Protein 3FRU (pdb70)

Nearest PDB structures (foldseek):
  1frt-assembly1_A  TM=9.807E-01  e=4.999E-52  Rattus norvegicus
  6c98-assembly2_C  TM=9.727E-01  e=2.340E-41  Homo sapiens
  6c99-assembly2_C  TM=9.792E-01  e=4.613E-40  Homo sapiens
  7q15-assembly1_C  TM=9.639E-01  e=5.322E-38  Homo sapiens
  1exu-assembly1_A  TM=9.554E-01  e=4.338E-37  Homo sapiens

CATH classification: 3.30.500.10 (+1 more: 2.60.40.10)

Structure (mmCIF, N/CA/C/O backbone):
data_3FRU
#
_entry.id   3FRU
#
_cell.length_a   126.500
_cell.length_b   191.700
_cell.length_c   149.600
_cell.angle_alpha   90.00
_cell.angle_beta   90.00
_cell.angle_gamma   90.00
#
_symmetry.space_group_name_H-M   'C 2 2 21'
#
loop_
_entity.id
_entity.type
_entity.pdbx_description
1 polymer 'NEONATAL FC RECEPTOR'
2 polymer BETA-2-MICROGLOBULIN
3 branched beta-D-galactopyranose-(1-4)-2-acetamido-2-deoxy-beta-D-glucopyranose-(1-2)-alpha-D-mannopyranose-(1-6)-beta-D-mannopyranose-(1-4)-2-acetamido-2-deoxy-alpha-D-glucopyranose-(1-4)-[beta-L-fucopyranose-(1-6)]2-acetamido-2-deoxy-beta-D-glucopyranose
4 branched beta-D-galactopyranose-(1-4)-2-acetamido-2-deoxy-alpha-D-glucopyranose-(1-2)-alpha-D-mannopyranose-(1-6)-beta-D-mannopyranose-(1-4)-2-acetamido-2-deoxy-beta-D-glucopyranose-(1-4)-[alpha-L-fucopyranose-(1-6)]2-acetamido-2-deoxy-beta-D-glucopyranose
5 non-polymer 2-acetamido-2-deoxy-beta-D-glucopyranose
6 non-polymer 'SULFATE ION'
7 non-polymer BETA-MERCAPTOETHANOL
8 water water
#
loop_
_atom_site.group_PDB
_atom_site.id
_atom_site.type_symbol
_atom_site.label_atom_id
_atom_site.label_alt_id
_atom_site.label_comp_id
_atom_site.label_asym_id
_atom_site.label_entity_id
_atom_site.label_seq_id
_atom_site.pdbx_PDB_ins_code
_atom_site.Cartn_x
_atom_site.Cartn_y
_atom_site.Cartn_z
_atom_site.occupancy
_atom_site.B_iso_or_equiv
_atom_site.auth_seq_id
_atom_site.auth_comp_id
_atom_site.auth_asym_id
_atom_site.auth_atom_id
_atom_site.pdbx_PDB_model_num
ATOM 1 N N . ALA A 1 1 ? -31.482 38.071 132.931 1.00 99.00 1 ALA A N 1
ATOM 2 C CA . ALA A 1 1 ? -31.487 36.846 132.079 1.00 99.18 1 ALA A CA 1
ATOM 3 C C . ALA A 1 1 ? -30.380 36.905 131.021 1.00 99.08 1 ALA A C 1
ATOM 4 O O . ALA A 1 1 ? -29.260 36.420 131.245 1.00 98.57 1 ALA A O 1
ATOM 6 N N . GLU A 1 2 ? -30.702 37.504 129.875 1.00 98.78 2 GLU A N 1
ATOM 7 C CA . GLU A 1 2 ? -29.753 37.631 128.769 1.00 98.97 2 GLU A CA 1
ATOM 8 C C . GLU A 1 2 ? -28.484 38.354 129.217 1.00 97.72 2 GLU A C 1
ATOM 9 O O . GLU A 1 2 ? -28.508 39.118 130.182 1.00 98.04 2 GLU A O 1
ATOM 15 N N . PRO A 1 3 ? -27.356 38.121 128.516 1.00 96.71 3 PRO A N 1
ATOM 16 C CA . PRO A 1 3 ? -26.084 38.766 128.865 1.00 94.32 3 PRO A CA 1
ATOM 17 C C . PRO A 1 3 ? -26.307 40.232 129.214 1.00 91.41 3 PRO A C 1
ATOM 18 O O . PRO A 1 3 ? -26.607 41.046 128.339 1.00 91.39 3 PRO A O 1
ATOM 22 N N . ARG A 1 4 ? -26.163 40.557 130.496 1.00 88.04 4 ARG A N 1
ATOM 23 C CA . ARG A 1 4 ? -26.373 41.922 130.986 1.00 84.60 4 ARG A CA 1
ATOM 24 C C . ARG A 1 4 ? -25.077 42.743 131.034 1.00 76.89 4 ARG A C 1
ATOM 25 O O . ARG A 1 4 ? -24.303 42.628 131.982 1.00 80.76 4 ARG A O 1
ATOM 33 N N . LEU A 1 5 ? -24.860 43.578 130.021 1.00 63.83 5 LEU A N 1
ATOM 34 C CA . LEU A 1 5 ? -23.662 44.392 129.938 1.00 52.78 5 LEU A CA 1
ATOM 35 C C . LEU A 1 5 ? -23.476 45.444 131.035 1.00 47.08 5 LEU A C 1
ATOM 36 O O . LEU A 1 5 ? -24.267 46.380 131.153 1.00 45.53 5 LEU A O 1
ATOM 41 N N . PRO A 1 6 ? -22.450 45.271 131.878 1.00 41.42 6 PRO A N 1
ATOM 42 C CA . PRO A 1 6 ? -22.082 46.177 132.984 1.00 38.77 6 PRO A CA 1
ATOM 43 C C . PRO A 1 6 ? -21.044 47.233 132.609 1.00 39.47 6 PRO A C 1
ATOM 44 O O . PRO A 1 6 ? -20.169 46.977 131.780 1.00 43.57 6 PRO A O 1
ATOM 48 N N . LEU A 1 7 ? -21.139 48.411 133.229 1.00 38.54 7 LEU A N 1
ATOM 49 C CA . LEU A 1 7 ? -20.178 49.506 133.026 1.00 38.00 7 LEU A CA 1
ATOM 50 C C . LEU A 1 7 ? -19.569 49.717 134.417 1.00 43.20 7 LEU A C 1
ATOM 51 O O . LEU A 1 7 ? -20.304 49.976 135.378 1.00 45.98 7 LEU A O 1
ATOM 56 N N . MET A 1 8 ? -18.249 49.585 134.537 1.00 40.60 8 MET A N 1
ATOM 57 C CA . MET A 1 8 ? -17.574 49.705 135.832 1.00 36.59 8 MET A CA 1
ATOM 58 C C . MET A 1 8 ? -16.290 50.521 135.816 1.00 33.20 8 MET A C 1
ATOM 59 O O . MET A 1 8 ? -15.496 50.446 134.871 1.00 35.75 8 MET A O 1
ATOM 64 N N . TYR A 1 9 ? -16.098 51.279 136.890 1.00 29.82 9 TYR A N 1
ATOM 65 C CA . TYR A 1 9 ? -14.916 52.124 137.103 1.00 35.65 9 TYR A CA 1
ATOM 66 C C . TYR A 1 9 ? -14.092 51.513 138.246 1.00 39.22 9 TYR A C 1
ATOM 67 O O . TYR A 1 9 ? -14.670 51.135 139.267 1.00 39.36 9 TYR A O 1
ATOM 76 N N . HIS A 1 10 ? -12.768 51.436 138.071 1.00 37.68 10 HIS A N 1
ATOM 77 C CA . HIS A 1 10 ? -11.826 50.904 139.067 1.00 35.80 10 HIS A CA 1
ATOM 78 C C . HIS A 1 10 ? -10.929 52.060 139.578 1.00 36.42 10 HIS A C 1
ATOM 79 O O . HIS A 1 10 ? -10.065 52.538 138.836 1.00 37.02 10 HIS A O 1
ATOM 86 N N . LEU A 1 11 ? -11.099 52.462 140.844 1.00 33.87 11 LEU A N 1
ATOM 87 C CA . LEU A 1 11 ? -10.347 53.571 141.432 1.00 33.70 11 LEU A CA 1
ATOM 88 C C . LEU A 1 11 ? -9.352 53.183 142.543 1.00 33.72 11 LEU A C 1
ATOM 89 O O . LEU A 1 11 ? -9.622 52.263 143.302 1.00 36.05 11 LEU A O 1
ATOM 94 N N . ALA A 1 12 ? -8.230 53.907 142.645 1.00 27.78 12 ALA A N 1
ATOM 95 C CA . ALA A 1 12 ? -7.196 53.630 143.658 1.00 34.91 12 ALA A CA 1
ATOM 96 C C . ALA A 1 12 ? -6.333 54.841 144.028 1.00 34.09 12 ALA A C 1
ATOM 97 O O . ALA A 1 12 ? -6.199 55.767 143.241 1.00 38.30 12 ALA A O 1
ATOM 99 N N . ALA A 1 13 ? -5.759 54.822 145.236 1.00 37.05 13 ALA A N 1
ATOM 100 C CA . ALA A 1 13 ? -4.863 55.879 145.725 1.00 36.94 13 ALA A CA 1
ATOM 101 C C . ALA A 1 13 ? -3.892 55.279 146.779 1.00 40.40 13 ALA A C 1
ATOM 102 O O . ALA A 1 13 ? -4.269 54.366 147.534 1.00 43.15 13 ALA A O 1
ATOM 104 N N . VAL A 1 14 ? -2.669 55.801 146.851 1.00 31.14 14 VAL A N 1
ATOM 105 C CA . VAL A 1 14 ? -1.654 55.262 147.764 1.00 36.89 14 VAL A CA 1
ATOM 106 C C . VAL A 1 14 ? -0.831 56.354 148.457 1.00 43.37 14 VAL A C 1
ATOM 107 O O . VAL A 1 14 ? -0.779 57.484 147.971 1.00 42.05 14 VAL A O 1
ATOM 111 N N . SER A 1 15 ? -0.169 56.010 149.569 1.00 47.03 15 SER A N 1
ATOM 112 C CA . SER A 1 15 ? 0.708 56.966 150.261 1.00 46.42 15 SER A CA 1
ATOM 113 C C . SER A 1 15 ? 2.187 56.782 149.882 1.00 50.58 15 SER A C 1
ATOM 114 O O . SER A 1 15 ? 2.931 57.759 149.743 1.00 48.15 15 SER A O 1
ATOM 117 N N . ASP A 1 16 ? 2.612 55.531 149.699 1.00 53.87 16 ASP A N 1
ATOM 118 C CA . ASP A 1 16 ? 4.006 55.235 149.358 1.00 54.34 16 ASP A CA 1
ATOM 119 C C . ASP A 1 16 ? 4.305 55.416 147.872 1.00 56.85 16 ASP A C 1
ATOM 120 O O . ASP A 1 16 ? 3.877 54.619 147.031 1.00 56.93 16 ASP A O 1
ATOM 125 N N . LEU A 1 17 ? 5.050 56.465 147.552 1.00 55.59 17 LEU A N 1
ATOM 126 C CA . LEU A 1 17 ? 5.412 56.721 146.166 1.00 57.87 17 LEU A CA 1
ATOM 127 C C . LEU A 1 17 ? 6.876 56.390 145.861 1.00 60.17 17 LEU A C 1
ATOM 128 O O . LEU A 1 17 ? 7.440 56.929 144.908 1.00 54.33 17 LEU A O 1
ATOM 133 N N . SER A 1 18 ? 7.485 55.498 146.639 1.00 63.11 18 SER A N 1
ATOM 134 C CA . SER A 1 18 ? 8.886 55.161 146.401 1.00 68.05 18 SER A CA 1
ATOM 135 C C . SER A 1 18 ? 9.172 54.338 145.132 1.00 68.94 18 SER A C 1
ATOM 136 O O . SER A 1 18 ? 10.336 54.201 144.752 1.00 71.76 18 SER A O 1
ATOM 139 N N . THR A 1 19 ? 8.138 53.803 144.473 1.00 67.11 19 THR A N 1
ATOM 140 C CA . THR A 1 19 ? 8.351 53.033 143.240 1.00 62.85 19 THR A CA 1
ATOM 141 C C . THR A 1 19 ? 7.840 53.773 142.007 1.00 62.46 19 THR A C 1
ATOM 142 O O . THR A 1 19 ? 7.671 53.170 140.941 1.00 60.99 19 THR A O 1
ATOM 146 N N . GLY A 1 20 ? 7.573 55.069 142.162 1.00 57.32 20 GLY A N 1
ATOM 147 C CA . GLY A 1 20 ? 7.097 55.865 141.041 1.00 54.63 20 GLY A CA 1
ATOM 148 C C . GLY A 1 20 ? 5.617 55.847 140.641 1.00 51.79 20 GLY A C 1
ATOM 149 O O . GLY A 1 20 ? 5.294 56.320 139.553 1.00 47.59 20 GLY A O 1
ATOM 150 N N . LEU A 1 21 ? 4.723 55.320 141.480 1.00 48.90 21 LEU A N 1
ATOM 151 C CA . LEU A 1 21 ? 3.288 55.291 141.150 1.00 49.89 21 LEU A CA 1
ATOM 152 C C . LEU A 1 21 ? 2.654 56.678 141.350 1.00 51.73 21 LEU A C 1
ATOM 153 O O . LEU A 1 21 ? 3.129 57.461 142.165 1.00 53.31 21 LEU A O 1
ATOM 158 N N . PRO A 1 22 ? 1.601 57.014 140.583 1.00 52.15 22 PRO A N 1
ATOM 159 C CA . PRO A 1 22 ? 0.994 58.329 140.814 1.00 51.36 22 PRO A CA 1
ATOM 160 C C . PRO A 1 22 ? 0.159 58.155 142.092 1.00 49.34 22 PRO A C 1
ATOM 161 O O . PRO A 1 22 ? -0.123 57.019 142.456 1.00 50.95 22 PRO A O 1
ATOM 165 N N . SER A 1 23 ? -0.227 59.248 142.758 1.00 47.12 23 SER A N 1
ATOM 166 C CA . SER A 1 23 ? -1.037 59.179 143.990 1.00 45.27 23 SER A CA 1
ATOM 167 C C . SER A 1 23 ? -2.460 58.682 143.778 1.00 41.88 23 SER A C 1
ATOM 168 O O . SER A 1 23 ? -3.089 58.149 144.707 1.00 42.99 23 SER A O 1
ATOM 171 N N . PHE A 1 24 ? -2.989 58.890 142.573 1.00 35.69 24 PHE A N 1
ATOM 172 C CA . PHE A 1 24 ? -4.372 58.454 142.261 1.00 38.54 24 PHE A CA 1
ATOM 173 C C . PHE A 1 24 ? -4.530 58.101 140.774 1.00 33.42 24 PHE A C 1
ATOM 174 O O . PHE A 1 24 ? -3.984 58.810 139.928 1.00 36.73 24 PHE A O 1
ATOM 182 N N . TRP A 1 25 ? -5.277 57.036 140.447 1.00 28.52 25 TRP A N 1
ATOM 183 C CA . TRP A 1 25 ? -5.482 56.657 139.017 1.00 31.14 25 TRP A CA 1
ATOM 184 C C . TRP A 1 25 ? -6.710 55.768 138.865 1.00 32.85 25 TRP A C 1
ATOM 185 O O . TRP A 1 25 ? -7.178 55.202 139.867 1.00 34.65 25 TRP A O 1
ATOM 196 N N . ALA A 1 26 ? -7.229 55.640 137.639 1.00 26.30 26 ALA A N 1
ATOM 197 C CA . ALA A 1 26 ? -8.412 54.803 137.390 1.00 29.52 26 ALA A CA 1
ATOM 198 C C . ALA A 1 26 ? -8.558 54.301 135.952 1.00 27.70 26 ALA A C 1
ATOM 199 O O . ALA A 1 26 ? -8.043 54.903 135.012 1.00 29.96 26 ALA A O 1
ATOM 201 N N . THR A 1 27 ? -9.305 53.214 135.786 1.00 27.42 27 THR A N 1
ATOM 202 C CA . THR A 1 27 ? -9.591 52.683 134.441 1.00 28.43 27 THR A CA 1
ATOM 203 C C . THR A 1 27 ? -11.090 52.404 134.387 1.00 31.18 27 THR A C 1
ATOM 204 O O . THR A 1 27 ? -11.725 52.210 135.433 1.00 28.47 27 THR A O 1
ATOM 208 N N . GLY A 1 28 ? -11.664 52.372 133.183 1.00 30.90 28 GLY A N 1
ATOM 209 C CA . GLY A 1 28 ? -13.090 52.105 133.047 1.00 29.11 28 GLY A CA 1
ATOM 210 C C . GLY A 1 28 ? -13.338 51.019 132.028 1.00 27.88 28 GLY A C 1
ATOM 211 O O . GLY A 1 28 ? -12.664 50.992 130.988 1.00 30.69 28 GLY A O 1
ATOM 212 N N . TRP A 1 29 ? -14.329 50.167 132.291 1.00 22.39 29 TRP A N 1
ATOM 213 C CA . TRP A 1 29 ? -14.629 49.023 131.433 1.00 26.01 29 TRP A CA 1
ATOM 214 C C . TRP A 1 29 ? -16.106 48.786 131.020 1.00 30.53 29 TRP A C 1
ATOM 215 O O . TRP A 1 29 ? -17.031 48.994 131.810 1.00 30.58 29 TRP A O 1
ATOM 226 N N . LEU A 1 30 ? -16.314 48.326 129.789 1.00 34.37 30 LEU A N 1
ATOM 227 C CA . LEU A 1 30 ? -17.649 47.970 129.288 1.00 33.68 30 LEU A CA 1
ATOM 228 C C . LEU A 1 30 ? -17.545 46.442 129.112 1.00 40.11 30 LEU A C 1
ATOM 229 O O . LEU A 1 30 ? -17.032 45.964 128.094 1.00 38.80 30 LEU A O 1
ATOM 234 N N . GLY A 1 31 ? -18.018 45.677 130.101 1.00 37.63 31 GLY A N 1
ATOM 235 C CA . GLY A 1 31 ? -17.860 44.233 130.015 1.00 34.99 31 GLY A CA 1
ATOM 236 C C . GLY A 1 31 ? -16.362 43.974 130.223 1.00 37.20 31 GLY A C 1
ATOM 237 O O . GLY A 1 31 ? -15.743 44.621 131.094 1.00 33.01 31 GLY A O 1
ATOM 238 N N . ALA A 1 32 ? -15.761 43.105 129.399 1.00 37.06 32 ALA A N 1
ATOM 239 C CA . ALA A 1 32 ? -14.322 42.757 129.500 1.00 35.18 32 ALA A CA 1
ATOM 240 C C . ALA A 1 32 ? -13.276 43.619 128.752 1.00 38.75 32 ALA A C 1
ATOM 241 O O . ALA A 1 32 ? -12.086 43.261 128.743 1.00 35.44 32 ALA A O 1
ATOM 243 N N . GLN A 1 33 ? -13.693 44.696 128.075 1.00 35.47 33 GLN A N 1
ATOM 244 C CA . GLN A 1 33 ? -12.717 45.545 127.374 1.00 34.94 33 GLN A CA 1
ATOM 245 C C . GLN A 1 33 ? -12.548 46.920 128.042 1.00 31.48 33 GLN A C 1
ATOM 246 O O . GLN A 1 33 ? -13.509 47.488 128.566 1.00 33.32 33 GLN A O 1
ATOM 252 N N . GLN A 1 34 ? -11.328 47.452 128.037 1.00 30.46 34 GLN A N 1
ATOM 253 C CA . GLN A 1 34 ? -11.087 48.764 128.630 1.00 29.64 34 GLN A CA 1
ATOM 254 C C . GLN A 1 34 ? -11.436 49.876 127.617 1.00 34.49 34 GLN A C 1
ATOM 255 O O . GLN A 1 34 ? -11.012 49.802 126.463 1.00 38.03 34 GLN A O 1
ATOM 261 N N . TYR A 1 35 ? -12.229 50.884 128.010 1.00 33.24 35 TYR A N 1
ATOM 262 C CA . TYR A 1 35 ? -12.541 51.986 127.075 1.00 31.70 35 TYR A CA 1
ATOM 263 C C . TYR A 1 35 ? -11.978 53.309 127.562 1.00 29.92 35 TYR A C 1
ATOM 264 O O . TYR A 1 35 ? -11.888 54.241 126.777 1.00 29.99 35 TYR A O 1
ATOM 273 N N . LEU A 1 36 ? -11.539 53.362 128.830 1.00 32.12 36 LEU A N 1
ATOM 274 C CA . LEU A 1 36 ? -11.025 54.596 129.455 1.00 32.29 36 LEU A CA 1
ATOM 275 C C . LEU A 1 36 ? -9.771 54.481 130.358 1.00 31.97 36 LEU A C 1
ATOM 276 O O . LEU A 1 36 ? -9.573 53.478 131.049 1.00 31.79 36 LEU A O 1
ATOM 281 N N . THR A 1 37 ? -8.947 55.530 130.368 1.00 31.23 37 THR A N 1
ATOM 282 C CA . THR A 1 37 ? -7.771 55.583 131.237 1.00 34.38 37 THR A CA 1
ATOM 283 C C . THR A 1 37 ? -7.591 56.986 131.836 1.00 31.72 37 THR A C 1
ATOM 284 O O . THR A 1 37 ? -7.909 57.983 131.171 1.00 33.70 37 THR A O 1
ATOM 288 N N . TYR A 1 38 ? -7.077 57.061 133.070 1.00 34.73 38 TYR A N 1
ATOM 289 C CA . TYR A 1 38 ? -6.858 58.343 133.774 1.00 37.64 38 TYR A CA 1
ATOM 290 C C . TYR A 1 38 ? -5.904 58.219 134.962 1.00 37.54 38 TYR A C 1
ATOM 291 O O . TYR A 1 38 ? -6.019 57.236 135.700 1.00 36.78 38 TYR A O 1
ATOM 300 N N . ASN A 1 39 ? -4.974 59.182 135.133 1.00 38.25 39 ASN A N 1
ATOM 301 C CA . ASN A 1 39 ? -4.058 59.224 136.313 1.00 44.80 39 ASN A CA 1
ATOM 302 C C . ASN A 1 39 ? -3.651 60.673 136.661 1.00 46.58 39 ASN A C 1
ATOM 303 O O . ASN A 1 39 ? -3.500 61.504 135.763 1.00 45.81 39 ASN A O 1
ATOM 308 N N . ASN A 1 40 ? -3.511 60.969 137.959 1.00 46.31 40 ASN A N 1
ATOM 309 C CA . ASN A 1 40 ? -3.213 62.324 138.461 1.00 51.58 40 ASN A CA 1
ATOM 310 C C . ASN A 1 40 ? -1.978 63.046 137.944 1.00 54.26 40 ASN A C 1
ATOM 311 O O . ASN A 1 40 ? -1.836 64.244 138.147 1.00 56.68 40 ASN A O 1
ATOM 316 N N . LEU A 1 41 ? -1.068 62.333 137.300 1.00 57.92 41 LEU A N 1
ATOM 317 C CA . LEU A 1 41 ? 0.110 62.984 136.754 1.00 61.33 41 LEU A CA 1
ATOM 318 C C . LEU A 1 41 ? -0.172 63.510 135.345 1.00 63.75 41 LEU A C 1
ATOM 319 O O . LEU A 1 41 ? 0.756 63.924 134.668 1.00 64.88 41 LEU A O 1
ATOM 324 N N . ARG A 1 42 ? -1.437 63.511 134.914 1.00 65.58 42 ARG A N 1
ATOM 325 C CA . ARG A 1 42 ? -1.803 63.976 133.567 1.00 65.65 42 ARG A CA 1
ATOM 326 C C . ARG A 1 42 ? -3.138 64.752 133.492 1.00 64.85 42 ARG A C 1
ATOM 327 O O . ARG A 1 42 ? -3.425 65.445 132.507 1.00 61.77 42 ARG A O 1
ATOM 335 N N . GLN A 1 43 ? -3.970 64.608 134.514 1.00 66.57 43 GLN A N 1
ATOM 336 C CA . GLN A 1 43 ? -5.251 65.326 134.546 1.00 65.54 43 GLN A CA 1
ATOM 337 C C . GLN A 1 43 ? -6.251 65.134 133.399 1.00 58.38 43 GLN A C 1
ATOM 338 O O . GLN A 1 43 ? -7.113 65.975 133.229 1.00 57.48 43 GLN A O 1
ATOM 344 N N . GLU A 1 44 ? -6.153 64.092 132.588 1.00 51.92 44 GLU A N 1
ATOM 345 C CA . GLU A 1 44 ? -7.171 63.951 131.559 1.00 47.45 44 GLU A CA 1
ATOM 346 C C . GLU A 1 44 ? -7.609 62.529 131.334 1.00 42.21 44 GLU A C 1
ATOM 347 O O . GLU A 1 44 ? -6.796 61.631 131.421 1.00 42.31 44 GLU A O 1
ATOM 353 N N . ALA A 1 45 ? -8.896 62.324 131.064 1.00 33.64 45 ALA A N 1
ATOM 354 C CA . ALA A 1 45 ? -9.406 60.970 130.796 1.00 39.84 45 ALA A CA 1
ATOM 355 C C . ALA A 1 45 ? -9.350 60.725 129.272 1.00 38.91 45 ALA A C 1
ATOM 356 O O . ALA A 1 45 ? -9.864 61.526 128.492 1.00 35.66 45 ALA A O 1
ATOM 358 N N . ASP A 1 46 ? -8.717 59.637 128.852 1.00 38.41 46 ASP A N 1
ATOM 359 C CA . ASP A 1 46 ? -8.608 59.330 127.413 1.00 40.69 46 ASP A CA 1
ATOM 360 C C . ASP A 1 46 ? -9.243 58.007 127.015 1.00 37.07 46 ASP A C 1
ATOM 361 O O . ASP A 1 46 ? -9.360 57.087 127.829 1.00 37.18 46 ASP A O 1
ATOM 366 N N . PRO A 1 47 ? -9.672 57.902 125.756 1.00 34.70 47 PRO A N 1
ATOM 367 C CA . PRO A 1 47 ? -10.284 56.675 125.228 1.00 38.56 47 PRO A CA 1
ATOM 368 C C . PRO A 1 47 ? -9.142 55.646 124.962 1.00 40.83 47 PRO A C 1
ATOM 369 O O . PRO A 1 47 ? -7.959 56.019 124.859 1.00 37.80 47 PRO A O 1
ATOM 373 N N . CYS A 1 48 ? -9.472 54.361 124.902 1.00 40.55 48 CYS A N 1
ATOM 374 C CA . CYS A 1 48 ? -8.445 53.322 124.664 1.00 41.00 48 CYS A CA 1
ATOM 375 C C . CYS A 1 48 ? -8.785 52.469 123.430 1.00 43.05 48 CYS A C 1
ATOM 376 O O . CYS A 1 48 ? -9.958 52.168 123.158 1.00 42.93 48 CYS A O 1
ATOM 379 N N . GLY A 1 49 ? -7.767 52.072 122.683 1.00 44.87 49 GLY A N 1
ATOM 380 C CA . GLY A 1 49 ? -8.004 51.222 121.529 1.00 43.20 49 GLY A CA 1
ATOM 381 C C . GLY A 1 49 ? -8.996 51.694 120.476 1.00 43.75 49 GLY A C 1
ATOM 382 O O . GLY A 1 49 ? -8.937 52.811 119.997 1.00 47.27 49 GLY A O 1
ATOM 383 N N . ALA A 1 50 ? -9.916 50.822 120.109 1.00 40.78 50 ALA A N 1
ATOM 384 C CA . ALA A 1 50 ? -10.895 51.141 119.086 1.00 46.11 50 ALA A CA 1
ATOM 385 C C . ALA A 1 50 ? -11.847 52.282 119.444 1.00 46.20 50 ALA A C 1
ATOM 386 O O . ALA A 1 50 ? -12.436 52.915 118.544 1.00 44.43 50 ALA A O 1
ATOM 388 N N . TRP A 1 51 ? -12.000 52.543 120.744 1.00 43.47 51 TRP A N 1
ATOM 389 C CA . TRP A 1 51 ? -12.899 53.599 121.196 1.00 41.47 51 TRP A CA 1
ATOM 390 C C . TRP A 1 51 ? -12.375 54.963 120.760 1.00 41.86 51 TRP A C 1
ATOM 391 O O . TRP A 1 51 ? -13.091 55.964 120.798 1.00 42.87 51 TRP A O 1
ATOM 402 N N . ILE A 1 52 ? -11.128 55.000 120.309 1.00 42.33 52 ILE A N 1
ATOM 403 C CA . ILE A 1 52 ? -10.581 56.248 119.809 1.00 48.55 52 ILE A CA 1
ATOM 404 C C . ILE A 1 52 ? -11.365 56.718 118.546 1.00 49.46 52 ILE A C 1
ATOM 405 O O . ILE A 1 52 ? -11.415 57.919 118.247 1.00 45.97 52 ILE A O 1
ATOM 410 N N . TRP A 1 53 ? -12.011 55.772 117.858 1.00 47.49 53 TRP A N 1
ATOM 411 C CA . TRP A 1 53 ? -12.777 56.058 116.647 1.00 48.12 53 TRP A CA 1
ATOM 412 C C . TRP A 1 53 ? -14.299 56.125 116.779 1.00 46.60 53 TRP A C 1
ATOM 413 O O . TRP A 1 53 ? -14.972 56.261 115.756 1.00 40.18 53 TRP A O 1
ATOM 424 N N . GLU A 1 54 ? -14.839 56.032 118.004 1.00 45.13 54 GLU A N 1
ATOM 425 C CA . GLU A 1 54 ? -16.292 56.054 118.231 1.00 43.00 54 GLU A CA 1
ATOM 426 C C . GLU A 1 54 ? -16.852 57.462 117.997 1.00 45.32 54 GLU A C 1
ATOM 427 O O . GLU A 1 54 ? -16.215 58.452 118.344 1.00 45.01 54 GLU A O 1
ATOM 433 N N . ASN A 1 55 ? -18.021 57.551 117.377 1.00 46.53 55 ASN A N 1
ATOM 434 C CA . ASN A 1 55 ? -18.650 58.854 117.119 1.00 52.56 55 ASN A CA 1
ATOM 435 C C . ASN A 1 55 ? -19.434 59.266 118.370 1.00 48.30 55 ASN A C 1
ATOM 436 O O . ASN A 1 55 ? -20.464 58.674 118.665 1.00 45.06 55 ASN A O 1
ATOM 441 N N . GLN A 1 56 ? -18.950 60.269 119.095 1.00 41.03 56 GLN A N 1
ATOM 442 C CA . GLN A 1 56 ? -19.605 60.715 120.329 1.00 46.29 56 GLN A CA 1
ATOM 443 C C . GLN A 1 56 ? -20.103 62.174 120.326 1.00 44.15 56 GLN A C 1
ATOM 444 O O . GLN A 1 56 ? -19.669 62.971 119.510 1.00 43.55 56 GLN A O 1
ATOM 450 N N . VAL A 1 57 ? -21.010 62.505 121.252 1.00 43.08 57 VAL A N 1
ATOM 451 C CA . VAL A 1 57 ? -21.509 63.871 121.396 1.00 36.35 57 VAL A CA 1
ATOM 452 C C . VAL A 1 57 ? -20.236 64.624 121.763 1.00 35.99 57 VAL A C 1
ATOM 453 O O . VAL A 1 57 ? -19.372 64.064 122.428 1.00 37.48 57 VAL A O 1
ATOM 457 N N . SER A 1 58 ? -20.104 65.874 121.334 1.00 36.47 58 SER A N 1
ATOM 458 C CA . SER A 1 58 ? -18.870 66.645 121.580 1.00 37.89 58 SER A CA 1
ATOM 459 C C . SER A 1 58 ? -18.415 66.915 123.027 1.00 38.84 58 SER A C 1
ATOM 460 O O . SER A 1 58 ? -17.235 67.198 123.266 1.00 33.78 58 SER A O 1
ATOM 463 N N . TRP A 1 59 ? -19.315 66.854 124.005 1.00 37.43 59 TRP A N 1
ATOM 464 C CA . TRP A 1 59 ? -18.843 67.106 125.363 1.00 33.89 59 TRP A CA 1
ATOM 465 C C . TRP A 1 59 ? -18.460 65.787 126.139 1.00 34.83 59 TRP A C 1
ATOM 466 O O . TRP A 1 59 ? -17.921 65.855 127.251 1.00 30.89 59 TRP A O 1
ATOM 477 N N . TYR A 1 60 ? -18.712 64.619 125.539 1.00 34.64 60 TYR A N 1
ATOM 478 C CA . TYR A 1 60 ? -18.478 63.313 126.188 1.00 36.16 60 TYR A CA 1
ATOM 479 C C . TYR A 1 60 ? -17.226 63.097 127.052 1.00 35.05 60 TYR A C 1
ATOM 480 O O . TYR A 1 60 ? -17.339 62.798 128.244 1.00 33.92 60 TYR A O 1
ATOM 489 N N . TRP A 1 61 ? -16.050 63.243 126.458 1.00 32.66 61 TRP A N 1
ATOM 490 C CA . TRP A 1 61 ? -14.794 63.023 127.173 1.00 37.71 61 TRP A CA 1
ATOM 491 C C . TRP A 1 61 ? -14.440 64.088 128.196 1.00 42.17 61 TRP A C 1
ATOM 492 O O . TRP A 1 61 ? -13.631 63.843 129.114 1.00 40.86 61 TRP A O 1
ATOM 503 N N . GLU A 1 62 ? -15.026 65.273 128.035 1.00 41.44 62 GLU A N 1
ATOM 504 C CA . GLU A 1 62 ? -14.771 66.359 128.983 1.00 41.82 62 GLU A CA 1
ATOM 505 C C . GLU A 1 62 ? -15.556 66.065 130.267 1.00 36.73 62 GLU A C 1
ATOM 506 O O . GLU A 1 62 ? -15.071 66.298 131.371 1.00 35.03 62 GLU A O 1
ATOM 512 N N . LYS A 1 63 ? -16.762 65.540 130.125 1.00 31.49 63 LYS A N 1
ATOM 513 C CA . LYS A 1 63 ? -17.557 65.219 131.303 1.00 35.33 63 LYS A CA 1
ATOM 514 C C . LYS A 1 63 ? -16.993 64.016 132.087 1.00 40.44 63 LYS A C 1
ATOM 515 O O . LYS A 1 63 ? -17.144 63.963 133.329 1.00 37.73 63 LYS A O 1
ATOM 521 N N . GLU A 1 64 ? -16.347 63.065 131.393 1.00 35.48 64 GLU A N 1
ATOM 522 C CA . GLU A 1 64 ? -15.741 61.913 132.100 1.00 36.90 64 GLU A CA 1
ATOM 523 C C . GLU A 1 64 ? -14.599 62.463 132.960 1.00 36.84 64 GLU A C 1
ATOM 524 O O . GLU A 1 64 ? -14.467 62.104 134.135 1.00 34.59 64 GLU A O 1
ATOM 530 N N . THR A 1 65 ? -13.790 63.346 132.378 1.00 31.20 65 THR A N 1
ATOM 531 C CA . THR A 1 65 ? -12.675 63.920 133.118 1.00 30.21 65 THR A CA 1
ATOM 532 C C . THR A 1 65 ? -13.145 64.646 134.386 1.00 40.72 65 THR A C 1
ATOM 533 O O . THR A 1 65 ? -12.563 64.443 135.450 1.00 39.75 65 THR A O 1
ATOM 537 N N . THR A 1 66 ? -14.204 65.462 134.302 1.00 37.76 66 THR A N 1
ATOM 538 C CA . THR A 1 66 ? -14.646 66.199 135.490 1.00 36.86 66 THR A CA 1
ATOM 539 C C . THR A 1 66 ? -15.250 65.336 136.587 1.00 37.31 66 THR A C 1
ATOM 540 O O . THR A 1 66 ? -14.988 65.566 137.766 1.00 36.94 66 THR A O 1
ATOM 544 N N . ASP A 1 67 ? -16.063 64.344 136.229 1.00 38.26 67 ASP A N 1
ATOM 545 C CA . ASP A 1 67 ? -16.623 63.467 137.263 1.00 34.15 67 ASP A CA 1
ATOM 546 C C . ASP A 1 67 ? -15.442 62.742 137.967 1.00 39.23 67 ASP A C 1
ATOM 547 O O . ASP A 1 67 ? -15.467 62.567 139.190 1.00 41.83 67 ASP A O 1
ATOM 552 N N . LEU A 1 68 ? -14.392 62.366 137.224 1.00 41.19 68 LEU A N 1
ATOM 553 C CA . LEU A 1 68 ? -13.228 61.683 137.838 1.00 40.26 68 LEU A CA 1
ATOM 554 C C . LEU A 1 68 ? -12.328 62.583 138.684 1.00 38.87 68 LEU A C 1
ATOM 555 O O . LEU A 1 68 ? -11.763 62.129 139.691 1.00 41.68 68 LEU A O 1
ATOM 560 N N . LYS A 1 69 ? -12.165 63.846 138.295 1.00 37.33 69 LYS A N 1
ATOM 561 C CA . LYS A 1 69 ? -11.344 64.751 139.095 1.00 35.79 69 LYS A CA 1
ATOM 562 C C . LYS A 1 69 ? -11.988 64.953 140.479 1.00 37.44 69 LYS A C 1
ATOM 563 O O . LYS A 1 69 ? -11.295 65.206 141.467 1.00 32.60 69 LYS A O 1
ATOM 569 N N . SER A 1 70 ? -13.312 64.819 140.531 1.00 40.09 70 SER A N 1
ATOM 570 C CA . SER A 1 70 ? -14.091 64.954 141.769 1.00 45.75 70 SER A CA 1
ATOM 571 C C . SER A 1 70 ? -13.737 63.815 142.704 1.00 47.76 70 SER A C 1
ATOM 572 O O . SER A 1 70 ? -13.444 64.028 143.888 1.00 52.38 70 SER A O 1
ATOM 575 N N . LYS A 1 71 ? -13.801 62.596 142.162 1.00 46.22 71 LYS A N 1
ATOM 576 C CA . LYS A 1 71 ? -13.474 61.399 142.932 1.00 44.66 71 LYS A CA 1
ATOM 577 C C . LYS A 1 71 ? -12.026 61.395 143.407 1.00 42.44 71 LYS A C 1
ATOM 578 O O . LYS A 1 71 ? -11.730 60.896 144.488 1.00 45.45 71 LYS A O 1
ATOM 584 N N . GLU A 1 72 ? -11.119 61.951 142.611 1.00 42.43 72 GLU A N 1
ATOM 585 C CA . GLU A 1 72 ? -9.723 61.997 143.016 1.00 42.66 72 GLU A CA 1
ATOM 586 C C . GLU A 1 72 ? -9.545 62.810 144.312 1.00 47.40 72 GLU A C 1
ATOM 587 O O . GLU A 1 72 ? -8.756 62.433 145.190 1.00 50.96 72 GLU A O 1
ATOM 593 N N . GLN A 1 73 ? -10.248 63.936 144.428 1.00 51.16 73 GLN A N 1
ATOM 594 C CA . GLN A 1 73 ? -10.102 64.764 145.624 1.00 51.59 73 GLN A CA 1
ATOM 595 C C . GLN A 1 73 ? -10.624 64.073 146.879 1.00 47.27 73 GLN A C 1
ATOM 596 O O . GLN A 1 73 ? -10.001 64.156 147.924 1.00 43.87 73 GLN A O 1
ATOM 602 N N . LEU A 1 74 ? -11.765 63.402 146.781 1.00 42.84 74 LEU A N 1
ATOM 603 C CA . LEU A 1 74 ? -12.308 62.686 147.929 1.00 45.13 74 LEU A CA 1
ATOM 604 C C . LEU A 1 74 ? -11.324 61.597 148.422 1.00 51.33 74 LEU A C 1
ATOM 605 O O . LEU A 1 74 ? -11.083 61.465 149.625 1.00 52.05 74 LEU A O 1
ATOM 610 N N . PHE A 1 75 ? -10.771 60.822 147.490 1.00 50.04 75 PHE A N 1
ATOM 611 C CA . PHE A 1 75 ? -9.820 59.750 147.812 1.00 48.72 75 PHE A CA 1
ATOM 612 C C . PHE A 1 75 ? -8.513 60.262 148.457 1.00 49.74 75 PHE A C 1
ATOM 613 O O . PHE A 1 75 ? -8.112 59.796 149.527 1.00 48.33 75 PHE A O 1
ATOM 621 N N . LEU A 1 76 ? -7.841 61.212 147.818 1.00 49.73 76 LEU A N 1
ATOM 622 C CA . LEU A 1 76 ? -6.591 61.708 148.381 1.00 50.83 76 LEU A CA 1
ATOM 623 C C . LEU A 1 76 ? -6.743 62.328 149.790 1.00 60.22 76 LEU A C 1
ATOM 624 O O . LEU A 1 76 ? -5.844 62.203 150.631 1.00 60.27 76 LEU A O 1
ATOM 629 N N . GLU A 1 77 ? -7.869 62.992 150.050 1.00 63.33 77 GLU A N 1
ATOM 630 C CA . GLU A 1 77 ? -8.098 63.598 151.362 1.00 68.34 77 GLU A CA 1
ATOM 631 C C . GLU A 1 77 ? -8.320 62.515 152.412 1.00 67.17 77 GLU A C 1
ATOM 632 O O . GLU A 1 77 ? -7.876 62.651 153.554 1.00 63.77 77 GLU A O 1
ATOM 638 N N . ALA A 1 78 ? -9.018 61.447 152.026 1.00 65.82 78 ALA A N 1
ATOM 639 C CA . ALA A 1 78 ? -9.270 60.342 152.948 1.00 64.32 78 ALA A CA 1
ATOM 640 C C . ALA A 1 78 ? -7.955 59.711 153.411 1.00 63.70 78 ALA A C 1
ATOM 641 O O . ALA A 1 78 ? -7.844 59.296 154.559 1.00 63.55 78 ALA A O 1
ATOM 643 N N . ILE A 1 79 ? -6.962 59.654 152.522 1.00 65.03 79 ILE A N 1
ATOM 644 C CA . ILE A 1 79 ? -5.652 59.087 152.867 1.00 65.39 79 ILE A CA 1
ATOM 645 C C . ILE A 1 79 ? -4.925 59.958 153.906 1.00 64.45 79 ILE A C 1
ATOM 646 O O . ILE A 1 79 ? -4.431 59.439 154.907 1.00 62.55 79 ILE A O 1
ATOM 651 N N . ARG A 1 80 ? -4.856 61.268 153.666 1.00 64.79 80 ARG A N 1
ATOM 652 C CA . ARG A 1 80 ? -4.182 62.179 154.599 1.00 69.23 80 ARG A CA 1
ATOM 653 C C . ARG A 1 80 ? -4.805 62.157 156.001 1.00 68.19 80 ARG A C 1
ATOM 654 O O . ARG A 1 80 ? -4.102 62.286 157.000 1.00 65.24 80 ARG A O 1
ATOM 662 N N . THR A 1 81 ? -6.121 61.984 156.072 1.00 67.23 81 THR A N 1
ATOM 663 C CA . THR A 1 81 ? -6.785 61.936 157.365 1.00 67.76 81 THR A CA 1
ATOM 664 C C . THR A 1 81 ? -6.287 60.745 158.159 1.00 68.80 81 THR A C 1
ATOM 665 O O . THR A 1 81 ? -5.854 60.896 159.303 1.00 71.16 81 THR A O 1
ATOM 669 N N . LEU A 1 82 ? -6.357 59.562 157.556 1.00 68.53 82 LEU A N 1
ATOM 670 C CA . LEU A 1 82 ? -5.897 58.342 158.210 1.00 67.26 82 LEU A CA 1
ATOM 671 C C . LEU A 1 82 ? -4.430 58.440 158.631 1.00 67.79 82 LEU A C 1
ATOM 672 O O . LEU A 1 82 ? -4.060 57.975 159.705 1.00 68.87 82 LEU A O 1
ATOM 677 N N . GLU A 1 83 ? -3.611 59.057 157.784 1.00 67.08 83 GLU A N 1
ATOM 678 C CA . GLU A 1 83 ? -2.192 59.223 158.051 1.00 71.89 83 GLU A CA 1
ATOM 679 C C . GLU A 1 83 ? -1.930 60.134 159.237 1.00 75.49 83 GLU A C 1
ATOM 680 O O . GLU A 1 83 ? -0.779 60.310 159.643 1.00 75.99 83 GLU A O 1
ATOM 686 N N . ASN A 1 84 ? -2.984 60.725 159.787 1.00 78.59 84 ASN A N 1
ATOM 687 C CA . ASN A 1 84 ? -2.821 61.618 160.928 1.00 80.73 84 ASN A CA 1
ATOM 688 C C . ASN A 1 84 ? -3.241 61.019 162.251 1.00 81.54 84 ASN A C 1
ATOM 689 O O . ASN A 1 84 ? -2.669 61.335 163.291 1.00 80.56 84 ASN A O 1
ATOM 694 N N . GLN A 1 85 ? -4.237 60.147 162.203 1.00 82.73 85 GLN A N 1
ATOM 695 C CA . GLN A 1 85 ? -4.760 59.506 163.401 1.00 85.14 85 GLN A CA 1
ATOM 696 C C . GLN A 1 85 ? -4.248 58.086 163.612 1.00 86.04 85 GLN A C 1
ATOM 697 O O . GLN A 1 85 ? -4.476 57.497 164.673 1.00 87.52 85 GLN A O 1
ATOM 703 N N . ILE A 1 86 ? -3.572 57.542 162.599 1.00 86.11 86 ILE A N 1
ATOM 704 C CA . ILE A 1 86 ? -3.017 56.189 162.665 1.00 83.97 86 ILE A CA 1
ATOM 705 C C . ILE A 1 86 ? -1.604 56.114 162.070 1.00 86.89 86 ILE A C 1
ATOM 706 O O . ILE A 1 86 ? -1.219 56.932 161.231 1.00 86.05 86 ILE A O 1
ATOM 711 N N . ASN A 1 87 ? -0.829 55.134 162.521 1.00 89.74 87 ASN A N 1
ATOM 712 C CA . ASN A 1 87 ? 0.536 54.954 162.033 1.00 93.54 87 ASN A CA 1
ATOM 713 C C . ASN A 1 87 ? 0.539 53.971 160.868 1.00 93.27 87 ASN A C 1
ATOM 714 O O . ASN A 1 87 ? -0.224 53.000 160.871 1.00 94.10 87 ASN A O 1
ATOM 719 N N . GLY A 1 88 ? 1.392 54.221 159.875 1.00 90.92 88 GLY A N 1
ATOM 720 C CA . GLY A 1 88 ? 1.464 53.313 158.741 1.00 85.56 88 GLY A CA 1
ATOM 721 C C . GLY A 1 88 ? 1.154 53.919 157.388 1.00 80.66 88 GLY A C 1
ATOM 722 O O . GLY A 1 88 ? 0.933 55.126 157.264 1.00 81.67 88 GLY A O 1
ATOM 723 N N . THR A 1 89 ? 1.148 53.067 156.368 1.00 74.25 89 THR A N 1
ATOM 724 C CA . THR A 1 89 ? 0.875 53.492 155.000 1.00 66.80 89 THR A CA 1
ATOM 725 C C . THR A 1 89 ? -0.446 52.879 154.558 1.00 61.03 89 THR A C 1
ATOM 726 O O . THR A 1 89 ? -0.889 51.882 155.119 1.00 58.35 89 THR A O 1
ATOM 730 N N . PHE A 1 90 ? -1.077 53.460 153.546 1.00 56.91 90 PHE A N 1
ATOM 731 C CA . PHE A 1 90 ? -2.374 52.943 153.116 1.00 52.41 90 PHE A CA 1
ATOM 732 C C . PHE A 1 90 ? -2.575 52.865 151.603 1.00 47.91 90 PHE A C 1
ATOM 733 O O . PHE A 1 90 ? -1.842 53.507 150.820 1.00 43.17 90 PHE A O 1
ATOM 741 N N . THR A 1 91 ? -3.594 52.082 151.231 1.00 42.73 91 THR A N 1
ATOM 742 C CA . THR A 1 91 ? -4.030 51.854 149.858 1.00 42.00 91 THR A CA 1
ATOM 743 C C . THR A 1 91 ? -5.569 51.824 149.907 1.00 45.20 91 THR A C 1
ATOM 744 O O . THR A 1 91 ? -6.143 50.998 150.614 1.00 47.20 91 THR A O 1
ATOM 748 N N . LEU A 1 92 ? -6.218 52.729 149.166 1.00 41.66 92 LEU A N 1
ATOM 749 C CA . LEU A 1 92 ? -7.689 52.849 149.143 1.00 41.64 92 LEU A CA 1
ATOM 750 C C . LEU A 1 92 ? -8.227 52.521 147.763 1.00 38.56 92 LEU A C 1
ATOM 751 O O . LEU A 1 92 ? -7.759 53.094 146.761 1.00 37.06 92 LEU A O 1
ATOM 756 N N . GLN A 1 93 ? -9.237 51.657 147.705 1.00 34.12 93 GLN A N 1
ATOM 757 C CA . GLN A 1 93 ? -9.805 51.273 146.430 1.00 35.67 93 GLN A CA 1
ATOM 758 C C . GLN A 1 93 ? -11.313 51.373 146.374 1.00 36.86 93 GLN A C 1
ATOM 759 O O . GLN A 1 93 ? -11.978 51.226 147.410 1.00 34.01 93 GLN A O 1
ATOM 765 N N . GLY A 1 94 ? -11.841 51.584 145.158 1.00 31.81 94 GLY A N 1
ATOM 766 C CA . GLY A 1 94 ? -13.282 51.676 144.970 1.00 38.47 94 GLY A CA 1
ATOM 767 C C . GLY A 1 94 ? -13.782 51.006 143.690 1.00 38.21 94 GLY A C 1
ATOM 768 O O . GLY A 1 94 ? -13.082 50.978 142.677 1.00 39.68 94 GLY A O 1
ATOM 769 N N . LEU A 1 95 ? -14.997 50.467 143.732 1.00 41.38 95 LEU A N 1
ATOM 770 C CA . LEU A 1 95 ? -15.605 49.809 142.580 1.00 38.22 95 LEU A CA 1
ATOM 771 C C . LEU A 1 95 ? -17.047 50.335 142.378 1.00 41.47 95 LEU A C 1
ATOM 772 O O . LEU A 1 95 ? -17.971 49.881 143.075 1.00 38.70 95 LEU A O 1
ATOM 777 N N . LEU A 1 96 ? -17.232 51.258 141.424 1.00 41.74 96 LEU A N 1
ATOM 778 C CA . LEU A 1 96 ? -18.545 51.916 141.139 1.00 40.73 96 LEU A CA 1
ATOM 779 C C . LEU A 1 96 ? -19.154 51.696 139.734 1.00 39.34 96 LEU A C 1
ATOM 780 O O . LEU A 1 96 ? -18.427 51.753 138.728 1.00 41.40 96 LEU A O 1
ATOM 785 N N . GLY A 1 97 ? -20.474 51.477 139.632 1.00 36.29 97 GLY A N 1
ATOM 786 C CA . GLY A 1 97 ? -21.047 51.291 138.297 1.00 36.35 97 GLY A CA 1
ATOM 787 C C . GLY A 1 97 ? -22.500 50.902 138.238 1.00 33.54 97 GLY A C 1
ATOM 788 O O . GLY A 1 97 ? -23.200 51.091 139.227 1.00 45.45 97 GLY A O 1
ATOM 789 N N . CYS A 1 98 ? -22.976 50.362 137.116 1.00 33.00 98 CYS A N 1
ATOM 790 C CA . CYS A 1 98 ? -24.373 49.958 137.016 1.00 35.57 98 CYS A CA 1
ATOM 791 C C . CYS A 1 98 ? -24.749 49.035 135.868 1.00 42.27 98 CYS A C 1
ATOM 792 O O . CYS A 1 98 ? -23.926 48.720 135.020 1.00 45.13 98 CYS A O 1
ATOM 795 N N . GLU A 1 99 ? -26.021 48.634 135.842 1.00 42.16 99 GLU A N 1
ATOM 796 C CA . GLU A 1 99 ? -26.588 47.779 134.796 1.00 46.36 99 GLU A CA 1
ATOM 797 C C . GLU A 1 99 ? -28.000 48.320 134.433 1.00 47.28 99 GLU A C 1
ATOM 798 O O . GLU A 1 99 ? -28.641 48.957 135.257 1.00 52.51 99 GLU A O 1
ATOM 804 N N . LEU A 1 100 ? -28.506 48.047 133.234 1.00 46.75 100 LEU A N 1
ATOM 805 C CA . LEU A 1 100 ? -29.834 48.550 132.847 1.00 46.30 100 LEU A CA 1
ATOM 806 C C . LEU A 1 100 ? -31.028 47.627 133.171 1.00 47.60 100 LEU A C 1
ATOM 807 O O . LEU A 1 100 ? -30.989 46.431 132.894 1.00 49.52 100 LEU A O 1
ATOM 812 N N . ALA A 1 101 ? -32.093 48.198 133.742 1.00 46.83 101 ALA A N 1
ATOM 813 C CA . ALA A 1 101 ? -33.311 47.459 134.064 1.00 48.50 101 ALA A CA 1
ATOM 814 C C . ALA A 1 101 ? -34.182 47.414 132.810 1.00 51.03 101 ALA A C 1
ATOM 815 O O . ALA A 1 101 ? -33.934 48.138 131.864 1.00 52.76 101 ALA A O 1
ATOM 817 N N . PRO A 1 102 ? -35.233 46.582 132.799 1.00 56.02 102 PRO A N 1
ATOM 818 C CA . PRO A 1 102 ? -36.123 46.467 131.625 1.00 57.66 102 PRO A CA 1
ATOM 819 C C . PRO A 1 102 ? -36.701 47.792 131.099 1.00 57.28 102 PRO A C 1
ATOM 820 O O . PRO A 1 102 ? -36.943 47.963 129.896 1.00 57.58 102 PRO A O 1
ATOM 824 N N . ASP A 1 103 ? -36.943 48.720 132.011 1.00 54.60 103 ASP A N 1
ATOM 825 C CA . ASP A 1 103 ? -37.478 50.010 131.629 1.00 55.66 103 ASP A CA 1
ATOM 826 C C . ASP A 1 103 ? -36.372 51.021 131.347 1.00 54.41 103 ASP A C 1
ATOM 827 O O . ASP A 1 103 ? -36.635 52.209 131.296 1.00 51.18 103 ASP A O 1
ATOM 832 N N . ASN A 1 104 ? -35.142 50.545 131.159 1.00 54.09 104 ASN A N 1
ATOM 833 C CA . ASN A 1 104 ? -33.988 51.402 130.888 1.00 49.27 104 ASN A CA 1
ATOM 834 C C . ASN A 1 104 ? -33.491 52.227 132.074 1.00 47.94 104 ASN A C 1
ATOM 835 O O . ASN A 1 104 ? -32.696 53.153 131.905 1.00 42.31 104 ASN A O 1
ATOM 840 N N . SER A 1 105 ? -33.960 51.879 133.265 1.00 50.27 105 SER A N 1
ATOM 841 C CA . SER A 1 105 ? -33.574 52.524 134.527 1.00 46.82 105 SER A CA 1
ATOM 842 C C . SER A 1 105 ? -32.304 51.835 135.112 1.00 45.11 105 SER A C 1
ATOM 843 O O . SER A 1 105 ? -31.917 50.772 134.657 1.00 48.74 105 SER A O 1
ATOM 846 N N . SER A 1 106 ? -31.687 52.421 136.139 1.00 45.19 106 SER A N 1
ATOM 847 C CA . SER A 1 106 ? -30.448 51.893 136.728 1.00 46.92 106 SER A CA 1
ATOM 848 C C . SER A 1 106 ? -30.456 50.879 137.891 1.00 50.72 106 SER A C 1
ATOM 849 O O . SER A 1 106 ? -31.306 50.961 138.783 1.00 53.60 106 SER A O 1
ATOM 852 N N . LEU A 1 107 ? -29.497 49.940 137.867 1.00 47.35 107 LEU A N 1
ATOM 853 C CA . LEU A 1 107 ? -29.289 48.932 138.934 1.00 45.18 107 LEU A CA 1
ATOM 854 C C . LEU A 1 107 ? -27.813 49.144 139.319 1.00 44.59 107 LEU A C 1
ATOM 855 O O . LEU A 1 107 ? -26.919 48.554 138.711 1.00 44.57 107 LEU A O 1
ATOM 860 N N . PRO A 1 108 ? -27.554 49.960 140.356 1.00 44.46 108 PRO A N 1
ATOM 861 C CA . PRO A 1 108 ? -26.248 50.352 140.903 1.00 41.99 108 PRO A CA 1
ATOM 862 C C . PRO A 1 108 ? -25.374 49.410 141.719 1.00 40.82 108 PRO A C 1
ATOM 863 O O . PRO A 1 108 ? -25.857 48.411 142.235 1.00 45.23 108 PRO A O 1
ATOM 867 N N . THR A 1 109 ? -24.089 49.787 141.833 1.00 38.50 109 THR A N 1
ATOM 868 C CA . THR A 1 109 ? -23.049 49.087 142.567 1.00 33.54 109 THR A CA 1
ATOM 869 C C . THR A 1 109 ? -22.075 50.120 143.129 1.00 36.89 109 THR A C 1
ATOM 870 O O . THR A 1 109 ? -21.593 50.973 142.377 1.00 40.33 109 THR A O 1
ATOM 874 N N . ALA A 1 110 ? -21.739 50.009 144.416 1.00 33.99 110 ALA A N 1
ATOM 875 C CA . ALA A 1 110 ? -20.796 50.920 145.061 1.00 42.93 110 ALA A CA 1
ATOM 876 C C . ALA A 1 110 ? -20.150 50.364 146.350 1.00 46.92 110 ALA A C 1
ATOM 877 O O . ALA A 1 110 ? -20.752 50.460 147.428 1.00 51.57 110 ALA A O 1
ATOM 879 N N . VAL A 1 111 ? -18.927 49.827 146.239 1.00 50.04 111 VAL A N 1
ATOM 880 C CA . VAL A 1 111 ? -18.161 49.256 147.377 1.00 50.21 111 VAL A CA 1
ATOM 881 C C . VAL A 1 111 ? -16.704 49.738 147.508 1.00 50.43 111 VAL A C 1
ATOM 882 O O . VAL A 1 111 ? -16.030 49.991 146.498 1.00 56.61 111 VAL A O 1
ATOM 886 N N . PHE A 1 112 ? -16.206 49.814 148.745 1.00 47.48 112 PHE A N 1
ATOM 887 C CA . PHE A 1 112 ? -14.840 50.298 149.019 1.00 44.79 112 PHE A CA 1
ATOM 888 C C . PHE A 1 112 ? -13.998 49.360 149.888 1.00 45.39 112 PHE A C 1
ATOM 8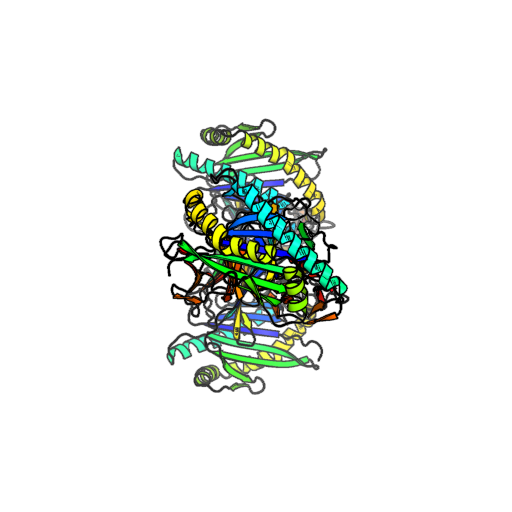89 O O . PHE A 1 112 ? -14.538 48.575 150.681 1.00 42.11 112 PHE A O 1
ATOM 897 N N . ALA A 1 113 ? -12.671 49.479 149.751 1.00 42.37 113 ALA A N 1
ATOM 898 C CA . ALA A 1 113 ? -11.722 48.661 150.508 1.00 37.41 113 ALA A CA 1
ATOM 899 C C . ALA A 1 113 ? -10.458 49.412 150.902 1.00 41.49 113 ALA A C 1
ATOM 900 O O . ALA A 1 113 ? -9.981 50.287 150.173 1.00 39.67 113 ALA A O 1
ATOM 902 N N . LEU A 1 114 ? -9.930 49.059 152.078 1.00 43.83 114 LEU A N 1
ATOM 903 C CA . LEU A 1 114 ? -8.726 49.665 152.653 1.00 44.76 114 LEU A CA 1
ATOM 904 C C . LEU A 1 114 ? -7.641 48.586 152.920 1.00 48.52 114 LEU A C 1
ATOM 905 O O . LEU A 1 114 ? -7.887 47.570 153.568 1.00 46.62 114 LEU A O 1
ATOM 910 N N . ASN A 1 115 ? -6.442 48.821 152.422 1.00 47.05 115 ASN A N 1
ATOM 911 C CA . ASN A 1 115 ? -5.348 47.868 152.564 1.00 52.44 115 ASN A CA 1
ATOM 912 C C . ASN A 1 115 ? -5.715 46.411 152.220 1.00 54.31 115 ASN A C 1
ATOM 913 O O . ASN A 1 115 ? -5.242 45.477 152.886 1.00 53.58 115 ASN A O 1
ATOM 918 N N . GLY A 1 116 ? -6.561 46.219 151.197 1.00 51.56 116 GLY A N 1
ATOM 919 C CA . GLY A 1 116 ? -6.940 44.877 150.785 1.00 46.50 116 GLY A CA 1
ATOM 920 C C . GLY A 1 116 ? -8.251 44.266 151.258 1.00 51.24 116 GLY A C 1
ATOM 921 O O . GLY A 1 116 ? -8.577 43.166 150.815 1.00 49.51 116 GLY A O 1
ATOM 922 N N . GLU A 1 117 ? -9.010 44.928 152.135 1.00 53.76 117 GLU A N 1
ATOM 923 C CA . GLU A 1 117 ? -10.285 44.344 152.595 1.00 54.93 117 GLU A CA 1
ATOM 924 C C . GLU A 1 117 ? -11.453 45.333 152.513 1.00 49.11 117 GLU A C 1
ATOM 925 O O . GLU A 1 117 ? -11.257 46.521 152.698 1.00 46.82 117 GLU A O 1
ATOM 931 N N . GLU A 1 118 ? -12.654 44.830 152.238 1.00 47.39 118 GLU A N 1
ATOM 932 C CA . GLU A 1 118 ? -13.847 45.671 152.171 1.00 49.97 118 GLU A CA 1
ATOM 933 C C . GLU A 1 118 ? -14.105 46.286 153.544 1.00 51.28 118 GLU A C 1
ATOM 934 O O . GLU A 1 118 ? -14.024 45.594 154.553 1.00 52.66 118 GLU A O 1
ATOM 940 N N . PHE A 1 119 ? -14.404 47.582 153.577 1.00 55.41 119 PHE A N 1
ATOM 941 C CA . PHE A 1 119 ? -14.681 48.278 154.831 1.00 56.22 119 PHE A CA 1
ATOM 942 C C . PHE A 1 119 ? -15.779 49.337 154.736 1.00 59.27 119 PHE A C 1
ATOM 943 O O . PHE A 1 119 ? -15.981 50.088 155.697 1.00 60.99 119 PHE A O 1
ATOM 951 N N . MET A 1 120 ? -16.490 49.400 153.607 1.00 56.14 120 MET A N 1
ATOM 952 C CA . MET A 1 120 ? -17.536 50.406 153.435 1.00 54.77 120 MET A CA 1
ATOM 953 C C . MET A 1 120 ? -18.434 50.183 152.210 1.00 59.86 120 MET A C 1
ATOM 954 O O . MET A 1 120 ? -18.043 49.515 151.242 1.00 62.17 120 MET A O 1
ATOM 959 N N . ARG A 1 121 ? -19.646 50.742 152.268 1.00 58.82 121 ARG A N 1
ATOM 960 C CA . ARG A 1 121 ? -20.605 50.663 151.165 1.00 59.20 121 ARG A CA 1
ATOM 961 C C . ARG A 1 121 ? -21.390 51.982 151.056 1.00 59.56 121 ARG A C 1
ATOM 962 O O . ARG A 1 121 ? -21.398 52.774 151.998 1.00 56.71 121 ARG A O 1
ATOM 970 N N . PHE A 1 122 ? -22.017 52.231 149.902 1.00 60.65 122 PHE A N 1
ATOM 971 C CA . PHE A 1 122 ? -22.805 53.461 149.691 1.00 57.36 122 PHE A CA 1
ATOM 972 C C . PHE A 1 122 ? -24.136 53.153 149.001 1.00 56.47 122 PHE A C 1
ATOM 973 O O . PHE A 1 122 ? -24.177 52.428 148.009 1.00 53.17 122 PHE A O 1
ATOM 981 N N . ASN A 1 123 ? -25.223 53.697 149.544 1.00 56.39 123 ASN A N 1
ATOM 982 C CA . ASN A 1 123 ? -26.573 53.509 148.997 1.00 56.82 123 ASN A CA 1
ATOM 983 C C . ASN A 1 123 ? -27.008 54.806 148.306 1.00 58.12 123 ASN A C 1
ATOM 984 O O . ASN A 1 123 ? -27.310 55.788 148.977 1.00 56.37 123 ASN A O 1
ATOM 989 N N . PRO A 1 124 ? -27.114 54.800 146.968 1.00 57.19 124 PRO A N 1
ATOM 990 C CA . PRO A 1 124 ? -27.508 56.020 146.253 1.00 59.16 124 PRO A CA 1
ATOM 991 C C . PRO A 1 124 ? -28.959 56.479 146.462 1.00 61.27 124 PRO A C 1
ATOM 992 O O . PRO A 1 124 ? -29.245 57.677 146.406 1.00 56.22 124 PRO A O 1
ATOM 996 N N . ARG A 1 125 ? -29.872 55.537 146.699 1.00 63.08 125 ARG A N 1
ATOM 997 C CA . ARG A 1 125 ? -31.274 55.899 146.906 1.00 64.20 125 ARG A CA 1
ATOM 998 C C . ARG A 1 125 ? -31.511 56.594 148.256 1.00 63.16 125 ARG A C 1
ATOM 999 O O . ARG A 1 125 ? -32.538 57.215 148.455 1.00 63.92 125 ARG A O 1
ATOM 1007 N N . THR A 1 126 ? -30.557 56.521 149.174 1.00 61.16 126 THR A N 1
ATOM 1008 C CA . THR A 1 126 ? -30.737 57.174 150.461 1.00 60.65 126 THR A CA 1
ATOM 1009 C C . THR A 1 126 ? -29.586 58.135 150.767 1.00 60.00 126 THR A C 1
ATOM 1010 O O . THR A 1 126 ? -29.672 58.954 151.682 1.00 55.03 126 THR A O 1
ATOM 1014 N N . GLY A 1 127 ? -28.510 58.042 149.994 1.00 59.80 127 GLY A N 1
ATOM 1015 C CA . GLY A 1 127 ? -27.376 58.931 150.203 1.00 57.55 127 GLY A CA 1
ATOM 1016 C C . GLY A 1 127 ? -26.447 58.624 151.373 1.00 57.41 127 GLY A C 1
ATOM 1017 O O . GLY A 1 127 ? -25.663 59.483 151.780 1.00 58.01 127 GLY A O 1
ATOM 1018 N N . ASN A 1 128 ? -26.498 57.413 151.914 1.00 58.59 128 ASN A N 1
ATOM 1019 C CA . ASN A 1 128 ? -25.627 57.097 153.044 1.00 62.60 128 ASN A CA 1
ATOM 1020 C C . ASN A 1 128 ? -24.553 56.006 152.903 1.00 60.62 128 ASN A C 1
ATOM 1021 O O . ASN A 1 128 ? -24.727 55.001 152.205 1.00 59.24 128 ASN A O 1
ATOM 1026 N N . TRP A 1 129 ? -23.448 56.236 153.605 1.00 61.61 129 TRP A N 1
ATOM 1027 C CA . TRP A 1 129 ? -22.300 55.335 153.650 1.00 65.34 129 TRP A CA 1
ATOM 1028 C C . TRP A 1 129 ? -22.369 54.492 154.938 1.00 65.92 129 TRP A C 1
ATOM 1029 O O . TRP A 1 129 ? -22.686 55.017 156.011 1.00 66.91 129 TRP A O 1
ATOM 1040 N N . SER A 1 130 ? -22.070 53.198 154.836 1.00 66.03 130 SER A N 1
ATOM 1041 C CA . SER A 1 130 ? -22.102 52.314 155.999 1.00 68.27 130 SER A CA 1
ATOM 1042 C C . SER A 1 130 ? -20.839 51.453 156.143 1.00 70.66 130 SER A C 1
ATOM 1043 O O . SER A 1 130 ? -19.912 51.557 155.346 1.00 73.84 130 SER A O 1
ATOM 1046 N N . GLY A 1 131 ? -20.814 50.604 157.165 1.00 71.41 131 GLY A N 1
ATOM 1047 C CA . GLY A 1 131 ? -19.660 49.749 157.408 1.00 72.36 131 GLY A CA 1
ATOM 1048 C C . GLY A 1 131 ? -19.421 49.557 158.895 1.00 73.11 131 GLY A C 1
ATOM 1049 O O . GLY A 1 131 ? -19.975 50.288 159.707 1.00 74.09 131 GLY A O 1
ATOM 1050 N N . GLU A 1 132 ? -18.598 48.590 159.280 1.00 75.27 132 GLU A N 1
ATOM 1051 C CA . GLU A 1 132 ? -18.372 48.386 160.708 1.00 76.39 132 GLU A CA 1
ATOM 1052 C C . GLU A 1 132 ? -16.925 48.311 161.135 1.00 74.28 132 GLU A C 1
ATOM 1053 O O . GLU A 1 132 ? -16.466 47.260 161.573 1.00 76.59 132 GLU A O 1
ATOM 1059 N N . TRP A 1 133 ? -16.205 49.418 161.024 1.00 71.30 133 TRP A N 1
ATOM 1060 C CA . TRP A 1 133 ? -14.811 49.431 161.424 1.00 71.18 133 TRP A CA 1
ATOM 1061 C C . TRP A 1 133 ? -14.445 50.839 161.836 1.00 70.03 133 TRP A C 1
ATOM 1062 O O . TRP A 1 133 ? -15.038 51.805 161.369 1.00 69.04 133 TRP A O 1
ATOM 1073 N N . PRO A 1 134 ? -13.485 50.974 162.752 1.00 70.91 134 PRO A N 1
ATOM 1074 C CA . PRO A 1 134 ? -13.074 52.309 163.183 1.00 71.62 134 PRO A CA 1
ATOM 1075 C C . PRO A 1 134 ? -12.776 53.242 162.006 1.00 72.29 134 PRO A C 1
ATOM 1076 O O . PRO A 1 134 ? -13.093 54.433 162.059 1.00 75.59 134 PRO A O 1
ATOM 1080 N N . GLU A 1 135 ? -12.166 52.711 160.949 1.00 72.31 135 GLU A N 1
ATOM 1081 C CA . GLU A 1 135 ? -11.836 53.530 159.772 1.00 70.16 135 GLU A CA 1
ATOM 1082 C C . GLU A 1 135 ? -13.084 53.952 159.005 1.00 67.16 135 GLU A C 1
ATOM 1083 O O . GLU A 1 135 ? -13.116 55.045 158.439 1.00 65.00 135 GLU A O 1
ATOM 1089 N N . THR A 1 136 ? -14.098 53.082 158.973 1.00 64.39 136 THR A N 1
ATOM 1090 C CA . THR A 1 136 ? -15.347 53.408 158.297 1.00 63.72 136 THR A CA 1
ATOM 1091 C C . THR A 1 136 ? -15.794 54.771 158.813 1.00 69.65 136 THR A C 1
ATOM 1092 O O . THR A 1 136 ? -16.164 55.647 158.035 1.00 73.20 136 THR A O 1
ATOM 1096 N N . ASP A 1 137 ? -15.742 54.955 160.130 1.00 70.99 137 ASP A N 1
ATOM 1097 C CA . ASP A 1 137 ? -16.149 56.214 160.730 1.00 69.31 137 ASP A CA 1
ATOM 1098 C C . ASP A 1 137 ? -15.240 57.375 160.346 1.00 66.71 137 ASP A C 1
ATOM 1099 O O . ASP A 1 137 ? -15.725 58.455 160.017 1.00 65.65 137 ASP A O 1
ATOM 1104 N N . ILE A 1 138 ? -13.928 57.163 160.375 1.00 64.24 138 ILE A N 1
ATOM 1105 C CA . ILE A 1 138 ? -12.994 58.230 160.029 1.00 64.92 138 ILE A CA 1
ATOM 1106 C C . ILE A 1 138 ? -13.238 58.780 158.618 1.00 67.36 138 ILE A C 1
ATOM 1107 O O . ILE A 1 138 ? -13.233 59.994 158.408 1.00 67.60 138 ILE A O 1
ATOM 1112 N N . VAL A 1 139 ? -13.459 57.885 157.658 1.00 64.38 139 VAL A N 1
ATOM 1113 C CA . VAL A 1 139 ? -13.673 58.282 156.275 1.00 61.25 139 VAL A CA 1
ATOM 1114 C C . VAL A 1 139 ? -15.092 58.792 156.004 1.00 64.87 139 VAL A C 1
ATOM 1115 O O . VAL A 1 139 ? -15.266 59.903 155.474 1.00 63.29 139 VAL A O 1
ATOM 1119 N N . GLY A 1 140 ? -16.094 57.982 156.351 1.00 66.01 140 GLY A N 1
ATOM 1120 C CA . GLY A 1 140 ? -17.487 58.369 156.153 1.00 65.44 140 GLY A CA 1
ATOM 1121 C C . GLY A 1 140 ? -17.785 59.747 156.733 1.00 69.81 140 GLY A C 1
ATOM 1122 O O . GLY A 1 140 ? -18.510 60.539 156.129 1.00 71.35 140 GLY A O 1
ATOM 1123 N N . ASN A 1 141 ? -17.217 60.038 157.902 1.00 69.89 141 ASN A N 1
ATOM 1124 C CA . ASN A 1 141 ? -17.396 61.328 158.555 1.00 69.72 141 ASN A CA 1
ATOM 1125 C C . ASN A 1 141 ? -16.786 62.426 157.714 1.00 67.22 141 ASN A C 1
ATOM 1126 O O . ASN A 1 141 ? -17.389 63.481 157.530 1.00 68.77 141 ASN A O 1
ATOM 1131 N N . LEU A 1 142 ? -15.579 62.189 157.221 1.00 64.79 142 LEU A N 1
ATOM 1132 C CA . LEU A 1 142 ? -14.921 63.182 156.397 1.00 62.03 142 LEU A CA 1
ATOM 1133 C C . LEU A 1 142 ? -15.802 63.492 155.187 1.00 63.49 142 LEU A C 1
ATOM 1134 O O . LEU A 1 142 ? -16.083 64.659 154.903 1.00 62.01 142 LEU A O 1
ATOM 1139 N N . TRP A 1 143 ? -16.270 62.451 154.501 1.00 62.71 143 TRP A N 1
ATOM 1140 C CA . TRP A 1 143 ? -17.070 62.655 153.296 1.00 62.87 143 TRP A CA 1
ATOM 1141 C C . TRP A 1 143 ? -18.439 63.259 153.552 1.00 66.48 143 TRP A C 1
ATOM 1142 O O . TRP A 1 143 ? -19.131 63.650 152.618 1.00 69.54 143 TRP A O 1
ATOM 1153 N N . MET A 1 144 ? -18.841 63.353 154.809 1.00 70.56 144 MET A N 1
ATOM 1154 C CA . MET A 1 144 ? -20.137 63.955 155.091 1.00 72.74 144 MET A CA 1
ATOM 1155 C C . MET A 1 144 ? -20.041 65.420 155.491 1.00 74.23 144 MET A C 1
ATOM 1156 O O . MET A 1 144 ? -21.046 66.040 155.828 1.00 71.30 144 MET A O 1
ATOM 1161 N N . LYS A 1 145 ? -18.828 65.962 155.450 1.00 76.48 145 LYS A N 1
ATOM 1162 C CA . LYS A 1 145 ? -18.593 67.354 155.798 1.00 78.52 145 LYS A CA 1
ATOM 1163 C C . LYS A 1 145 ? -19.241 68.298 154.785 1.00 80.68 145 LYS A C 1
ATOM 1164 O O . LYS A 1 145 ? -19.397 69.483 155.065 1.00 81.29 145 LYS A O 1
ATOM 1170 N N . GLN A 1 146 ? -19.606 67.782 153.611 1.00 81.05 146 GLN A N 1
ATOM 1171 C CA . GLN A 1 146 ? -20.249 68.602 152.581 1.00 80.26 146 GLN A CA 1
ATOM 1172 C C . GLN A 1 146 ? -21.329 67.804 151.850 1.00 79.48 146 GLN A C 1
ATOM 1173 O O . GLN A 1 146 ? -21.033 66.825 151.155 1.00 76.50 146 GLN A O 1
ATOM 1179 N N . PRO A 1 147 ? -22.605 68.214 152.018 1.00 77.92 147 PRO A N 1
ATOM 1180 C CA . PRO A 1 147 ? -23.835 67.634 151.441 1.00 74.38 147 PRO A CA 1
ATOM 1181 C C . PRO A 1 147 ? -23.859 67.430 149.928 1.00 68.57 147 PRO A C 1
ATOM 1182 O O . PRO A 1 147 ? -24.579 66.552 149.429 1.00 62.67 147 PRO A O 1
ATOM 1186 N N . GLU A 1 148 ? -23.099 68.245 149.200 1.00 64.03 148 GLU A N 1
ATOM 1187 C CA . GLU A 1 148 ? -23.040 68.090 147.753 1.00 61.92 148 GLU A CA 1
ATOM 1188 C C . GLU A 1 148 ? -22.453 66.712 147.408 1.00 58.36 148 GLU A C 1
ATOM 1189 O O . GLU A 1 148 ? -22.968 66.029 146.528 1.00 53.67 148 GLU A O 1
ATOM 1195 N N . ALA A 1 149 ? -21.401 66.307 148.124 1.00 55.52 149 ALA A N 1
ATOM 1196 C CA . ALA A 1 149 ? -20.752 65.013 147.909 1.00 51.41 149 ALA A CA 1
ATOM 1197 C C . ALA A 1 149 ? -21.760 63.883 147.752 1.00 49.80 149 ALA A C 1
ATOM 1198 O O . ALA A 1 149 ? -21.803 63.216 146.700 1.00 47.17 149 ALA A O 1
ATOM 1200 N N . ALA A 1 150 ? -22.581 63.662 148.776 1.00 43.70 150 ALA A N 1
ATOM 1201 C CA . ALA A 1 150 ? -23.575 62.595 148.693 1.00 45.07 150 ALA A CA 1
ATOM 1202 C C . ALA A 1 150 ? -24.504 62.724 147.483 1.00 49.29 150 ALA A C 1
ATOM 1203 O O . ALA A 1 150 ? -24.846 61.736 146.830 1.00 55.05 150 ALA A O 1
ATOM 1205 N N . ARG A 1 151 ? -24.937 63.948 147.194 1.00 53.87 151 ARG A N 1
ATOM 1206 C CA . ARG A 1 151 ? -25.840 64.182 146.063 1.00 53.04 151 ARG A CA 1
ATOM 1207 C C . ARG A 1 151 ? -25.176 63.883 144.723 1.00 43.60 151 ARG A C 1
ATOM 1208 O O . ARG A 1 151 ? -25.804 63.283 143.866 1.00 42.19 151 ARG A O 1
ATOM 1216 N N . LYS A 1 152 ? -23.935 64.326 144.536 1.00 37.77 152 LYS A N 1
ATOM 1217 C CA . LYS A 1 152 ? -23.202 64.087 143.281 1.00 40.93 152 LYS A CA 1
ATOM 1218 C C . LYS A 1 152 ? -22.924 62.588 143.056 1.00 43.97 152 LYS A C 1
ATOM 1219 O O . LYS A 1 152 ? -23.070 62.065 141.936 1.00 39.15 152 LYS A O 1
ATOM 1225 N N . GLU A 1 153 ? -22.558 61.893 144.128 1.00 41.49 153 GLU A N 1
ATOM 1226 C CA . GLU A 1 153 ? -22.295 60.475 144.024 1.00 41.99 153 GLU A CA 1
ATOM 1227 C C . GLU A 1 153 ? -23.589 59.757 143.651 1.00 42.45 153 GLU A C 1
ATOM 1228 O O . GLU A 1 153 ? -23.578 58.777 142.890 1.00 40.99 153 GLU A O 1
ATOM 1234 N N . SER A 1 154 ? -24.710 60.250 144.164 1.00 36.72 154 SER A N 1
ATOM 1235 C CA . SER A 1 154 ? -25.992 59.629 143.842 1.00 42.03 154 SER A CA 1
ATOM 1236 C C . SER A 1 154 ? -26.375 59.811 142.351 1.00 41.33 154 SER A C 1
ATOM 1237 O O . SER A 1 154 ? -26.924 58.897 141.720 1.00 39.11 154 SER A O 1
ATOM 1240 N N . GLU A 1 155 ? -26.073 60.985 141.799 1.00 36.74 155 GLU A N 1
ATOM 1241 C CA . GLU A 1 155 ? -26.409 61.302 140.413 1.00 38.27 155 GLU A CA 1
ATOM 1242 C C . GLU A 1 155 ? -25.535 60.511 139.435 1.00 37.70 155 GLU A C 1
ATOM 1243 O O . GLU A 1 155 ? -26.044 59.988 138.409 1.00 35.49 155 GLU A O 1
ATOM 1249 N N . PHE A 1 156 ? -24.234 60.464 139.736 1.00 34.95 156 PHE A N 1
ATOM 1250 C CA . PHE A 1 156 ? -23.257 59.695 138.943 1.00 38.18 156 PHE A CA 1
ATOM 1251 C C . PHE A 1 156 ? -23.812 58.284 138.702 1.00 38.53 156 PHE A C 1
ATOM 1252 O O . PHE A 1 156 ? -23.840 57.818 137.560 1.00 39.51 156 PHE A O 1
ATOM 1260 N N . LEU A 1 157 ? -24.294 57.630 139.762 1.00 38.68 157 LEU A N 1
ATOM 1261 C CA . LEU A 1 157 ? -24.837 56.266 139.646 1.00 41.15 157 LEU A CA 1
ATOM 1262 C C . LEU A 1 157 ? -26.251 56.045 139.082 1.00 38.29 157 LEU A C 1
ATOM 1263 O O . LEU A 1 157 ? -26.475 55.084 138.359 1.00 40.98 157 LEU A O 1
ATOM 1268 N N . LEU A 1 158 ? -27.209 56.903 139.438 1.00 43.92 158 LEU A N 1
ATOM 1269 C CA . LEU A 1 158 ? -28.603 56.758 139.010 1.00 39.87 158 LEU A CA 1
ATOM 1270 C C . LEU A 1 158 ? -29.019 57.503 137.735 1.00 41.59 158 LEU A C 1
ATOM 1271 O O . LEU A 1 158 ? -30.052 57.178 137.101 1.00 38.87 158 LEU A O 1
ATOM 1276 N N . THR A 1 159 ? -28.233 58.501 137.348 1.00 40.26 159 THR A N 1
ATOM 1277 C CA . THR A 1 159 ? -28.547 59.206 136.122 1.00 39.96 159 THR A CA 1
ATOM 1278 C C . THR A 1 159 ? -27.470 59.036 135.016 1.00 36.73 159 THR A C 1
ATOM 1279 O O . THR A 1 159 ? -27.767 58.531 133.940 1.00 32.89 159 THR A O 1
ATOM 1283 N N . SER A 1 160 ? -26.244 59.462 135.285 1.00 36.81 160 SER A N 1
ATOM 1284 C CA . SER A 1 160 ? -25.142 59.367 134.326 1.00 40.47 160 SER A CA 1
ATOM 1285 C C . SER A 1 160 ? -24.845 57.952 133.768 1.00 43.94 160 SER A C 1
ATOM 1286 O O . SER A 1 160 ? -24.866 57.731 132.542 1.00 40.59 160 SER A O 1
ATOM 1289 N N . CYS A 1 161 ? -24.575 57.010 134.673 1.00 42.50 161 CYS A N 1
ATOM 1290 C CA . CYS A 1 161 ? -24.269 55.630 134.297 1.00 42.95 161 CYS A CA 1
ATOM 1291 C C . CYS A 1 161 ? -25.206 55.034 133.255 1.00 41.70 161 CYS A C 1
ATOM 1292 O O . CYS A 1 161 ? -24.751 54.664 132.179 1.00 37.76 161 CYS A O 1
ATOM 1295 N N . PRO A 1 162 ? -26.519 54.929 133.553 1.00 41.46 162 PRO A N 1
ATOM 1296 C CA . PRO A 1 162 ? -27.441 54.356 132.564 1.00 43.70 162 PRO A CA 1
ATOM 1297 C C . PRO A 1 162 ? -27.428 55.151 131.258 1.00 46.47 162 PRO A C 1
ATOM 1298 O O . PRO A 1 162 ? -27.602 54.582 130.178 1.00 44.35 162 PRO A O 1
ATOM 1302 N N . GLU A 1 163 ? -27.228 56.467 131.363 1.00 44.70 163 GLU A N 1
ATOM 1303 C CA . GLU A 1 163 ? -27.148 57.311 130.166 1.00 49.64 163 GLU A CA 1
ATOM 1304 C C . GLU A 1 163 ? -25.948 56.913 129.268 1.00 42.04 163 GLU A C 1
ATOM 1305 O O . GLU A 1 163 ? -26.142 56.610 128.095 1.00 36.08 163 GLU A O 1
ATOM 1311 N N . ARG A 1 164 ? -24.726 56.911 129.818 1.00 36.84 164 ARG A N 1
ATOM 1312 C CA . ARG A 1 164 ? -23.543 56.524 129.034 1.00 37.06 164 ARG A CA 1
ATOM 1313 C C . ARG A 1 164 ? -23.691 55.080 128.502 1.00 32.33 164 ARG A C 1
ATOM 1314 O O . ARG A 1 164 ? -23.420 54.800 127.346 1.00 34.72 164 ARG A O 1
ATOM 1322 N N . LEU A 1 165 ? -24.181 54.173 129.321 1.00 31.36 165 LEU A N 1
ATOM 1323 C CA . LEU A 1 165 ? -24.353 52.790 128.876 1.00 37.84 165 LEU A CA 1
ATOM 1324 C C . LEU A 1 165 ? -25.288 52.652 127.632 1.00 39.90 165 LEU A C 1
ATOM 1325 O O . LEU A 1 165 ? -24.933 52.017 126.645 1.00 34.19 165 LEU A O 1
ATOM 1330 N N . LEU A 1 166 ? -26.465 53.270 127.677 1.00 41.06 166 LEU A N 1
ATOM 1331 C CA . LEU A 1 166 ? -27.411 53.237 126.557 1.00 37.37 166 LEU A CA 1
ATOM 1332 C C . LEU A 1 166 ? -26.760 53.916 125.331 1.00 39.84 166 LEU A C 1
ATOM 1333 O O . LEU A 1 166 ? -27.019 53.542 124.193 1.00 42.51 166 LEU A O 1
ATOM 1338 N N . GLY A 1 167 ? -25.925 54.927 125.571 1.00 32.71 167 GLY A N 1
ATOM 1339 C CA . GLY A 1 167 ? -25.249 55.610 124.482 1.00 31.35 167 GLY A CA 1
ATOM 1340 C C . GLY A 1 167 ? -24.202 54.767 123.753 1.00 37.52 167 GLY A C 1
ATOM 1341 O O . GLY A 1 167 ? -24.102 54.833 122.526 1.00 40.86 167 GLY A O 1
ATOM 1342 N N . HIS A 1 168 ? -23.428 53.963 124.485 1.00 36.31 168 HIS A N 1
ATOM 1343 C CA . HIS A 1 168 ? -22.396 53.130 123.856 1.00 35.50 168 HIS A CA 1
ATOM 1344 C C . HIS A 1 168 ? -23.068 51.957 123.138 1.00 38.71 168 HIS A C 1
ATOM 1345 O O . HIS A 1 168 ? -22.612 51.505 122.076 1.00 34.98 168 HIS A O 1
ATOM 1352 N N . LEU A 1 169 ? -24.166 51.482 123.714 1.00 40.90 169 LEU A N 1
ATOM 1353 C CA . LEU A 1 169 ? -24.932 50.386 123.142 1.00 41.89 169 LEU A CA 1
ATOM 1354 C C . LEU A 1 169 ? -25.378 50.850 121.764 1.00 45.74 169 LEU A C 1
ATOM 1355 O O . LEU A 1 169 ? -25.637 50.048 120.880 1.00 50.45 169 LEU A O 1
ATOM 1360 N N . GLU A 1 170 ? -25.449 52.161 121.574 1.00 49.96 170 GLU A N 1
ATOM 1361 C CA . GLU A 1 170 ? -25.890 52.715 120.298 1.00 54.56 170 GLU A CA 1
ATOM 1362 C C . GLU A 1 170 ? -24.777 53.087 119.321 1.00 51.65 170 GLU A C 1
ATOM 1363 O O . GLU A 1 170 ? -24.784 52.647 118.179 1.00 57.22 170 GLU A O 1
ATOM 1369 N N . ARG A 1 171 ? -23.826 53.894 119.770 1.00 45.82 171 ARG A N 1
ATOM 1370 C CA . ARG A 1 171 ? -22.730 54.340 118.920 1.00 46.76 171 ARG A CA 1
ATOM 1371 C C . ARG A 1 171 ? -21.570 53.347 118.755 1.00 49.03 171 ARG A C 1
ATOM 1372 O O . ARG A 1 171 ? -20.790 53.432 117.792 1.00 50.47 171 ARG A O 1
ATOM 1380 N N . GLY A 1 172 ? -21.439 52.419 119.691 1.00 47.28 172 GLY A N 1
ATOM 1381 C CA . GLY A 1 172 ? -20.348 51.476 119.600 1.00 44.45 172 GLY A CA 1
ATOM 1382 C C . GLY A 1 172 ? -20.841 50.058 119.469 1.00 40.42 172 GLY A C 1
ATOM 1383 O O . GLY A 1 172 ? -20.190 49.141 119.932 1.00 41.03 172 GLY A O 1
ATOM 1384 N N . ARG A 1 173 ? -21.995 49.885 118.846 1.00 42.13 173 ARG A N 1
ATOM 1385 C CA . ARG A 1 173 ? -22.586 48.568 118.661 1.00 44.11 173 ARG A CA 1
ATOM 1386 C C . ARG A 1 173 ? -21.567 47.596 118.069 1.00 48.27 173 ARG A C 1
ATOM 1387 O O . ARG A 1 173 ? -21.441 46.485 118.553 1.00 45.95 173 ARG A O 1
ATOM 1395 N N . GLN A 1 174 ? -20.837 48.029 117.035 1.00 51.29 174 GLN A N 1
ATOM 1396 C CA . GLN A 1 174 ? -19.821 47.212 116.378 1.00 51.36 174 GLN A CA 1
ATOM 1397 C C . GLN A 1 174 ? -18.749 46.670 117.345 1.00 52.16 174 GLN A C 1
ATOM 1398 O O . GLN A 1 174 ? -18.441 45.484 117.301 1.00 52.60 174 GLN A O 1
ATOM 1404 N N . ASN A 1 175 ? -18.177 47.517 118.207 1.00 46.89 175 ASN A N 1
ATOM 1405 C CA . ASN A 1 175 ? -17.149 47.054 119.153 1.00 40.70 175 ASN A CA 1
ATOM 1406 C C . ASN A 1 175 ? -17.725 46.083 120.179 1.00 43.43 175 ASN A C 1
ATOM 1407 O O . ASN A 1 175 ? -17.086 45.095 120.541 1.00 41.80 175 ASN A O 1
ATOM 1412 N N . LEU A 1 176 ? -18.925 46.391 120.658 1.00 43.24 176 LEU A N 1
ATOM 1413 C CA . LEU A 1 176 ? -19.619 45.593 121.655 1.00 42.56 176 LEU A CA 1
ATOM 1414 C C . LEU A 1 176 ? -20.080 44.242 121.160 1.00 43.32 176 LEU A C 1
ATOM 1415 O O . LEU A 1 176 ? -20.324 43.361 121.952 1.00 42.58 176 LEU A O 1
ATOM 1420 N N . GLU A 1 177 ? -20.198 44.060 119.854 1.00 50.05 177 GLU A N 1
ATOM 1421 C CA . GLU A 1 177 ? -20.637 42.762 119.335 1.00 53.02 177 GLU A CA 1
ATOM 1422 C C . GLU A 1 177 ? -19.468 41.833 118.924 1.00 48.36 177 GLU A C 1
ATOM 1423 O O . GLU A 1 177 ? -19.700 40.767 118.369 1.00 44.86 177 GLU A O 1
ATOM 1429 N N . TRP A 1 178 ? -18.238 42.245 119.252 1.00 45.31 178 TRP A N 1
ATOM 1430 C CA . TRP A 1 178 ? -16.966 41.526 118.960 1.00 45.29 178 TRP A CA 1
ATOM 1431 C C . TRP A 1 178 ? -16.985 40.040 119.376 1.00 38.44 178 TRP A C 1
ATOM 1432 O O . TRP A 1 178 ? -17.102 39.715 120.537 1.00 37.03 178 TRP A O 1
ATOM 1443 N N . LYS A 1 179 ? -16.879 39.145 118.408 1.00 35.93 179 LYS A N 1
ATOM 1444 C CA . LYS A 1 179 ? -16.876 37.708 118.673 1.00 41.84 179 LYS A CA 1
ATOM 1445 C C . LYS A 1 179 ? -15.797 37.100 117.779 1.00 42.83 179 LYS A C 1
ATOM 1446 O O . LYS A 1 179 ? -16.084 36.715 116.638 1.00 41.37 179 LYS A O 1
ATOM 1452 N N . GLU A 1 180 ? -14.568 37.033 118.287 1.00 35.43 180 GLU A N 1
ATOM 1453 C CA . GLU A 1 180 ? -13.472 36.477 117.518 1.00 32.66 180 GLU A CA 1
ATOM 1454 C C . GLU A 1 180 ? -12.901 35.196 118.168 1.00 31.56 180 GLU A C 1
ATOM 1455 O O . GLU A 1 180 ? -12.437 35.217 119.304 1.00 35.54 180 GLU A O 1
ATOM 1461 N N . PRO A 1 181 ? -12.893 34.081 117.432 1.00 27.87 181 PRO A N 1
ATOM 1462 C CA . PRO A 1 181 ? -12.378 32.794 117.935 1.00 28.89 181 PRO A CA 1
ATOM 1463 C C . PRO A 1 181 ? -10.819 32.780 118.068 1.00 28.63 181 PRO A C 1
ATOM 1464 O O . PRO A 1 181 ? -10.119 33.555 117.427 1.00 27.04 181 PRO A O 1
ATOM 1468 N N . PRO A 1 182 ? -10.266 31.863 118.881 1.00 33.18 182 PRO A N 1
ATOM 1469 C CA . PRO A 1 182 ? -8.809 31.735 119.107 1.00 31.95 182 PRO A CA 1
ATOM 1470 C C . PRO A 1 182 ? -8.025 30.997 118.014 1.00 30.34 182 PRO A C 1
ATOM 1471 O O . PRO A 1 182 ? -8.591 30.169 117.321 1.00 27.79 182 PRO A O 1
ATOM 1475 N N . SER A 1 183 ? -6.741 31.312 117.831 1.00 31.69 183 SER A N 1
ATOM 1476 C CA . SER A 1 183 ? -5.901 30.525 116.901 1.00 31.84 183 SER A CA 1
ATOM 1477 C C . SER A 1 183 ? -5.348 29.446 117.878 1.00 28.95 183 SER A C 1
ATOM 1478 O O . SER A 1 183 ? -4.990 29.770 118.995 1.00 26.52 183 SER A O 1
ATOM 1481 N N . MET A 1 184 ? -5.256 28.192 117.466 1.00 33.91 184 MET A N 1
ATOM 1482 C CA . MET A 1 184 ? -4.812 27.125 118.359 1.00 30.76 184 MET A CA 1
ATOM 1483 C C . MET A 1 184 ? -3.516 26.349 118.022 1.00 33.87 184 MET A C 1
ATOM 1484 O O . MET A 1 184 ? -3.140 26.188 116.831 1.00 32.85 184 MET A O 1
ATOM 1489 N N . ARG A 1 185 ? -2.831 25.888 119.079 1.00 29.35 185 ARG A N 1
ATOM 1490 C CA . ARG A 1 185 ? -1.632 25.026 118.952 1.00 30.64 185 ARG A CA 1
ATOM 1491 C C . ARG A 1 185 ? -1.585 24.023 120.108 1.00 28.70 185 ARG A C 1
ATOM 1492 O O . ARG A 1 185 ? -1.971 24.349 121.238 1.00 32.08 185 ARG A O 1
ATOM 1500 N N . LEU A 1 186 ? -1.124 22.801 119.821 1.00 30.64 186 LEU A N 1
ATOM 1501 C CA . LEU A 1 186 ? -0.959 21.753 120.838 1.00 29.91 186 LEU A CA 1
ATOM 1502 C C . LEU A 1 186 ? 0.456 21.154 120.702 1.00 33.39 186 LEU A C 1
ATOM 1503 O O . LEU A 1 186 ? 0.812 20.647 119.622 1.00 30.44 186 LEU A O 1
ATOM 1508 N N . LYS A 1 187 ? 1.249 21.193 121.784 1.00 26.26 187 LYS A N 1
ATOM 1509 C CA . LYS A 1 187 ? 2.623 20.661 121.750 1.00 24.36 187 LYS A CA 1
ATOM 1510 C C . LYS A 1 187 ? 3.036 19.832 122.953 1.00 25.93 187 LYS A C 1
ATOM 1511 O O . LYS A 1 187 ? 2.541 20.049 124.072 1.00 25.61 187 LYS A O 1
ATOM 1517 N N . ALA A 1 188 ? 3.986 18.919 122.722 1.00 21.81 188 ALA A N 1
ATOM 1518 C CA . ALA A 1 188 ? 4.544 18.021 123.770 1.00 24.94 188 ALA A CA 1
ATOM 1519 C C . ALA A 1 188 ? 6.010 18.311 124.112 1.00 28.42 188 ALA A C 1
ATOM 1520 O O . ALA A 1 188 ? 6.789 18.588 123.225 1.00 28.46 188 ALA A O 1
ATOM 1522 N N . ARG A 1 189 ? 6.387 18.203 125.387 1.00 32.48 189 ARG A N 1
ATOM 1523 C CA . ARG A 1 189 ? 7.783 18.427 125.846 1.00 31.89 189 ARG A CA 1
ATOM 1524 C C . ARG A 1 189 ? 8.085 17.476 127.050 1.00 28.74 189 ARG A C 1
ATOM 1525 O O . ARG A 1 189 ? 7.179 16.972 127.703 1.00 23.59 189 ARG A O 1
ATOM 1533 N N . PRO A 1 190 ? 9.366 17.253 127.363 1.00 37.33 190 PRO A N 1
ATOM 1534 C CA . PRO A 1 190 ? 9.815 16.375 128.457 1.00 34.79 190 PRO A CA 1
ATOM 1535 C C . PRO A 1 190 ? 9.266 16.801 129.788 1.00 34.38 190 PRO A C 1
ATOM 1536 O O . PRO A 1 190 ? 9.222 17.986 130.045 1.00 35.57 190 PRO A O 1
ATOM 1540 N N . GLY A 1 191 ? 8.862 15.847 130.634 1.00 33.76 191 GLY A N 1
ATOM 1541 C CA . GLY A 1 191 ? 8.323 16.192 131.945 1.00 26.27 191 GLY A CA 1
ATOM 1542 C C . GLY A 1 191 ? 9.173 15.621 133.084 1.00 33.67 191 GLY A C 1
ATOM 1543 O O . GLY A 1 191 ? 10.405 15.653 133.024 1.00 35.84 191 GLY A O 1
ATOM 1544 N N . ASN A 1 192 ? 8.526 15.122 134.134 1.00 31.46 192 ASN A N 1
ATOM 1545 C CA . ASN A 1 192 ? 9.248 14.490 135.220 1.00 34.56 192 ASN A CA 1
ATOM 1546 C C . ASN A 1 192 ? 9.649 13.070 134.739 1.00 36.25 192 ASN A C 1
ATOM 1547 O O . ASN A 1 192 ? 9.402 12.721 133.563 1.00 36.96 192 ASN A O 1
ATOM 1552 N N . SER A 1 193 ? 10.278 12.267 135.604 1.00 33.32 193 SER A N 1
ATOM 1553 C CA . SER A 1 193 ? 10.709 10.906 135.232 1.00 33.34 193 SER A CA 1
ATOM 1554 C C . SER A 1 193 ? 9.590 10.075 134.591 1.00 40.07 193 SER A C 1
ATOM 1555 O O . SER A 1 193 ? 8.517 9.858 135.193 1.00 31.44 193 SER A O 1
ATOM 1558 N N . GLY A 1 194 ? 9.842 9.625 133.359 1.00 39.13 194 GLY A N 1
ATOM 1559 C CA . GLY A 1 194 ? 8.857 8.821 132.653 1.00 36.49 194 GLY A CA 1
ATOM 1560 C C . GLY A 1 194 ? 7.581 9.525 132.148 1.00 38.46 194 GLY A C 1
ATOM 1561 O O . GLY A 1 194 ? 6.623 8.850 131.786 1.00 33.16 194 GLY A O 1
ATOM 1562 N N . SER A 1 195 ? 7.585 10.855 132.067 1.00 33.67 195 SER A N 1
ATOM 1563 C CA . SER A 1 195 ? 6.390 11.607 131.670 1.00 35.55 195 SER A CA 1
ATOM 1564 C C . SER A 1 195 ? 6.635 12.737 130.691 1.00 33.50 195 SER A C 1
ATOM 1565 O O . SER A 1 195 ? 7.754 13.223 130.542 1.00 32.90 195 SER A O 1
ATOM 1568 N N . SER A 1 196 ? 5.556 13.177 130.047 1.00 33.20 196 SER A N 1
ATOM 1569 C CA . SER A 1 196 ? 5.616 14.282 129.105 1.00 28.46 196 SER A CA 1
ATOM 1570 C C . SER A 1 196 ? 4.527 15.274 129.529 1.00 30.29 196 SER A C 1
ATOM 1571 O O . SER A 1 196 ? 3.493 14.892 130.092 1.00 31.88 196 SER A O 1
ATOM 1574 N N . VAL A 1 197 ? 4.750 16.554 129.278 1.00 32.42 197 VAL A N 1
ATOM 1575 C CA . VAL A 1 197 ? 3.722 17.538 129.587 1.00 26.36 197 VAL A CA 1
ATOM 1576 C C . VAL A 1 197 ? 3.088 18.014 128.256 1.00 27.91 197 VAL A C 1
ATOM 1577 O O . VAL A 1 197 ? 3.806 18.343 127.309 1.00 23.60 197 VAL A O 1
ATOM 1581 N N . LEU A 1 198 ? 1.763 18.021 128.167 1.00 26.91 198 LEU A N 1
ATOM 1582 C CA . LEU A 1 198 ? 1.082 18.516 126.942 1.00 30.18 198 LEU A CA 1
ATOM 1583 C C . LEU A 1 198 ? 0.489 19.889 127.250 1.00 30.77 198 LEU A C 1
ATOM 1584 O O . LEU A 1 198 ? -0.208 20.078 128.267 1.00 28.07 198 LEU A O 1
ATOM 1589 N N . THR A 1 199 ? 0.754 20.832 126.359 1.00 33.24 199 THR A N 1
ATOM 1590 C CA . THR A 1 199 ? 0.235 22.179 126.504 1.00 33.24 199 THR A CA 1
ATOM 1591 C C . THR A 1 199 ? -0.739 22.583 125.384 1.00 33.39 199 THR A C 1
ATOM 1592 O O . THR A 1 199 ? -0.367 22.623 124.206 1.00 29.94 199 THR A O 1
ATOM 1596 N N . CYS A 1 200 ? -1.983 22.895 125.752 1.00 33.74 200 CYS A N 1
ATOM 1597 C CA . CYS A 1 200 ? -2.941 23.390 124.761 1.00 29.47 200 CYS A CA 1
ATOM 1598 C C . CYS A 1 200 ? -2.957 24.921 124.889 1.00 28.02 200 CYS A C 1
ATOM 1599 O O . CYS A 1 200 ? -3.336 25.443 125.934 1.00 29.12 200 CYS A O 1
ATOM 1602 N N . ALA A 1 201 ? -2.534 25.631 123.837 1.00 22.73 201 ALA A N 1
ATOM 1603 C CA . ALA A 1 201 ? -2.484 27.089 123.849 1.00 20.97 201 ALA A CA 1
ATOM 1604 C C . ALA A 1 201 ? -3.490 27.777 122.867 1.00 27.96 201 ALA A C 1
ATOM 1605 O O . ALA A 1 201 ? -3.600 27.373 121.702 1.00 25.99 201 ALA A O 1
ATOM 1607 N N . ALA A 1 202 ? -4.216 28.804 123.348 1.00 26.45 202 ALA A N 1
ATOM 1608 C CA . ALA A 1 202 ? -5.211 29.578 122.532 1.00 24.53 202 ALA A CA 1
ATOM 1609 C C . ALA A 1 202 ? -4.738 31.060 122.371 1.00 21.24 202 ALA A C 1
ATOM 1610 O O . ALA A 1 202 ? -4.535 31.725 123.360 1.00 26.04 202 ALA A O 1
ATOM 1612 N N . PHE A 1 203 ? -4.549 31.537 121.138 1.00 26.02 203 PHE A N 1
ATOM 1613 C CA . PHE A 1 203 ? -4.067 32.896 120.875 1.00 26.98 203 PHE A CA 1
ATOM 1614 C C . PHE A 1 203 ? -5.086 33.914 120.277 1.00 25.99 203 PHE A C 1
ATOM 1615 O O . PHE A 1 203 ? -5.777 33.603 119.318 1.00 24.86 203 PHE A O 1
ATOM 1623 N N . SER A 1 204 ? -5.116 35.128 120.828 1.00 27.19 204 SER A N 1
ATOM 1624 C CA . SER A 1 204 ? -5.952 36.225 120.323 1.00 30.22 204 SER A CA 1
ATOM 1625 C C . SER A 1 204 ? -7.458 36.022 120.175 1.00 26.74 204 SER A C 1
ATOM 1626 O O . SER A 1 204 ? -7.983 36.066 119.065 1.00 31.55 204 SER A O 1
ATOM 1629 N N . PHE A 1 205 ? -8.147 35.796 121.281 1.00 24.33 205 PHE A N 1
ATOM 1630 C CA . PHE A 1 205 ? -9.604 35.616 121.235 1.00 31.65 205 PHE A CA 1
ATOM 1631 C C . PHE A 1 205 ? -10.372 36.670 122.065 1.00 32.70 205 PHE A C 1
ATOM 1632 O O . PHE A 1 205 ? -9.768 37.335 122.919 1.00 33.36 205 PHE A O 1
ATOM 1640 N N . TYR A 1 206 ? -11.684 36.806 121.804 1.00 32.19 206 TYR A N 1
ATOM 1641 C CA . TYR A 1 206 ? -12.585 37.726 122.550 1.00 30.20 206 TYR A CA 1
ATOM 1642 C C . TYR A 1 206 ? -14.084 37.376 122.353 1.00 31.08 206 TYR A C 1
ATOM 1643 O O . TYR A 1 206 ? -14.532 37.117 121.240 1.00 33.28 206 TYR A O 1
ATOM 1652 N N . PRO A 1 207 ? -14.884 37.367 123.433 1.00 32.74 207 PRO A N 1
ATOM 1653 C CA . PRO A 1 207 ? -14.640 37.632 124.861 1.00 31.89 207 PRO A CA 1
ATOM 1654 C C . PRO A 1 207 ? -13.729 36.605 125.566 1.00 32.15 207 PRO A C 1
ATOM 1655 O O . PRO A 1 207 ? -13.388 35.576 124.984 1.00 30.25 207 PRO A O 1
ATOM 1659 N N . PRO A 1 208 ? -13.379 36.846 126.853 1.00 32.24 208 PRO A N 1
ATOM 1660 C CA . PRO A 1 208 ? -12.497 35.911 127.578 1.00 32.55 208 PRO A CA 1
ATOM 1661 C C . PRO A 1 208 ? -13.070 34.543 127.990 1.00 39.84 208 PRO A C 1
ATOM 1662 O O . PRO A 1 208 ? -12.290 33.614 128.244 1.00 36.31 208 PRO A O 1
ATOM 1666 N N . GLU A 1 209 ? -14.399 34.405 128.066 1.00 31.73 209 GLU A N 1
ATOM 1667 C CA . GLU A 1 209 ? -14.998 33.111 128.442 1.00 36.13 209 GLU A CA 1
ATOM 1668 C C . GLU A 1 209 ? -14.603 32.039 127.424 1.00 38.07 209 GLU A C 1
ATOM 1669 O O . GLU A 1 209 ? -14.904 32.167 126.229 1.00 31.99 209 GLU A O 1
ATOM 1675 N N . LEU A 1 210 ? -13.946 30.981 127.893 1.00 32.36 210 LEU A N 1
ATOM 1676 C CA . LEU A 1 210 ? -13.501 29.915 127.004 1.00 30.92 210 LEU A CA 1
ATOM 1677 C C . LEU A 1 210 ? -13.468 28.599 127.774 1.00 35.29 210 LEU A C 1
ATOM 1678 O O . LEU A 1 210 ? -13.285 28.602 128.977 1.00 40.34 210 LEU A O 1
ATOM 1683 N N . LYS A 1 211 ? -13.623 27.472 127.097 1.00 34.35 211 LYS A N 1
ATOM 1684 C CA . LYS A 1 211 ? -13.587 26.196 127.791 1.00 34.93 211 LYS A CA 1
ATOM 1685 C C . LYS A 1 211 ? -12.656 25.199 127.096 1.00 32.12 211 LYS A C 1
ATOM 1686 O O . LYS A 1 211 ? -12.809 24.976 125.902 1.00 30.59 211 LYS A O 1
ATOM 1692 N N . PHE A 1 212 ? -11.720 24.609 127.856 1.00 29.14 212 PHE A N 1
ATOM 1693 C CA . PHE A 1 212 ? -10.771 23.598 127.352 1.00 32.96 212 PHE A CA 1
ATOM 1694 C C . PHE A 1 212 ? -11.246 22.199 127.782 1.00 34.91 212 PHE A C 1
ATOM 1695 O O . PHE A 1 212 ? -11.766 22.002 128.891 1.00 34.07 212 PHE A O 1
ATOM 1703 N N . ARG A 1 213 ? -11.006 21.226 126.924 1.00 35.24 213 ARG A N 1
ATOM 1704 C CA . ARG A 1 213 ? -11.325 19.836 127.234 1.00 40.74 213 ARG A CA 1
ATOM 1705 C C . ARG A 1 213 ? -10.397 18.931 126.415 1.00 38.87 213 ARG A C 1
ATOM 1706 O O . ARG A 1 213 ? -10.437 18.926 125.165 1.00 38.64 213 ARG A O 1
ATOM 1714 N N . PHE A 1 214 ? -9.557 18.187 127.127 1.00 34.42 214 PHE A N 1
ATOM 1715 C CA . PHE A 1 214 ? -8.639 17.244 126.517 1.00 34.39 214 PHE A CA 1
ATOM 1716 C C . PHE A 1 214 ? -9.411 15.979 126.176 1.00 34.22 214 PHE A C 1
ATOM 1717 O O . PHE A 1 214 ? -10.361 15.632 126.887 1.00 30.76 214 PHE A O 1
ATOM 1725 N N . LEU A 1 215 ? -9.014 15.312 125.088 1.00 28.59 215 LEU A N 1
ATOM 1726 C CA . LEU A 1 215 ? -9.631 14.057 124.685 1.00 31.06 215 LEU A CA 1
ATOM 1727 C C . LEU A 1 215 ? -8.548 12.984 124.536 1.00 32.21 215 LEU A C 1
ATOM 1728 O O . LEU A 1 215 ? -7.393 13.308 124.159 1.00 30.94 215 LEU A O 1
ATOM 1733 N N . ARG A 1 216 ? -8.923 11.736 124.848 1.00 26.06 216 ARG A N 1
ATOM 1734 C CA . ARG A 1 216 ? -8.058 10.564 124.696 1.00 32.93 216 ARG A CA 1
ATOM 1735 C C . ARG A 1 216 ? -8.852 9.580 123.840 1.00 31.55 216 ARG A C 1
ATOM 1736 O O . ARG A 1 216 ? -9.928 9.171 124.245 1.00 31.21 216 ARG A O 1
ATOM 1744 N N . ASN A 1 217 ? -8.329 9.232 122.660 1.00 31.00 217 ASN A N 1
ATOM 1745 C CA . ASN A 1 217 ? -9.025 8.342 121.710 1.00 39.92 217 ASN A CA 1
ATOM 1746 C C . ASN A 1 217 ? -10.474 8.847 121.404 1.00 42.20 217 ASN A C 1
ATOM 1747 O O . ASN A 1 217 ? -11.370 8.048 121.094 1.00 42.95 217 ASN A O 1
ATOM 1752 N N . GLY A 1 218 ? -10.701 10.158 121.481 1.00 36.74 218 GLY A N 1
ATOM 1753 C CA . GLY A 1 218 ? -12.038 10.693 121.244 1.00 34.06 218 GLY A CA 1
ATOM 1754 C C . GLY A 1 218 ? -12.913 10.904 122.492 1.00 38.30 218 GLY A C 1
ATOM 1755 O O . GLY A 1 218 ? -13.942 11.561 122.418 1.00 36.14 218 GLY A O 1
ATOM 1756 N N . LEU A 1 219 ? -12.532 10.384 123.652 1.00 42.17 219 LEU A N 1
ATOM 1757 C CA . LEU A 1 219 ? -13.365 10.574 124.849 1.00 42.69 219 LEU A CA 1
ATOM 1758 C C . LEU A 1 219 ? -12.843 11.656 125.824 1.00 44.40 219 LEU A C 1
ATOM 1759 O O . LEU A 1 219 ? -11.622 11.886 125.957 1.00 42.51 219 LEU A O 1
ATOM 1764 N N . ALA A 1 220 ? -13.771 12.295 126.528 1.00 37.60 220 ALA A N 1
ATOM 1765 C CA . ALA A 1 220 ? -13.399 13.309 127.515 1.00 43.83 220 ALA A CA 1
ATOM 1766 C C . ALA A 1 220 ? -12.376 12.726 128.495 1.00 42.91 220 ALA A C 1
ATOM 1767 O O . ALA A 1 220 ? -12.484 11.580 128.901 1.00 41.86 220 ALA A O 1
ATOM 1769 N N . SER A 1 221 ? -11.381 13.517 128.881 1.00 47.25 221 SER A N 1
ATOM 1770 C CA . SER A 1 221 ? -10.335 13.008 129.767 1.00 52.40 221 SER A CA 1
ATOM 1771 C C . SER A 1 221 ? -9.749 14.033 130.756 1.00 53.70 221 SER A C 1
ATOM 1772 O O . SER A 1 221 ? -8.643 13.859 131.264 1.00 54.78 221 SER A O 1
ATOM 1775 N N . GLY A 1 222 ? -10.491 15.095 131.040 1.00 52.52 222 GLY A N 1
ATOM 1776 C CA . GLY A 1 222 ? -9.988 16.108 131.952 1.00 48.55 222 GLY A CA 1
ATOM 1777 C C . GLY A 1 222 ? -9.826 17.476 131.292 1.00 49.64 222 GLY A C 1
ATOM 1778 O O . GLY A 1 222 ? -9.779 17.611 130.051 1.00 45.16 222 GLY A O 1
ATOM 1779 N N . SER A 1 223 ? -9.741 18.505 132.131 1.00 48.77 223 SER A N 1
ATOM 1780 C CA . SER A 1 223 ? -9.579 19.879 131.665 1.00 47.19 223 SER A CA 1
ATOM 1781 C C . SER A 1 223 ? -8.150 20.417 131.846 1.00 42.30 223 SER A C 1
ATOM 1782 O O . SER A 1 223 ? -7.793 21.395 131.211 1.00 40.07 223 SER A O 1
ATOM 1785 N N . GLY A 1 224 ? -7.357 19.790 132.722 1.00 40.51 224 GLY A N 1
ATOM 1786 C CA . GLY A 1 224 ? -5.971 20.211 132.961 1.00 37.57 224 GLY A CA 1
ATOM 1787 C C . GLY A 1 224 ? -5.825 21.431 133.861 1.00 38.66 224 GLY A C 1
ATOM 1788 O O . GLY A 1 224 ? -6.842 21.921 134.361 1.00 35.38 224 GLY A O 1
ATOM 1789 N N . ASN A 1 225 ? -4.587 21.897 134.090 1.00 32.74 225 ASN A N 1
ATOM 1790 C CA . ASN A 1 225 ? -4.332 23.098 134.911 1.00 33.98 225 ASN A CA 1
ATOM 1791 C C . ASN A 1 225 ? -4.391 24.300 133.961 1.00 36.98 225 ASN A C 1
ATOM 1792 O O . ASN A 1 225 ? -3.482 24.467 133.142 1.00 38.26 225 ASN A O 1
ATOM 1797 N N . CYS A 1 226 ? -5.420 25.145 134.046 1.00 33.80 226 CYS A N 1
ATOM 1798 C CA . CYS A 1 226 ? -5.490 26.270 133.104 1.00 37.23 226 CYS A CA 1
ATOM 1799 C C . CYS A 1 226 ? -5.457 27.678 133.646 1.00 33.92 226 CYS A C 1
ATOM 1800 O O . CYS A 1 226 ? -5.761 27.915 134.820 1.00 30.01 226 CYS A O 1
ATOM 1803 N N . SER A 1 227 ? -5.081 28.618 132.772 1.00 31.32 227 SER A N 1
ATOM 1804 C CA . SER A 1 227 ? -4.995 30.031 133.122 1.00 36.77 227 SER A CA 1
ATOM 1805 C C . SER A 1 227 ? -5.171 30.903 131.915 1.00 33.06 227 SER A C 1
ATOM 1806 O O . SER A 1 227 ? -5.036 30.435 130.777 1.00 34.36 227 SER A O 1
ATOM 1809 N N . THR A 1 228 ? -5.429 32.184 132.173 1.00 27.09 228 THR A N 1
ATOM 1810 C CA . THR A 1 228 ? -5.564 33.140 131.099 1.00 27.51 228 THR A CA 1
ATOM 1811 C C . THR A 1 228 ? -4.954 34.502 131.464 1.00 21.48 228 THR A C 1
ATOM 1812 O O . THR A 1 228 ? -4.791 34.825 132.626 1.00 25.94 228 THR A O 1
ATOM 1816 N N . GLY A 1 229 ? -4.575 35.268 130.454 1.00 21.82 229 GLY A N 1
ATOM 1817 C CA . GLY A 1 229 ? -3.994 36.580 130.662 1.00 30.06 229 GLY A CA 1
ATOM 1818 C C . GLY A 1 229 ? -4.220 37.506 129.457 1.00 30.86 229 GLY A C 1
ATOM 1819 O O . GLY A 1 229 ? -4.525 37.031 128.358 1.00 30.48 229 GLY A O 1
ATOM 1820 N N . PRO A 1 230 ? -4.028 38.824 129.630 1.00 31.28 230 PRO A N 1
ATOM 1821 C CA . PRO A 1 230 ? -4.213 39.823 128.562 1.00 31.31 230 PRO A CA 1
ATOM 1822 C C . PRO A 1 230 ? -3.122 39.599 127.479 1.00 33.40 230 PRO A C 1
ATOM 1823 O O . PRO A 1 230 ? -2.007 39.194 127.817 1.00 31.18 230 PRO A O 1
ATOM 1827 N N . ASN A 1 231 ? -3.433 39.869 126.205 1.00 29.62 231 ASN A N 1
ATOM 1828 C CA . ASN A 1 231 ? -2.449 39.630 125.114 1.00 32.79 231 ASN A CA 1
ATOM 1829 C C . ASN A 1 231 ? -1.716 40.839 124.561 1.00 38.05 231 ASN A C 1
ATOM 1830 O O . ASN A 1 231 ? -0.895 40.677 123.641 1.00 42.30 231 ASN A O 1
ATOM 1835 N N . GLY A 1 232 ? -1.979 42.028 125.120 1.00 37.19 232 GLY A N 1
ATOM 1836 C CA . GLY A 1 232 ? -1.328 43.255 124.657 1.00 35.34 232 GLY A CA 1
ATOM 1837 C C . GLY A 1 232 ? -2.176 44.190 123.781 1.00 40.04 232 GLY A C 1
ATOM 1838 O O . GLY A 1 232 ? -2.003 45.414 123.823 1.00 41.83 232 GLY A O 1
ATOM 1839 N N . ASP A 1 233 ? -3.096 43.619 123.003 1.00 35.15 233 ASP A N 1
ATOM 1840 C CA . ASP A 1 233 ? -3.962 44.388 122.096 1.00 37.92 233 ASP A CA 1
ATOM 1841 C C . ASP A 1 233 ? -5.487 44.316 122.379 1.00 35.84 233 ASP A C 1
ATOM 1842 O O . ASP A 1 233 ? -6.296 44.524 121.473 1.00 36.86 233 ASP A O 1
ATOM 1847 N N . GLY A 1 234 ? -5.877 44.029 123.617 1.00 35.32 234 GLY A N 1
ATOM 1848 C CA . GLY A 1 234 ? -7.294 43.939 123.934 1.00 30.01 234 GLY A CA 1
ATOM 1849 C C . GLY A 1 234 ? -7.776 42.495 123.880 1.00 36.38 234 GLY A C 1
ATOM 1850 O O . GLY A 1 234 ? -8.725 42.147 124.612 1.00 34.44 234 GLY A O 1
ATOM 1851 N N . SER A 1 235 ? -7.178 41.656 123.010 1.00 26.88 235 SER A N 1
ATOM 1852 C CA . SER A 1 235 ? -7.585 40.235 122.975 1.00 30.29 235 SER A CA 1
ATOM 1853 C C . SER A 1 235 ? -6.959 39.445 124.161 1.00 32.42 235 SER A C 1
ATOM 1854 O O . SER A 1 235 ? -6.169 39.990 124.953 1.00 31.79 235 SER A O 1
ATOM 1857 N N . PHE A 1 236 ? -7.308 38.165 124.280 1.00 27.25 236 PHE A N 1
ATOM 1858 C CA . PHE A 1 236 ? -6.796 37.348 125.380 1.00 31.26 236 PHE A CA 1
ATOM 1859 C C . PHE A 1 236 ? -5.972 36.130 124.880 1.00 29.56 236 PHE A C 1
ATOM 1860 O O . PHE A 1 236 ? -6.045 35.743 123.704 1.00 24.13 236 PHE A O 1
ATOM 1868 N N . HIS A 1 237 ? -5.221 35.539 125.808 1.00 29.60 237 HIS A N 1
ATOM 1869 C CA . HIS A 1 237 ? -4.353 34.373 125.576 1.00 27.04 237 HIS A CA 1
ATOM 1870 C C . HIS A 1 237 ? -4.566 33.358 126.735 1.00 26.53 237 HIS A C 1
ATOM 1871 O O . HIS A 1 237 ? -4.634 33.716 127.913 1.00 26.09 237 HIS A O 1
ATOM 1878 N N . ALA A 1 238 ? -4.715 32.083 126.416 1.00 26.31 238 ALA A N 1
ATOM 1879 C CA . ALA A 1 238 ? -4.849 31.116 127.511 1.00 29.31 238 ALA A CA 1
ATOM 1880 C C . ALA A 1 238 ? -4.114 29.786 127.199 1.00 27.79 238 ALA A C 1
ATOM 1881 O O . ALA A 1 238 ? -3.757 29.509 126.032 1.00 28.24 238 ALA A O 1
ATOM 1883 N N . TRP A 1 239 ? -3.907 28.971 128.237 1.00 27.38 239 TRP A N 1
ATOM 1884 C CA . TRP A 1 239 ? -3.197 27.696 128.108 1.00 26.91 239 TRP A CA 1
ATOM 1885 C C . TRP A 1 239 ? -3.630 26.722 129.169 1.00 24.51 239 TRP A C 1
ATOM 1886 O O . TRP A 1 239 ? -4.081 27.111 130.254 1.00 26.76 239 TRP A O 1
ATOM 1897 N N . SER A 1 240 ? -3.504 25.439 128.861 1.00 23.91 240 SER A N 1
ATOM 1898 C CA . SER A 1 240 ? -3.844 24.396 129.838 1.00 28.62 240 SER A CA 1
ATOM 1899 C C . SER A 1 240 ? -2.774 23.267 129.721 1.00 30.18 240 SER A C 1
ATOM 1900 O O . SER A 1 240 ? -2.405 22.898 128.614 1.00 28.04 240 SER A O 1
ATOM 1903 N N . LEU A 1 241 ? -2.274 22.769 130.866 1.00 26.03 241 LEU A N 1
ATOM 1904 C CA . LEU A 1 241 ? -1.271 21.690 130.910 1.00 28.40 241 LEU A CA 1
ATOM 1905 C C . LEU A 1 241 ? -1.845 20.369 131.480 1.00 30.59 241 LEU A C 1
ATOM 1906 O O . LEU A 1 241 ? -2.588 20.371 132.478 1.00 28.93 241 LEU A O 1
ATOM 1911 N N . LEU A 1 242 ? -1.462 19.253 130.865 1.00 23.63 242 LEU A N 1
ATOM 1912 C CA . LEU A 1 242 ? -1.864 17.928 131.345 1.00 23.23 242 LEU A CA 1
ATOM 1913 C C . LEU A 1 242 ? -0.606 17.024 131.315 1.00 28.05 242 LEU A C 1
ATOM 1914 O O . LEU A 1 242 ? 0.180 17.022 130.350 1.00 22.59 242 LEU A O 1
ATOM 1919 N N . GLU A 1 243 ? -0.414 16.261 132.376 1.00 31.10 243 GLU A N 1
ATOM 1920 C CA . GLU A 1 243 ? 0.732 15.355 132.444 1.00 29.78 243 GLU A CA 1
ATOM 1921 C C . GLU A 1 243 ? 0.278 13.991 131.907 1.00 32.90 243 GLU A C 1
ATOM 1922 O O . GLU A 1 243 ? -0.782 13.490 132.318 1.00 31.07 243 GLU A O 1
ATOM 1928 N N . VAL A 1 244 ? 1.036 13.420 130.970 1.00 26.81 244 VAL A N 1
ATOM 1929 C CA . VAL A 1 244 ? 0.722 12.087 130.441 1.00 26.06 244 VAL A CA 1
ATOM 1930 C C . VAL A 1 244 ? 1.993 11.174 130.395 1.00 29.22 244 VAL A C 1
ATOM 1931 O O . VAL A 1 244 ? 3.134 11.647 130.559 1.00 29.00 244 VAL A O 1
ATOM 1935 N N . LYS A 1 245 ? 1.791 9.883 130.138 1.00 27.74 245 LYS A N 1
ATOM 1936 C CA . LYS A 1 245 ? 2.877 8.917 130.058 1.00 31.43 245 LYS A CA 1
ATOM 1937 C C . LYS A 1 245 ? 3.770 9.107 128.820 1.00 34.02 245 LYS A C 1
ATOM 1938 O O . LYS A 1 245 ? 3.278 9.265 127.691 1.00 36.56 245 LYS A O 1
ATOM 1944 N N . ARG A 1 246 ? 5.088 9.083 129.017 1.00 30.88 246 ARG A N 1
ATOM 1945 C CA . ARG A 1 246 ? 6.010 9.277 127.896 1.00 29.71 246 ARG A CA 1
ATOM 1946 C C . ARG A 1 246 ? 5.747 8.209 126.872 1.00 29.73 246 ARG A C 1
ATOM 1947 O O . ARG A 1 246 ? 5.633 7.035 127.225 1.00 29.53 246 ARG A O 1
ATOM 1955 N N . GLY A 1 247 ? 5.672 8.611 125.599 1.00 35.81 247 GLY A N 1
ATOM 1956 C CA . GLY A 1 247 ? 5.391 7.673 124.520 1.00 34.68 247 GLY A CA 1
ATOM 1957 C C . GLY A 1 247 ? 3.931 7.557 124.054 1.00 34.07 247 GLY A C 1
ATOM 1958 O O . GLY A 1 247 ? 3.714 7.101 122.946 1.00 38.93 247 GLY A O 1
ATOM 1959 N N . ASP A 1 248 ? 2.953 7.951 124.880 1.00 34.47 248 ASP A N 1
ATOM 1960 C CA . ASP A 1 248 ? 1.515 7.901 124.542 1.00 34.04 248 ASP A CA 1
ATOM 1961 C C . ASP A 1 248 ? 0.893 9.246 124.099 1.00 38.65 248 ASP A C 1
ATOM 1962 O O . ASP A 1 248 ? -0.347 9.365 123.990 1.00 37.64 248 ASP A O 1
ATOM 1967 N N . GLU A 1 249 ? 1.746 10.236 123.832 1.00 32.83 249 GLU A N 1
ATOM 1968 C CA . GLU A 1 249 ? 1.327 11.575 123.427 1.00 34.15 249 GLU A CA 1
ATOM 1969 C C . GLU A 1 249 ? 0.306 11.583 122.252 1.00 38.50 249 GLU A C 1
ATOM 1970 O O . GLU A 1 249 ? -0.752 12.210 122.349 1.00 39.63 249 GLU A O 1
ATOM 1976 N N . HIS A 1 250 ? 0.620 10.862 121.178 1.00 36.33 250 HIS A N 1
ATOM 1977 C CA . HIS A 1 250 ? -0.237 10.749 119.983 1.00 38.48 250 HIS A CA 1
ATOM 1978 C C . HIS A 1 250 ? -1.696 10.320 120.212 1.00 35.91 250 HIS A C 1
ATOM 1979 O O . HIS A 1 250 ? -2.520 10.548 119.347 1.00 38.95 250 HIS A O 1
ATOM 1986 N N . HIS A 1 251 ? -2.033 9.718 121.352 1.00 37.83 251 HIS A N 1
ATOM 1987 C CA . HIS A 1 251 ? -3.433 9.301 121.627 1.00 33.84 251 HIS A CA 1
ATOM 1988 C C . HIS A 1 251 ? -4.340 10.491 121.983 1.00 36.94 251 HIS A C 1
ATOM 1989 O O . HIS A 1 251 ? -5.576 10.363 121.938 1.00 35.73 251 HIS A O 1
ATOM 1996 N N . TYR A 1 252 ? -3.727 11.614 122.390 1.00 35.16 252 TYR A N 1
ATOM 1997 C CA . TYR A 1 252 ? -4.432 12.825 122.877 1.00 30.16 252 TYR A CA 1
ATOM 1998 C C . TYR A 1 252 ? -4.703 13.986 121.905 1.00 23.49 252 TYR A C 1
ATOM 1999 O O . TYR A 1 252 ? -3.922 14.245 121.010 1.00 27.84 252 TYR A O 1
ATOM 2008 N N . GLN A 1 253 ? -5.808 14.686 122.137 1.00 22.99 253 GLN A N 1
ATOM 2009 C CA . GLN A 1 253 ? -6.206 15.880 121.362 1.00 25.46 253 GLN A CA 1
ATOM 2010 C C . GLN A 1 253 ? -6.788 16.903 122.341 1.00 30.01 253 GLN A C 1
ATOM 2011 O O . GLN A 1 253 ? -7.105 16.583 123.514 1.00 32.93 253 GLN A O 1
ATOM 2017 N N . CYS A 1 254 ? -6.958 18.116 121.832 1.00 26.91 254 CYS A N 1
ATOM 2018 C CA . CYS A 1 254 ? -7.523 19.236 122.573 1.00 33.69 254 CYS A CA 1
ATOM 2019 C C . CYS A 1 254 ? -8.798 19.765 121.829 1.00 33.02 254 CYS A C 1
ATOM 2020 O O . CYS A 1 254 ? -8.810 19.884 120.592 1.00 35.89 254 CYS A O 1
ATOM 2023 N N . GLN A 1 255 ? -9.842 20.078 122.587 1.00 30.35 255 GLN A N 1
ATOM 2024 C CA . GLN A 1 255 ? -11.101 20.630 122.062 1.00 35.60 255 GLN A CA 1
ATOM 2025 C C . GLN A 1 255 ? -11.547 21.883 122.837 1.00 34.53 255 GLN A C 1
ATOM 2026 O O . GLN A 1 255 ? -11.613 21.864 124.074 1.00 32.54 255 GLN A O 1
ATOM 2032 N N . VAL A 1 256 ? -11.888 22.954 122.126 1.00 32.13 256 VAL A N 1
ATOM 2033 C CA . VAL A 1 256 ? -12.327 24.183 122.803 1.00 36.52 256 VAL A CA 1
ATOM 2034 C C . VAL A 1 256 ? -13.719 24.688 122.361 1.00 38.62 256 VAL A C 1
ATOM 2035 O O . VAL A 1 256 ? -14.176 24.433 121.232 1.00 35.76 256 VAL A O 1
ATOM 2039 N N . GLU A 1 257 ? -14.377 25.401 123.272 1.00 38.40 257 GLU A N 1
ATOM 2040 C CA . GLU A 1 257 ? -15.691 25.983 123.023 1.00 40.28 257 GLU A CA 1
ATOM 2041 C C . GLU A 1 257 ? -15.598 27.503 123.223 1.00 36.67 257 GLU A C 1
ATOM 2042 O O . GLU A 1 257 ? -15.105 27.988 124.247 1.00 33.34 257 GLU A O 1
ATOM 2048 N N . HIS A 1 258 ? -16.092 28.250 122.244 1.00 31.67 258 HIS A N 1
ATOM 2049 C CA . HIS A 1 258 ? -16.058 29.688 122.332 1.00 31.63 258 HIS A CA 1
ATOM 2050 C C . HIS A 1 258 ? -17.172 30.302 121.477 1.00 34.69 258 HIS A C 1
ATOM 2051 O O . HIS A 1 258 ? -17.558 29.752 120.421 1.00 32.71 258 HIS A O 1
ATOM 2058 N N . GLU A 1 259 ? -17.681 31.443 121.932 1.00 36.57 259 GLU A N 1
ATOM 2059 C CA . GLU A 1 259 ? -18.772 32.145 121.230 1.00 41.25 259 GLU A CA 1
ATOM 2060 C C . GLU A 1 259 ? -18.532 32.432 119.747 1.00 39.24 259 GLU A C 1
ATOM 2061 O O . GLU A 1 259 ? -19.489 32.550 118.981 1.00 41.89 259 GLU A O 1
ATOM 2067 N N . GLY A 1 260 ? -17.271 32.556 119.343 1.00 33.68 260 GLY A N 1
ATOM 2068 C CA . GLY A 1 260 ? -16.958 32.867 117.957 1.00 30.27 260 GLY A CA 1
ATOM 2069 C C . GLY A 1 260 ? -16.835 31.667 117.050 1.00 35.09 260 GLY A C 1
ATOM 2070 O O . GLY A 1 260 ? -16.466 31.798 115.883 1.00 34.91 260 GLY A O 1
ATOM 2071 N N . LEU A 1 261 ? -17.144 30.494 117.579 1.00 33.64 261 LEU A N 1
ATOM 2072 C CA . LEU A 1 261 ? -17.048 29.269 116.804 1.00 38.99 261 LEU A CA 1
ATOM 2073 C C . LEU A 1 261 ? -18.455 28.708 116.584 1.00 40.08 261 LEU A C 1
ATOM 2074 O O . LEU A 1 261 ? -19.219 28.626 117.536 1.00 42.01 261 LEU A O 1
ATOM 2079 N N . ALA A 1 262 ? -18.797 28.322 115.349 1.00 42.96 262 ALA A N 1
ATOM 2080 C CA . ALA A 1 262 ? -20.128 27.734 115.067 1.00 44.66 262 ALA A CA 1
ATOM 2081 C C . ALA A 1 262 ? -20.334 26.507 115.964 1.00 46.45 262 ALA A C 1
ATOM 2082 O O . ALA A 1 262 ? -21.461 26.224 116.388 1.00 46.12 262 ALA A O 1
ATOM 2084 N N . GLN A 1 263 ? -19.239 25.795 116.260 1.00 44.83 263 GLN A N 1
ATOM 2085 C CA . GLN A 1 263 ? -19.252 24.611 117.150 1.00 44.94 263 GLN A CA 1
ATOM 2086 C C . GLN A 1 263 ? -17.846 24.231 117.636 1.00 42.91 263 GLN A C 1
ATOM 2087 O O . GLN A 1 263 ? -16.871 24.691 117.068 1.00 38.26 263 GLN A O 1
ATOM 2093 N N . PRO A 1 264 ? -17.736 23.348 118.652 1.00 40.41 264 PRO A N 1
ATOM 2094 C CA . PRO A 1 264 ? -16.420 22.937 119.184 1.00 41.31 264 PRO A CA 1
ATOM 2095 C C . PRO A 1 264 ? -15.374 22.658 118.113 1.00 41.82 264 PRO A C 1
ATOM 2096 O O . PRO A 1 264 ? -15.685 22.044 117.092 1.00 34.77 264 PRO A O 1
ATOM 2100 N N . LEU A 1 265 ? -14.142 23.116 118.364 1.00 35.26 265 LEU A N 1
ATOM 2101 C CA . LEU A 1 265 ? -13.022 22.906 117.440 1.00 36.44 265 LEU A CA 1
ATOM 2102 C C . LEU A 1 265 ? -12.031 21.940 118.088 1.00 34.50 265 LEU A C 1
ATOM 2103 O O . LEU A 1 265 ? -11.636 22.132 119.252 1.00 40.54 265 LEU A O 1
ATOM 2108 N N . THR A 1 266 ? -11.650 20.902 117.350 1.00 29.85 266 THR A N 1
ATOM 2109 C CA . THR A 1 266 ? -10.710 19.882 117.838 1.00 31.23 266 THR A CA 1
ATOM 2110 C C . THR A 1 266 ? -9.329 20.147 117.234 1.00 31.85 266 THR A C 1
ATOM 2111 O O . THR A 1 266 ? -9.252 20.375 116.031 1.00 33.84 266 THR A O 1
ATOM 2115 N N . VAL A 1 267 ? -8.265 20.083 118.059 1.00 35.69 267 VAL A N 1
ATOM 2116 C CA . VAL A 1 267 ? -6.839 20.309 117.655 1.00 33.53 267 VAL A CA 1
ATOM 2117 C C . VAL A 1 267 ? -5.862 19.118 117.877 1.00 38.45 267 VAL A C 1
ATOM 2118 O O . VAL A 1 267 ? -5.896 18.456 118.934 1.00 32.82 267 VAL A O 1
ATOM 2122 N N . ASP A 1 268 ? -4.938 18.950 116.921 1.00 32.32 268 ASP A N 1
ATOM 2123 C CA . ASP A 1 268 ? -3.923 17.897 116.903 1.00 35.93 268 ASP A CA 1
ATOM 2124 C C . ASP A 1 268 ? -2.457 18.348 117.133 1.00 35.08 268 ASP A C 1
ATOM 2125 O O . ASP A 1 268 ? -2.095 19.506 116.928 1.00 29.16 268 ASP A O 1
ATOM 2130 N N . LEU A 1 269 ? -1.623 17.386 117.529 1.00 32.89 269 LEU A N 1
ATOM 2131 C CA . LEU A 1 269 ? -0.197 17.577 117.741 1.00 35.20 269 LEU A CA 1
ATOM 2132 C C . LEU A 1 269 ? 0.458 17.706 116.374 1.00 42.72 269 LEU A C 1
ATOM 2133 O O . LEU A 1 269 ? 1.552 18.310 116.291 1.00 49.08 269 LEU A O 1
ATOM 2139 N N . ILE B 2 1 ? -2.747 43.241 154.799 1.00 65.93 1 ILE B N 1
ATOM 2140 C CA . ILE B 2 1 ? -2.438 41.901 154.229 1.00 64.26 1 ILE B CA 1
ATOM 2141 C C . ILE B 2 1 ? -1.497 42.060 153.052 1.00 62.17 1 ILE B C 1
ATOM 2142 O O . ILE B 2 1 ? -1.565 43.051 152.339 1.00 69.42 1 ILE B O 1
ATOM 2147 N N . GLN B 2 2 ? -0.608 41.100 152.852 1.00 60.42 2 GLN B N 1
ATOM 2148 C CA . GLN B 2 2 ? 0.316 41.163 151.726 1.00 55.67 2 GLN B CA 1
ATOM 2149 C C . GLN B 2 2 ? 0.092 39.948 150.853 1.00 52.64 2 GLN B C 1
ATOM 2150 O O . GLN B 2 2 ? -0.389 38.926 151.337 1.00 52.92 2 GLN B O 1
ATOM 2156 N N . LYS B 2 3 ? 0.412 40.068 149.566 1.00 49.59 3 LYS B N 1
ATOM 2157 C CA . LYS B 2 3 ? 0.252 38.964 148.620 1.00 45.10 3 LYS B CA 1
ATOM 2158 C C . LYS B 2 3 ? 1.363 38.984 147.603 1.00 45.72 3 LYS B C 1
ATOM 2159 O O . LYS B 2 3 ? 1.578 40.006 146.934 1.00 45.38 3 LYS B O 1
ATOM 2165 N N . THR B 2 4 ? 2.058 37.849 147.481 1.00 40.98 4 THR B N 1
ATOM 2166 C CA . THR B 2 4 ? 3.197 37.700 146.578 1.00 35.57 4 THR B CA 1
ATOM 2167 C C . THR B 2 4 ? 2.743 37.606 145.121 1.00 31.46 4 THR B C 1
ATOM 2168 O O . THR B 2 4 ? 1.722 36.976 144.817 1.00 31.40 4 THR B O 1
ATOM 2172 N N . PRO B 2 5 ? 3.499 38.206 144.205 1.00 27.55 5 PRO B N 1
ATOM 2173 C CA . PRO B 2 5 ? 3.078 38.140 142.793 1.00 33.02 5 PRO B CA 1
ATOM 2174 C C . PRO B 2 5 ? 3.260 36.830 142.072 1.00 35.93 5 PRO B C 1
ATOM 2175 O O . PRO B 2 5 ? 4.246 36.135 142.279 1.00 42.23 5 PRO B O 1
ATOM 2179 N N . GLN B 2 6 ? 2.275 36.504 141.233 1.00 33.83 6 GLN B N 1
ATOM 2180 C CA . GLN B 2 6 ? 2.323 35.348 140.366 1.00 30.22 6 GLN B CA 1
ATOM 2181 C C . GLN B 2 6 ? 2.985 35.964 139.083 1.00 30.71 6 GLN B C 1
ATOM 2182 O O . GLN B 2 6 ? 2.704 37.124 138.745 1.00 32.22 6 GLN B O 1
ATOM 2188 N N . ILE B 2 7 ? 3.855 35.237 138.386 1.00 29.61 7 ILE B N 1
ATOM 2189 C CA . ILE B 2 7 ? 4.578 35.776 137.204 1.00 28.57 7 ILE B CA 1
ATOM 2190 C C . ILE B 2 7 ? 4.512 34.821 136.003 1.00 32.13 7 ILE B C 1
ATOM 2191 O O . ILE B 2 7 ? 4.949 33.665 136.127 1.00 29.44 7 ILE B O 1
ATOM 2196 N N . GLN B 2 8 ? 3.991 35.292 134.856 1.00 28.87 8 GLN B N 1
ATOM 2197 C CA . GLN B 2 8 ? 3.849 34.443 133.674 1.00 26.90 8 GLN B CA 1
ATOM 2198 C C . GLN B 2 8 ? 4.381 35.073 132.377 1.00 29.86 8 GLN B C 1
ATOM 2199 O O . GLN B 2 8 ? 4.070 36.215 132.064 1.00 30.36 8 GLN B O 1
ATOM 2205 N N . VAL B 2 9 ? 5.184 34.311 131.635 1.00 29.35 9 VAL B N 1
ATOM 2206 C CA . VAL B 2 9 ? 5.836 34.754 130.392 1.00 30.08 9 VAL B CA 1
ATOM 2207 C C . VAL B 2 9 ? 5.368 33.977 129.144 1.00 34.86 9 VAL B C 1
ATOM 2208 O O . VAL B 2 9 ? 5.342 32.727 129.169 1.00 35.38 9 VAL B O 1
ATOM 2212 N N . TYR B 2 10 ? 5.006 34.707 128.067 1.00 36.20 10 TYR B N 1
ATOM 2213 C CA . TYR B 2 10 ? 4.526 34.105 126.806 1.00 28.11 10 TYR B CA 1
ATOM 2214 C C . TYR B 2 10 ? 4.551 35.092 125.631 1.00 31.47 10 TYR B C 1
ATOM 2215 O O . TYR B 2 10 ? 4.701 36.306 125.839 1.00 35.09 10 TYR B O 1
ATOM 2224 N N . SER B 2 11 ? 4.402 34.573 124.411 1.00 20.63 11 SER B N 1
ATOM 2225 C CA . SER B 2 11 ? 4.420 35.406 123.217 1.00 24.84 11 SER B CA 1
ATOM 2226 C C . SER B 2 11 ? 2.995 35.643 122.639 1.00 24.19 11 SER B C 1
ATOM 2227 O O . SER B 2 11 ? 2.073 34.863 122.891 1.00 26.50 11 SER B O 1
ATOM 2230 N N . ARG B 2 12 ? 2.822 36.706 121.851 1.00 28.23 12 ARG B N 1
ATOM 2231 C CA . ARG B 2 12 ? 1.493 37.043 121.290 1.00 29.81 12 ARG B CA 1
ATOM 2232 C C . ARG B 2 12 ? 1.035 36.117 120.152 1.00 33.23 12 ARG B C 1
ATOM 2233 O O . ARG B 2 12 ? -0.132 35.713 120.107 1.00 29.74 12 ARG B O 1
ATOM 2241 N N . HIS B 2 13 ? 1.933 35.802 119.224 1.00 29.68 13 HIS B N 1
ATOM 2242 C CA . HIS B 2 13 ? 1.587 34.877 118.149 1.00 29.61 13 HIS B CA 1
ATOM 2243 C C . HIS B 2 13 ? 2.417 33.592 118.347 1.00 29.50 13 HIS B C 1
ATOM 2244 O O . HIS B 2 13 ? 3.403 33.597 119.100 1.00 33.06 13 HIS B O 1
ATOM 2251 N N . PRO B 2 14 ? 2.026 32.482 117.693 1.00 25.15 14 PRO B N 1
ATOM 2252 C CA . PRO B 2 14 ? 2.767 31.203 117.801 1.00 28.33 14 PRO B CA 1
ATOM 2253 C C . PRO B 2 14 ? 4.209 31.538 117.389 1.00 28.53 14 PRO B C 1
ATOM 2254 O O . PRO B 2 14 ? 4.437 32.045 116.277 1.00 29.48 14 PRO B O 1
ATOM 2258 N N . PRO B 2 15 ? 5.205 31.239 118.254 1.00 26.36 15 PRO B N 1
ATOM 2259 C CA . PRO B 2 15 ? 6.626 31.545 117.980 1.00 23.29 15 PRO B CA 1
ATOM 2260 C C . PRO B 2 15 ? 7.340 30.756 116.871 1.00 25.38 15 PRO B C 1
ATOM 2261 O O . PRO B 2 15 ? 7.059 29.572 116.685 1.00 27.93 15 PRO B O 1
ATOM 2265 N N . GLU B 2 16 ? 8.247 31.433 116.151 1.00 23.08 16 GLU B N 1
ATOM 2266 C CA . GLU B 2 16 ? 9.046 30.869 115.056 1.00 24.14 16 GLU B CA 1
ATOM 2267 C C . GLU B 2 16 ? 10.422 31.621 114.885 1.00 31.24 16 GLU B C 1
ATOM 2268 O O . GLU B 2 16 ? 10.448 32.822 114.642 1.00 28.76 16 GLU B O 1
ATOM 2274 N N . ASN B 2 17 ? 11.549 30.903 114.985 1.00 30.67 17 ASN B N 1
ATOM 2275 C CA . ASN B 2 17 ? 12.889 31.488 114.840 1.00 28.87 17 ASN B CA 1
ATOM 2276 C C . ASN B 2 17 ? 13.055 32.349 113.596 1.00 27.65 17 ASN B C 1
ATOM 2277 O O . ASN B 2 17 ? 12.651 31.961 112.508 1.00 27.74 17 ASN B O 1
ATOM 2282 N N . GLY B 2 18 ? 13.636 33.539 113.763 1.00 28.78 18 GLY B N 1
ATOM 2283 C CA . GLY B 2 18 ? 13.830 34.422 112.618 1.00 24.44 18 GLY B CA 1
ATOM 2284 C C . GLY B 2 18 ? 12.587 35.212 112.198 1.00 34.45 18 GLY B C 1
ATOM 2285 O O . GLY B 2 18 ? 12.622 35.944 111.187 1.00 34.45 18 GLY B O 1
ATOM 2286 N N . LYS B 2 19 ? 11.495 35.084 112.957 1.00 33.50 19 LYS B N 1
ATOM 2287 C CA . LYS B 2 19 ? 10.240 35.788 112.668 1.00 33.23 19 LYS B CA 1
ATOM 2288 C C . LYS B 2 19 ? 9.797 36.818 113.717 1.00 34.68 19 LYS B C 1
ATOM 2289 O O . LYS B 2 19 ? 9.591 36.466 114.889 1.00 31.62 19 LYS B O 1
ATOM 2295 N N . PRO B 2 20 ? 9.575 38.082 113.303 1.00 34.12 20 PRO B N 1
ATOM 2296 C CA . PRO B 2 20 ? 9.150 39.140 114.234 1.00 33.98 20 PRO B CA 1
ATOM 2297 C C . PRO B 2 20 ? 7.906 38.754 115.048 1.00 29.23 20 PRO B C 1
ATOM 2298 O O . PRO B 2 20 ? 6.996 38.176 114.508 1.00 34.05 20 PRO B O 1
ATOM 2302 N N . ASN B 2 21 ? 7.862 39.115 116.330 1.00 31.31 21 ASN B N 1
ATOM 2303 C CA . ASN B 2 21 ? 6.750 38.771 117.224 1.00 21.50 21 ASN B CA 1
ATOM 2304 C C . ASN B 2 21 ? 6.689 39.784 118.407 1.00 28.21 21 ASN B C 1
ATOM 2305 O O . ASN B 2 21 ? 7.249 40.862 118.311 1.00 30.81 21 ASN B O 1
ATOM 2310 N N . PHE B 2 22 ? 6.036 39.423 119.513 1.00 23.34 22 PHE B N 1
ATOM 2311 C CA . PHE B 2 22 ? 5.988 40.271 120.707 1.00 26.03 22 PHE B CA 1
ATOM 2312 C C . PHE B 2 22 ? 6.074 39.395 121.995 1.00 26.01 22 PHE B C 1
ATOM 2313 O O . PHE B 2 22 ? 5.366 38.395 122.084 1.00 25.21 22 PHE B O 1
ATOM 2321 N N . LEU B 2 23 ? 6.910 39.796 122.983 1.00 20.36 23 LEU B N 1
ATOM 2322 C CA . LEU B 2 23 ? 7.104 39.081 124.253 1.00 28.15 23 LEU B CA 1
ATOM 2323 C C . LEU B 2 23 ? 6.320 39.714 125.442 1.00 30.90 23 LEU B C 1
ATOM 2324 O O . LEU B 2 23 ? 6.479 40.902 125.711 1.00 29.03 23 LEU B O 1
ATOM 2329 N N . ASN B 2 24 ? 5.501 38.909 126.142 1.00 27.79 24 ASN B N 1
ATOM 2330 C CA . ASN B 2 24 ? 4.690 39.371 127.293 1.00 26.20 24 ASN B CA 1
ATOM 2331 C C . ASN B 2 24 ? 5.108 38.766 128.669 1.00 24.67 24 ASN B C 1
ATOM 2332 O O . ASN B 2 24 ? 5.382 37.580 128.780 1.00 24.71 24 ASN B O 1
ATOM 2337 N N . CYS B 2 25 ? 5.135 39.593 129.711 1.00 26.34 25 CYS B N 1
ATOM 2338 C CA . CYS B 2 25 ? 5.368 39.115 131.074 1.00 30.35 25 CYS B CA 1
ATOM 2339 C C . CYS B 2 25 ? 4.140 39.637 131.883 1.00 27.53 25 CYS B C 1
ATOM 2340 O O . CYS B 2 25 ? 4.011 40.841 132.093 1.00 28.92 25 CYS B O 1
ATOM 2343 N N . TYR B 2 26 ? 3.242 38.739 132.296 1.00 26.99 26 TYR B N 1
ATOM 2344 C CA . TYR B 2 26 ? 2.005 39.073 133.033 1.00 28.29 26 TYR B CA 1
ATOM 2345 C C . TYR B 2 26 ? 2.197 38.821 134.542 1.00 29.56 26 TYR B C 1
ATOM 2346 O O . TYR B 2 26 ? 2.375 37.682 134.967 1.00 35.58 26 TYR B O 1
ATOM 2355 N N . VAL B 2 27 ? 2.172 39.904 135.327 1.00 32.99 27 VAL B N 1
ATOM 2356 C CA . VAL B 2 27 ? 2.377 39.872 136.787 1.00 31.98 27 VAL B CA 1
ATOM 2357 C C . VAL B 2 27 ? 1.046 40.166 137.503 1.00 35.04 27 VAL B C 1
ATOM 2358 O O . VAL B 2 27 ? 0.475 41.250 137.338 1.00 38.00 27 VAL B O 1
ATOM 2362 N N . SER B 2 28 ? 0.570 39.224 138.319 1.00 33.49 28 SER B N 1
ATOM 2363 C CA . SER B 2 28 ? -0.736 39.383 138.964 1.00 33.74 28 SER B CA 1
ATOM 2364 C C . SER B 2 28 ? -0.899 38.948 140.443 1.00 37.78 28 SER B C 1
ATOM 2365 O O . SER B 2 28 ? 0.033 38.458 141.081 1.00 37.63 28 SER B O 1
ATOM 2368 N N . GLN B 2 29 ? -2.109 39.140 140.965 1.00 38.79 29 GLN B N 1
ATOM 2369 C CA . GLN B 2 29 ? -2.475 38.766 142.334 1.00 43.41 29 GLN B CA 1
ATOM 2370 C C . GLN B 2 29 ? -1.626 39.327 143.498 1.00 41.71 29 GLN B C 1
ATOM 2371 O O . GLN B 2 29 ? -1.534 38.683 144.551 1.00 39.63 29 GLN B O 1
ATOM 2377 N N . PHE B 2 30 ? -1.027 40.508 143.335 1.00 37.25 30 PHE B N 1
ATOM 2378 C CA . PHE B 2 30 ? -0.203 41.067 144.399 1.00 36.81 30 PHE B CA 1
ATOM 2379 C C . PHE B 2 30 ? -0.810 42.246 145.204 1.00 43.23 30 PHE B C 1
ATOM 2380 O O . PHE B 2 30 ? -1.848 42.830 144.814 1.00 37.77 30 PHE B O 1
ATOM 2388 N N . HIS B 2 31 ? -0.140 42.585 146.307 1.00 40.38 31 HIS B N 1
ATOM 2389 C CA . HIS B 2 31 ? -0.547 43.654 147.231 1.00 44.50 31 HIS B CA 1
ATOM 2390 C C . HIS B 2 31 ? 0.538 43.763 148.304 1.00 45.80 31 HIS B C 1
ATOM 2391 O O . HIS B 2 31 ? 0.823 42.770 148.981 1.00 43.99 31 HIS B O 1
ATOM 2398 N N . PRO B 2 32 ? 1.095 44.975 148.534 1.00 46.24 32 PRO B N 1
ATOM 2399 C CA . PRO B 2 32 ? 0.812 46.287 147.911 1.00 46.57 32 PRO B CA 1
ATOM 2400 C C . PRO B 2 32 ? 1.191 46.464 146.437 1.00 43.89 32 PRO B C 1
ATOM 2401 O O . PRO B 2 32 ? 1.934 45.658 145.870 1.00 45.20 32 PRO B O 1
ATOM 2405 N N . PRO B 2 33 ? 0.671 47.526 145.797 1.00 45.75 33 PRO B N 1
ATOM 2406 C CA . PRO B 2 33 ? 0.932 47.859 144.377 1.00 42.75 33 PRO B CA 1
ATOM 2407 C C . PRO B 2 33 ? 2.353 48.314 144.001 1.00 42.51 33 PRO B C 1
ATOM 2408 O O . PRO B 2 33 ? 2.686 48.407 142.808 1.00 43.68 33 PRO B O 1
ATOM 2412 N N . GLN B 2 34 ? 3.200 48.617 144.986 1.00 39.86 34 GLN B N 1
ATOM 2413 C CA . GLN B 2 34 ? 4.572 49.051 144.667 1.00 40.80 34 GLN B CA 1
ATOM 2414 C C . GLN B 2 34 ? 5.374 47.830 144.127 1.00 37.73 34 GLN B C 1
ATOM 2415 O O . GLN B 2 34 ? 5.433 46.809 144.784 1.00 32.44 34 GLN B O 1
ATOM 2421 N N . ILE B 2 35 ? 5.986 47.954 142.944 1.00 35.92 35 ILE B N 1
ATOM 2422 C CA . ILE B 2 35 ? 6.697 46.835 142.322 1.00 35.09 35 ILE B CA 1
ATOM 2423 C C . ILE B 2 35 ? 7.683 47.263 141.221 1.00 37.88 35 ILE B C 1
ATOM 2424 O O . ILE B 2 35 ? 7.555 48.353 140.674 1.00 41.32 35 ILE B O 1
ATOM 2429 N N . GLU B 2 36 ? 8.675 46.413 140.922 1.00 39.02 36 GLU B N 1
ATOM 2430 C CA . GLU B 2 36 ? 9.675 46.678 139.855 1.00 42.28 36 GLU B CA 1
ATOM 2431 C C . GLU B 2 36 ? 9.743 45.465 138.897 1.00 39.26 36 GLU B C 1
ATOM 2432 O O . GLU B 2 36 ? 9.817 44.319 139.343 1.00 38.26 36 GLU B O 1
ATOM 2438 N N . ILE B 2 37 ? 9.772 45.731 137.592 1.00 40.08 37 ILE B N 1
ATOM 2439 C CA . ILE B 2 37 ? 9.742 44.681 136.577 1.00 34.00 37 ILE B CA 1
ATOM 2440 C C . ILE B 2 37 ? 10.631 44.992 135.382 1.00 38.34 37 ILE B C 1
ATOM 2441 O O . ILE B 2 37 ? 10.614 46.114 134.866 1.00 39.56 37 ILE B O 1
ATOM 2446 N N . GLU B 2 38 ? 11.416 44.005 134.940 1.00 41.77 38 GLU B N 1
ATOM 2447 C CA . GLU B 2 38 ? 12.251 44.190 133.748 1.00 44.61 38 GLU B CA 1
ATOM 2448 C C . GLU B 2 38 ? 12.384 42.933 132.902 1.00 40.27 38 GLU B C 1
ATOM 2449 O O . GLU B 2 38 ? 12.332 41.827 133.398 1.00 40.96 38 GLU B O 1
ATOM 2455 N N . LEU B 2 39 ? 12.529 43.144 131.603 1.00 41.33 39 LEU B N 1
ATOM 2456 C CA . LEU B 2 39 ? 12.670 42.091 130.614 1.00 40.14 39 LEU B CA 1
ATOM 2457 C C . LEU B 2 39 ? 14.173 41.908 130.315 1.00 42.54 39 LEU B C 1
ATOM 2458 O O . LEU B 2 39 ? 14.902 42.884 130.137 1.00 44.40 39 LEU B O 1
ATOM 2463 N N . LEU B 2 40 ? 14.639 40.661 130.254 1.00 43.78 40 LEU B N 1
ATOM 2464 C CA . LEU B 2 40 ? 16.048 40.384 129.987 1.00 42.56 40 LEU B CA 1
ATOM 2465 C C . LEU B 2 40 ? 16.366 39.553 128.721 1.00 46.30 40 LEU B C 1
ATOM 2466 O O . LEU B 2 40 ? 15.617 38.631 128.334 1.00 44.90 40 LEU B O 1
ATOM 2471 N N . LYS B 2 41 ? 17.498 39.887 128.097 1.00 42.55 41 LYS B N 1
ATOM 2472 C CA . LYS B 2 41 ? 18.011 39.166 126.932 1.00 42.52 41 LYS B CA 1
ATOM 2473 C C . LYS B 2 41 ? 19.441 38.704 127.271 1.00 44.87 41 LYS B C 1
ATOM 2474 O O . LYS B 2 41 ? 20.356 39.524 127.361 1.00 41.49 41 LYS B O 1
ATOM 2480 N N . ASN B 2 42 ? 19.631 37.403 127.450 1.00 42.37 42 ASN B N 1
ATOM 2481 C CA . ASN B 2 42 ? 20.948 36.860 127.831 1.00 43.20 42 ASN B CA 1
ATOM 2482 C C . ASN B 2 42 ? 21.507 37.545 129.100 1.00 41.40 42 ASN B C 1
ATOM 2483 O O . ASN B 2 42 ? 22.648 37.988 129.121 1.00 41.60 42 ASN B O 1
ATOM 2488 N N . GLY B 2 43 ? 20.705 37.648 130.152 1.00 46.16 43 GLY B N 1
ATOM 2489 C CA . GLY B 2 43 ? 21.181 38.255 131.389 1.00 44.26 43 GLY B CA 1
ATOM 2490 C C . GLY B 2 43 ? 21.294 39.769 131.432 1.00 48.63 43 GLY B C 1
ATOM 2491 O O . GLY B 2 43 ? 21.562 40.327 132.487 1.00 52.15 43 GLY B O 1
ATOM 2492 N N . LYS B 2 44 ? 21.087 40.450 130.310 1.00 49.32 44 LYS B N 1
ATOM 2493 C CA . LYS B 2 44 ? 21.182 41.913 130.297 1.00 49.83 44 LYS B CA 1
ATOM 2494 C C . LYS B 2 44 ? 19.872 42.658 130.024 1.00 48.65 44 LYS B C 1
ATOM 2495 O O . LYS B 2 44 ? 19.194 42.405 129.021 1.00 48.46 44 LYS B O 1
ATOM 2501 N N . LYS B 2 45 ? 19.532 43.591 130.908 1.00 47.44 45 LYS B N 1
ATOM 2502 C CA . LYS B 2 45 ? 18.304 44.370 130.764 1.00 46.56 45 LYS B CA 1
ATOM 2503 C C . LYS B 2 45 ? 18.131 44.881 129.330 1.00 42.29 45 LYS B C 1
ATOM 2504 O O . LYS B 2 45 ? 19.097 45.313 128.712 1.00 45.88 45 LYS B O 1
ATOM 2510 N N . ILE B 2 46 ? 16.902 44.809 128.823 1.00 39.87 46 ILE B N 1
ATOM 2511 C CA . ILE B 2 46 ? 16.516 45.281 127.487 1.00 39.71 46 ILE B CA 1
ATOM 2512 C C . ILE B 2 46 ? 15.935 46.687 127.688 1.00 45.11 46 ILE B C 1
ATOM 2513 O O . ILE B 2 46 ? 15.049 46.872 128.520 1.00 48.63 46 ILE B O 1
ATOM 2518 N N . PRO B 2 47 ? 16.409 47.685 126.921 1.00 47.07 47 PRO B N 1
ATOM 2519 C CA . PRO B 2 47 ? 15.929 49.071 127.024 1.00 45.58 47 PRO B CA 1
ATOM 2520 C C . PRO B 2 47 ? 14.640 49.405 126.271 1.00 47.00 47 PRO B C 1
ATOM 2521 O O . PRO B 2 47 ? 14.314 48.786 125.258 1.00 45.31 47 PRO B O 1
ATOM 2525 N N . ASN B 2 48 ? 13.920 50.390 126.796 1.00 44.55 48 ASN B N 1
ATOM 2526 C CA . ASN B 2 48 ? 12.664 50.889 126.223 1.00 47.84 48 ASN B CA 1
ATOM 2527 C C . ASN B 2 48 ? 11.465 49.917 126.069 1.00 47.21 48 ASN B C 1
ATOM 2528 O O . ASN B 2 48 ? 10.877 49.844 124.983 1.00 40.63 48 ASN B O 1
ATOM 2533 N N . ILE B 2 49 ? 11.094 49.184 127.118 1.00 42.46 49 ILE B N 1
ATOM 2534 C CA . ILE B 2 49 ? 9.928 48.289 127.004 1.00 42.93 49 ILE B CA 1
ATOM 2535 C C . ILE B 2 49 ? 8.628 49.061 127.308 1.00 44.73 49 ILE B C 1
ATOM 2536 O O . ILE B 2 49 ? 8.688 50.199 127.777 1.00 44.08 49 ILE B O 1
ATOM 2541 N N . GLU B 2 50 ? 7.470 48.430 127.066 1.00 41.83 50 GLU B N 1
ATOM 2542 C CA . GLU B 2 50 ? 6.163 49.032 127.335 1.00 44.40 50 GLU B CA 1
ATOM 2543 C C . GLU B 2 50 ? 5.448 48.391 128.549 1.00 46.03 50 GLU B C 1
ATOM 2544 O O . GLU B 2 50 ? 5.773 47.258 128.924 1.00 43.81 50 GLU B O 1
ATOM 2550 N N . MET B 2 51 ? 4.475 49.109 129.138 1.00 39.22 51 MET B N 1
ATOM 2551 C CA . MET B 2 51 ? 3.698 48.650 130.300 1.00 37.00 51 MET B CA 1
ATOM 2552 C C . MET B 2 51 ? 2.214 49.063 130.283 1.00 36.63 51 MET B C 1
ATOM 2553 O O . MET B 2 51 ? 1.880 50.221 130.045 1.00 36.84 51 MET B O 1
ATOM 2558 N N . SER B 2 52 ? 1.322 48.119 130.555 1.00 35.89 52 SER B N 1
ATOM 2559 C CA . SER B 2 52 ? -0.107 48.423 130.559 1.00 36.36 52 SER B CA 1
ATOM 2560 C C . SER B 2 52 ? -0.458 49.237 131.796 1.00 37.81 52 SER B C 1
ATOM 2561 O O . SER B 2 52 ? 0.406 49.484 132.621 1.00 36.63 52 SER B O 1
ATOM 2564 N N . ASP B 2 53 ? -1.717 49.670 131.914 1.00 38.52 53 ASP B N 1
ATOM 2565 C CA . ASP B 2 53 ? -2.162 50.413 133.107 1.00 37.61 53 ASP B CA 1
ATOM 2566 C C . ASP B 2 53 ? -2.224 49.398 134.249 1.00 32.77 53 ASP B C 1
ATOM 2567 O O . ASP B 2 53 ? -2.519 48.240 134.045 1.00 31.77 53 ASP B O 1
ATOM 2572 N N . LEU B 2 54 ? -1.953 49.839 135.456 1.00 37.06 54 LEU B N 1
ATOM 2573 C CA . LEU B 2 54 ? -2.034 48.965 136.611 1.00 36.42 54 LEU B CA 1
ATOM 2574 C C . LEU B 2 54 ? -3.530 48.856 137.002 1.00 36.59 54 LEU B C 1
ATOM 2575 O O . LEU B 2 54 ? -4.172 49.849 137.324 1.00 34.89 54 LEU B O 1
ATOM 2580 N N . SER B 2 55 ? -4.094 47.657 136.971 1.00 36.51 55 SER B N 1
ATOM 2581 C CA . SER B 2 55 ? -5.496 47.477 137.324 1.00 30.29 55 SER B CA 1
ATOM 2582 C C . SER B 2 55 ? -5.698 46.467 138.446 1.00 34.56 55 SER B C 1
ATOM 2583 O O . SER B 2 55 ? -4.719 46.078 139.098 1.00 36.38 55 SER B O 1
ATOM 2586 N N . PHE B 2 56 ? -6.955 46.047 138.683 1.00 28.59 56 PHE B N 1
ATOM 2587 C CA . PHE B 2 56 ? -7.267 45.096 139.761 1.00 31.94 56 PHE B CA 1
ATOM 2588 C C . PHE B 2 56 ? -8.600 44.343 139.639 1.00 34.60 56 PHE B C 1
ATOM 2589 O O . PHE B 2 56 ? -9.498 44.779 138.935 1.00 34.77 56 PHE B O 1
ATOM 2597 N N . SER B 2 57 ? -8.732 43.204 140.318 1.00 37.88 57 SER B N 1
ATOM 2598 C CA . SER B 2 57 ? -9.963 42.422 140.219 1.00 39.12 57 SER B CA 1
ATOM 2599 C C . SER B 2 57 ? -10.948 42.439 141.398 1.00 46.39 57 SER B C 1
ATOM 2600 O O . SER B 2 57 ? -10.771 43.124 142.416 1.00 47.28 57 SER B O 1
ATOM 2603 N N . LYS B 2 58 ? -12.009 41.664 141.221 1.00 46.26 58 LYS B N 1
ATOM 2604 C CA . LYS B 2 58 ? -13.055 41.512 142.213 1.00 49.74 58 LYS B CA 1
ATOM 2605 C C . LYS B 2 58 ? -12.573 41.305 143.651 1.00 49.54 58 LYS B C 1
ATOM 2606 O O . LYS B 2 58 ? -13.265 41.741 144.558 1.00 48.59 58 LYS B O 1
ATOM 2612 N N . ASP B 2 59 ? -11.424 40.648 143.867 1.00 45.43 59 ASP B N 1
ATOM 2613 C CA . ASP B 2 59 ? -10.913 40.394 145.238 1.00 46.39 59 ASP B CA 1
ATOM 2614 C C . ASP B 2 59 ? -9.898 41.422 145.718 1.00 46.59 59 ASP B C 1
ATOM 2615 O O . ASP B 2 59 ? -9.228 41.228 146.737 1.00 48.20 59 ASP B O 1
ATOM 2620 N N . TRP B 2 60 ? -9.793 42.520 144.976 1.00 43.19 60 TRP B N 1
ATOM 2621 C CA . TRP B 2 60 ? -8.865 43.604 145.291 1.00 42.39 60 TRP B CA 1
ATOM 2622 C C . TRP B 2 60 ? -7.364 43.439 144.955 1.00 38.47 60 TRP B C 1
ATOM 2623 O O . TRP B 2 60 ? -6.607 44.405 145.057 1.00 33.38 60 TRP B O 1
ATOM 2634 N N . SER B 2 61 ? -6.906 42.263 144.540 1.00 40.00 61 SER B N 1
ATOM 2635 C CA . SER B 2 61 ? -5.456 42.128 144.264 1.00 34.84 61 SER B CA 1
ATOM 2636 C C . SER B 2 61 ? -5.113 42.784 142.916 1.00 30.58 61 SER B C 1
ATOM 2637 O O . SER B 2 61 ? -5.947 42.792 142.003 1.00 33.43 61 SER B O 1
ATOM 2640 N N . PHE B 2 62 ? -3.898 43.309 142.781 1.00 33.35 62 PHE B N 1
ATOM 2641 C CA . PHE B 2 62 ? -3.478 43.991 141.546 1.00 31.73 62 PHE B CA 1
ATOM 2642 C C . PHE B 2 62 ? -2.920 43.153 140.354 1.00 33.90 62 PHE B C 1
ATOM 2643 O O . PHE B 2 62 ? -2.507 42.020 140.545 1.00 33.18 62 PHE B O 1
ATOM 2651 N N . TYR B 2 63 ? -2.895 43.733 139.142 1.00 32.78 63 TYR B N 1
ATOM 2652 C CA . TYR B 2 63 ? -2.319 43.068 137.950 1.00 35.09 63 TYR B CA 1
ATOM 2653 C C . TYR B 2 63 ? -1.834 44.052 136.887 1.00 34.28 63 TYR B C 1
ATOM 2654 O O . TYR B 2 63 ? -2.335 45.185 136.807 1.00 32.17 63 TYR B O 1
ATOM 2663 N N . ILE B 2 64 ? -0.848 43.621 136.088 1.00 29.02 64 ILE B N 1
ATOM 2664 C CA . ILE B 2 64 ? -0.252 44.457 135.040 1.00 27.90 64 ILE B CA 1
ATOM 2665 C C . ILE B 2 64 ? 0.552 43.622 134.001 1.00 28.86 64 ILE B C 1
ATOM 2666 O O . ILE B 2 64 ? 0.984 42.510 134.315 1.00 25.43 64 ILE B O 1
ATOM 2671 N N . LEU B 2 65 ? 0.750 44.167 132.791 1.00 29.63 65 LEU B N 1
ATOM 2672 C CA . LEU B 2 65 ? 1.472 43.482 131.695 1.00 28.49 65 LEU B CA 1
ATOM 2673 C C . LEU B 2 65 ? 2.649 44.278 131.111 1.00 32.98 65 LEU B C 1
ATOM 2674 O O . LEU B 2 65 ? 2.509 45.446 130.746 1.00 32.43 65 LEU B O 1
ATOM 2679 N N . ALA B 2 66 ? 3.809 43.638 131.037 1.00 35.32 66 ALA B N 1
ATOM 2680 C CA . ALA B 2 66 ? 5.014 44.249 130.471 1.00 38.47 66 ALA B CA 1
ATOM 2681 C C . ALA B 2 66 ? 5.322 43.559 129.124 1.00 35.42 66 ALA B C 1
ATOM 2682 O O . ALA B 2 66 ? 5.294 42.340 129.036 1.00 41.82 66 ALA B O 1
ATOM 2684 N N . HIS B 2 67 ? 5.637 44.320 128.085 1.00 35.55 67 HIS B N 1
ATOM 2685 C CA . HIS B 2 67 ? 5.844 43.716 126.775 1.00 33.94 67 HIS B CA 1
ATOM 2686 C C . HIS B 2 67 ? 6.724 44.502 125.824 1.00 37.11 67 HIS B C 1
ATOM 2687 O O . HIS B 2 67 ? 6.882 45.713 125.983 1.00 38.14 67 HIS B O 1
ATOM 2694 N N . THR B 2 68 ? 7.286 43.807 124.828 1.00 33.23 68 THR B N 1
ATOM 2695 C CA . THR B 2 68 ? 8.144 44.445 123.830 1.00 34.78 68 THR B CA 1
ATOM 2696 C C . THR B 2 68 ? 8.254 43.628 122.554 1.00 34.32 68 THR B C 1
ATOM 2697 O O . THR B 2 68 ? 7.965 42.444 122.546 1.00 35.94 68 THR B O 1
ATOM 2701 N N . GLU B 2 69 ? 8.679 44.273 121.473 1.00 35.16 69 GLU B N 1
ATOM 2702 C CA . GLU B 2 69 ? 8.849 43.599 120.207 1.00 37.57 69 GLU B CA 1
ATOM 2703 C C . GLU B 2 69 ? 10.126 42.804 120.278 1.00 35.85 69 GLU B C 1
ATOM 2704 O O . GLU B 2 69 ? 11.061 43.235 120.935 1.00 38.22 69 GLU B O 1
ATOM 2710 N N . PHE B 2 70 ? 10.157 41.639 119.631 1.00 35.50 70 PHE B N 1
ATOM 2711 C CA . PHE B 2 70 ? 11.373 40.811 119.586 1.00 34.26 70 PHE B CA 1
ATOM 2712 C C . PHE B 2 70 ? 11.333 39.758 118.466 1.00 38.47 70 PHE B C 1
ATOM 2713 O O . PHE B 2 70 ? 10.280 39.475 117.910 1.00 40.54 70 PHE B O 1
ATOM 2721 N N . THR B 2 71 ? 12.491 39.204 118.118 1.00 38.46 71 THR B N 1
ATOM 2722 C CA . THR B 2 71 ? 12.593 38.166 117.093 1.00 37.15 71 THR B CA 1
ATOM 2723 C C . THR B 2 71 ? 13.363 36.995 117.667 1.00 38.75 71 THR B C 1
ATOM 2724 O O . THR B 2 71 ? 14.571 37.023 117.711 1.00 42.14 71 THR B O 1
ATOM 2728 N N . PRO B 2 72 ? 12.669 35.928 118.076 1.00 39.55 72 PRO B N 1
ATOM 2729 C CA . PRO B 2 72 ? 13.364 34.774 118.651 1.00 40.11 72 PRO B CA 1
ATOM 2730 C C . PRO B 2 72 ? 14.389 34.096 117.734 1.00 43.81 72 PRO B C 1
ATOM 2731 O O . PRO B 2 72 ? 14.257 34.125 116.499 1.00 47.15 72 PRO B O 1
ATOM 2735 N N . THR B 2 73 ? 15.401 33.481 118.347 1.00 46.04 73 THR B N 1
ATOM 2736 C CA . THR B 2 73 ? 16.447 32.720 117.640 1.00 49.32 73 THR B CA 1
ATOM 2737 C C . THR B 2 73 ? 16.769 31.507 118.495 1.00 49.17 73 THR B C 1
ATOM 2738 O O . THR B 2 73 ? 16.388 31.457 119.654 1.00 53.40 73 THR B O 1
ATOM 2742 N N . GLU B 2 74 ? 17.487 30.544 117.931 1.00 50.92 74 GLU B N 1
ATOM 2743 C CA . GLU B 2 74 ? 17.828 29.326 118.661 1.00 52.37 74 GLU B CA 1
ATOM 2744 C C . GLU B 2 74 ? 18.621 29.546 119.948 1.00 50.94 74 GLU B C 1
ATOM 2745 O O . GLU B 2 74 ? 18.267 28.990 120.981 1.00 49.30 74 GLU B O 1
ATOM 2751 N N . THR B 2 75 ? 19.659 30.378 119.903 1.00 50.87 75 THR B N 1
ATOM 2752 C CA . THR B 2 75 ? 20.501 30.606 121.085 1.00 54.51 75 THR B CA 1
ATOM 2753 C C . THR B 2 75 ? 20.246 31.708 122.132 1.00 52.58 75 THR B C 1
ATOM 2754 O O . THR B 2 75 ? 20.786 31.617 123.228 1.00 49.35 75 THR B O 1
ATOM 2758 N N . ASP B 2 76 ? 19.464 32.737 121.822 1.00 47.37 76 ASP B N 1
ATOM 2759 C CA . ASP B 2 76 ? 19.206 33.796 122.804 1.00 46.34 76 ASP B CA 1
ATOM 2760 C C . ASP B 2 76 ? 18.209 33.375 123.884 1.00 45.25 76 ASP B C 1
ATOM 2761 O O . ASP B 2 76 ? 17.209 32.747 123.583 1.00 48.12 76 ASP B O 1
ATOM 2766 N N . VAL B 2 77 ? 18.474 33.726 125.140 1.00 43.07 77 VAL B N 1
ATOM 2767 C CA . VAL B 2 77 ? 17.569 33.367 126.251 1.00 41.90 77 VAL B CA 1
ATOM 2768 C C . VAL B 2 77 ? 16.827 34.621 126.788 1.00 40.85 77 VAL B C 1
ATOM 2769 O O . VAL B 2 77 ? 17.472 35.615 127.143 1.00 42.94 77 VAL B O 1
ATOM 2773 N N . TYR B 2 78 ? 15.492 34.571 126.837 1.00 34.71 78 TYR B N 1
ATOM 2774 C CA . TYR B 2 78 ? 14.687 35.700 127.327 1.00 33.00 78 TYR B CA 1
ATOM 2775 C C . TYR B 2 78 ? 14.098 35.373 128.700 1.00 32.89 78 TYR B C 1
ATOM 2776 O O . TYR B 2 78 ? 13.778 34.202 128.974 1.00 30.28 78 TYR B O 1
ATOM 2785 N N . ALA B 2 79 ? 13.962 36.399 129.551 1.00 28.23 79 ALA B N 1
ATOM 2786 C CA . ALA B 2 79 ? 13.447 36.218 130.905 1.00 29.13 79 ALA B CA 1
ATOM 2787 C C . ALA B 2 79 ? 12.790 37.483 131.460 1.00 31.82 79 ALA B C 1
ATOM 2788 O O . ALA B 2 79 ? 12.922 38.525 130.856 1.00 32.07 79 ALA B O 1
ATOM 2790 N N . CYS B 2 80 ? 12.132 37.384 132.630 1.00 29.48 80 CYS B N 1
ATOM 2791 C CA . CYS B 2 80 ? 11.445 38.511 133.282 1.00 33.80 80 CYS B CA 1
ATOM 2792 C C . CYS B 2 80 ? 11.930 38.539 134.757 1.00 32.66 80 CYS B C 1
ATOM 2793 O O . CYS B 2 80 ? 11.989 37.501 135.406 1.00 31.59 80 CYS B O 1
ATOM 2796 N N . ARG B 2 81 ? 12.264 39.716 135.293 1.00 34.14 81 ARG B N 1
ATOM 2797 C CA . ARG B 2 81 ? 12.766 39.805 136.678 1.00 33.69 81 ARG B CA 1
ATOM 2798 C C . ARG B 2 81 ? 12.014 40.831 137.544 1.00 34.14 81 ARG B C 1
ATOM 2799 O O . ARG B 2 81 ? 11.919 41.991 137.152 1.00 33.75 81 ARG B O 1
ATOM 2807 N N . VAL B 2 82 ? 11.506 40.411 138.706 1.00 34.98 82 VAL B N 1
ATOM 2808 C CA . VAL B 2 82 ? 10.728 41.292 139.580 1.00 39.91 82 VAL B CA 1
ATOM 2809 C C . VAL B 2 82 ? 11.160 41.422 141.065 1.00 45.01 82 VAL B C 1
ATOM 2810 O O . VAL B 2 82 ? 11.642 40.471 141.685 1.00 42.91 82 VAL B O 1
ATOM 2814 N N . LYS B 2 83 ? 10.993 42.631 141.602 1.00 46.11 83 LYS B N 1
ATOM 2815 C CA . LYS B 2 83 ? 11.319 42.945 142.998 1.00 47.36 83 LYS B CA 1
ATOM 2816 C C . LYS B 2 83 ? 10.045 43.411 143.710 1.00 45.21 83 LYS B C 1
ATOM 2817 O O . LYS B 2 83 ? 9.300 44.218 143.158 1.00 45.28 83 LYS B O 1
ATOM 2823 N N . HIS B 2 84 ? 9.822 42.915 144.927 1.00 42.22 84 HIS B N 1
ATOM 2824 C CA . HIS B 2 84 ? 8.640 43.245 145.726 1.00 42.75 84 HIS B CA 1
ATOM 2825 C C . HIS B 2 84 ? 8.889 42.965 147.232 1.00 44.76 84 HIS B C 1
ATOM 2826 O O . HIS B 2 84 ? 9.691 42.097 147.559 1.00 42.54 84 HIS B O 1
ATOM 2833 N N . VAL B 2 85 ? 8.180 43.659 148.134 1.00 44.49 85 VAL B N 1
ATOM 2834 C CA . VAL B 2 85 ? 8.369 43.470 149.585 1.00 48.40 85 VAL B CA 1
ATOM 2835 C C . VAL B 2 85 ? 8.257 42.045 150.091 1.00 48.46 85 VAL B C 1
ATOM 2836 O O . VAL B 2 85 ? 8.925 41.679 151.069 1.00 47.98 85 VAL B O 1
ATOM 2840 N N . THR B 2 86 ? 7.394 41.257 149.455 1.00 43.96 86 THR B N 1
ATOM 2841 C CA . THR B 2 86 ? 7.196 39.867 149.852 1.00 43.21 86 THR B CA 1
ATOM 2842 C C . THR B 2 86 ? 8.315 38.932 149.373 1.00 43.00 86 THR B C 1
ATOM 2843 O O . THR B 2 86 ? 8.302 37.774 149.712 1.00 45.73 86 THR B O 1
ATOM 2847 N N . LEU B 2 87 ? 9.289 39.446 148.618 1.00 46.93 87 LEU B N 1
ATOM 2848 C CA . LEU B 2 87 ? 10.375 38.634 148.063 1.00 46.00 87 LEU B CA 1
ATOM 2849 C C . LEU B 2 87 ? 11.739 38.897 148.711 1.00 50.62 87 LEU B C 1
ATOM 2850 O O . LEU B 2 87 ? 12.235 40.028 148.672 1.00 53.07 87 LEU B O 1
ATOM 2855 N N . LYS B 2 88 ? 12.362 37.854 149.265 1.00 47.03 88 LYS B N 1
ATOM 2856 C CA . LYS B 2 88 ? 13.668 37.994 149.908 1.00 48.77 88 LYS B CA 1
ATOM 2857 C C . LYS B 2 88 ? 14.811 38.344 148.959 1.00 47.10 88 LYS B C 1
ATOM 2858 O O . LYS B 2 88 ? 15.849 38.840 149.410 1.00 45.79 88 LYS B O 1
ATOM 2864 N N . GLU B 2 89 ? 14.638 38.068 147.664 1.00 42.84 89 GLU B N 1
ATOM 2865 C CA . GLU B 2 89 ? 15.646 38.407 146.643 1.00 42.28 89 GLU B CA 1
ATOM 2866 C C . GLU B 2 89 ? 14.891 38.543 145.338 1.00 41.66 89 GLU B C 1
ATOM 2867 O O . GLU B 2 89 ? 13.776 38.067 145.220 1.00 39.43 89 GLU B O 1
ATOM 2873 N N . PRO B 2 90 ? 15.474 39.224 144.347 1.00 42.94 90 PRO B N 1
ATOM 2874 C CA . PRO B 2 90 ? 14.810 39.391 143.048 1.00 42.72 90 PRO B CA 1
ATOM 2875 C C . PRO B 2 90 ? 14.436 38.022 142.483 1.00 47.68 90 PRO B C 1
ATOM 2876 O O . PRO B 2 90 ? 15.181 37.056 142.669 1.00 44.21 90 PRO B O 1
ATOM 2880 N N . LYS B 2 91 ? 13.287 37.931 141.810 1.00 46.82 91 LYS B N 1
ATOM 2881 C CA . LYS B 2 91 ? 12.857 36.658 141.235 1.00 44.60 91 LYS B CA 1
ATOM 2882 C C . LYS B 2 91 ? 12.919 36.722 139.708 1.00 46.56 91 LYS B C 1
ATOM 2883 O O . LYS B 2 91 ? 12.259 37.552 139.082 1.00 52.27 91 LYS B O 1
ATOM 2889 N N . THR B 2 92 ? 13.738 35.869 139.109 1.00 41.81 92 THR B N 1
ATOM 2890 C CA . THR B 2 92 ? 13.893 35.826 137.650 1.00 41.44 92 THR B CA 1
ATOM 2891 C C . THR B 2 92 ? 13.244 34.540 137.111 1.00 39.36 92 THR B C 1
ATOM 2892 O O . THR B 2 92 ? 13.492 33.462 137.654 1.00 35.54 92 THR B O 1
ATOM 2896 N N . VAL B 2 93 ? 12.421 34.693 136.063 1.00 36.82 93 VAL B N 1
ATOM 2897 C CA . VAL B 2 93 ? 11.673 33.622 135.406 1.00 34.72 93 VAL B CA 1
ATOM 2898 C C . VAL B 2 93 ? 11.901 33.643 133.890 1.00 29.81 93 VAL B C 1
ATOM 2899 O O . VAL B 2 93 ? 11.638 34.634 133.203 1.00 29.34 93 VAL B O 1
ATOM 2903 N N . THR B 2 94 ? 12.382 32.511 133.394 1.00 22.71 94 THR B N 1
ATOM 2904 C CA . THR B 2 94 ? 12.713 32.278 131.997 1.00 28.36 94 THR B CA 1
ATOM 2905 C C . THR B 2 94 ? 11.520 31.983 131.044 1.00 27.55 94 THR B C 1
ATOM 2906 O O . THR B 2 94 ? 10.589 31.250 131.400 1.00 35.06 94 THR B O 1
ATOM 2910 N N . TRP B 2 95 ? 11.540 32.530 129.842 1.00 24.69 95 TRP B N 1
ATOM 2911 C CA . TRP B 2 95 ? 10.430 32.251 128.893 1.00 31.93 95 TRP B CA 1
ATOM 2912 C C . TRP B 2 95 ? 10.365 30.765 128.444 1.00 30.15 95 TRP B C 1
ATOM 2913 O O . TRP B 2 95 ? 11.378 30.200 128.080 1.00 28.10 95 TRP B O 1
ATOM 2924 N N . ASP B 2 96 ? 9.179 30.157 128.496 1.00 32.82 96 ASP B N 1
ATOM 2925 C CA . ASP B 2 96 ? 8.950 28.767 128.037 1.00 32.56 96 ASP B CA 1
ATOM 2926 C C . ASP B 2 96 ? 8.149 28.865 126.692 1.00 40.29 96 ASP B C 1
ATOM 2927 O O . ASP B 2 96 ? 6.937 29.183 126.676 1.00 36.23 96 ASP B O 1
ATOM 2932 N N . ARG B 2 97 ? 8.851 28.630 125.581 1.00 39.57 97 ARG B N 1
ATOM 2933 C CA . ARG B 2 97 ? 8.293 28.678 124.215 1.00 42.49 97 ARG B CA 1
ATOM 2934 C C . ARG B 2 97 ? 6.982 27.912 123.946 1.00 41.21 97 ARG B C 1
ATOM 2935 O O . ARG B 2 97 ? 6.391 28.087 122.887 1.00 36.15 97 ARG B O 1
ATOM 2943 N N . ASP B 2 98 ? 6.541 27.054 124.863 1.00 40.71 98 ASP B N 1
ATOM 2944 C CA . ASP B 2 98 ? 5.311 26.291 124.635 1.00 43.94 98 ASP B CA 1
ATOM 2945 C C . ASP B 2 98 ? 4.031 26.937 125.208 1.00 46.01 98 ASP B C 1
ATOM 2946 O O . ASP B 2 98 ? 2.906 26.498 124.898 1.00 43.97 98 ASP B O 1
ATOM 2951 N N . MET B 2 99 ? 4.209 27.979 126.017 1.00 38.97 99 MET B N 1
ATOM 2952 C CA . MET B 2 99 ? 3.089 28.675 126.664 1.00 40.19 99 MET B CA 1
ATOM 2953 C C . MET B 2 99 ? 2.160 29.496 125.760 1.00 44.18 99 MET B C 1
ATOM 2954 O O . MET B 2 99 ? 2.574 29.914 124.639 1.00 39.92 99 MET B O 1
ATOM 2960 N N . ALA C 1 1 ? 35.340 -8.917 150.403 1.00 100.97 1 ALA C N 1
ATOM 2961 C CA . ALA C 1 1 ? 35.574 -7.501 150.813 1.00 100.97 1 ALA C CA 1
ATOM 2962 C C . ALA C 1 1 ? 35.914 -6.623 149.603 1.00 100.97 1 ALA C C 1
ATOM 2963 O O . ALA C 1 1 ? 35.018 -6.044 148.973 1.00 100.97 1 ALA C O 1
ATOM 2965 N N . GLU C 1 2 ? 37.206 -6.527 149.286 1.00 100.97 2 GLU C N 1
ATOM 2966 C CA . GLU C 1 2 ? 37.671 -5.723 148.156 1.00 100.88 2 GLU C CA 1
ATOM 2967 C C . GLU C 1 2 ? 36.900 -6.110 146.893 1.00 100.02 2 GLU C C 1
ATOM 2968 O O . GLU C 1 2 ? 36.408 -7.237 146.784 1.00 100.74 2 GLU C O 1
ATOM 2974 N N . PRO C 1 3 ? 36.766 -5.173 145.933 1.00 98.90 3 PRO C N 1
ATOM 2975 C CA . PRO C 1 3 ? 36.045 -5.456 144.682 1.00 95.40 3 PRO C CA 1
ATOM 2976 C C . PRO C 1 3 ? 36.330 -6.871 144.154 1.00 91.11 3 PRO C C 1
ATOM 2977 O O . PRO C 1 3 ? 37.469 -7.207 143.814 1.00 86.86 3 PRO C O 1
ATOM 2981 N N . ARG C 1 4 ? 35.283 -7.695 144.104 1.00 88.26 4 ARG C N 1
ATOM 2982 C CA . ARG C 1 4 ? 35.390 -9.082 143.642 1.00 85.91 4 ARG C CA 1
ATOM 2983 C C . ARG C 1 4 ? 34.886 -9.283 142.199 1.00 79.17 4 ARG C C 1
ATOM 2984 O O . ARG C 1 4 ? 33.741 -9.651 141.975 1.00 82.68 4 ARG C O 1
ATOM 2992 N N . LEU C 1 5 ? 35.758 -9.044 141.228 1.00 70.43 5 LEU C N 1
ATOM 2993 C CA . LEU C 1 5 ? 35.445 -9.180 139.796 1.00 60.75 5 LEU C CA 1
ATOM 2994 C C . LEU C 1 5 ? 34.814 -10.521 139.396 1.00 51.54 5 LEU C C 1
ATOM 2995 O O . LEU C 1 5 ? 35.414 -11.562 139.587 1.00 52.72 5 LEU C O 1
ATOM 3000 N N . PRO C 1 6 ? 33.587 -10.507 138.857 1.00 41.24 6 PRO C N 1
ATOM 3001 C CA . PRO C 1 6 ? 32.883 -11.723 138.432 1.00 38.57 6 PRO C CA 1
ATOM 3002 C C . PRO C 1 6 ? 32.977 -12.053 136.948 1.00 37.91 6 PRO C C 1
ATOM 3003 O O . PRO C 1 6 ? 33.144 -11.152 136.118 1.00 39.50 6 PRO C O 1
ATOM 3007 N N . LEU C 1 7 ? 32.855 -13.348 136.633 1.00 32.75 7 LEU C N 1
ATOM 3008 C CA . LEU C 1 7 ? 32.833 -13.847 135.260 1.00 33.81 7 LEU C CA 1
ATOM 3009 C C . LEU C 1 7 ? 31.396 -14.399 135.111 1.00 33.77 7 LEU C C 1
ATOM 3010 O O . LEU C 1 7 ? 30.985 -15.279 135.880 1.00 34.62 7 LEU C O 1
ATOM 3015 N N . MET C 1 8 ? 30.639 -13.911 134.130 1.00 31.25 8 MET C N 1
ATOM 3016 C CA . MET C 1 8 ? 29.250 -14.361 133.953 1.00 29.60 8 MET C CA 1
ATOM 3017 C C . MET C 1 8 ? 28.824 -14.609 132.484 1.00 33.33 8 MET C C 1
ATOM 3018 O O . MET C 1 8 ? 29.171 -13.848 131.566 1.00 30.19 8 MET C O 1
ATOM 3023 N N . TYR C 1 9 ? 28.018 -15.642 132.295 1.00 30.81 9 TYR C N 1
ATOM 3024 C CA . TYR C 1 9 ? 27.491 -16.032 130.980 1.00 32.62 9 TYR C CA 1
ATOM 3025 C C . TYR C 1 9 ? 25.956 -15.870 131.014 1.00 34.00 9 TYR C C 1
ATOM 3026 O O . TYR C 1 9 ? 25.281 -16.317 131.964 1.00 29.02 9 TYR C O 1
ATOM 3035 N N . HIS C 1 10 ? 25.428 -15.240 129.963 1.00 34.82 10 HIS C N 1
ATOM 3036 C CA . HIS C 1 10 ? 23.988 -15.004 129.790 1.00 32.52 10 HIS C CA 1
ATOM 3037 C C . HIS C 1 10 ? 23.488 -15.860 128.638 1.00 29.63 10 HIS C C 1
ATOM 3038 O O . HIS C 1 10 ? 23.902 -15.630 127.511 1.00 29.46 10 HIS C O 1
ATOM 3045 N N . LEU C 1 11 ? 22.582 -16.813 128.920 1.00 30.49 11 LEU C N 1
ATOM 3046 C CA . LEU C 1 11 ? 22.038 -17.733 127.917 1.00 31.07 11 LEU C CA 1
ATOM 3047 C C . LEU C 1 11 ? 20.513 -17.622 127.625 1.00 35.82 11 LEU C C 1
ATOM 3048 O O . LEU C 1 11 ? 19.692 -17.363 128.537 1.00 33.69 11 LEU C O 1
ATOM 3053 N N . ALA C 1 12 ? 20.123 -17.863 126.360 1.00 29.28 12 ALA C N 1
ATOM 3054 C CA . ALA C 1 12 ? 18.722 -17.756 125.990 1.00 35.04 12 ALA C CA 1
ATOM 3055 C C . ALA C 1 12 ? 18.282 -18.548 124.751 1.00 37.82 12 ALA C C 1
ATOM 3056 O O . ALA C 1 12 ? 19.053 -18.671 123.779 1.00 41.76 12 ALA C O 1
ATOM 3058 N N . ALA C 1 13 ? 17.053 -19.078 124.779 1.00 35.07 13 ALA C N 1
ATOM 3059 C CA . ALA C 1 13 ? 16.479 -19.794 123.606 1.00 38.07 13 ALA C CA 1
ATOM 3060 C C . ALA C 1 13 ? 14.984 -19.417 123.433 1.00 35.54 13 ALA C C 1
ATOM 3061 O O . ALA C 1 13 ? 14.307 -19.184 124.427 1.00 37.48 13 ALA C O 1
ATOM 3063 N N . VAL C 1 14 ? 14.484 -19.353 122.194 1.00 33.42 14 VAL C N 1
ATOM 3064 C CA . VAL C 1 14 ? 13.071 -18.989 121.889 1.00 35.33 14 VAL C CA 1
ATOM 3065 C C . VAL C 1 14 ? 12.396 -19.863 120.802 1.00 40.33 14 VAL C C 1
ATOM 3066 O O . VAL C 1 14 ? 13.053 -20.327 119.871 1.00 39.66 14 VAL C O 1
ATOM 3070 N N . SER C 1 15 ? 11.085 -20.054 120.898 1.00 36.71 15 SER C N 1
ATOM 3071 C CA . SER C 1 15 ? 10.380 -20.831 119.883 1.00 44.95 15 SER C CA 1
ATOM 3072 C C . SER C 1 15 ? 9.846 -19.963 118.718 1.00 47.08 15 SER C C 1
ATOM 3073 O O . SER C 1 15 ? 9.832 -20.411 117.571 1.00 50.46 15 SER C O 1
ATOM 3076 N N . ASP C 1 16 ? 9.454 -18.715 118.998 1.00 51.36 16 ASP C N 1
ATOM 3077 C CA . ASP C 1 16 ? 8.936 -17.792 117.964 1.00 45.53 16 ASP C CA 1
ATOM 3078 C C . ASP C 1 16 ? 10.057 -17.012 117.243 1.00 44.27 16 ASP C C 1
ATOM 3079 O O . ASP C 1 16 ? 10.664 -16.103 117.816 1.00 47.01 16 ASP C O 1
ATOM 3084 N N . LEU C 1 17 ? 10.303 -17.370 115.985 1.00 46.17 17 LEU C N 1
ATOM 3085 C CA . LEU C 1 17 ? 11.348 -16.780 115.142 1.00 44.31 17 LEU C CA 1
ATOM 3086 C C . LEU C 1 17 ? 10.838 -15.746 114.118 1.00 49.73 17 LEU C C 1
ATOM 3087 O O . LEU C 1 17 ? 11.549 -15.391 113.158 1.00 49.02 17 LEU C O 1
ATOM 3092 N N . SER C 1 18 ? 9.628 -15.237 114.329 1.00 50.49 18 SER C N 1
ATOM 3093 C CA . SER C 1 18 ? 9.058 -14.278 113.391 1.00 50.82 18 SER C CA 1
ATOM 3094 C C . SER C 1 18 ? 9.710 -12.896 113.368 1.00 53.25 18 SER C C 1
ATOM 3095 O O . SER C 1 18 ? 9.267 -12.035 112.601 1.00 49.01 18 SER C O 1
ATOM 3098 N N . THR C 1 19 ? 10.740 -12.670 114.201 1.00 50.21 19 THR C N 1
ATOM 3099 C CA . THR C 1 19 ? 11.450 -11.395 114.170 1.00 44.80 19 THR C CA 1
ATOM 3100 C C . THR C 1 19 ? 12.920 -11.554 113.848 1.00 46.69 19 THR C C 1
ATOM 3101 O O . THR C 1 19 ? 13.698 -10.644 114.099 1.00 47.54 19 THR C O 1
ATOM 3105 N N . GLY C 1 20 ? 13.313 -12.702 113.300 1.00 49.11 20 GLY C N 1
ATOM 3106 C CA . GLY C 1 20 ? 14.715 -12.916 112.944 1.00 49.08 20 GLY C CA 1
ATOM 3107 C C . GLY C 1 20 ? 15.731 -13.225 114.050 1.00 49.51 20 GLY C C 1
ATOM 3108 O O . GLY C 1 20 ? 16.920 -13.008 113.847 1.00 51.04 20 GLY C O 1
ATOM 3109 N N . LEU C 1 21 ? 15.289 -13.716 115.212 1.00 46.80 21 LEU C N 1
ATOM 3110 C CA . LEU C 1 21 ? 16.217 -14.059 116.302 1.00 43.67 21 LEU C CA 1
ATOM 3111 C C . LEU C 1 21 ? 16.798 -15.460 116.077 1.00 44.05 21 LEU C C 1
ATOM 3112 O O . LEU C 1 21 ? 16.157 -16.303 115.459 1.00 44.55 21 LEU C O 1
ATOM 3117 N N . PRO C 1 22 ? 18.028 -15.724 116.564 1.00 46.14 22 PRO C N 1
ATOM 3118 C CA . PRO C 1 22 ? 18.546 -17.085 116.350 1.00 42.45 22 PRO C CA 1
ATOM 3119 C C . PRO C 1 22 ? 17.818 -17.940 117.370 1.00 38.30 22 PRO C C 1
ATOM 3120 O O . PRO C 1 22 ? 17.267 -17.397 118.333 1.00 38.73 22 PRO C O 1
ATOM 3124 N N . SER C 1 23 ? 17.776 -19.257 117.176 1.00 39.41 23 SER C N 1
ATOM 3125 C CA . SER C 1 23 ? 17.084 -20.132 118.142 1.00 38.50 23 SER C CA 1
ATOM 3126 C C . SER C 1 23 ? 17.787 -20.128 119.513 1.00 35.37 23 SER C C 1
ATOM 3127 O O . SER C 1 23 ? 17.133 -20.326 120.558 1.00 34.59 23 SER C O 1
ATOM 3130 N N . PHE C 1 24 ? 19.108 -19.934 119.504 1.00 30.02 24 PHE C N 1
ATOM 3131 C CA . PHE C 1 24 ? 19.899 -19.880 120.753 1.00 35.80 24 PHE C CA 1
ATOM 3132 C C . PHE C 1 24 ? 21.110 -18.906 120.619 1.00 33.51 24 PHE C C 1
ATOM 3133 O O . PHE C 1 24 ? 21.729 -18.853 119.560 1.00 33.03 24 PHE C O 1
ATOM 3141 N N . TRP C 1 25 ? 21.428 -18.136 121.666 1.00 31.62 25 TRP C N 1
ATOM 3142 C CA . TRP C 1 25 ? 22.593 -17.226 121.622 1.00 30.38 25 TRP C CA 1
ATOM 3143 C C . TRP C 1 25 ? 23.164 -16.979 123.030 1.00 25.95 25 TRP C C 1
ATOM 3144 O O . TRP C 1 25 ? 22.491 -17.269 124.028 1.00 27.22 25 TRP C O 1
ATOM 3155 N N . ALA C 1 26 ? 24.388 -16.450 123.132 1.00 26.47 26 ALA C N 1
ATOM 3156 C CA . ALA C 1 26 ? 25.003 -16.222 124.461 1.00 28.20 26 ALA C CA 1
ATOM 3157 C C . ALA C 1 26 ? 26.034 -15.102 124.422 1.00 30.70 26 ALA C C 1
ATOM 3158 O O . ALA C 1 26 ? 26.668 -14.908 123.382 1.00 28.94 26 ALA C O 1
ATOM 3160 N N . THR C 1 27 ? 26.205 -14.397 125.552 1.00 29.55 27 THR C N 1
ATOM 3161 C CA . THR C 1 27 ? 27.208 -13.337 125.690 1.00 27.36 27 THR C CA 1
ATOM 3162 C C . THR C 1 27 ? 27.993 -13.614 126.997 1.00 29.96 27 THR C C 1
ATOM 3163 O O . THR C 1 27 ? 27.445 -14.226 127.931 1.00 29.68 27 THR C O 1
ATOM 3167 N N . GLY C 1 28 ? 29.261 -13.207 127.059 1.00 29.41 28 GLY C N 1
ATOM 3168 C CA . GLY C 1 28 ? 30.073 -13.465 128.259 1.00 28.61 28 GLY C CA 1
ATOM 3169 C C . GLY C 1 28 ? 30.663 -12.173 128.766 1.00 28.06 28 GLY C C 1
ATOM 3170 O O . GLY C 1 28 ? 31.103 -11.367 127.929 1.00 29.40 28 GLY C O 1
ATOM 3171 N N . TRP C 1 29 ? 30.694 -11.983 130.096 1.00 26.89 29 TRP C N 1
ATOM 3172 C CA . TRP C 1 29 ? 31.158 -10.712 130.707 1.00 25.78 29 TRP C CA 1
ATOM 3173 C C . TRP C 1 29 ? 32.205 -10.800 131.829 1.00 27.93 29 TRP C C 1
ATOM 3174 O O . TRP C 1 29 ? 32.145 -11.707 132.669 1.00 28.70 29 TRP C O 1
ATOM 3185 N N . LEU C 1 30 ? 33.126 -9.835 131.876 1.00 26.80 30 LEU C N 1
ATOM 3186 C CA . LEU C 1 30 ? 34.123 -9.795 132.952 1.00 32.56 30 LEU C CA 1
ATOM 3187 C C . LEU C 1 30 ? 33.772 -8.470 133.681 1.00 34.49 30 LEU C C 1
ATOM 3188 O O . LEU C 1 30 ? 34.104 -7.373 133.190 1.00 29.29 30 LEU C O 1
ATOM 3193 N N . GLY C 1 31 ? 33.125 -8.573 134.854 1.00 30.98 31 GLY C N 1
ATOM 3194 C CA . GLY C 1 31 ? 32.672 -7.368 135.520 1.00 24.79 31 GLY C CA 1
ATOM 3195 C C . GLY C 1 31 ? 31.627 -6.739 134.570 1.00 33.36 31 GLY C C 1
ATOM 3196 O O . GLY C 1 31 ? 30.708 -7.424 134.105 1.00 29.48 31 GLY C O 1
ATOM 3197 N N . ALA C 1 32 ? 31.779 -5.460 134.233 1.00 32.75 32 ALA C N 1
ATOM 3198 C CA . ALA C 1 32 ? 30.844 -4.771 133.339 1.00 32.14 32 ALA C CA 1
ATOM 3199 C C . ALA C 1 32 ? 31.173 -4.801 131.833 1.00 37.35 32 ALA C C 1
ATOM 3200 O O . ALA C 1 32 ? 30.396 -4.253 131.048 1.00 34.64 32 ALA C O 1
ATOM 3202 N N . GLN C 1 33 ? 32.300 -5.403 131.428 1.00 32.46 33 GLN C N 1
ATOM 3203 C CA . GLN C 1 33 ? 32.676 -5.459 130.004 1.00 32.50 33 GLN C CA 1
ATOM 3204 C C . GLN C 1 33 ? 32.369 -6.814 129.353 1.00 36.65 33 GLN C C 1
ATOM 3205 O O . GLN C 1 33 ? 32.646 -7.877 129.931 1.00 31.36 33 GLN C O 1
ATOM 3211 N N . GLN C 1 34 ? 31.816 -6.771 128.139 1.00 30.27 34 GLN C N 1
ATOM 3212 C CA . GLN C 1 34 ? 31.527 -7.982 127.404 1.00 30.88 34 GLN C CA 1
ATOM 3213 C C . GLN C 1 34 ? 32.857 -8.451 126.768 1.00 32.92 34 GLN C C 1
ATOM 3214 O O . GLN C 1 34 ? 33.524 -7.658 126.125 1.00 34.54 34 GLN C O 1
ATOM 3220 N N . TYR C 1 35 ? 33.268 -9.706 126.948 1.00 31.80 35 TYR C N 1
ATOM 3221 C CA . TYR C 1 35 ? 34.524 -10.147 126.290 1.00 33.26 35 TYR C CA 1
ATOM 3222 C C . TYR C 1 35 ? 34.267 -11.218 125.235 1.00 32.95 35 TYR C C 1
ATOM 3223 O O . TYR C 1 35 ? 35.150 -11.469 124.416 1.00 31.72 35 TYR C O 1
ATOM 3232 N N . LEU C 1 36 ? 33.042 -11.789 125.224 1.00 29.88 36 LEU C N 1
ATOM 3233 C CA . LEU C 1 36 ? 32.660 -12.910 124.343 1.00 30.74 36 LEU C CA 1
ATOM 3234 C C . LEU C 1 36 ? 31.261 -12.936 123.685 1.00 34.52 36 LEU C C 1
ATOM 3235 O O . LEU C 1 36 ? 30.242 -12.609 124.325 1.00 33.73 36 LEU C O 1
ATOM 3240 N N . THR C 1 37 ? 31.203 -13.360 122.425 1.00 31.17 37 THR C N 1
ATOM 3241 C CA . THR C 1 37 ? 29.910 -13.509 121.746 1.00 32.17 37 THR C CA 1
ATOM 3242 C C . THR C 1 37 ? 29.736 -14.879 121.021 1.00 32.08 37 THR C C 1
ATOM 3243 O O . THR C 1 37 ? 30.726 -15.456 120.554 1.00 32.33 37 THR C O 1
ATOM 3247 N N . TYR C 1 38 ? 28.493 -15.379 120.920 1.00 30.53 38 TYR C N 1
ATOM 3248 C CA . TYR C 1 38 ? 28.177 -16.682 120.284 1.00 26.43 38 TYR C CA 1
ATOM 3249 C C . TYR C 1 38 ? 26.674 -16.893 119.892 1.00 32.26 38 TYR C C 1
ATOM 3250 O O . TYR C 1 38 ? 25.784 -16.513 120.630 1.00 33.32 38 TYR C O 1
ATOM 3259 N N . ASN C 1 39 ? 26.398 -17.520 118.747 1.00 31.70 39 ASN C N 1
ATOM 3260 C CA . ASN C 1 39 ? 25.018 -17.844 118.363 1.00 38.50 39 ASN C CA 1
ATOM 3261 C C . ASN C 1 39 ? 24.953 -19.167 117.564 1.00 40.55 39 ASN C C 1
ATOM 3262 O O . ASN C 1 39 ? 25.963 -19.650 117.038 1.00 35.39 39 ASN C O 1
ATOM 3267 N N . ASN C 1 40 ? 23.779 -19.788 117.501 1.00 39.46 40 ASN C N 1
ATOM 3268 C CA . ASN C 1 40 ? 23.705 -21.056 116.795 1.00 45.65 40 ASN C CA 1
ATOM 3269 C C . ASN C 1 40 ? 23.841 -20.938 115.276 1.00 51.31 40 ASN C C 1
ATOM 3270 O O . ASN C 1 40 ? 24.071 -21.933 114.615 1.00 51.66 40 ASN C O 1
ATOM 3275 N N . LEU C 1 41 ? 23.710 -19.734 114.718 1.00 51.69 41 LEU C N 1
ATOM 3276 C CA . LEU C 1 41 ? 23.826 -19.586 113.279 1.00 52.79 41 LEU C CA 1
ATOM 3277 C C . LEU C 1 41 ? 25.275 -19.546 112.793 1.00 54.76 41 LEU C C 1
ATOM 3278 O O . LEU C 1 41 ? 25.527 -19.653 111.596 1.00 59.32 41 LEU C O 1
ATOM 3283 N N . ARG C 1 42 ? 26.235 -19.405 113.705 1.00 54.59 42 ARG C N 1
ATOM 3284 C CA . ARG C 1 42 ? 27.648 -19.374 113.295 1.00 54.53 42 ARG C CA 1
ATOM 3285 C C . ARG C 1 42 ? 28.531 -20.397 114.038 1.00 53.63 42 ARG C C 1
ATOM 3286 O O . ARG C 1 42 ? 29.651 -20.701 113.608 1.00 51.89 42 ARG C O 1
ATOM 3294 N N . GLN C 1 43 ? 28.031 -20.910 115.158 1.00 50.67 43 GLN C N 1
ATOM 3295 C CA . GLN C 1 43 ? 28.736 -21.929 115.949 1.00 50.96 43 GLN C CA 1
ATOM 3296 C C . GLN C 1 43 ? 30.182 -21.645 116.334 1.00 49.34 43 GLN C C 1
ATOM 3297 O O . GLN C 1 43 ? 31.024 -22.547 116.303 1.00 49.03 43 GLN C O 1
ATOM 3303 N N . GLU C 1 44 ? 30.483 -20.419 116.728 1.00 43.42 44 GLU C N 1
ATOM 3304 C CA . GLU C 1 44 ? 31.854 -20.108 117.071 1.00 45.06 44 GLU C CA 1
ATOM 3305 C C . GLU C 1 44 ? 31.881 -19.033 118.145 1.00 44.11 44 GLU C C 1
ATOM 3306 O O . GLU C 1 44 ? 31.020 -18.182 118.172 1.00 44.88 44 GLU C O 1
ATOM 3312 N N . ALA C 1 45 ? 32.857 -19.087 119.044 1.00 40.04 45 ALA C N 1
ATOM 3313 C CA . ALA C 1 45 ? 32.963 -18.098 120.112 1.00 35.90 45 ALA C CA 1
ATOM 3314 C C . ALA C 1 45 ? 34.020 -17.099 119.711 1.00 37.11 45 ALA C C 1
ATOM 3315 O O . ALA C 1 45 ? 35.140 -17.508 119.452 1.00 31.00 45 ALA C O 1
ATOM 3317 N N . ASP C 1 46 ? 33.684 -15.804 119.644 1.00 35.35 46 ASP C N 1
ATOM 3318 C CA . ASP C 1 46 ? 34.691 -14.822 119.280 1.00 33.58 46 ASP C CA 1
ATOM 3319 C C . ASP C 1 46 ? 34.889 -13.795 120.357 1.00 38.01 46 ASP C C 1
ATOM 3320 O O . ASP C 1 46 ? 33.987 -13.526 121.160 1.00 40.51 46 ASP C O 1
ATOM 3325 N N . PRO C 1 47 ? 36.096 -13.222 120.412 1.00 33.83 47 PRO C N 1
ATOM 3326 C CA . PRO C 1 47 ? 36.413 -12.189 121.398 1.00 34.06 47 PRO C CA 1
ATOM 3327 C C . PRO C 1 47 ? 35.726 -10.884 120.928 1.00 38.45 47 PRO C C 1
ATOM 3328 O O . PRO C 1 47 ? 35.476 -10.715 119.728 1.00 36.17 47 PRO C O 1
ATOM 3332 N N . CYS C 1 48 ? 35.440 -9.989 121.874 1.00 37.00 48 CYS C N 1
ATOM 3333 C CA . CYS C 1 48 ? 34.820 -8.686 121.617 1.00 43.33 48 CYS C CA 1
ATOM 3334 C C . CYS C 1 48 ? 35.839 -7.570 121.869 1.00 45.74 48 CYS C C 1
ATOM 3335 O O . CYS C 1 48 ? 36.721 -7.695 122.711 1.00 44.85 48 CYS C O 1
ATOM 3338 N N . GLY C 1 49 ? 35.711 -6.480 121.124 1.00 51.78 49 GLY C N 1
ATOM 3339 C CA . GLY C 1 49 ? 36.588 -5.327 121.301 1.00 53.40 49 GLY C CA 1
ATOM 3340 C C . GLY C 1 49 ? 38.091 -5.444 121.490 1.00 51.03 49 GLY C C 1
ATOM 3341 O O . GLY C 1 49 ? 38.782 -5.941 120.614 1.00 51.86 49 GLY C O 1
ATOM 3342 N N . ALA C 1 50 ? 38.592 -4.966 122.632 1.00 52.26 50 ALA C N 1
ATOM 3343 C CA . ALA C 1 50 ? 40.035 -4.955 122.923 1.00 53.88 50 ALA C CA 1
ATOM 3344 C C . ALA C 1 50 ? 40.611 -6.308 123.268 1.00 51.66 50 ALA C C 1
ATOM 3345 O O . ALA C 1 50 ? 41.819 -6.516 123.158 1.00 54.36 50 ALA C O 1
ATOM 3347 N N . TRP C 1 51 ? 39.745 -7.218 123.690 1.00 49.45 51 TRP C N 1
ATOM 3348 C CA . TRP C 1 51 ? 40.160 -8.554 124.056 1.00 46.55 51 TRP C CA 1
ATOM 3349 C C . TRP C 1 51 ? 40.734 -9.271 122.843 1.00 50.77 51 TRP C C 1
ATOM 3350 O O . TRP C 1 51 ? 41.385 -10.295 122.980 1.00 50.62 51 TRP C O 1
ATOM 3361 N N . ILE C 1 52 ? 40.519 -8.704 121.655 1.00 53.84 52 ILE C N 1
ATOM 3362 C CA . ILE C 1 52 ? 41.052 -9.271 120.409 1.00 56.77 52 ILE C CA 1
ATOM 3363 C C . ILE C 1 52 ? 42.597 -9.293 120.445 1.00 57.17 52 ILE C C 1
ATOM 3364 O O . ILE C 1 52 ? 43.223 -10.093 119.752 1.00 57.83 52 ILE C O 1
ATOM 3369 N N . TRP C 1 53 ? 43.192 -8.430 121.277 1.00 56.29 53 TRP C N 1
ATOM 3370 C CA . TRP C 1 53 ? 44.655 -8.304 121.414 1.00 55.32 53 TRP C CA 1
ATOM 3371 C C . TRP C 1 53 ? 45.287 -8.971 122.645 1.00 52.38 53 TRP C C 1
ATOM 3372 O O . TRP C 1 53 ? 46.500 -8.888 122.852 1.00 48.80 53 TRP C O 1
ATOM 3383 N N . GLU C 1 54 ? 44.476 -9.599 123.483 1.00 52.23 54 GLU C N 1
ATOM 3384 C CA . GLU C 1 54 ? 44.983 -10.282 124.677 1.00 45.44 54 GLU C CA 1
ATOM 3385 C C . GLU C 1 54 ? 45.895 -11.451 124.278 1.00 45.73 54 GLU C C 1
ATOM 3386 O O . GLU C 1 54 ? 45.583 -12.198 123.359 1.00 43.54 54 GLU C O 1
ATOM 3392 N N . ASN C 1 55 ? 47.027 -11.598 124.957 1.00 48.66 55 ASN C N 1
ATOM 3393 C CA . ASN C 1 55 ? 47.951 -12.697 124.678 1.00 52.53 55 ASN C CA 1
ATOM 3394 C C . ASN C 1 55 ? 47.422 -13.927 125.421 1.00 50.17 55 ASN C C 1
ATOM 3395 O O . ASN C 1 55 ? 47.452 -13.942 126.643 1.00 49.69 55 ASN C O 1
ATOM 3400 N N . GLN C 1 56 ? 46.964 -14.946 124.692 1.00 48.13 56 GLN C N 1
ATOM 3401 C CA . GLN C 1 56 ? 46.394 -16.161 125.294 1.00 51.46 56 GLN C CA 1
ATOM 3402 C C . GLN C 1 56 ? 47.087 -17.459 124.848 1.00 55.14 56 GLN C C 1
ATOM 3403 O O . GLN C 1 56 ? 47.736 -17.488 123.795 1.00 58.46 56 GLN C O 1
ATOM 3409 N N . VAL C 1 57 ? 46.938 -18.523 125.644 1.00 53.97 57 VAL C N 1
ATOM 3410 C CA . VAL C 1 57 ? 47.481 -19.849 125.318 1.00 51.34 57 VAL C CA 1
ATOM 3411 C C . VAL C 1 57 ? 46.813 -20.172 123.987 1.00 50.52 57 VAL C C 1
ATOM 3412 O O . VAL C 1 57 ? 45.727 -19.665 123.702 1.00 53.16 57 VAL C O 1
ATOM 3416 N N . SER C 1 58 ? 47.423 -21.022 123.172 1.00 51.68 58 SER C N 1
ATOM 3417 C CA . SER C 1 58 ? 46.853 -21.302 121.850 1.00 50.25 58 SER C CA 1
ATOM 3418 C C . SER C 1 58 ? 45.515 -22.041 121.735 1.00 50.78 58 SER C C 1
ATOM 3419 O O . SER C 1 58 ? 44.895 -22.013 120.675 1.00 48.29 58 SER C O 1
ATOM 3422 N N . TRP C 1 59 ? 45.074 -22.716 122.797 1.00 50.33 59 TRP C N 1
ATOM 3423 C CA . TRP C 1 59 ? 43.788 -23.429 122.753 1.00 50.92 59 TRP C CA 1
ATOM 3424 C C . TRP C 1 59 ? 42.624 -22.646 123.429 1.00 43.41 59 TRP C C 1
ATOM 3425 O O . TRP C 1 59 ? 41.487 -23.111 123.437 1.00 43.35 59 TRP C O 1
ATOM 3436 N N . TYR C 1 60 ? 42.900 -21.467 123.982 1.00 42.13 60 TYR C N 1
ATOM 3437 C CA . TYR C 1 60 ? 41.840 -20.708 124.688 1.00 40.74 60 TYR C CA 1
ATOM 3438 C C . TYR C 1 60 ? 40.472 -20.574 124.008 1.00 41.38 60 TYR C C 1
ATOM 3439 O O . TYR C 1 60 ? 39.460 -21.039 124.561 1.00 43.50 60 TYR C O 1
ATOM 3448 N N . TRP C 1 61 ? 40.427 -19.960 122.818 1.00 36.09 61 TRP C N 1
ATOM 3449 C CA . TRP C 1 61 ? 39.145 -19.771 122.130 1.00 35.84 61 TRP C CA 1
ATOM 3450 C C . TRP C 1 61 ? 38.500 -21.050 121.636 1.00 36.08 61 TRP C C 1
ATOM 3451 O O . TRP C 1 61 ? 37.250 -21.157 121.536 1.00 36.84 61 TRP C O 1
ATOM 3462 N N . GLU C 1 62 ? 39.316 -22.063 121.383 1.00 38.83 62 GLU C N 1
ATOM 3463 C CA . GLU C 1 62 ? 38.730 -23.321 120.913 1.00 41.12 62 GLU C CA 1
ATOM 3464 C C . GLU C 1 62 ? 37.997 -24.064 122.033 1.00 32.42 62 GLU C C 1
ATOM 3465 O O . GLU C 1 62 ? 37.025 -24.763 121.792 1.00 39.09 62 GLU C O 1
ATOM 3471 N N . LYS C 1 63 ? 38.448 -23.896 123.268 1.00 33.29 63 LYS C N 1
ATOM 3472 C CA . LYS C 1 63 ? 37.780 -24.558 124.390 1.00 35.11 63 LYS C CA 1
ATOM 3473 C C . LYS C 1 63 ? 36.488 -23.783 124.828 1.00 33.01 63 LYS C C 1
ATOM 3474 O O . LYS C 1 63 ? 35.529 -24.387 125.319 1.00 36.49 63 LYS C O 1
ATOM 3480 N N . GLU C 1 64 ? 36.462 -22.462 124.645 1.00 32.61 64 GLU C N 1
ATOM 3481 C CA . GLU C 1 64 ? 35.239 -21.693 124.951 1.00 34.21 64 GLU C CA 1
ATOM 3482 C C . GLU C 1 64 ? 34.132 -22.153 123.965 1.00 32.82 64 GLU C C 1
ATOM 3483 O O . GLU C 1 64 ? 32.975 -22.374 124.369 1.00 31.91 64 GLU C O 1
ATOM 3489 N N . THR C 1 65 ? 34.505 -22.322 122.680 1.00 31.62 65 THR C N 1
ATOM 3490 C CA . THR C 1 65 ? 33.541 -22.736 121.638 1.00 28.87 65 THR C CA 1
ATOM 3491 C C . THR C 1 65 ? 32.908 -24.088 121.933 1.00 32.11 65 THR C C 1
ATOM 3492 O O . THR C 1 65 ? 31.697 -24.252 121.760 1.00 32.96 65 THR C O 1
ATOM 3496 N N . THR C 1 66 ? 33.724 -25.061 122.369 1.00 34.40 66 THR C N 1
ATOM 3497 C CA . THR C 1 66 ? 33.212 -26.412 122.662 1.00 38.43 66 THR C CA 1
ATOM 3498 C C . THR C 1 66 ? 32.289 -26.457 123.902 1.00 31.61 66 THR C C 1
ATOM 3499 O O . THR C 1 66 ? 31.254 -27.121 123.884 1.00 34.33 66 THR C O 1
ATOM 3503 N N . ASP C 1 67 ? 32.616 -25.713 124.947 1.00 28.84 67 ASP C N 1
ATOM 3504 C CA . ASP C 1 67 ? 31.715 -25.666 126.132 1.00 36.03 67 ASP C CA 1
ATOM 3505 C C . ASP C 1 67 ? 30.360 -25.029 125.763 1.00 28.65 67 ASP C C 1
ATOM 3506 O O . ASP C 1 67 ? 29.303 -25.479 126.216 1.00 32.50 67 ASP C O 1
ATOM 3511 N N . LEU C 1 68 ? 30.382 -23.996 124.916 1.00 33.42 68 LEU C N 1
ATOM 3512 C CA . LEU C 1 68 ? 29.120 -23.353 124.511 1.00 37.90 68 LEU C CA 1
ATOM 3513 C C . LEU C 1 68 ? 28.273 -24.187 123.544 1.00 39.34 68 LEU C C 1
ATOM 3514 O O . LEU C 1 68 ? 27.048 -24.103 123.580 1.00 39.73 68 LEU C O 1
ATOM 3519 N N . LYS C 1 69 ? 28.908 -24.988 122.685 1.00 41.71 69 LYS C N 1
ATOM 3520 C CA . LYS C 1 69 ? 28.150 -25.885 121.793 1.00 41.44 69 LYS C CA 1
ATOM 3521 C C . LYS C 1 69 ? 27.351 -26.878 122.661 1.00 39.82 69 LYS C C 1
ATOM 3522 O O . LYS C 1 69 ? 26.208 -27.252 122.340 1.00 40.52 69 LYS C O 1
ATOM 3528 N N . SER C 1 70 ? 27.954 -27.297 123.773 1.00 35.83 70 SER C N 1
ATOM 3529 C CA . SER C 1 70 ? 27.276 -28.210 124.689 1.00 38.72 70 SER C CA 1
ATOM 3530 C C . SER C 1 70 ? 25.970 -27.619 125.225 1.00 41.41 70 SER C C 1
ATOM 3531 O O . SER C 1 70 ? 24.905 -28.242 125.131 1.00 43.91 70 SER C O 1
ATOM 3534 N N . LYS C 1 71 ? 26.068 -26.416 125.798 1.00 36.15 71 LYS C N 1
ATOM 3535 C CA . LYS C 1 71 ? 24.902 -25.742 126.383 1.00 36.25 71 LYS C CA 1
ATOM 3536 C C . LYS C 1 71 ? 23.788 -25.507 125.355 1.00 34.59 71 LYS C C 1
ATOM 3537 O O . LYS C 1 71 ? 22.597 -25.577 125.683 1.00 30.79 71 LYS C O 1
ATOM 3543 N N . GLU C 1 72 ? 24.182 -25.238 124.108 1.00 29.85 72 GLU C N 1
ATOM 3544 C CA . GLU C 1 72 ? 23.196 -24.986 123.050 1.00 35.75 72 GLU C CA 1
ATOM 3545 C C . GLU C 1 72 ? 22.228 -26.163 122.901 1.00 39.53 72 GLU C C 1
ATOM 3546 O O . GLU C 1 72 ? 20.978 -25.975 122.848 1.00 39.84 72 GLU C O 1
ATOM 3552 N N . GLN C 1 73 ? 22.801 -27.372 122.856 1.00 39.33 73 GLN C N 1
ATOM 3553 C CA . GLN C 1 73 ? 22.009 -28.596 122.705 1.00 41.24 73 GLN C CA 1
ATOM 3554 C C . GLN C 1 73 ? 20.987 -28.811 123.841 1.00 37.47 73 GLN C C 1
ATOM 3555 O O . GLN C 1 73 ? 19.834 -29.158 123.589 1.00 40.45 73 GLN C O 1
ATOM 3561 N N . LEU C 1 74 ? 21.411 -28.608 125.083 1.00 32.15 74 LEU C N 1
ATOM 3562 C CA . LEU C 1 74 ? 20.526 -28.781 126.236 1.00 33.68 74 LEU C CA 1
ATOM 3563 C C . LEU C 1 74 ? 19.316 -27.806 126.232 1.00 35.81 74 LEU C C 1
ATOM 3564 O O . LEU C 1 74 ? 18.212 -28.193 126.576 1.00 37.32 74 LEU C O 1
ATOM 3569 N N . PHE C 1 75 ? 19.531 -26.549 125.840 1.00 37.63 75 PHE C N 1
ATOM 3570 C CA . PHE C 1 75 ? 18.457 -25.535 125.795 1.00 36.01 75 PHE C CA 1
ATOM 3571 C C . PHE C 1 75 ? 17.483 -25.772 124.637 1.00 40.25 75 PHE C C 1
ATOM 3572 O O . PHE C 1 75 ? 16.276 -25.653 124.809 1.00 38.38 75 PHE C O 1
ATOM 3580 N N . LEU C 1 76 ? 17.995 -26.089 123.446 1.00 44.51 76 LEU C N 1
ATOM 3581 C CA . LEU C 1 76 ? 17.099 -26.291 122.315 1.00 45.82 76 LEU C CA 1
ATOM 3582 C C . LEU C 1 76 ? 16.191 -27.510 122.522 1.00 51.00 76 LEU C C 1
ATOM 3583 O O . LEU C 1 76 ? 15.004 -27.467 122.182 1.00 52.59 76 LEU C O 1
ATOM 3588 N N . GLU C 1 77 ? 16.723 -28.582 123.107 1.00 52.76 77 GLU C N 1
ATOM 3589 C CA . GLU C 1 77 ? 15.910 -29.776 123.354 1.00 53.17 77 GLU C CA 1
ATOM 3590 C C . GLU C 1 77 ? 14.822 -29.461 124.382 1.00 51.28 77 GLU C C 1
ATOM 3591 O O . GLU C 1 77 ? 13.676 -29.885 124.240 1.00 53.06 77 GLU C O 1
ATOM 3597 N N . ALA C 1 78 ? 15.168 -28.698 125.415 1.00 49.30 78 ALA C N 1
ATOM 3598 C CA . ALA C 1 78 ? 14.187 -28.335 126.449 1.00 44.65 78 ALA C CA 1
ATOM 3599 C C . ALA C 1 78 ? 12.967 -27.610 125.868 1.00 46.16 78 ALA C C 1
ATOM 3600 O O . ALA C 1 78 ? 11.835 -27.802 126.323 1.00 45.02 78 ALA C O 1
ATOM 3602 N N . ILE C 1 79 ? 13.192 -26.769 124.864 1.00 46.23 79 ILE C N 1
ATOM 3603 C CA . ILE C 1 79 ? 12.095 -26.022 124.252 1.00 51.45 79 ILE C CA 1
ATOM 3604 C C . ILE C 1 79 ? 11.098 -26.924 123.495 1.00 53.23 79 ILE C C 1
ATOM 3605 O O . ILE C 1 79 ? 9.886 -26.748 123.628 1.00 52.63 79 ILE C O 1
ATOM 3610 N N . ARG C 1 80 ? 11.598 -27.871 122.700 1.00 55.81 80 ARG C N 1
ATOM 3611 C CA . ARG C 1 80 ? 10.721 -28.790 121.945 1.00 56.56 80 ARG C CA 1
ATOM 3612 C C . ARG C 1 80 ? 9.906 -29.690 122.874 1.00 53.19 80 ARG C C 1
ATOM 3613 O O . ARG C 1 80 ? 8.764 -30.022 122.577 1.00 52.64 80 ARG C O 1
ATOM 3621 N N . THR C 1 81 ? 10.486 -30.081 124.004 1.00 51.14 81 THR C N 1
ATOM 3622 C CA . THR C 1 81 ? 9.747 -30.922 124.935 1.00 49.92 81 THR C CA 1
ATOM 3623 C C . THR C 1 81 ? 8.543 -30.145 125.477 1.00 51.23 81 THR C C 1
ATOM 3624 O O . THR C 1 81 ? 7.412 -30.656 125.469 1.00 51.46 81 THR C O 1
ATOM 3628 N N . LEU C 1 82 ? 8.782 -28.917 125.944 1.00 48.02 82 LEU C N 1
ATOM 3629 C CA . LEU C 1 82 ? 7.699 -28.088 126.475 1.00 50.18 82 LEU C CA 1
ATOM 3630 C C . LEU C 1 82 ? 6.582 -27.873 125.444 1.00 52.73 82 LEU C C 1
ATOM 3631 O O . LEU C 1 82 ? 5.384 -27.881 125.785 1.00 49.27 82 LEU C O 1
ATOM 3636 N N . GLU C 1 83 ? 6.986 -27.691 124.186 1.00 55.55 83 GLU C N 1
ATOM 3637 C CA . GLU C 1 83 ? 6.065 -27.483 123.062 1.00 60.49 83 GLU C CA 1
ATOM 3638 C C . GLU C 1 83 ? 5.192 -28.703 122.782 1.00 65.12 83 GLU C C 1
ATOM 3639 O O . GLU C 1 83 ? 4.199 -28.606 122.069 1.00 67.78 83 GLU C O 1
ATOM 3645 N N . ASN C 1 84 ? 5.585 -29.852 123.324 1.00 68.64 84 ASN C N 1
ATOM 3646 C CA . ASN C 1 84 ? 4.879 -31.110 123.106 1.00 69.36 84 ASN C CA 1
ATOM 3647 C C . ASN C 1 84 ? 3.838 -31.467 124.152 1.00 71.33 84 ASN C C 1
ATOM 3648 O O . ASN C 1 84 ? 2.887 -32.187 123.861 1.00 71.58 84 ASN C O 1
ATOM 3653 N N . GLN C 1 85 ? 4.023 -30.967 125.367 1.00 72.33 85 GLN C N 1
ATOM 3654 C CA . GLN C 1 85 ? 3.116 -31.264 126.468 1.00 72.09 85 GLN C CA 1
ATOM 3655 C C . GLN C 1 85 ? 2.263 -30.065 126.908 1.00 72.89 85 GLN C C 1
ATOM 3656 O O . GLN C 1 85 ? 1.303 -30.212 127.666 1.00 70.86 85 GLN C O 1
ATOM 3662 N N . ILE C 1 86 ? 2.610 -28.879 126.420 1.00 75.36 86 ILE C N 1
ATOM 3663 C CA . ILE C 1 86 ? 1.885 -27.663 126.764 1.00 73.84 86 ILE C CA 1
ATOM 3664 C C . ILE C 1 86 ? 1.666 -26.822 125.507 1.00 76.45 86 ILE C C 1
ATOM 3665 O O . ILE C 1 86 ? 2.374 -26.972 124.507 1.00 76.87 86 ILE C O 1
ATOM 3670 N N . ASN C 1 87 ? 0.684 -25.933 125.555 1.00 77.92 87 ASN C N 1
ATOM 3671 C CA . ASN C 1 87 ? 0.380 -25.090 124.398 1.00 80.21 87 ASN C CA 1
ATOM 3672 C C . ASN C 1 87 ? 0.962 -23.704 124.554 1.00 76.76 87 ASN C C 1
ATOM 3673 O O . ASN C 1 87 ? 0.943 -23.139 125.640 1.00 76.16 87 ASN C O 1
ATOM 3678 N N . GLY C 1 88 ? 1.479 -23.154 123.465 1.00 73.15 88 GLY C N 1
ATOM 3679 C CA . GLY C 1 88 ? 2.039 -21.819 123.541 1.00 70.26 88 GLY C CA 1
ATOM 3680 C C . GLY C 1 88 ? 3.444 -21.705 123.009 1.00 65.77 88 GLY C C 1
ATOM 3681 O O . GLY C 1 88 ? 3.945 -22.596 122.328 1.00 66.62 88 GLY C O 1
ATOM 3682 N N . THR C 1 89 ? 4.076 -20.579 123.292 1.00 63.23 89 THR C N 1
ATOM 3683 C CA . THR C 1 89 ? 5.434 -20.378 122.840 1.00 60.44 89 THR C CA 1
ATOM 3684 C C . THR C 1 89 ? 6.228 -20.173 124.106 1.00 55.45 89 THR C C 1
ATOM 3685 O O . THR C 1 89 ? 5.662 -19.887 125.165 1.00 54.37 89 THR C O 1
ATOM 3689 N N . PHE C 1 90 ? 7.535 -20.350 124.013 1.00 53.96 90 PHE C N 1
ATOM 3690 C CA . PHE C 1 90 ? 8.362 -20.184 125.184 1.00 46.36 90 PHE C CA 1
ATOM 3691 C C . PHE C 1 90 ? 9.666 -19.441 124.947 1.00 43.14 90 PHE C C 1
ATOM 3692 O O . PHE C 1 90 ? 10.153 -19.328 123.806 1.00 40.89 90 PHE C O 1
ATOM 3700 N N . THR C 1 91 ? 10.186 -18.947 126.071 1.00 38.01 91 THR C N 1
ATOM 3701 C CA . THR C 1 91 ? 11.451 -18.255 126.199 1.00 37.69 91 THR C CA 1
ATOM 3702 C C . THR C 1 91 ? 12.138 -18.880 127.432 1.00 37.51 91 THR C C 1
ATOM 3703 O O . THR C 1 91 ? 11.591 -18.801 128.542 1.00 40.47 91 THR C O 1
ATOM 3707 N N . LEU C 1 92 ? 13.292 -19.537 127.226 1.00 37.73 92 LEU C N 1
ATOM 3708 C CA . LEU C 1 92 ? 14.098 -20.166 128.307 1.00 35.00 92 LEU C CA 1
ATOM 3709 C C . LEU C 1 92 ? 15.391 -19.358 128.553 1.00 37.18 92 LEU C C 1
ATOM 3710 O O . LEU C 1 92 ? 16.145 -19.081 127.606 1.00 41.20 92 LEU C O 1
ATOM 3715 N N . GLN C 1 93 ? 15.677 -19.005 129.804 1.00 32.49 93 GLN C N 1
ATOM 3716 C CA . GLN C 1 93 ? 16.881 -18.226 130.106 1.00 34.56 93 GLN C CA 1
ATOM 3717 C C . GLN C 1 93 ? 17.744 -18.838 131.195 1.00 33.99 93 GLN C C 1
ATOM 3718 O O . GLN C 1 93 ? 17.219 -19.525 132.060 1.00 34.89 93 GLN C O 1
ATOM 3724 N N . GLY C 1 94 ? 19.053 -18.563 131.145 1.00 29.37 94 GLY C N 1
ATOM 3725 C CA . GLY C 1 94 ? 19.963 -19.035 132.181 1.00 31.43 94 GLY C CA 1
ATOM 3726 C C . GLY C 1 94 ? 21.053 -18.042 132.545 1.00 30.32 94 GLY C C 1
ATOM 3727 O O . GLY C 1 94 ? 21.479 -17.284 131.684 1.00 31.59 94 GLY C O 1
ATOM 3728 N N . LEU C 1 95 ? 21.481 -18.040 133.810 1.00 32.02 95 LEU C N 1
ATOM 3729 C CA . LEU C 1 95 ? 22.564 -17.172 134.336 1.00 33.10 95 LEU C CA 1
ATOM 3730 C C . LEU C 1 95 ? 23.602 -18.042 135.078 1.00 35.71 95 LEU C C 1
ATOM 3731 O O . LEU C 1 95 ? 23.303 -18.530 136.155 1.00 33.69 95 LEU C O 1
ATOM 3736 N N . LEU C 1 96 ? 24.818 -18.178 134.516 1.00 38.19 96 LEU C N 1
ATOM 3737 C CA . LEU C 1 96 ? 25.909 -19.032 135.032 1.00 32.69 96 LEU C CA 1
ATOM 3738 C C . LEU C 1 96 ? 27.270 -18.336 135.122 1.00 30.63 96 LEU C C 1
ATOM 3739 O O . LEU C 1 96 ? 27.723 -17.743 134.132 1.00 31.68 96 LEU C O 1
ATOM 3744 N N . GLY C 1 97 ? 27.966 -18.459 136.258 1.00 25.93 97 GLY C N 1
ATOM 3745 C CA . GLY C 1 97 ? 29.260 -17.784 136.380 1.00 22.45 97 GLY C CA 1
ATOM 3746 C C . GLY C 1 97 ? 29.896 -17.923 137.755 1.00 26.95 97 GLY C C 1
ATOM 3747 O O . GLY C 1 97 ? 29.409 -18.752 138.518 1.00 26.49 97 GLY C O 1
ATOM 3748 N N . CYS C 1 98 ? 30.955 -17.145 138.078 1.00 20.49 98 CYS C N 1
ATOM 3749 C CA . CYS C 1 98 ? 31.596 -17.276 139.381 1.00 25.62 98 CYS C CA 1
ATOM 3750 C C . CYS C 1 98 ? 32.442 -16.085 139.833 1.00 25.69 98 CYS C C 1
ATOM 3751 O O . CYS C 1 98 ? 32.684 -15.184 139.059 1.00 31.94 98 CYS C O 1
ATOM 3754 N N . GLU C 1 99 ? 32.930 -16.127 141.079 1.00 29.03 99 GLU C N 1
ATOM 3755 C CA . GLU C 1 99 ? 33.804 -15.092 141.678 1.00 28.36 99 GLU C CA 1
ATOM 3756 C C . GLU C 1 99 ? 34.925 -15.827 142.432 1.00 34.51 99 GLU C C 1
ATOM 3757 O O . GLU C 1 99 ? 34.720 -16.968 142.830 1.00 35.93 99 GLU C O 1
ATOM 3763 N N . LEU C 1 100 ? 36.075 -15.181 142.672 1.00 33.05 100 LEU C N 1
ATOM 3764 C CA . LEU C 1 100 ? 37.176 -15.850 143.393 1.00 38.56 100 LEU C CA 1
ATOM 3765 C C . LEU C 1 100 ? 37.194 -15.604 144.924 1.00 42.26 100 LEU C C 1
ATOM 3766 O O . LEU C 1 100 ? 37.068 -14.474 145.389 1.00 45.18 100 LEU C O 1
ATOM 3771 N N . ALA C 1 101 ? 37.336 -16.663 145.710 1.00 42.66 101 ALA C N 1
ATOM 3772 C CA . ALA C 1 101 ? 37.447 -16.513 147.159 1.00 42.23 101 ALA C CA 1
ATOM 3773 C C . ALA C 1 101 ? 38.926 -16.162 147.427 1.00 47.18 101 ALA C C 1
ATOM 3774 O O . ALA C 1 101 ? 39.775 -16.307 146.546 1.00 40.25 101 ALA C O 1
ATOM 3776 N N . PRO C 1 102 ? 39.257 -15.730 148.656 1.00 53.02 102 PRO C N 1
ATOM 3777 C CA . PRO C 1 102 ? 40.639 -15.374 149.016 1.00 53.49 102 PRO C CA 1
ATOM 3778 C C . PRO C 1 102 ? 41.713 -16.440 148.722 1.00 52.96 102 PRO C C 1
ATOM 3779 O O . PRO C 1 102 ? 42.853 -16.095 148.472 1.00 54.49 102 PRO C O 1
ATOM 3783 N N . ASP C 1 103 ? 41.370 -17.722 148.756 1.00 54.15 103 ASP C N 1
ATOM 3784 C CA . ASP C 1 103 ? 42.363 -18.756 148.445 1.00 54.30 103 ASP C CA 1
ATOM 3785 C C . ASP C 1 103 ? 42.404 -19.101 146.931 1.00 52.64 103 ASP C C 1
ATOM 3786 O O . ASP C 1 103 ? 43.099 -20.040 146.530 1.00 52.89 103 ASP C O 1
ATOM 3791 N N . ASN C 1 104 ? 41.666 -18.327 146.120 1.00 47.04 104 ASN C N 1
ATOM 3792 C CA . ASN C 1 104 ? 41.549 -18.488 144.652 1.00 43.05 104 ASN C CA 1
ATOM 3793 C C . ASN C 1 104 ? 40.543 -19.555 144.216 1.00 41.27 104 ASN C C 1
ATOM 3794 O O . ASN C 1 104 ? 40.402 -19.861 143.030 1.00 39.65 104 ASN C O 1
ATOM 3799 N N . SER C 1 105 ? 39.851 -20.116 145.202 1.00 42.20 105 SER C N 1
ATOM 3800 C CA . SER C 1 105 ? 38.788 -21.111 145.020 1.00 41.85 105 SER C CA 1
ATOM 3801 C C . SER C 1 105 ? 37.516 -20.391 144.429 1.00 36.95 105 SER C C 1
ATOM 3802 O O . SER C 1 105 ? 37.445 -19.164 144.444 1.00 35.29 105 SER C O 1
ATOM 3805 N N . SER C 1 106 ? 36.532 -21.150 143.946 1.00 38.26 106 SER C N 1
ATOM 3806 C CA . SER C 1 106 ? 35.294 -20.615 143.345 1.00 36.89 106 SER C CA 1
ATOM 3807 C C . SER C 1 106 ? 34.034 -20.425 144.235 1.00 38.63 106 SER C C 1
ATOM 3808 O O . SER C 1 106 ? 33.753 -21.250 145.100 1.00 35.56 106 SER C O 1
ATOM 3811 N N . LEU C 1 107 ? 33.282 -19.344 143.955 1.00 33.82 107 LEU C N 1
ATOM 3812 C CA . LEU C 1 107 ? 31.992 -18.956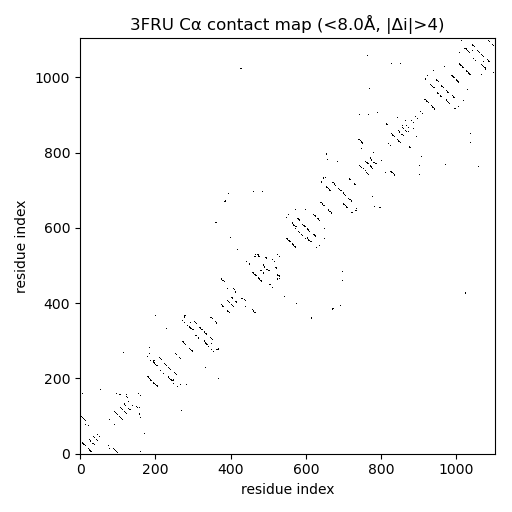 144.595 1.00 33.79 107 LEU C CA 1
ATOM 3813 C C . LEU C 1 107 ? 31.020 -18.873 143.367 1.00 31.41 107 LEU C C 1
ATOM 3814 O O . LEU C 1 107 ? 30.905 -17.830 142.742 1.00 30.60 107 LEU C O 1
ATOM 3819 N N . PRO C 1 108 ? 30.306 -19.957 143.032 1.00 28.63 108 PRO C N 1
ATOM 3820 C CA . PRO C 1 108 ? 29.380 -20.069 141.889 1.00 32.14 108 PRO C CA 1
ATOM 3821 C C . PRO C 1 108 ? 27.938 -19.535 141.886 1.00 35.58 108 PRO C C 1
ATOM 3822 O O . PRO C 1 108 ? 27.350 -19.342 142.937 1.00 40.59 108 PRO C O 1
ATOM 3826 N N . THR C 1 109 ? 27.377 -19.406 140.674 1.00 32.01 109 THR C N 1
ATOM 3827 C CA . THR C 1 109 ? 25.998 -18.959 140.418 1.00 31.37 109 THR C CA 1
ATOM 3828 C C . THR C 1 109 ? 25.365 -19.751 139.267 1.00 37.43 109 THR C C 1
ATOM 3829 O O . THR C 1 109 ? 25.990 -19.905 138.200 1.00 39.32 109 THR C O 1
ATOM 3833 N N . ALA C 1 110 ? 24.138 -20.250 139.471 1.00 38.24 110 ALA C N 1
ATOM 3834 C CA . ALA C 1 110 ? 23.416 -20.992 138.421 1.00 35.79 110 ALA C CA 1
ATOM 3835 C C . ALA C 1 110 ? 21.881 -21.017 138.608 1.00 39.89 110 ALA C C 1
ATOM 3836 O O . ALA C 1 110 ? 21.354 -21.841 139.362 1.00 32.99 110 ALA C O 1
ATOM 3838 N N . VAL C 1 111 ? 21.179 -20.141 137.875 1.00 41.48 111 VAL C N 1
ATOM 3839 C CA . VAL C 1 111 ? 19.708 -20.010 137.945 1.00 39.07 111 VAL C CA 1
ATOM 3840 C C . VAL C 1 111 ? 19.033 -19.927 136.549 1.00 36.80 111 VAL C C 1
ATOM 3841 O O . VAL C 1 111 ? 19.625 -19.429 135.570 1.00 33.04 111 VAL C O 1
ATOM 3845 N N . PHE C 1 112 ? 17.785 -20.405 136.481 1.00 37.36 112 PHE C N 1
ATOM 3846 C CA . PHE C 1 112 ? 17.014 -20.461 135.228 1.00 36.25 112 PHE C CA 1
ATOM 3847 C C . PHE C 1 112 ? 15.566 -19.911 135.305 1.00 40.71 112 PHE C C 1
ATOM 3848 O O . PHE C 1 112 ? 14.943 -19.908 136.376 1.00 40.54 112 PHE C O 1
ATOM 3856 N N . ALA C 1 113 ? 15.035 -19.457 134.163 1.00 38.98 113 ALA C N 1
ATOM 3857 C CA . ALA C 1 113 ? 13.676 -18.916 134.107 1.00 38.95 113 ALA C CA 1
ATOM 3858 C C . ALA C 1 113 ? 12.872 -19.268 132.836 1.00 46.79 113 ALA C C 1
ATOM 3859 O O . ALA C 1 113 ? 13.438 -19.451 131.727 1.00 37.76 113 ALA C O 1
ATOM 3861 N N . LEU C 1 114 ? 11.542 -19.341 133.008 1.00 43.52 114 LEU C N 1
ATOM 3862 C CA . LEU C 1 114 ? 10.646 -19.648 131.905 1.00 47.44 114 LEU C CA 1
ATOM 3863 C C . LEU C 1 114 ? 9.535 -18.600 131.739 1.00 50.01 114 LEU C C 1
ATOM 3864 O O . LEU C 1 114 ? 8.768 -18.313 132.659 1.00 46.66 114 LEU C O 1
ATOM 3869 N N . ASN C 1 115 ? 9.458 -18.038 130.540 1.00 53.25 115 ASN C N 1
ATOM 3870 C CA . ASN C 1 115 ? 8.494 -16.991 130.234 1.00 54.00 115 ASN C CA 1
ATOM 3871 C C . ASN C 1 115 ? 8.487 -15.816 131.255 1.00 54.67 115 ASN C C 1
ATOM 3872 O O . ASN C 1 115 ? 7.427 -15.316 131.663 1.00 54.91 115 ASN C O 1
ATOM 3877 N N . GLY C 1 116 ? 9.683 -15.403 131.667 1.00 51.32 116 GLY C N 1
ATOM 3878 C CA . GLY C 1 116 ? 9.820 -14.289 132.575 1.00 46.55 116 GLY C CA 1
ATOM 3879 C C . GLY C 1 116 ? 9.922 -14.533 134.063 1.00 47.27 116 GLY C C 1
ATOM 3880 O O . GLY C 1 116 ? 10.057 -13.570 134.805 1.00 41.95 116 GLY C O 1
ATOM 3881 N N . GLU C 1 117 ? 9.866 -15.778 134.526 1.00 46.27 117 GLU C N 1
ATOM 3882 C CA . GLU C 1 117 ? 9.951 -16.011 135.972 1.00 48.39 117 GLU C CA 1
ATOM 3883 C C . GLU C 1 117 ? 10.820 -17.172 136.393 1.00 42.39 117 GLU C C 1
ATOM 3884 O O . GLU C 1 117 ? 10.847 -18.190 135.728 1.00 42.33 117 GLU C O 1
ATOM 3890 N N . GLU C 1 118 ? 11.495 -17.023 137.530 1.00 39.64 118 GLU C N 1
ATOM 3891 C CA . GLU C 1 118 ? 12.369 -18.070 138.032 1.00 39.96 118 GLU C CA 1
ATOM 3892 C C . GLU C 1 118 ? 11.581 -19.333 138.258 1.00 42.85 118 GLU C C 1
ATOM 3893 O O . GLU C 1 118 ? 10.491 -19.295 138.797 1.00 46.55 118 GLU C O 1
ATOM 3899 N N . PHE C 1 119 ? 12.132 -20.456 137.835 1.00 43.13 119 PHE C N 1
ATOM 3900 C CA . PHE C 1 119 ? 11.450 -21.727 137.981 1.00 42.34 119 PHE C CA 1
ATOM 3901 C C . PHE C 1 119 ? 12.391 -22.898 138.239 1.00 41.06 119 PHE C C 1
ATOM 3902 O O . PHE C 1 119 ? 11.908 -24.020 138.343 1.00 38.77 119 PHE C O 1
ATOM 3910 N N . MET C 1 120 ? 13.705 -22.644 138.350 1.00 44.56 120 MET C N 1
ATOM 3911 C CA . MET C 1 120 ? 14.712 -23.711 138.568 1.00 44.88 120 MET C CA 1
ATOM 3912 C C . MET C 1 120 ? 16.127 -23.218 138.977 1.00 42.21 120 MET C C 1
ATOM 3913 O O . MET C 1 120 ? 16.538 -22.111 138.609 1.00 43.77 120 MET C O 1
ATOM 3918 N N . ARG C 1 121 ? 16.859 -24.037 139.735 1.00 38.98 121 ARG C N 1
ATOM 3919 C CA . ARG C 1 121 ? 18.244 -23.721 140.166 1.00 37.64 121 ARG C CA 1
ATOM 3920 C C . ARG C 1 121 ? 19.151 -24.959 140.074 1.00 35.06 121 ARG C C 1
ATOM 3921 O O . ARG C 1 121 ? 18.661 -26.095 140.047 1.00 31.54 121 ARG C O 1
ATOM 3929 N N . PHE C 1 122 ? 20.468 -24.755 140.029 1.00 36.54 122 PHE C N 1
ATOM 3930 C CA . PHE C 1 122 ? 21.396 -25.896 139.950 1.00 34.38 122 PHE C CA 1
ATOM 3931 C C . PHE C 1 122 ? 22.536 -25.739 140.958 1.00 35.14 122 PHE C C 1
ATOM 3932 O O . PHE C 1 122 ? 23.265 -24.753 140.914 1.00 34.28 122 PHE C O 1
ATOM 3940 N N . ASN C 1 123 ? 22.672 -26.699 141.878 1.00 38.37 123 ASN C N 1
ATOM 3941 C CA . ASN C 1 123 ? 23.740 -26.679 142.892 1.00 34.85 123 ASN C CA 1
ATOM 3942 C C . ASN C 1 123 ? 24.929 -27.516 142.396 1.00 29.02 123 ASN C C 1
ATOM 3943 O O . ASN C 1 123 ? 24.830 -28.723 142.363 1.00 28.08 123 ASN C O 1
ATOM 3948 N N . PRO C 1 124 ? 26.078 -26.881 142.074 1.00 30.61 124 PRO C N 1
ATOM 3949 C CA . PRO C 1 124 ? 27.245 -27.632 141.579 1.00 31.76 124 PRO C CA 1
ATOM 3950 C C . PRO C 1 124 ? 28.002 -28.488 142.590 1.00 37.24 124 PRO C C 1
ATOM 3951 O O . PRO C 1 124 ? 28.795 -29.366 142.195 1.00 36.73 124 PRO C O 1
ATOM 3955 N N . ARG C 1 125 ? 27.770 -28.248 143.880 1.00 35.48 125 ARG C N 1
ATOM 3956 C CA . ARG C 1 125 ? 28.463 -29.024 144.891 1.00 39.60 125 ARG C CA 1
ATOM 3957 C C . ARG C 1 125 ? 27.758 -30.337 145.122 1.00 40.67 125 ARG C C 1
ATOM 3958 O O . ARG C 1 125 ? 28.344 -31.244 145.703 1.00 41.15 125 ARG C O 1
ATOM 3966 N N . THR C 1 126 ? 26.507 -30.439 144.657 1.00 38.23 126 THR C N 1
ATOM 3967 C CA . THR C 1 126 ? 25.755 -31.673 144.808 1.00 37.39 126 THR C CA 1
ATOM 3968 C C . THR C 1 126 ? 25.321 -32.273 143.479 1.00 36.63 126 THR C C 1
ATOM 3969 O O . THR C 1 126 ? 24.891 -33.432 143.444 1.00 28.14 126 THR C O 1
ATOM 3973 N N . GLY C 1 127 ? 25.427 -31.489 142.400 1.00 37.96 127 GLY C N 1
ATOM 3974 C CA . GLY C 1 127 ? 25.022 -31.963 141.077 1.00 37.72 127 GLY C CA 1
ATOM 3975 C C . GLY C 1 127 ? 23.519 -32.060 140.811 1.00 42.93 127 GLY C C 1
ATOM 3976 O O . GLY C 1 127 ? 23.094 -32.775 139.894 1.00 43.95 127 GLY C O 1
ATOM 3977 N N . ASN C 1 128 ? 22.704 -31.335 141.569 1.00 44.21 128 ASN C N 1
ATOM 3978 C CA . ASN C 1 128 ? 21.250 -31.406 141.373 1.00 46.75 128 ASN C CA 1
ATOM 3979 C C . ASN C 1 128 ? 20.504 -30.114 141.000 1.00 48.50 128 ASN C C 1
ATOM 3980 O O . ASN C 1 128 ? 20.939 -28.992 141.338 1.00 44.33 128 ASN C O 1
ATOM 3985 N N . TRP C 1 129 ? 19.378 -30.300 140.304 1.00 44.03 129 TRP C N 1
ATOM 3986 C CA . TRP C 1 129 ? 18.498 -29.207 139.883 1.00 45.04 129 TRP C CA 1
ATOM 3987 C C . TRP C 1 129 ? 17.266 -29.229 140.819 1.00 47.34 129 TRP C C 1
ATOM 3988 O O . TRP C 1 129 ? 16.795 -30.297 141.195 1.00 45.68 129 TRP C O 1
ATOM 3999 N N . SER C 1 130 ? 16.750 -28.060 141.197 1.00 49.72 130 SER C N 1
ATOM 4000 C CA . SER C 1 130 ? 15.574 -27.994 142.075 1.00 50.11 130 SER C CA 1
ATOM 4001 C C . SER C 1 130 ? 14.630 -26.889 141.616 1.00 52.39 130 SER C C 1
ATOM 4002 O O . SER C 1 130 ? 14.963 -26.121 140.714 1.00 52.08 130 SER C O 1
ATOM 4005 N N . GLY C 1 131 ? 13.459 -26.820 142.245 1.00 57.05 131 GLY C N 1
ATOM 4006 C CA . GLY C 1 131 ? 12.457 -25.824 141.895 1.00 63.17 131 GLY C CA 1
ATOM 4007 C C . GLY C 1 131 ? 11.048 -26.317 142.213 1.00 67.66 131 GLY C C 1
ATOM 4008 O O . GLY C 1 131 ? 10.860 -27.502 142.475 1.00 68.90 131 GLY C O 1
ATOM 4009 N N . GLU C 1 132 ? 10.044 -25.441 142.162 1.00 70.69 132 GLU C N 1
ATOM 4010 C CA . GLU C 1 132 ? 8.690 -25.873 142.506 1.00 73.42 132 GLU C CA 1
ATOM 4011 C C . GLU C 1 132 ? 7.539 -25.600 141.547 1.00 69.42 132 GLU C C 1
ATOM 4012 O O . GLU C 1 132 ? 6.543 -25.028 141.951 1.00 72.01 132 GLU C O 1
ATOM 4018 N N . TRP C 1 133 ? 7.644 -26.025 140.298 1.00 67.10 133 TRP C N 1
ATOM 4019 C CA . TRP C 1 133 ? 6.562 -25.802 139.340 1.00 64.71 133 TRP C CA 1
ATOM 4020 C C . TRP C 1 133 ? 6.479 -27.040 138.465 1.00 65.23 133 TRP C C 1
ATOM 4021 O O . TRP C 1 133 ? 7.443 -27.792 138.369 1.00 67.72 133 TRP C O 1
ATOM 4032 N N . PRO C 1 134 ? 5.324 -27.287 137.829 1.00 63.00 134 PRO C N 1
ATOM 40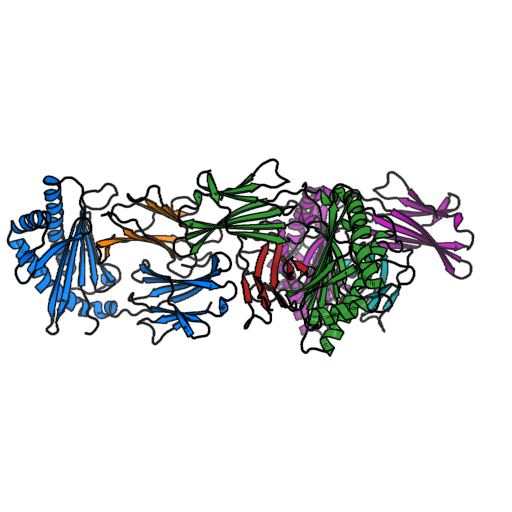33 C CA . PRO C 1 134 ? 5.228 -28.475 136.973 1.00 59.49 134 PRO C CA 1
ATOM 4034 C C . PRO C 1 134 ? 6.270 -28.507 135.838 1.00 60.63 134 PRO C C 1
ATOM 4035 O O . PRO C 1 134 ? 6.731 -29.582 135.445 1.00 60.20 134 PRO C O 1
ATOM 4039 N N . GLU C 1 135 ? 6.644 -27.340 135.312 1.00 60.03 135 GLU C N 1
ATOM 4040 C CA . GLU C 1 135 ? 7.646 -27.281 134.242 1.00 57.89 135 GLU C CA 1
ATOM 4041 C C . GLU C 1 135 ? 9.021 -27.643 134.784 1.00 55.74 135 GLU C C 1
ATOM 4042 O O . GLU C 1 135 ? 9.848 -28.170 134.049 1.00 56.68 135 GLU C O 1
ATOM 4048 N N . THR C 1 136 ? 9.265 -27.332 136.057 1.00 52.26 136 THR C N 1
ATOM 4049 C CA . THR C 1 136 ? 10.530 -27.667 136.689 1.00 53.79 136 THR C CA 1
ATOM 4050 C C . THR C 1 136 ? 10.755 -29.164 136.520 1.00 53.16 136 THR C C 1
ATOM 4051 O O . THR C 1 136 ? 11.870 -29.610 136.270 1.00 57.10 136 THR C O 1
ATOM 4055 N N . ASP C 1 137 ? 9.680 -29.934 136.641 1.00 53.69 137 ASP C N 1
ATOM 4056 C CA . ASP C 1 137 ? 9.753 -31.385 136.499 1.00 52.07 137 ASP C CA 1
ATOM 4057 C C . ASP C 1 137 ? 9.986 -31.852 135.056 1.00 49.47 137 ASP C C 1
ATOM 4058 O O . ASP C 1 137 ? 10.721 -32.814 134.807 1.00 46.46 137 ASP C O 1
ATOM 4063 N N . ILE C 1 138 ? 9.367 -31.170 134.103 1.00 45.58 138 ILE C N 1
ATOM 4064 C CA . ILE C 1 138 ? 9.509 -31.536 132.698 1.00 47.11 138 ILE C CA 1
ATOM 4065 C C . ILE C 1 138 ? 10.950 -31.344 132.213 1.00 46.55 138 ILE C C 1
ATOM 4066 O O . ILE C 1 138 ? 11.544 -32.266 131.650 1.00 46.16 138 ILE C O 1
ATOM 4071 N N . VAL C 1 139 ? 11.505 -30.150 132.443 1.00 46.14 139 VAL C N 1
ATOM 4072 C CA . VAL C 1 139 ? 12.876 -29.818 132.034 1.00 41.80 139 VAL C CA 1
ATOM 4073 C C . VAL C 1 139 ? 13.938 -30.560 132.869 1.00 40.49 139 VAL C C 1
ATOM 4074 O O . VAL C 1 139 ? 14.841 -31.146 132.299 1.00 42.88 139 VAL C O 1
ATOM 4078 N N . GLY C 1 140 ? 13.831 -30.533 134.201 1.00 41.32 140 GLY C N 1
ATOM 4079 C CA . GLY C 1 140 ? 14.790 -31.239 135.053 1.00 37.44 140 GLY C CA 1
ATOM 4080 C C . GLY C 1 140 ? 14.892 -32.723 134.685 1.00 40.73 140 GLY C C 1
ATOM 4081 O O . GLY C 1 140 ? 15.988 -33.265 134.536 1.00 39.35 140 GLY C O 1
ATOM 4082 N N . ASN C 1 141 ? 13.752 -33.383 134.501 1.00 39.47 141 ASN C N 1
ATOM 4083 C CA . ASN C 1 141 ? 13.754 -34.803 134.135 1.00 42.91 141 ASN C CA 1
ATOM 4084 C C . ASN C 1 141 ? 14.462 -35.054 132.818 1.00 47.68 141 ASN C C 1
ATOM 4085 O O . ASN C 1 141 ? 15.165 -36.057 132.655 1.00 50.96 141 ASN C O 1
ATOM 4090 N N . LEU C 1 142 ? 14.254 -34.151 131.865 1.00 44.26 142 LEU C N 1
ATOM 4091 C CA . LEU C 1 142 ? 14.890 -34.267 130.568 1.00 43.69 142 LEU C CA 1
ATOM 4092 C C . LEU C 1 142 ? 16.423 -34.150 130.676 1.00 42.07 142 LEU C C 1
ATOM 4093 O O . LEU C 1 142 ? 17.148 -34.941 130.086 1.00 43.44 142 LEU C O 1
ATOM 4098 N N . TRP C 1 143 ? 16.913 -33.170 131.430 1.00 39.13 143 TRP C N 1
ATOM 4099 C CA . TRP C 1 143 ? 18.370 -32.979 131.552 1.00 45.60 143 TRP C CA 1
ATOM 4100 C C . TRP C 1 143 ? 19.088 -34.072 132.358 1.00 45.24 143 TRP C C 1
ATOM 4101 O O . TRP C 1 143 ? 20.312 -34.195 132.304 1.00 46.79 143 TRP C O 1
ATOM 4112 N N . MET C 1 144 ? 18.316 -34.854 133.093 1.00 47.21 144 MET C N 1
ATOM 4113 C CA . MET C 1 144 ? 18.861 -35.920 133.899 1.00 52.05 144 MET C CA 1
ATOM 4114 C C . MET C 1 144 ? 18.961 -37.227 133.107 1.00 49.66 144 MET C C 1
ATOM 4115 O O . MET C 1 144 ? 19.437 -38.232 133.614 1.00 48.53 144 MET C O 1
ATOM 4120 N N . LYS C 1 145 ? 18.526 -37.206 131.858 1.00 54.40 145 LYS C N 1
ATOM 4121 C CA . LYS C 1 145 ? 18.568 -38.412 131.041 1.00 57.43 145 LYS C CA 1
ATOM 4122 C C . LYS C 1 145 ? 19.977 -38.927 130.786 1.00 57.80 145 LYS C C 1
ATOM 4123 O O . LYS C 1 145 ? 20.159 -40.099 130.492 1.00 61.18 145 LYS C O 1
ATOM 4129 N N . GLN C 1 146 ? 20.973 -38.054 130.895 1.00 58.43 146 GLN C N 1
ATOM 4130 C CA . GLN C 1 146 ? 22.365 -38.465 130.706 1.00 55.48 146 GLN C CA 1
ATOM 4131 C C . GLN C 1 146 ? 23.183 -37.852 131.827 1.00 50.90 146 GLN C C 1
ATOM 4132 O O . GLN C 1 146 ? 23.440 -36.654 131.813 1.00 46.79 146 GLN C O 1
ATOM 4138 N N . PRO C 1 147 ? 23.631 -38.677 132.792 1.00 51.34 147 PRO C N 1
ATOM 4139 C CA . PRO C 1 147 ? 24.417 -38.222 133.949 1.00 49.84 147 PRO C CA 1
ATOM 4140 C C . PRO C 1 147 ? 25.620 -37.327 133.701 1.00 51.76 147 PRO C C 1
ATOM 4141 O O . PRO C 1 147 ? 26.009 -36.583 134.603 1.00 53.74 147 PRO C O 1
ATOM 4145 N N . GLU C 1 148 ? 26.200 -37.372 132.500 1.00 47.80 148 GLU C N 1
ATOM 4146 C CA . GLU C 1 148 ? 27.374 -36.537 132.205 1.00 48.71 148 GLU C CA 1
ATOM 4147 C C . GLU C 1 148 ? 27.035 -35.045 132.244 1.00 40.17 148 GLU C C 1
ATOM 4148 O O . GLU C 1 148 ? 27.867 -34.201 132.612 1.00 37.88 148 GLU C O 1
ATOM 4154 N N . ALA C 1 149 ? 25.805 -34.727 131.870 1.00 34.26 149 ALA C N 1
ATOM 4155 C CA . ALA C 1 149 ? 25.392 -33.333 131.823 1.00 36.18 149 ALA C CA 1
ATOM 4156 C C . ALA C 1 149 ? 25.647 -32.666 133.160 1.00 37.22 149 ALA C C 1
ATOM 4157 O O . ALA C 1 149 ? 26.384 -31.676 133.236 1.00 38.79 149 ALA C O 1
ATOM 4159 N N . ALA C 1 150 ? 25.074 -33.219 134.220 1.00 35.92 150 ALA C N 1
ATOM 4160 C CA . ALA C 1 150 ? 25.278 -32.642 135.547 1.00 36.23 150 ALA C CA 1
ATOM 4161 C C . ALA C 1 150 ? 26.779 -32.539 135.880 1.00 38.24 150 ALA C C 1
ATOM 4162 O O . ALA C 1 150 ? 27.253 -31.510 136.384 1.00 41.28 150 ALA C O 1
ATOM 4164 N N . ARG C 1 151 ? 27.538 -33.583 135.567 1.00 36.87 151 ARG C N 1
ATOM 4165 C CA . ARG C 1 151 ? 28.980 -33.601 135.863 1.00 36.59 151 ARG C CA 1
ATOM 4166 C C . ARG C 1 151 ? 29.779 -32.553 135.094 1.00 35.92 151 ARG C C 1
ATOM 4167 O O . ARG C 1 151 ? 30.768 -31.996 135.607 1.00 32.53 151 ARG C O 1
ATOM 4175 N N . LYS C 1 152 ? 29.388 -32.302 133.849 1.00 35.79 152 LYS C N 1
ATOM 4176 C CA . LYS C 1 152 ? 30.107 -31.290 133.066 1.00 37.99 152 LYS C CA 1
ATOM 4177 C C . LYS C 1 152 ? 29.702 -29.880 133.526 1.00 34.36 152 LYS C C 1
ATOM 4178 O O . LYS C 1 152 ? 30.498 -28.964 133.491 1.00 35.74 152 LYS C O 1
ATOM 4184 N N . GLU C 1 153 ? 28.457 -29.699 133.928 1.00 35.94 153 GLU C N 1
ATOM 4185 C CA . GLU C 1 153 ? 28.031 -28.377 134.392 1.00 35.03 153 GLU C CA 1
ATOM 4186 C C . GLU C 1 153 ? 28.799 -28.090 135.700 1.00 36.27 153 GLU C C 1
ATOM 4187 O O . GLU C 1 153 ? 29.309 -26.973 135.928 1.00 32.98 153 GLU C O 1
ATOM 4193 N N . SER C 1 154 ? 28.938 -29.110 136.542 1.00 35.39 154 SER C N 1
ATOM 4194 C CA . SER C 1 154 ? 29.686 -28.908 137.802 1.00 33.69 154 SER C CA 1
ATOM 4195 C C . SER C 1 154 ? 31.126 -28.483 137.559 1.00 31.76 154 SER C C 1
ATOM 4196 O O . SER C 1 154 ? 31.620 -27.599 138.253 1.00 36.17 154 SER C O 1
ATOM 4199 N N . GLU C 1 155 ? 31.799 -29.106 136.585 1.00 32.69 155 GLU C N 1
ATOM 4200 C CA . GLU C 1 155 ? 33.207 -28.772 136.272 1.00 32.90 155 GLU C CA 1
ATOM 4201 C C . GLU C 1 155 ? 33.355 -27.354 135.691 1.00 31.71 155 GLU C C 1
ATOM 4202 O O . GLU C 1 155 ? 34.307 -26.613 136.029 1.00 32.81 155 GLU C O 1
ATOM 4208 N N . PHE C 1 156 ? 32.433 -27.002 134.797 1.00 30.10 156 PHE C N 1
ATOM 4209 C CA . PHE C 1 156 ? 32.422 -25.679 134.178 1.00 31.98 156 PHE C CA 1
ATOM 4210 C C . PHE C 1 156 ? 32.433 -24.623 135.303 1.00 30.39 156 PHE C C 1
ATOM 4211 O O . PHE C 1 156 ? 33.226 -23.678 135.266 1.00 31.59 156 PHE C O 1
ATOM 4219 N N . LEU C 1 157 ? 31.623 -24.827 136.340 1.00 32.03 157 LEU C N 1
ATOM 4220 C CA . LEU C 1 157 ? 31.521 -23.833 137.431 1.00 37.47 157 LEU C CA 1
ATOM 4221 C C . LEU C 1 157 ? 32.629 -23.824 138.496 1.00 36.83 157 LEU C C 1
ATOM 4222 O O . LEU C 1 157 ? 33.054 -22.761 138.936 1.00 32.24 157 LEU C O 1
ATOM 4227 N N . LEU C 1 158 ? 33.088 -24.996 138.914 1.00 35.29 158 LEU C N 1
ATOM 4228 C CA . LEU C 1 158 ? 34.104 -25.069 139.960 1.00 34.98 158 LEU C CA 1
ATOM 4229 C C . LEU C 1 158 ? 35.578 -25.116 139.552 1.00 38.01 158 LEU C C 1
ATOM 4230 O O . LEU C 1 158 ? 36.439 -24.823 140.385 1.00 33.39 158 LEU C O 1
ATOM 4235 N N . THR C 1 159 ? 35.870 -25.449 138.288 1.00 37.05 159 THR C N 1
ATOM 4236 C CA . THR C 1 159 ? 37.263 -25.537 137.783 1.00 36.06 159 THR C CA 1
ATOM 4237 C C . THR C 1 159 ? 37.599 -24.593 136.598 1.00 34.55 159 THR C C 1
ATOM 4238 O O . THR C 1 159 ? 38.488 -23.757 136.714 1.00 35.78 159 THR C O 1
ATOM 4242 N N . SER C 1 160 ? 36.937 -24.747 135.450 1.00 33.71 160 SER C N 1
ATOM 4243 C CA . SER C 1 160 ? 37.201 -23.857 134.306 1.00 30.85 160 SER C CA 1
ATOM 4244 C C . SER C 1 160 ? 37.007 -22.368 134.580 1.00 32.85 160 SER C C 1
ATOM 4245 O O . SER C 1 160 ? 37.926 -21.566 134.301 1.00 28.71 160 SER C O 1
ATOM 4248 N N . CYS C 1 161 ? 35.836 -21.990 135.128 1.00 32.53 161 CYS C N 1
ATOM 4249 C CA . CYS C 1 161 ? 35.522 -20.584 135.467 1.00 25.23 161 CYS C CA 1
ATOM 4250 C C . CYS C 1 161 ? 36.645 -19.902 136.260 1.00 28.93 161 CYS C C 1
ATOM 4251 O O . CYS C 1 161 ? 37.209 -18.913 135.819 1.00 32.73 161 CYS C O 1
ATOM 4254 N N . PRO C 1 162 ? 36.960 -20.397 137.467 1.00 29.58 162 PRO C N 1
ATOM 4255 C CA . PRO C 1 162 ? 38.043 -19.742 138.227 1.00 32.17 162 PRO C CA 1
ATOM 4256 C C . PRO C 1 162 ? 39.386 -19.688 137.459 1.00 34.57 162 PRO C C 1
ATOM 4257 O O . PRO C 1 162 ? 40.134 -18.721 137.549 1.00 33.62 162 PRO C O 1
ATOM 4261 N N . GLU C 1 163 ? 39.679 -20.710 136.671 1.00 37.93 163 GLU C N 1
ATOM 4262 C CA . GLU C 1 163 ? 40.932 -20.729 135.895 1.00 40.50 163 GLU C CA 1
ATOM 4263 C C . GLU C 1 163 ? 40.984 -19.591 134.863 1.00 38.94 163 GLU C C 1
ATOM 4264 O O . GLU C 1 163 ? 41.977 -18.866 134.751 1.00 41.52 163 GLU C O 1
ATOM 4270 N N . ARG C 1 164 ? 39.922 -19.476 134.078 1.00 29.60 164 ARG C N 1
ATOM 4271 C CA . ARG C 1 164 ? 39.806 -18.421 133.062 1.00 28.09 164 ARG C CA 1
ATOM 4272 C C . ARG C 1 164 ? 39.857 -17.082 133.765 1.00 30.20 164 ARG C C 1
ATOM 4273 O O . ARG C 1 164 ? 40.591 -16.204 133.335 1.00 31.58 164 ARG C O 1
ATOM 4281 N N . LEU C 1 165 ? 39.118 -16.923 134.878 1.00 32.34 165 LEU C N 1
ATOM 4282 C CA . LEU C 1 165 ? 39.138 -15.637 135.586 1.00 32.15 165 LEU C CA 1
ATOM 4283 C C . LEU C 1 165 ? 40.561 -15.259 136.046 1.00 34.08 165 LEU C C 1
ATOM 4284 O O . LEU C 1 165 ? 40.971 -14.105 135.887 1.00 30.70 165 LEU C O 1
ATOM 4289 N N . LEU C 1 166 ? 41.319 -16.225 136.597 1.00 38.86 166 LEU C N 1
ATOM 4290 C CA . LEU C 1 166 ? 42.699 -15.961 137.083 1.00 39.74 166 LEU C CA 1
ATOM 4291 C C . LEU C 1 166 ? 43.620 -15.572 135.912 1.00 38.86 166 LEU C C 1
ATOM 4292 O O . LEU C 1 166 ? 44.435 -14.649 136.009 1.00 38.38 166 LEU C O 1
ATOM 4297 N N . GLY C 1 167 ? 43.466 -16.259 134.789 1.00 38.58 167 GLY C N 1
ATOM 4298 C CA . GLY C 1 167 ? 44.255 -15.910 133.623 1.00 35.76 167 GLY C CA 1
ATOM 4299 C C . GLY C 1 167 ? 43.862 -14.545 133.054 1.00 42.24 167 GLY C C 1
ATOM 4300 O O . GLY C 1 167 ? 44.734 -13.848 132.515 1.00 40.13 167 GLY C O 1
ATOM 4301 N N . HIS C 1 168 ? 42.585 -14.133 133.143 1.00 35.08 168 HIS C N 1
ATOM 4302 C CA . HIS C 1 168 ? 42.272 -12.798 132.601 1.00 39.68 168 HIS C CA 1
ATOM 4303 C C . HIS C 1 168 ? 42.808 -11.675 133.494 1.00 39.38 168 HIS C C 1
ATOM 4304 O O . HIS C 1 168 ? 43.213 -10.634 133.002 1.00 40.91 168 HIS C O 1
ATOM 4311 N N . LEU C 1 169 ? 42.789 -11.877 134.806 1.00 44.19 169 LEU C N 1
ATOM 4312 C CA . LEU C 1 169 ? 43.310 -10.877 135.750 1.00 46.12 169 LEU C CA 1
ATOM 4313 C C . LEU C 1 169 ? 44.786 -10.627 135.404 1.00 48.35 169 LEU C C 1
ATOM 4314 O O . LEU C 1 169 ? 45.319 -9.529 135.589 1.00 49.81 169 LEU C O 1
ATOM 4319 N N . GLU C 1 170 ? 45.442 -11.662 134.889 1.00 52.44 170 GLU C N 1
ATOM 4320 C CA . GLU C 1 170 ? 46.859 -11.581 134.536 1.00 54.71 170 GLU C CA 1
ATOM 4321 C C . GLU C 1 170 ? 47.164 -10.981 133.157 1.00 50.84 170 GLU C C 1
ATOM 4322 O O . GLU C 1 170 ? 47.764 -9.912 133.057 1.00 54.31 170 GLU C O 1
ATOM 4328 N N . ARG C 1 171 ? 46.757 -11.659 132.093 1.00 46.09 171 ARG C N 1
ATOM 4329 C CA . ARG C 1 171 ? 47.012 -11.157 130.744 1.00 42.85 171 ARG C CA 1
ATOM 4330 C C . ARG C 1 171 ? 46.112 -10.003 130.299 1.00 45.50 171 ARG C C 1
ATOM 4331 O O . ARG C 1 171 ? 46.399 -9.352 129.297 1.00 38.80 171 ARG C O 1
ATOM 4339 N N . GLY C 1 172 ? 45.007 -9.761 131.007 1.00 46.78 172 GLY C N 1
ATOM 4340 C CA . GLY C 1 172 ? 44.117 -8.687 130.580 1.00 43.19 172 GLY C CA 1
ATOM 4341 C C . GLY C 1 172 ? 44.117 -7.533 131.542 1.00 47.44 172 GLY C C 1
ATOM 4342 O O . GLY C 1 172 ? 43.156 -6.758 131.585 1.00 50.70 172 GLY C O 1
ATOM 4343 N N . ARG C 1 173 ? 45.198 -7.429 132.316 1.00 45.71 173 ARG C N 1
ATOM 4344 C CA . ARG C 1 173 ? 45.353 -6.386 133.317 1.00 47.96 173 ARG C CA 1
ATOM 4345 C C . ARG C 1 173 ? 45.187 -4.957 132.809 1.00 49.57 173 ARG C C 1
ATOM 4346 O O . ARG C 1 173 ? 44.697 -4.089 133.524 1.00 51.19 173 ARG C O 1
ATOM 4354 N N . GLN C 1 174 ? 45.614 -4.709 131.581 1.00 48.77 174 GLN C N 1
ATOM 4355 C CA . GLN C 1 174 ? 45.515 -3.379 131.023 1.00 52.16 174 GLN C CA 1
ATOM 4356 C C . GLN C 1 174 ? 44.075 -2.990 130.716 1.00 49.67 174 GLN C C 1
ATOM 4357 O O . GLN C 1 174 ? 43.715 -1.839 130.843 1.00 46.25 174 GLN C O 1
ATOM 4363 N N . ASN C 1 175 ? 43.267 -3.963 130.310 1.00 50.84 175 ASN C N 1
ATOM 4364 C CA . ASN C 1 175 ? 41.864 -3.733 129.987 1.00 50.41 175 ASN C CA 1
ATOM 4365 C C . ASN C 1 175 ? 41.030 -3.566 131.253 1.00 50.30 175 ASN C C 1
ATOM 4366 O O . ASN C 1 175 ? 40.159 -2.695 131.322 1.00 49.10 175 ASN C O 1
ATOM 4371 N N . LEU C 1 176 ? 41.308 -4.408 132.246 1.00 49.18 176 LEU C N 1
ATOM 4372 C CA . LEU C 1 176 ? 40.585 -4.382 133.512 1.00 49.06 176 LEU C CA 1
ATOM 4373 C C . LEU C 1 176 ? 40.916 -3.167 134.389 1.00 51.13 176 LEU C C 1
ATOM 4374 O O . LEU C 1 176 ? 40.135 -2.801 135.254 1.00 54.68 176 LEU C O 1
ATOM 4379 N N . GLU C 1 177 ? 42.057 -2.527 134.156 1.00 53.23 177 GLU C N 1
ATOM 4380 C CA . GLU C 1 177 ? 42.453 -1.370 134.963 1.00 57.50 177 GLU C CA 1
ATOM 4381 C C . GLU C 1 177 ? 42.312 0.005 134.304 1.00 57.26 177 GLU C C 1
ATOM 4382 O O . GLU C 1 177 ? 42.576 1.034 134.925 1.00 57.34 177 GLU C O 1
ATOM 4388 N N . TRP C 1 178 ? 41.936 0.013 133.038 1.00 57.21 178 TRP C N 1
ATOM 4389 C CA . TRP C 1 178 ? 41.740 1.246 132.289 1.00 59.28 178 TRP C CA 1
ATOM 4390 C C . TRP C 1 178 ? 40.848 2.209 133.086 1.00 55.84 178 TRP C C 1
ATOM 4391 O O . TRP C 1 178 ? 39.923 1.789 133.788 1.00 51.79 178 TRP C O 1
ATOM 4402 N N . LYS C 1 179 ? 41.149 3.498 132.988 1.00 54.02 179 LYS C N 1
ATOM 4403 C CA . LYS C 1 179 ? 40.370 4.519 133.669 1.00 57.39 179 LYS C CA 1
ATOM 4404 C C . LYS C 1 179 ? 40.210 5.757 132.814 1.00 56.69 179 LYS C C 1
ATOM 4405 O O . LYS C 1 179 ? 41.192 6.280 132.261 1.00 53.40 179 LYS C O 1
ATOM 4411 N N . GLU C 1 180 ? 38.960 6.204 132.696 1.00 51.78 180 GLU C N 1
ATOM 4412 C CA . GLU C 1 180 ? 38.628 7.402 131.933 1.00 47.36 180 GLU C CA 1
ATOM 4413 C C . GLU C 1 180 ? 37.571 8.144 132.738 1.00 42.17 180 GLU C C 1
ATOM 4414 O O . GLU C 1 180 ? 36.515 7.600 133.015 1.00 36.40 180 GLU C O 1
ATOM 4420 N N . PRO C 1 181 ? 37.869 9.381 133.166 1.00 41.34 181 PRO C N 1
ATOM 4421 C CA . PRO C 1 181 ? 36.903 10.167 133.945 1.00 43.14 181 PRO C CA 1
ATOM 4422 C C . PRO C 1 181 ? 35.855 10.731 132.980 1.00 42.18 181 PRO C C 1
ATOM 4423 O O . PRO C 1 181 ? 36.152 10.914 131.792 1.00 39.62 181 PRO C O 1
ATOM 4427 N N . PRO C 1 182 ? 34.630 11.014 133.478 1.00 41.48 182 PRO C N 1
ATOM 4428 C CA . PRO C 1 182 ? 33.484 11.558 132.727 1.00 41.39 182 PRO C CA 1
ATOM 4429 C C . PRO C 1 182 ? 33.570 13.020 132.292 1.00 40.07 182 PRO C C 1
ATOM 4430 O O . PRO C 1 182 ? 34.190 13.819 132.973 1.00 34.22 182 PRO C O 1
ATOM 4434 N N . SER C 1 183 ? 32.939 13.350 131.163 1.00 38.48 183 SER C N 1
ATOM 4435 C CA . SER C 1 183 ? 32.850 14.748 130.705 1.00 40.64 183 SER C CA 1
ATOM 4436 C C . SER C 1 183 ? 31.463 15.200 131.197 1.00 37.71 183 SER C C 1
ATOM 4437 O O . SER C 1 183 ? 30.485 14.529 130.876 1.00 39.98 183 SER C O 1
ATOM 4440 N N . MET C 1 184 ? 31.372 16.318 131.932 1.00 35.98 184 MET C N 1
ATOM 4441 C CA . MET C 1 184 ? 30.095 16.782 132.501 1.00 34.47 184 MET C CA 1
ATOM 4442 C C . MET C 1 184 ? 29.401 18.033 131.955 1.00 33.89 184 MET C C 1
ATOM 4443 O O . MET C 1 184 ? 30.050 18.979 131.483 1.00 34.14 184 MET C O 1
ATOM 4448 N N . ARG C 1 185 ? 28.069 18.020 132.050 1.00 36.12 185 ARG C N 1
ATOM 4449 C CA . ARG C 1 185 ? 27.208 19.157 131.666 1.00 35.25 185 ARG C CA 1
ATOM 4450 C C . ARG C 1 185 ? 25.932 19.229 132.557 1.00 35.61 185 ARG C C 1
ATOM 4451 O O . ARG C 1 185 ? 25.342 18.190 132.872 1.00 38.39 185 ARG C O 1
ATOM 4459 N N . LEU C 1 186 ? 25.513 20.440 132.947 1.00 35.29 186 LEU C N 1
ATOM 4460 C CA . LEU C 1 186 ? 24.301 20.626 133.764 1.00 37.48 186 LEU C CA 1
ATOM 4461 C C . LEU C 1 186 ? 23.400 21.675 133.051 1.00 38.33 186 LEU C C 1
ATOM 4462 O O . LEU C 1 186 ? 23.909 22.724 132.611 1.00 33.17 186 LEU C O 1
ATOM 4467 N N . LYS C 1 187 ? 22.091 21.401 132.951 1.00 36.02 187 LYS C N 1
ATOM 4468 C CA . LYS C 1 187 ? 21.135 22.308 132.278 1.00 38.35 187 LYS C CA 1
ATOM 4469 C C . LYS C 1 187 ? 19.784 22.382 132.981 1.00 32.90 187 LYS C C 1
ATOM 4470 O O . LYS C 1 187 ? 19.419 21.453 133.696 1.00 35.60 187 LYS C O 1
ATOM 4476 N N . ALA C 1 188 ? 19.045 23.472 132.756 1.00 27.15 188 ALA C N 1
ATOM 4477 C CA . ALA C 1 188 ? 17.702 23.657 133.344 1.00 36.29 188 ALA C CA 1
ATOM 4478 C C . ALA C 1 188 ? 16.603 23.819 132.252 1.00 38.22 188 ALA C C 1
ATOM 4479 O O . ALA C 1 188 ? 16.888 24.309 131.161 1.00 37.89 188 ALA C O 1
ATOM 4481 N N . ARG C 1 189 ? 15.368 23.413 132.559 1.00 38.56 189 ARG C N 1
ATOM 4482 C CA . ARG C 1 189 ? 14.220 23.502 131.633 1.00 37.69 189 ARG C CA 1
ATOM 4483 C C . ARG C 1 189 ? 12.875 23.535 132.398 1.00 39.78 189 ARG C C 1
ATOM 4484 O O . ARG C 1 189 ? 12.807 23.166 133.583 1.00 36.10 189 ARG C O 1
ATOM 4492 N N . PRO C 1 190 ? 11.779 23.970 131.723 1.00 43.72 190 PRO C N 1
ATOM 4493 C CA . PRO C 1 190 ? 10.421 24.066 132.301 1.00 41.16 190 PRO C CA 1
ATOM 4494 C C . PRO C 1 190 ? 9.885 22.740 132.839 1.00 38.67 190 PRO C C 1
ATOM 4495 O O . PRO C 1 190 ? 10.191 21.670 132.293 1.00 35.01 190 PRO C O 1
ATOM 4499 N N . GLY C 1 191 ? 9.098 22.798 133.906 1.00 32.35 191 GLY C N 1
ATOM 4500 C CA . GLY C 1 191 ? 8.545 21.572 134.465 1.00 30.38 191 GLY C CA 1
ATOM 4501 C C . GLY C 1 191 ? 7.028 21.592 134.599 1.00 31.78 191 GLY C C 1
ATOM 4502 O O . GLY C 1 191 ? 6.341 21.997 133.697 1.00 35.43 191 GLY C O 1
ATOM 4503 N N . ASN C 1 192 ? 6.489 21.096 135.702 1.00 32.57 192 ASN C N 1
ATOM 4504 C CA . ASN C 1 192 ? 5.042 21.140 135.924 1.00 35.31 192 ASN C CA 1
ATOM 4505 C C . ASN C 1 192 ? 4.710 22.559 136.446 1.00 38.51 192 ASN C C 1
ATOM 4506 O O . ASN C 1 192 ? 5.623 23.328 136.803 1.00 35.53 192 ASN C O 1
ATOM 4511 N N . SER C 1 193 ? 3.422 22.898 136.507 1.00 36.16 193 SER C N 1
ATOM 4512 C CA . SER C 1 193 ? 2.985 24.238 136.971 1.00 42.93 193 SER C CA 1
ATOM 4513 C C . SER C 1 193 ? 3.819 24.828 138.128 1.00 40.77 193 SER C C 1
ATOM 4514 O O . SER C 1 193 ? 3.735 24.333 139.264 1.00 39.52 193 SER C O 1
ATOM 4517 N N . GLY C 1 194 ? 4.607 25.872 137.849 1.00 41.49 194 GLY C N 1
ATOM 4518 C CA . GLY C 1 194 ? 5.409 26.488 138.908 1.00 40.79 194 GLY C CA 1
ATOM 4519 C C . GLY C 1 194 ? 6.807 25.916 139.219 1.00 43.12 194 GLY C C 1
ATOM 4520 O O . GLY C 1 194 ? 7.501 26.447 140.103 1.00 43.66 194 GLY C O 1
ATOM 4521 N N . SER C 1 195 ? 7.233 24.878 138.491 1.00 35.84 195 SER C N 1
ATOM 4522 C CA . SER C 1 195 ? 8.549 24.247 138.697 1.00 35.43 195 SER C CA 1
ATOM 4523 C C . SER C 1 195 ? 9.453 24.196 137.469 1.00 39.09 195 SER C C 1
ATOM 4524 O O . SER C 1 195 ? 8.999 24.384 136.306 1.00 29.79 195 SER C O 1
ATOM 4527 N N . SER C 1 196 ? 10.738 23.943 137.752 1.00 34.28 196 SER C N 1
ATOM 4528 C CA . SER C 1 196 ? 11.775 23.781 136.736 1.00 35.85 196 SER C CA 1
ATOM 4529 C C . SER C 1 196 ? 12.402 22.406 137.026 1.00 38.17 196 SER C C 1
ATOM 4530 O O . SER C 1 196 ? 12.291 21.894 138.157 1.00 36.98 196 SER C O 1
ATOM 4533 N N . VAL C 1 197 ? 13.034 21.799 136.021 1.00 37.17 197 VAL C N 1
ATOM 4534 C CA . VAL C 1 197 ? 13.717 20.516 136.225 1.00 28.87 197 VAL C CA 1
ATOM 4535 C C . VAL C 1 197 ? 15.190 20.714 135.858 1.00 31.54 197 VAL C C 1
ATOM 4536 O O . VAL C 1 197 ? 15.493 21.303 134.798 1.00 32.33 197 VAL C O 1
ATOM 4540 N N . LEU C 1 198 ? 16.097 20.262 136.735 1.00 30.37 198 LEU C N 1
ATOM 4541 C CA . LEU C 1 198 ? 17.551 20.343 136.480 1.00 32.81 198 LEU C CA 1
ATOM 4542 C C . LEU C 1 198 ? 18.036 18.951 136.087 1.00 30.18 198 LEU C C 1
ATOM 4543 O O . LEU C 1 198 ? 17.641 17.969 136.731 1.00 31.79 198 LEU C O 1
ATOM 4548 N N . THR C 1 199 ? 18.887 18.876 135.059 1.00 31.57 199 THR C N 1
ATOM 4549 C CA . THR C 1 199 ? 19.450 17.606 134.573 1.00 28.70 199 THR C CA 1
ATOM 4550 C C . THR C 1 199 ? 21.002 17.629 134.575 1.00 27.53 199 THR C C 1
ATOM 4551 O O . THR C 1 199 ? 21.604 18.417 133.854 1.00 27.82 199 THR C O 1
ATOM 4555 N N . CYS C 1 200 ? 21.639 16.757 135.358 1.00 25.90 200 CYS C N 1
ATOM 4556 C CA . CYS C 1 200 ? 23.121 16.661 135.395 1.00 30.39 200 CYS C CA 1
ATOM 4557 C C . CYS C 1 200 ? 23.474 15.387 134.593 1.00 28.22 200 CYS C C 1
ATOM 4558 O O . CYS C 1 200 ? 23.050 14.274 134.950 1.00 26.23 200 CYS C O 1
ATOM 4561 N N . ALA C 1 201 ? 24.232 15.570 133.520 1.00 25.04 201 ALA C N 1
ATOM 4562 C CA . ALA C 1 201 ? 24.602 14.480 132.601 1.00 28.54 201 ALA C CA 1
ATOM 4563 C C . ALA C 1 201 ? 26.105 14.183 132.547 1.00 26.30 201 ALA C C 1
ATOM 4564 O O . ALA C 1 201 ? 26.920 15.099 132.461 1.00 28.63 201 ALA C O 1
ATOM 4566 N N . ALA C 1 202 ? 26.470 12.903 132.538 1.00 29.01 202 ALA C N 1
ATOM 4567 C CA . ALA C 1 202 ? 27.901 12.510 132.492 1.00 27.94 202 ALA C CA 1
ATOM 4568 C C . ALA C 1 202 ? 28.195 11.648 131.236 1.00 28.16 202 ALA C C 1
ATOM 4569 O O . ALA C 1 202 ? 27.553 10.604 131.032 1.00 31.49 202 ALA C O 1
ATOM 4571 N N . PHE C 1 203 ? 29.157 12.082 130.408 1.00 28.37 203 PHE C N 1
ATOM 4572 C CA . PHE C 1 203 ? 29.498 11.392 129.147 1.00 25.07 203 PHE C CA 1
ATOM 4573 C C . PHE C 1 203 ? 30.830 10.583 129.095 1.00 30.04 203 PHE C C 1
ATOM 4574 O O . PHE C 1 203 ? 31.865 11.002 129.657 1.00 28.84 203 PHE C O 1
ATOM 4582 N N . SER C 1 204 ? 30.788 9.426 128.428 1.00 29.37 204 SER C N 1
ATOM 4583 C CA . SER C 1 204 ? 31.992 8.611 128.167 1.00 36.38 204 SER C CA 1
ATOM 4584 C C . SER C 1 204 ? 32.959 8.320 129.326 1.00 35.82 204 SER C C 1
ATOM 4585 O O . SER C 1 204 ? 34.095 8.801 129.309 1.00 38.22 204 SER C O 1
ATOM 4588 N N . PHE C 1 205 ? 32.529 7.545 130.308 1.00 32.84 205 PHE C N 1
ATOM 4589 C CA . PHE C 1 205 ? 33.384 7.221 131.441 1.00 29.79 205 PHE C CA 1
ATOM 4590 C C . PHE C 1 205 ? 33.448 5.701 131.642 1.00 35.57 205 PHE C C 1
ATOM 4591 O O . PHE C 1 205 ? 32.603 4.959 131.127 1.00 29.69 205 PHE C O 1
ATOM 4599 N N . TYR C 1 206 ? 34.459 5.264 132.404 1.00 37.88 206 TYR C N 1
ATOM 4600 C CA . TYR C 1 206 ? 34.677 3.850 132.739 1.00 34.72 206 TYR C CA 1
ATOM 4601 C C . TYR C 1 206 ? 35.651 3.778 133.928 1.00 33.42 206 TYR C C 1
ATOM 4602 O O . TYR C 1 206 ? 36.660 4.478 133.951 1.00 31.79 206 TYR C O 1
ATOM 4611 N N . PRO C 1 207 ? 35.376 2.924 134.923 1.00 32.56 207 PRO C N 1
ATOM 4612 C CA . PRO C 1 207 ? 34.256 1.992 135.101 1.00 30.18 207 PRO C CA 1
ATOM 4613 C C . PRO C 1 207 ? 32.897 2.712 135.304 1.00 29.49 207 PRO C C 1
ATOM 4614 O O . PRO C 1 207 ? 32.862 3.931 135.442 1.00 37.22 207 PRO C O 1
ATOM 4618 N N . PRO C 1 208 ? 31.774 1.963 135.346 1.00 29.28 208 PRO C N 1
ATOM 4619 C CA . PRO C 1 208 ? 30.407 2.499 135.508 1.00 31.82 208 PRO C CA 1
ATOM 4620 C C . PRO C 1 208 ? 29.951 3.036 136.871 1.00 34.68 208 PRO C C 1
ATOM 4621 O O . PRO C 1 208 ? 28.935 3.734 136.954 1.00 33.71 208 PRO C O 1
ATOM 4625 N N . GLU C 1 209 ? 30.676 2.710 137.933 1.00 36.98 209 GLU C N 1
ATOM 4626 C CA . GLU C 1 209 ? 30.314 3.196 139.263 1.00 34.46 209 GLU C CA 1
ATOM 4627 C C . GLU C 1 209 ? 30.556 4.705 139.276 1.00 37.93 209 GLU C C 1
ATOM 4628 O O . GLU C 1 209 ? 31.649 5.185 138.892 1.00 36.95 209 GLU C O 1
ATOM 4634 N N . LEU C 1 210 ? 29.530 5.448 139.692 1.00 34.68 210 LEU C N 1
ATOM 4635 C CA . LEU C 1 210 ? 29.609 6.902 139.747 1.00 40.14 210 LEU C CA 1
ATOM 4636 C C . LEU C 1 210 ? 28.608 7.470 140.767 1.00 41.61 210 LEU C C 1
ATOM 4637 O O . LEU C 1 210 ? 27.504 6.935 140.935 1.00 40.88 210 LEU C O 1
ATOM 4642 N N . LYS C 1 211 ? 28.989 8.542 141.461 1.00 37.73 211 LYS C N 1
ATOM 4643 C CA . LYS C 1 211 ? 28.091 9.134 142.457 1.00 38.57 211 LYS C CA 1
ATOM 4644 C C . LYS C 1 211 ? 27.647 10.574 142.126 1.00 35.23 211 LYS C C 1
ATOM 4645 O O . LYS C 1 211 ? 28.473 11.430 141.805 1.00 32.92 211 LYS C O 1
ATOM 4651 N N . PHE C 1 212 ? 26.333 10.821 142.217 1.00 35.06 212 PHE C N 1
ATOM 4652 C CA . PHE C 1 212 ? 25.752 12.134 141.942 1.00 30.22 212 PHE C CA 1
ATOM 4653 C C . PHE C 1 212 ? 25.303 12.801 143.241 1.00 30.80 212 PHE C C 1
ATOM 4654 O O . PHE C 1 212 ? 24.672 12.182 144.107 1.00 27.61 212 PHE C O 1
ATOM 4662 N N . ARG C 1 213 ? 25.598 14.084 143.361 1.00 28.04 213 ARG C N 1
ATOM 4663 C CA . ARG C 1 213 ? 25.156 14.834 144.509 1.00 36.59 213 ARG C CA 1
ATOM 4664 C C . ARG C 1 213 ? 24.850 16.274 144.063 1.00 36.71 213 ARG C C 1
ATOM 4665 O O . ARG C 1 213 ? 25.697 16.921 143.477 1.00 37.24 213 ARG C O 1
ATOM 4673 N N . PHE C 1 214 ? 23.637 16.756 144.313 1.00 33.46 214 PHE C N 1
ATOM 4674 C CA . PHE C 1 214 ? 23.288 18.138 143.997 1.00 33.51 214 PHE C CA 1
ATOM 4675 C C . PHE C 1 214 ? 23.600 19.013 145.225 1.00 37.81 214 PHE C C 1
ATOM 4676 O O . PHE C 1 214 ? 23.499 18.564 146.385 1.00 36.82 214 PHE C O 1
ATOM 4684 N N . LEU C 1 215 ? 23.955 20.268 144.971 1.00 36.00 215 LEU C N 1
ATOM 4685 C CA . LEU C 1 215 ? 24.265 21.220 146.051 1.00 39.56 215 LEU C CA 1
ATOM 4686 C C . LEU C 1 215 ? 23.470 22.544 145.925 1.00 40.77 215 LEU C C 1
ATOM 4687 O O . LEU C 1 215 ? 23.382 23.134 144.821 1.00 37.08 215 LEU C O 1
ATOM 4692 N N . ARG C 1 216 ? 22.891 22.986 147.049 1.00 37.33 216 ARG C N 1
ATOM 4693 C CA . ARG C 1 216 ? 22.172 24.252 147.113 1.00 40.28 216 ARG C CA 1
ATOM 4694 C C . ARG C 1 216 ? 22.920 25.223 148.034 1.00 43.47 216 ARG C C 1
ATOM 4695 O O . ARG C 1 216 ? 22.972 25.026 149.261 1.00 42.86 216 ARG C O 1
ATOM 4703 N N . ASN C 1 217 ? 23.488 26.269 147.446 1.00 41.34 217 ASN C N 1
ATOM 4704 C CA . ASN C 1 217 ? 24.272 27.243 148.209 1.00 42.07 217 ASN C CA 1
ATOM 4705 C C . ASN C 1 217 ? 25.419 26.507 148.942 1.00 43.54 217 ASN C C 1
ATOM 4706 O O . ASN C 1 217 ? 25.721 26.780 150.104 1.00 44.05 217 ASN C O 1
ATOM 4711 N N . GLY C 1 218 ? 26.017 25.537 148.249 1.00 47.12 218 GLY C N 1
ATOM 4712 C CA . GLY C 1 218 ? 27.144 24.789 148.784 1.00 50.41 218 GLY C CA 1
ATOM 4713 C C . GLY C 1 218 ? 26.902 23.599 149.689 1.00 53.32 218 GLY C C 1
ATOM 4714 O O . GLY C 1 218 ? 27.860 22.897 150.031 1.00 53.30 218 GLY C O 1
ATOM 4715 N N . LEU C 1 219 ? 25.650 23.365 150.072 1.00 54.08 219 LEU C N 1
ATOM 4716 C CA . LEU C 1 219 ? 25.304 22.249 150.951 1.00 56.64 219 LEU C CA 1
ATOM 4717 C C . LEU C 1 219 ? 24.656 21.100 150.197 1.00 58.64 219 LEU C C 1
ATOM 4718 O O . LEU C 1 219 ? 23.918 21.327 149.247 1.00 61.41 219 LEU C O 1
ATOM 4723 N N . ALA C 1 220 ? 24.910 19.873 150.652 1.00 60.90 220 ALA C N 1
ATOM 4724 C CA . ALA C 1 220 ? 24.327 18.666 150.058 1.00 59.10 220 ALA C CA 1
ATOM 4725 C C . ALA C 1 220 ? 22.826 18.875 150.060 1.00 56.42 220 ALA C C 1
ATOM 4726 O O . ALA C 1 220 ? 22.303 19.447 151.008 1.00 53.59 220 ALA C O 1
ATOM 4728 N N . SER C 1 221 ? 22.143 18.397 149.015 1.00 51.77 221 SER C N 1
ATOM 4729 C CA . SER C 1 221 ? 20.708 18.602 148.896 1.00 51.13 221 SER C CA 1
ATOM 4730 C C . SER C 1 221 ? 19.896 17.490 148.197 1.00 50.67 221 SER C C 1
ATOM 4731 O O . SER C 1 221 ? 18.759 17.705 147.798 1.00 46.15 221 SER C O 1
ATOM 4734 N N . GLY C 1 222 ? 20.465 16.293 148.084 1.00 49.58 222 GLY C N 1
ATOM 4735 C CA . GLY C 1 222 ? 19.755 15.190 147.451 1.00 41.98 222 GLY C CA 1
ATOM 4736 C C . GLY C 1 222 ? 20.545 14.630 146.278 1.00 41.54 222 GLY C C 1
ATOM 4737 O O . GLY C 1 222 ? 21.462 15.276 145.769 1.00 38.11 222 GLY C O 1
ATOM 4738 N N . SER C 1 223 ? 20.183 13.433 145.829 1.00 43.34 223 SER C N 1
ATOM 4739 C CA . SER C 1 223 ? 20.869 12.822 144.699 1.00 43.38 223 SER C CA 1
ATOM 4740 C C . SER C 1 223 ? 20.089 12.881 143.386 1.00 45.19 223 SER C C 1
ATOM 4741 O O . SER C 1 223 ? 20.706 12.649 142.323 1.00 36.39 223 SER C O 1
ATOM 4744 N N . GLY C 1 224 ? 18.768 13.174 143.462 1.00 46.48 224 GLY C N 1
ATOM 4745 C CA . GLY C 1 224 ? 17.871 13.270 142.287 1.00 43.27 224 GLY C CA 1
ATOM 4746 C C . GLY C 1 224 ? 17.398 11.911 141.750 1.00 42.52 224 GLY C C 1
ATOM 4747 O O . GLY C 1 224 ? 17.861 10.922 142.297 1.00 40.69 224 GLY C O 1
ATOM 4748 N N . ASN C 1 225 ? 16.467 11.814 140.780 1.00 40.35 225 ASN C N 1
ATOM 4749 C CA . ASN C 1 225 ? 16.150 10.465 140.253 1.00 37.27 225 ASN C CA 1
ATOM 4750 C C . ASN C 1 225 ? 17.254 10.197 139.163 1.00 38.09 225 ASN C C 1
ATOM 4751 O O . ASN C 1 225 ? 17.349 10.959 138.182 1.00 38.55 225 ASN C O 1
ATOM 4756 N N . CYS C 1 226 ? 18.070 9.145 139.279 1.00 37.93 226 CYS C N 1
ATOM 4757 C CA . CYS C 1 226 ? 19.143 8.927 138.269 1.00 39.30 226 CYS C CA 1
ATOM 4758 C C . CYS C 1 226 ? 19.117 7.624 137.471 1.00 34.22 226 CYS C C 1
ATOM 4759 O O . CYS C 1 226 ? 18.410 6.694 137.836 1.00 32.61 226 CYS C O 1
ATOM 4762 N N . SER C 1 227 ? 19.893 7.561 136.382 1.00 27.97 227 SER C N 1
ATOM 4763 C CA . SER C 1 227 ? 19.945 6.347 135.560 1.00 35.15 227 SER C CA 1
ATOM 4764 C C . SER C 1 227 ? 21.210 6.291 134.726 1.00 33.74 227 SER C C 1
ATOM 4765 O O . SER C 1 227 ? 21.846 7.319 134.533 1.00 35.67 227 SER C O 1
ATOM 4768 N N . THR C 1 228 ? 21.564 5.102 134.226 1.00 33.90 228 THR C N 1
ATOM 4769 C CA . THR C 1 228 ? 22.732 4.987 133.364 1.00 39.27 228 THR C CA 1
ATOM 4770 C C . THR C 1 228 ? 22.497 4.016 132.190 1.00 33.38 228 THR C C 1
ATOM 4771 O O . THR C 1 228 ? 21.559 3.217 132.204 1.00 31.23 228 THR C O 1
ATOM 4775 N N . GLY C 1 229 ? 23.326 4.127 131.159 1.00 25.72 229 GLY C N 1
ATOM 4776 C CA . GLY C 1 229 ? 23.200 3.254 129.998 1.00 26.11 229 GLY C CA 1
ATOM 4777 C C . GLY C 1 229 ? 24.488 3.134 129.151 1.00 30.05 229 GLY C C 1
ATOM 4778 O O . GLY C 1 229 ? 25.400 3.988 129.250 1.00 31.30 229 GLY C O 1
ATOM 4779 N N . PRO C 1 230 ? 24.590 2.095 128.303 1.00 31.03 230 PRO C N 1
ATOM 4780 C CA . PRO C 1 230 ? 25.765 1.851 127.435 1.00 30.97 230 PRO C CA 1
ATOM 4781 C C . PRO C 1 230 ? 25.927 2.931 126.404 1.00 33.28 230 PRO C C 1
ATOM 4782 O O . PRO C 1 230 ? 24.953 3.384 125.827 1.00 41.14 230 PRO C O 1
ATOM 4786 N N . ASN C 1 231 ? 27.170 3.323 126.142 1.00 38.57 231 ASN C N 1
ATOM 4787 C CA . ASN C 1 231 ? 27.442 4.412 125.206 1.00 43.32 231 ASN C CA 1
ATOM 4788 C C . ASN C 1 231 ? 27.814 4.041 123.793 1.00 47.65 231 ASN C C 1
ATOM 4789 O O . ASN C 1 231 ? 28.088 4.942 123.000 1.00 53.37 231 ASN C O 1
ATOM 4794 N N . GLY C 1 232 ? 27.811 2.741 123.474 1.00 47.37 232 GLY C N 1
ATOM 4795 C CA . GLY C 1 232 ? 28.160 2.292 122.136 1.00 49.29 232 GLY C CA 1
ATOM 4796 C C . GLY C 1 232 ? 29.625 1.964 121.777 1.00 53.95 232 GLY C C 1
ATOM 4797 O O . GLY C 1 232 ? 29.872 1.299 120.756 1.00 52.87 232 GLY C O 1
ATOM 4798 N N . ASP C 1 233 ? 30.589 2.407 122.592 1.00 49.93 233 ASP C N 1
ATOM 4799 C CA . ASP C 1 233 ? 32.020 2.175 122.332 1.00 48.35 233 ASP C CA 1
ATOM 4800 C C . ASP C 1 233 ? 32.823 1.649 123.547 1.00 49.42 233 ASP C C 1
ATOM 4801 O O . ASP C 1 233 ? 34.047 1.814 123.578 1.00 47.40 233 ASP C O 1
ATOM 4806 N N . GLY C 1 234 ? 32.167 1.050 124.541 1.00 43.82 234 GLY C N 1
ATOM 4807 C CA . GLY C 1 234 ? 32.909 0.576 125.699 1.00 37.75 234 GLY C CA 1
ATOM 4808 C C . GLY C 1 234 ? 32.720 1.422 126.961 1.00 38.24 234 GLY C C 1
ATOM 4809 O O . GLY C 1 234 ? 32.749 0.897 128.075 1.00 38.07 234 GLY C O 1
ATOM 4810 N N . SER C 1 235 ? 32.543 2.728 126.786 1.00 30.37 235 SER C N 1
ATOM 4811 C CA . SER C 1 235 ? 32.299 3.658 127.893 1.00 30.11 235 SER C CA 1
ATOM 4812 C C . SER C 1 235 ? 30.797 3.732 128.250 1.00 31.55 235 SER C C 1
ATOM 4813 O O . SER C 1 235 ? 29.970 3.073 127.622 1.00 31.24 235 SER C O 1
ATOM 4816 N N . PHE C 1 236 ? 30.454 4.503 129.282 1.00 30.98 236 PHE C N 1
ATOM 4817 C CA . PHE C 1 236 ? 29.053 4.633 129.731 1.00 29.39 236 PHE C CA 1
ATOM 4818 C C . PHE C 1 236 ? 28.497 6.060 129.735 1.00 29.18 236 PHE C C 1
ATOM 4819 O O . PHE C 1 236 ? 29.245 7.011 129.614 1.00 27.79 236 PHE C O 1
ATOM 4827 N N . HIS C 1 237 ? 27.175 6.180 129.899 1.00 35.82 237 HIS C N 1
ATOM 4828 C CA . HIS C 1 237 ? 26.456 7.468 129.944 1.00 32.74 237 HIS C CA 1
ATOM 4829 C C . HIS C 1 237 ? 25.432 7.452 131.120 1.00 29.72 237 HIS C C 1
ATOM 4830 O O . HIS C 1 237 ? 24.779 6.424 131.363 1.00 31.64 237 HIS C O 1
ATOM 4837 N N . ALA C 1 238 ? 25.309 8.564 131.870 1.00 27.47 238 ALA C N 1
ATOM 4838 C CA . ALA C 1 238 ? 24.329 8.639 132.983 1.00 23.21 238 ALA C CA 1
ATOM 4839 C C . ALA C 1 238 ? 23.731 10.020 133.180 1.00 26.06 238 ALA C C 1
ATOM 4840 O O . ALA C 1 238 ? 24.296 10.992 132.693 1.00 26.37 238 ALA C O 1
ATOM 4842 N N . TRP C 1 239 ? 22.617 10.120 133.924 1.00 25.36 239 TRP C N 1
ATOM 4843 C CA . TRP C 1 239 ? 21.935 11.417 134.158 1.00 26.33 239 TRP C CA 1
ATOM 4844 C C . TRP C 1 239 ? 21.072 11.401 135.430 1.00 27.85 239 TRP C C 1
ATOM 4845 O O . TRP C 1 239 ? 20.621 10.350 135.862 1.00 25.33 239 TRP C O 1
ATOM 4856 N N . SER C 1 240 ? 20.838 12.572 136.019 1.00 22.05 240 SER C N 1
ATOM 4857 C CA . SER C 1 240 ? 20.026 12.653 137.236 1.00 29.87 240 SER C CA 1
ATOM 4858 C C . SER C 1 240 ? 19.103 13.875 137.197 1.00 25.93 240 SER C C 1
ATOM 4859 O O . SER C 1 240 ? 19.540 14.958 136.820 1.00 24.34 240 SER C O 1
ATOM 4862 N N . LEU C 1 241 ? 17.832 13.703 137.579 1.00 25.37 241 LEU C N 1
ATOM 4863 C CA . LEU C 1 241 ? 16.882 14.834 137.542 1.00 30.72 241 LEU C CA 1
ATOM 4864 C C . LEU C 1 241 ? 16.431 15.310 138.938 1.00 30.96 241 LEU C C 1
ATOM 4865 O O . LEU C 1 241 ? 16.249 14.515 139.832 1.00 32.19 241 LEU C O 1
ATOM 4870 N N . LEU C 1 242 ? 16.217 16.605 139.095 1.00 33.03 242 LEU C N 1
ATOM 4871 C CA . LEU C 1 242 ? 15.808 17.182 140.385 1.00 37.13 242 LEU C CA 1
ATOM 4872 C C . LEU C 1 242 ? 14.785 18.295 140.111 1.00 34.69 242 LEU C C 1
ATOM 4873 O O . LEU C 1 242 ? 15.019 19.133 139.243 1.00 34.23 242 LEU C O 1
ATOM 4878 N N . GLU C 1 243 ? 13.667 18.294 140.835 1.00 28.39 243 GLU C N 1
ATOM 4879 C CA . GLU C 1 243 ? 12.615 19.324 140.662 1.00 32.31 243 GLU C CA 1
ATOM 4880 C C . GLU C 1 243 ? 12.851 20.469 141.646 1.00 34.11 243 GLU C C 1
ATOM 4881 O O . GLU C 1 243 ? 13.006 20.244 142.856 1.00 38.45 243 GLU C O 1
ATOM 4887 N N . VAL C 1 244 ? 12.901 21.696 141.141 1.00 33.81 244 VAL C N 1
ATOM 4888 C CA . VAL C 1 244 ? 13.097 22.836 142.024 1.00 31.68 244 VAL C CA 1
ATOM 4889 C C . VAL C 1 244 ? 12.031 23.894 141.715 1.00 37.16 244 VAL C C 1
ATOM 4890 O O . VAL C 1 244 ? 11.251 23.762 140.769 1.00 41.54 244 VAL C O 1
ATOM 4894 N N . LYS C 1 245 ? 11.974 24.941 142.524 1.00 40.30 245 LYS C N 1
ATOM 4895 C CA . LYS C 1 245 ? 10.987 26.000 142.330 1.00 38.37 245 LYS C CA 1
ATOM 4896 C C . LYS C 1 245 ? 11.384 26.921 141.200 1.00 35.63 245 LYS C C 1
ATOM 4897 O O . LYS C 1 245 ? 12.572 27.265 141.085 1.00 34.87 245 LYS C O 1
ATOM 4903 N N . ARG C 1 246 ? 10.412 27.313 140.366 1.00 31.39 246 ARG C N 1
ATOM 4904 C CA . ARG C 1 246 ? 10.676 28.201 139.216 1.00 37.11 246 ARG C CA 1
ATOM 4905 C C . ARG C 1 246 ? 11.315 29.493 139.732 1.00 38.06 246 ARG C C 1
ATOM 4906 O O . ARG C 1 246 ? 10.769 30.108 140.639 1.00 34.92 246 ARG C O 1
ATOM 4914 N N . GLY C 1 247 ? 12.456 29.899 139.173 1.00 43.39 247 GLY C N 1
ATOM 4915 C CA . GLY C 1 247 ? 13.132 31.091 139.665 1.00 43.97 247 GLY C CA 1
ATOM 4916 C C . GLY C 1 247 ? 14.407 30.877 140.496 1.00 47.41 247 GLY C C 1
ATOM 4917 O O . GLY C 1 247 ? 15.264 31.757 140.529 1.00 51.62 247 GLY C O 1
ATOM 4918 N N . ASP C 1 248 ? 14.581 29.751 141.188 1.00 46.68 248 ASP C N 1
ATOM 4919 C CA . ASP C 1 248 ? 15.837 29.622 141.940 1.00 45.26 248 ASP C CA 1
ATOM 4920 C C . ASP C 1 248 ? 16.841 28.555 141.479 1.00 40.07 248 ASP C C 1
ATOM 4921 O O . ASP C 1 248 ? 17.648 28.027 142.272 1.00 33.25 248 ASP C O 1
ATOM 4926 N N . GLU C 1 249 ? 16.822 28.308 140.169 1.00 31.04 249 GLU C N 1
ATOM 4927 C CA . GLU C 1 249 ? 17.746 27.390 139.517 1.00 29.97 249 GLU C CA 1
ATOM 4928 C C . GLU C 1 249 ? 19.222 27.762 139.819 1.00 34.20 249 GLU C C 1
ATOM 4929 O O . GLU C 1 249 ? 20.041 26.889 140.174 1.00 33.22 249 GLU C O 1
ATOM 4935 N N . HIS C 1 250 ? 19.561 29.044 139.680 1.00 31.85 250 HIS C N 1
ATOM 4936 C CA . HIS C 1 250 ? 20.932 29.512 139.909 1.00 36.35 250 HIS C CA 1
ATOM 4937 C C . HIS C 1 250 ? 21.567 29.218 141.289 1.00 36.36 250 HIS C C 1
ATOM 4938 O O . HIS C 1 250 ? 22.755 29.466 141.471 1.00 33.84 250 HIS C O 1
ATOM 4945 N N . HIS C 1 251 ? 20.792 28.720 142.252 1.00 30.69 251 HIS C N 1
ATOM 4946 C CA . HIS C 1 251 ? 21.353 28.384 143.569 1.00 31.67 251 HIS C CA 1
ATOM 4947 C C . HIS C 1 251 ? 21.945 26.978 143.564 1.00 32.23 251 HIS C C 1
ATOM 4948 O O . HIS C 1 251 ? 22.608 26.597 144.512 1.00 32.74 251 HIS C O 1
ATOM 4955 N N . TYR C 1 252 ? 21.736 26.221 142.481 1.00 33.99 252 TYR C N 1
ATOM 4956 C CA . TYR C 1 252 ? 22.212 24.834 142.424 1.00 31.33 252 TYR C CA 1
ATOM 4957 C C . TYR C 1 252 ? 23.457 24.499 141.616 1.00 34.50 252 TYR C C 1
ATOM 4958 O O . TYR C 1 252 ? 23.784 25.180 140.634 1.00 29.39 252 TYR C O 1
ATOM 4967 N N . GLN C 1 253 ? 24.149 23.433 142.048 1.00 38.56 253 GLN C N 1
ATOM 4968 C CA . GLN C 1 253 ? 25.338 22.901 141.370 1.00 36.05 253 GLN C CA 1
ATOM 4969 C C . GLN C 1 253 ? 25.214 21.378 141.412 1.00 37.63 253 GLN C C 1
ATOM 4970 O O . GLN C 1 253 ? 24.386 20.831 142.162 1.00 27.82 253 GLN C O 1
ATOM 4976 N N . CYS C 1 254 ? 26.055 20.696 140.620 1.00 32.25 254 CYS C N 1
ATOM 4977 C CA . CYS C 1 254 ? 26.081 19.228 140.617 1.00 35.08 254 CYS C CA 1
ATOM 4978 C C . CYS C 1 254 ? 27.552 18.804 140.880 1.00 34.89 254 CYS C C 1
ATOM 4979 O O . CYS C 1 254 ? 28.498 19.483 140.462 1.00 32.88 254 CYS C O 1
ATOM 4982 N N . GLN C 1 255 ? 27.750 17.689 141.565 1.00 34.68 255 GLN C N 1
ATOM 4983 C CA . GLN C 1 255 ? 29.113 17.236 141.889 1.00 35.94 255 GLN C CA 1
ATOM 4984 C C . GLN C 1 255 ? 29.177 15.723 141.727 1.00 34.34 255 GLN C C 1
ATOM 4985 O O . GLN C 1 255 ? 28.248 15.006 142.133 1.00 29.24 255 GLN C O 1
ATOM 4991 N N . VAL C 1 256 ? 30.258 15.232 141.120 1.00 31.91 256 VAL C N 1
ATOM 4992 C CA . VAL C 1 256 ? 30.411 13.776 140.931 1.00 37.25 256 VAL C CA 1
ATOM 4993 C C . VAL C 1 256 ? 31.723 13.186 141.492 1.00 36.07 256 VAL C C 1
ATOM 4994 O O . VAL C 1 256 ? 32.790 13.828 141.451 1.00 34.36 256 VAL C O 1
ATOM 4998 N N . GLU C 1 257 ? 31.620 11.952 141.974 1.00 34.87 257 GLU C N 1
ATOM 4999 C CA . GLU C 1 257 ? 32.771 11.190 142.472 1.00 41.47 257 GLU C CA 1
ATOM 5000 C C . GLU C 1 257 ? 33.042 10.006 141.519 1.00 40.83 257 GLU C C 1
ATOM 5001 O O . GLU C 1 257 ? 32.110 9.272 141.150 1.00 41.77 257 GLU C O 1
ATOM 5007 N N . HIS C 1 258 ? 34.299 9.838 141.112 1.00 36.96 258 HIS C N 1
ATOM 5008 C CA . HIS C 1 258 ? 34.675 8.753 140.209 1.00 40.25 258 HIS C CA 1
ATOM 5009 C C . HIS C 1 258 ? 36.186 8.396 140.247 1.00 45.45 258 HIS C C 1
ATOM 5010 O O . HIS C 1 258 ? 37.066 9.271 140.381 1.00 44.52 258 HIS C O 1
ATOM 5017 N N . GLU C 1 259 ? 36.465 7.100 140.109 1.00 47.95 259 GLU C N 1
ATOM 5018 C CA . GLU C 1 259 ? 37.830 6.545 140.130 1.00 47.67 259 GLU C CA 1
ATOM 5019 C C . GLU C 1 259 ? 38.884 7.221 139.237 1.00 47.49 259 GLU C C 1
ATOM 5020 O O . GLU C 1 259 ? 40.071 7.110 139.503 1.00 40.34 259 GLU C O 1
ATOM 5026 N N . GLY C 1 260 ? 38.465 7.882 138.163 1.00 45.97 260 GLY C N 1
ATOM 5027 C CA . GLY C 1 260 ? 39.429 8.519 137.288 1.00 42.12 260 GLY C CA 1
ATOM 5028 C C . GLY C 1 260 ? 39.693 9.968 137.654 1.00 45.05 260 GLY C C 1
ATOM 5029 O O . GLY C 1 260 ? 40.406 10.659 136.927 1.00 44.22 260 GLY C O 1
ATOM 5030 N N . LEU C 1 261 ? 39.129 10.418 138.776 1.00 43.15 261 LEU C N 1
ATOM 5031 C CA . LEU C 1 261 ? 39.276 11.796 139.256 1.00 48.00 261 LEU C CA 1
ATOM 5032 C C . LEU C 1 261 ? 40.074 11.832 140.555 1.00 50.92 261 LEU C C 1
ATOM 5033 O O . LEU C 1 261 ? 39.839 11.010 141.430 1.00 54.83 261 LEU C O 1
ATOM 5038 N N . ALA C 1 262 ? 40.991 12.791 140.689 1.00 57.29 262 ALA C N 1
ATOM 5039 C CA . ALA C 1 262 ? 41.798 12.935 141.911 1.00 55.29 262 ALA C CA 1
ATOM 5040 C C . ALA C 1 262 ? 40.886 13.197 143.119 1.00 56.06 262 ALA C C 1
ATOM 5041 O O . ALA C 1 262 ? 41.134 12.702 144.229 1.00 52.28 262 ALA C O 1
ATOM 5043 N N . GLN C 1 263 ? 39.844 13.998 142.891 1.00 53.22 263 GLN C N 1
ATOM 5044 C CA . GLN C 1 263 ? 38.836 14.324 143.905 1.00 50.19 263 GLN C CA 1
ATOM 5045 C C . GLN C 1 263 ? 37.536 14.769 143.238 1.00 49.77 263 GLN C C 1
ATOM 5046 O O . GLN C 1 263 ? 37.497 15.044 142.043 1.00 45.76 263 GLN C O 1
ATOM 5052 N N . PRO C 1 264 ? 36.468 14.892 144.029 1.00 50.44 264 PRO C N 1
ATOM 5053 C CA . PRO C 1 264 ? 35.176 15.303 143.490 1.00 48.40 264 PRO C CA 1
ATOM 5054 C C . PRO C 1 264 ? 35.292 16.466 142.533 1.00 49.48 264 PRO C C 1
ATOM 5055 O O . PRO C 1 264 ? 36.116 17.356 142.729 1.00 52.26 264 PRO C O 1
ATOM 5059 N N . LEU C 1 265 ? 34.473 16.434 141.486 1.00 49.82 265 LEU C N 1
ATOM 5060 C CA . LEU C 1 265 ? 34.432 17.491 140.479 1.00 47.86 265 LEU C CA 1
ATOM 5061 C C . LEU C 1 265 ? 33.078 18.237 140.562 1.00 47.56 265 LEU C C 1
ATOM 5062 O O . LEU C 1 265 ? 32.014 17.609 140.526 1.00 50.59 265 LEU C O 1
ATOM 5067 N N . THR C 1 266 ? 33.108 19.562 140.676 1.00 45.10 266 THR C N 1
ATOM 5068 C CA . THR C 1 266 ? 31.870 20.329 140.779 1.00 41.15 266 THR C CA 1
ATOM 5069 C C . THR C 1 266 ? 31.532 20.939 139.416 1.00 41.72 266 THR C C 1
ATOM 5070 O O . THR C 1 266 ? 32.421 21.394 138.693 1.00 39.70 266 THR C O 1
ATOM 5074 N N . VAL C 1 267 ? 30.242 20.909 139.072 1.00 41.16 267 VAL C N 1
ATOM 5075 C CA . VAL C 1 267 ? 29.712 21.453 137.804 1.00 41.08 267 VAL C CA 1
ATOM 5076 C C . VAL C 1 267 ? 28.710 22.622 137.973 1.00 38.32 267 VAL C C 1
ATOM 5077 O O . VAL C 1 267 ? 27.841 22.586 138.834 1.00 36.46 267 VAL C O 1
ATOM 5081 N N . ASP C 1 268 ? 28.834 23.635 137.118 1.00 41.41 268 ASP C N 1
ATOM 5082 C CA . ASP C 1 268 ? 27.956 24.811 137.138 1.00 41.47 268 ASP C CA 1
ATOM 5083 C C . ASP C 1 268 ? 26.999 24.881 135.924 1.00 40.85 268 ASP C C 1
ATOM 5084 O O . ASP C 1 268 ? 27.249 24.253 134.891 1.00 38.60 268 ASP C O 1
ATOM 5089 N N . LEU C 1 269 ? 25.896 25.624 136.068 1.00 36.51 269 LEU C N 1
ATOM 5090 C CA . LEU C 1 269 ? 24.928 25.831 134.982 1.00 40.49 269 LEU C CA 1
ATOM 5091 C C . LEU C 1 269 ? 25.614 26.741 133.930 1.00 45.47 269 LEU C C 1
ATOM 5092 O O . LEU C 1 269 ? 25.277 26.695 132.724 1.00 45.38 269 LEU C O 1
ATOM 5098 N N . ILE D 2 1 ? 4.426 -14.225 132.359 1.00 59.20 1 ILE D N 1
ATOM 5099 C CA . ILE D 2 1 ? 4.297 -12.805 132.784 1.00 59.72 1 ILE D CA 1
ATOM 5100 C C . ILE D 2 1 ? 4.828 -11.873 131.681 1.00 61.60 1 ILE D C 1
ATOM 5101 O O . ILE D 2 1 ? 5.841 -12.161 131.045 1.00 63.17 1 ILE D O 1
ATOM 5106 N N . GLN D 2 2 ? 4.120 -10.772 131.435 1.00 57.95 2 GLN D N 1
ATOM 5107 C CA . GLN D 2 2 ? 4.520 -9.810 130.404 1.00 53.65 2 GLN D CA 1
ATOM 5108 C C . GLN D 2 2 ? 5.070 -8.532 131.053 1.00 49.08 2 GLN D C 1
ATOM 5109 O O . GLN D 2 2 ? 4.744 -8.227 132.201 1.00 43.73 2 GLN D O 1
ATOM 5115 N N . LYS D 2 3 ? 5.919 -7.796 130.344 1.00 44.37 3 LYS D N 1
ATOM 5116 C CA . LYS D 2 3 ? 6.481 -6.561 130.902 1.00 41.01 3 LYS D CA 1
ATOM 5117 C C . LYS D 2 3 ? 6.685 -5.546 129.780 1.00 41.46 3 LYS D C 1
ATOM 5118 O O . LYS D 2 3 ? 7.387 -5.840 128.820 1.00 37.01 3 LYS D O 1
ATOM 5124 N N . THR D 2 4 ? 6.091 -4.357 129.906 1.00 36.68 4 THR D N 1
ATOM 5125 C CA . THR D 2 4 ? 6.190 -3.308 128.863 1.00 36.49 4 THR D CA 1
ATOM 5126 C C . THR D 2 4 ? 7.544 -2.627 128.882 1.00 34.28 4 THR D C 1
ATOM 5127 O O . THR D 2 4 ? 8.071 -2.348 129.940 1.00 36.03 4 THR D O 1
ATOM 5131 N N . PRO D 2 5 ? 8.093 -2.305 127.712 1.00 28.10 5 PRO D N 1
ATOM 5132 C CA . PRO D 2 5 ? 9.397 -1.651 127.600 1.00 36.03 5 PRO D CA 1
ATOM 5133 C C . PRO D 2 5 ? 9.596 -0.234 128.084 1.00 39.24 5 PRO D C 1
ATOM 5134 O O . PRO D 2 5 ? 8.712 0.608 127.982 1.00 40.71 5 PRO D O 1
ATOM 5138 N N . GLN D 2 6 ? 10.797 0.013 128.596 1.00 39.63 6 GLN D N 1
ATOM 5139 C CA . GLN D 2 6 ? 11.218 1.336 129.030 1.00 35.44 6 GLN D CA 1
ATOM 5140 C C . GLN D 2 6 ? 12.054 1.767 127.805 1.00 34.12 6 GLN D C 1
ATOM 5141 O O . GLN D 2 6 ? 12.714 0.937 127.176 1.00 29.91 6 GLN D O 1
ATOM 5147 N N . ILE D 2 7 ? 12.014 3.051 127.448 1.00 30.66 7 ILE D N 1
ATOM 5148 C CA . ILE D 2 7 ? 12.709 3.537 126.265 1.00 26.30 7 ILE D CA 1
ATOM 5149 C C . ILE D 2 7 ? 13.438 4.842 126.608 1.00 31.66 7 ILE D C 1
ATOM 5150 O O . ILE D 2 7 ? 12.803 5.783 127.089 1.00 32.84 7 ILE D O 1
ATOM 5155 N N . GLN D 2 8 ? 14.746 4.915 126.328 1.00 22.59 8 GLN D N 1
ATOM 5156 C CA . GLN D 2 8 ? 15.534 6.105 126.651 1.00 23.98 8 GLN D CA 1
ATOM 5157 C C . GLN D 2 8 ? 16.443 6.483 125.489 1.00 24.64 8 GLN D C 1
ATOM 5158 O O . GLN D 2 8 ? 17.184 5.654 124.995 1.00 28.16 8 GLN D O 1
ATOM 5164 N N . VAL D 2 9 ? 16.394 7.736 125.057 1.00 27.93 9 VAL D N 1
ATOM 5165 C CA . VAL D 2 9 ? 17.177 8.206 123.909 1.00 23.07 9 VAL D CA 1
ATOM 5166 C C . VAL D 2 9 ? 18.226 9.271 124.309 1.00 28.13 9 VAL D C 1
ATOM 5167 O O . VAL D 2 9 ? 17.897 10.203 125.060 1.00 25.65 9 VAL D O 1
ATOM 5171 N N . TYR D 2 10 ? 19.481 9.126 123.824 1.00 26.96 10 TYR D N 1
ATOM 5172 C CA . TYR D 2 10 ? 20.565 10.059 124.157 1.00 23.06 10 TYR D CA 1
ATOM 5173 C C . TYR D 2 10 ? 21.761 9.995 123.212 1.00 25.28 10 TYR D C 1
ATOM 5174 O O . TYR D 2 10 ? 21.881 9.054 122.425 1.00 28.13 10 TYR D O 1
ATOM 5183 N N . SER D 2 11 ? 22.633 11.004 123.262 1.00 25.82 11 SER D N 1
ATOM 5184 C CA . SER D 2 11 ? 23.810 11.049 122.380 1.00 26.12 11 SER D CA 1
ATOM 5185 C C . SER D 2 11 ? 25.132 10.565 123.045 1.00 34.73 11 SER D C 1
ATOM 5186 O O . SER D 2 11 ? 25.224 10.529 124.276 1.00 34.33 11 SER D O 1
ATOM 5189 N N . ARG D 2 12 ? 26.148 10.216 122.242 1.00 31.20 12 ARG D N 1
ATOM 5190 C CA . ARG D 2 12 ? 27.432 9.706 122.773 1.00 34.31 12 ARG D CA 1
ATOM 5191 C C . ARG D 2 12 ? 28.367 10.763 123.394 1.00 34.90 12 ARG D C 1
ATOM 5192 O O . ARG D 2 12 ? 28.922 10.549 124.477 1.00 36.55 12 ARG D O 1
ATOM 5200 N N . HIS D 2 13 ? 28.548 11.877 122.687 1.00 30.74 13 HIS D N 1
ATOM 5201 C CA . HIS D 2 13 ? 29.363 12.991 123.143 1.00 33.33 13 HIS D CA 1
ATOM 5202 C C . HIS D 2 13 ? 28.418 14.205 123.419 1.00 33.68 13 HIS D C 1
ATOM 5203 O O . HIS D 2 13 ? 27.280 14.206 122.973 1.00 33.40 13 HIS D O 1
ATOM 5210 N N . PRO D 2 14 ? 28.862 15.215 124.198 1.00 35.36 14 PRO D N 1
ATOM 5211 C CA . PRO D 2 14 ? 27.988 16.387 124.455 1.00 34.32 14 PRO D CA 1
ATOM 5212 C C . PRO D 2 14 ? 27.574 16.957 123.083 1.00 31.94 14 PRO D C 1
ATOM 5213 O O . PRO D 2 14 ? 28.415 17.307 122.293 1.00 34.33 14 PRO D O 1
ATOM 5217 N N . PRO D 2 15 ? 26.265 17.091 122.811 1.00 34.24 15 PRO D N 1
ATOM 5218 C CA . PRO D 2 15 ? 25.807 17.607 121.505 1.00 34.31 15 PRO D CA 1
ATOM 5219 C C . PRO D 2 15 ? 26.069 19.047 121.118 1.00 32.29 15 PRO D C 1
ATOM 5220 O O . PRO D 2 15 ? 25.982 19.919 121.955 1.00 35.24 15 PRO D O 1
ATOM 5224 N N . GLU D 2 16 ? 26.329 19.263 119.821 1.00 32.17 16 GLU D N 1
ATOM 5225 C CA . GLU D 2 16 ? 26.542 20.578 119.201 1.00 32.76 16 GLU D CA 1
ATOM 5226 C C . GLU D 2 16 ? 26.023 20.554 117.743 1.00 33.75 16 GLU D C 1
ATOM 5227 O O . GLU D 2 16 ? 26.399 19.681 116.960 1.00 35.56 16 GLU D O 1
ATOM 5233 N N . ASN D 2 17 ? 25.168 21.503 117.372 1.00 28.37 17 ASN D N 1
ATOM 5234 C CA . ASN D 2 17 ? 24.632 21.547 116.017 1.00 32.74 17 ASN D CA 1
ATOM 5235 C C . ASN D 2 17 ? 25.746 21.563 114.953 1.00 37.67 17 ASN D C 1
ATOM 5236 O O . ASN D 2 17 ? 26.730 22.292 115.080 1.00 37.65 17 ASN D O 1
ATOM 5241 N N . GLY D 2 18 ? 25.615 20.738 113.920 1.00 38.13 18 GLY D N 1
ATOM 5242 C CA . GLY D 2 18 ? 26.637 20.741 112.872 1.00 37.77 18 GLY D CA 1
ATOM 5243 C C . GLY D 2 18 ? 27.892 19.895 113.129 1.00 41.23 18 GLY D C 1
ATOM 5244 O O . GLY D 2 18 ? 28.776 19.842 112.289 1.00 42.25 18 GLY D O 1
ATOM 5245 N N . LYS D 2 19 ? 27.974 19.235 114.283 1.00 40.54 19 LYS D N 1
ATOM 5246 C CA . LYS D 2 19 ? 29.123 18.395 114.630 1.00 41.50 19 LYS D CA 1
ATOM 5247 C C . LYS D 2 19 ? 28.722 16.902 114.578 1.00 40.29 19 LYS D C 1
ATOM 5248 O O . LYS D 2 19 ? 27.792 16.492 115.263 1.00 36.35 19 LYS D O 1
ATOM 5254 N N . PRO D 2 20 ? 29.417 16.083 113.767 1.00 40.73 20 PRO D N 1
ATOM 5255 C CA . PRO D 2 20 ? 29.142 14.627 113.640 1.00 38.10 20 PRO D CA 1
ATOM 5256 C C . PRO D 2 20 ? 29.221 13.973 115.037 1.00 35.30 20 PRO D C 1
ATOM 5257 O O . PRO D 2 20 ? 30.139 14.271 115.804 1.00 36.71 20 PRO D O 1
ATOM 5261 N N . ASN D 2 21 ? 28.300 13.058 115.337 1.00 34.78 21 ASN D N 1
ATOM 5262 C CA . ASN D 2 21 ? 28.180 12.453 116.685 1.00 33.49 21 ASN D CA 1
ATOM 5263 C C . ASN D 2 21 ? 27.528 11.076 116.461 1.00 32.86 21 ASN D C 1
ATOM 5264 O O . ASN D 2 21 ? 27.536 10.586 115.339 1.00 31.49 21 ASN D O 1
ATOM 5269 N N . PHE D 2 22 ? 26.974 10.466 117.510 1.00 28.84 22 PHE D N 1
ATOM 5270 C CA . PHE D 2 22 ? 26.289 9.166 117.413 1.00 32.54 22 PHE D CA 1
ATOM 5271 C C . PHE D 2 22 ? 24.983 9.190 118.276 1.00 29.27 22 PHE D C 1
ATOM 5272 O O . PHE D 2 22 ? 25.025 9.644 119.423 1.00 27.08 22 PHE D O 1
ATOM 5280 N N . LEU D 2 23 ? 23.863 8.686 117.733 1.00 27.65 23 LEU D N 1
ATOM 5281 C CA . LEU D 2 23 ? 22.539 8.653 118.414 1.00 32.97 23 LEU D CA 1
ATOM 5282 C C . LEU D 2 23 ? 22.205 7.268 118.959 1.00 34.80 23 LEU D C 1
ATOM 5283 O O . LEU D 2 23 ? 22.248 6.295 118.222 1.00 38.83 23 LEU D O 1
ATOM 5288 N N . ASN D 2 24 ? 21.843 7.197 120.239 1.00 34.51 24 ASN D N 1
ATOM 5289 C CA . ASN D 2 24 ? 21.539 5.943 120.929 1.00 28.09 24 ASN D CA 1
ATOM 5290 C C . ASN D 2 24 ? 20.092 5.845 121.434 1.00 30.39 24 ASN D C 1
ATOM 5291 O O . ASN D 2 24 ? 19.547 6.833 121.957 1.00 27.78 24 ASN D O 1
ATOM 5296 N N . CYS D 2 25 ? 19.475 4.665 121.285 1.00 27.53 25 CYS D N 1
ATOM 5297 C CA . CYS D 2 25 ? 18.139 4.409 121.817 1.00 32.65 25 CYS D CA 1
ATOM 5298 C C . CYS D 2 25 ? 18.308 3.128 122.615 1.00 33.57 25 CYS D C 1
ATOM 5299 O O . CYS D 2 25 ? 18.502 2.061 122.022 1.00 33.94 25 CYS D O 1
ATOM 5302 N N . TYR D 2 26 ? 18.223 3.239 123.945 1.00 30.47 26 TYR D N 1
ATOM 5303 C CA . TYR D 2 26 ? 18.377 2.095 124.854 1.00 28.16 26 TYR D CA 1
ATOM 5304 C C . TYR D 2 26 ? 17.004 1.584 125.257 1.00 31.58 26 TYR D C 1
ATOM 5305 O O . TYR D 2 26 ? 16.249 2.296 125.930 1.00 33.51 26 TYR D O 1
ATOM 5314 N N . VAL D 2 27 ? 16.684 0.347 124.858 1.00 32.04 27 VAL D N 1
ATOM 5315 C CA . VAL D 2 27 ? 15.377 -0.280 125.155 1.00 28.54 27 VAL D CA 1
ATOM 5316 C C . VAL D 2 27 ? 15.621 -1.394 126.179 1.00 33.13 27 VAL D C 1
ATOM 5317 O O . VAL D 2 27 ? 16.382 -2.334 125.906 1.00 33.66 27 VAL D O 1
ATOM 5321 N N . SER D 2 28 ? 14.968 -1.298 127.344 1.00 33.22 28 SER D N 1
ATOM 5322 C CA . SER D 2 28 ? 15.171 -2.252 128.441 1.00 34.71 28 SER D CA 1
ATOM 5323 C C . SER D 2 28 ? 13.908 -2.686 129.193 1.00 38.22 28 SER D C 1
ATOM 5324 O O . SER D 2 28 ? 12.810 -2.219 128.897 1.00 36.66 28 SER D O 1
ATOM 5327 N N . GLN D 2 29 ? 14.100 -3.574 130.179 1.00 36.19 29 GLN D N 1
ATOM 5328 C CA . GLN D 2 29 ? 13.021 -4.117 131.019 1.00 34.21 29 GLN D CA 1
ATOM 5329 C C . GLN D 2 29 ? 11.788 -4.748 130.329 1.00 37.16 29 GLN D C 1
ATOM 5330 O O . GLN D 2 29 ? 10.649 -4.680 130.861 1.00 39.21 29 GLN D O 1
ATOM 5336 N N . PHE D 2 30 ? 11.965 -5.366 129.162 1.00 34.14 30 PHE D N 1
ATOM 5337 C CA . PHE D 2 30 ? 10.801 -5.983 128.514 1.00 36.26 30 PHE D CA 1
ATOM 5338 C C . PHE D 2 30 ? 10.775 -7.534 128.503 1.00 40.35 30 PHE D C 1
ATOM 5339 O O . PHE D 2 30 ? 11.787 -8.184 128.764 1.00 40.68 30 PHE D O 1
ATOM 5347 N N . HIS D 2 31 ? 9.600 -8.104 128.228 1.00 45.74 31 HIS D N 1
ATOM 5348 C CA . HIS D 2 31 ? 9.379 -9.560 128.141 1.00 45.80 31 HIS D CA 1
ATOM 5349 C C . HIS D 2 31 ? 7.984 -9.740 127.484 1.00 47.49 31 HIS D C 1
ATOM 5350 O O . HIS D 2 31 ? 6.988 -9.160 127.941 1.00 46.57 31 HIS D O 1
ATOM 5357 N N . PRO D 2 32 ? 7.878 -10.584 126.444 1.00 46.41 32 PRO D N 1
ATOM 5358 C CA . PRO D 2 32 ? 8.852 -11.434 125.757 1.00 43.83 32 PRO D CA 1
ATOM 5359 C C . PRO D 2 32 ? 9.880 -10.682 124.924 1.00 38.94 32 PRO D C 1
ATOM 5360 O O . PRO D 2 32 ? 9.716 -9.503 124.691 1.00 40.25 32 PRO D O 1
ATOM 5364 N N . PRO D 2 33 ? 10.949 -11.366 124.462 1.00 37.61 33 PRO D N 1
ATOM 5365 C CA . PRO D 2 33 ? 12.054 -10.815 123.645 1.00 38.03 33 PRO D CA 1
ATOM 5366 C C . PRO D 2 33 ? 11.787 -10.379 122.185 1.00 36.20 33 PRO D C 1
ATOM 5367 O O . PRO D 2 33 ? 12.635 -9.712 121.567 1.00 35.47 33 PRO D O 1
ATOM 5371 N N . GLN D 2 34 ? 10.645 -10.779 121.626 1.00 37.47 34 GLN D N 1
ATOM 5372 C CA . GLN D 2 34 ? 10.242 -10.401 120.262 1.00 31.82 34 GLN D CA 1
ATOM 5373 C C . GLN D 2 34 ? 9.885 -8.887 120.277 1.00 34.94 34 GLN D C 1
ATOM 5374 O O . GLN D 2 34 ? 8.956 -8.448 120.989 1.00 34.06 34 GLN D O 1
ATOM 5380 N N . ILE D 2 35 ? 10.598 -8.096 119.483 1.00 30.72 35 ILE D N 1
ATOM 5381 C CA . ILE D 2 35 ? 10.367 -6.657 119.472 1.00 30.57 35 ILE D CA 1
ATOM 5382 C C . ILE D 2 35 ? 10.816 -6.021 118.158 1.00 31.40 35 ILE D C 1
ATOM 5383 O O . ILE D 2 35 ? 11.585 -6.629 117.417 1.00 31.55 35 ILE D O 1
ATOM 5388 N N . GLU D 2 36 ? 10.299 -4.830 117.848 1.00 30.47 36 GLU D N 1
ATOM 5389 C CA . GLU D 2 36 ? 10.700 -4.111 116.636 1.00 34.83 36 GLU D CA 1
ATOM 5390 C C . GLU D 2 36 ? 11.138 -2.711 117.023 1.00 32.11 36 GLU D C 1
ATOM 5391 O O . GLU D 2 36 ? 10.465 -2.038 117.798 1.00 32.58 36 GLU D O 1
ATOM 5397 N N . ILE D 2 37 ? 12.237 -2.250 116.442 1.00 29.79 37 ILE D N 1
ATOM 5398 C CA . ILE D 2 37 ? 12.770 -0.955 116.799 1.00 25.90 37 ILE D CA 1
ATOM 5399 C C . ILE D 2 37 ? 13.334 -0.191 115.629 1.00 28.38 37 ILE D C 1
ATOM 5400 O O . ILE D 2 37 ? 14.092 -0.743 114.823 1.00 28.17 37 ILE D O 1
ATOM 5405 N N . GLU D 2 38 ? 12.987 1.087 115.528 1.00 29.57 38 GLU D N 1
ATOM 5406 C CA . GLU D 2 38 ? 13.553 1.881 114.462 1.00 32.49 38 GLU D CA 1
ATOM 5407 C C . GLU D 2 38 ? 13.855 3.292 114.911 1.00 30.00 38 GLU D C 1
ATOM 5408 O O . GLU D 2 38 ? 13.211 3.842 115.816 1.00 32.88 38 GLU D O 1
ATOM 5414 N N . LEU D 2 39 ? 14.841 3.870 114.258 1.00 24.73 39 LEU D N 1
ATOM 5415 C CA . LEU D 2 39 ? 15.250 5.224 114.536 1.00 30.68 39 LEU D CA 1
ATOM 5416 C C . LEU D 2 39 ? 14.580 6.107 113.471 1.00 35.59 39 LEU D C 1
ATOM 5417 O O . LEU D 2 39 ? 14.595 5.784 112.258 1.00 34.57 39 LEU D O 1
ATOM 5422 N N . LEU D 2 40 ? 14.007 7.220 113.911 1.00 29.92 40 LEU D N 1
ATOM 5423 C CA . LEU D 2 40 ? 13.324 8.105 112.988 1.00 35.89 40 LEU D CA 1
ATOM 5424 C C . LEU D 2 40 ? 13.959 9.515 112.845 1.00 35.13 40 LEU D C 1
ATOM 5425 O O . LEU D 2 40 ? 14.559 10.047 113.792 1.00 37.56 40 LEU D O 1
ATOM 5430 N N . LYS D 2 41 ? 13.835 10.078 111.645 1.00 33.70 41 LYS D N 1
ATOM 5431 C CA . LYS D 2 41 ? 14.229 11.456 111.317 1.00 32.05 41 LYS D CA 1
ATOM 5432 C C . LYS D 2 41 ? 12.923 12.120 110.728 1.00 32.89 41 LYS D C 1
ATOM 5433 O O . LYS D 2 41 ? 12.393 11.702 109.683 1.00 33.28 41 LYS D O 1
ATOM 5439 N N . ASN D 2 42 ? 12.401 13.117 111.427 1.00 27.73 42 ASN D N 1
ATOM 5440 C CA . ASN D 2 42 ? 11.176 13.833 111.039 1.00 27.99 42 ASN D CA 1
ATOM 5441 C C . ASN D 2 42 ? 10.068 12.804 110.704 1.00 35.52 42 ASN D C 1
ATOM 5442 O O . ASN D 2 42 ? 9.390 12.893 109.671 1.00 35.68 42 ASN D O 1
ATOM 5447 N N . GLY D 2 43 ? 9.908 11.814 111.579 1.00 35.02 43 GLY D N 1
ATOM 5448 C CA . GLY D 2 43 ? 8.886 10.794 111.379 1.00 32.18 43 GLY D CA 1
ATOM 5449 C C . GLY D 2 43 ? 9.146 9.695 110.344 1.00 34.48 43 GLY D C 1
ATOM 5450 O O . GLY D 2 43 ? 8.374 8.759 110.284 1.00 27.34 43 GLY D O 1
ATOM 5451 N N . LYS D 2 44 ? 10.196 9.794 109.523 1.00 34.33 44 LYS D N 1
ATOM 5452 C CA . LYS D 2 44 ? 10.477 8.765 108.526 1.00 33.09 44 LYS D CA 1
ATOM 5453 C C . LYS D 2 44 ? 11.647 7.892 108.966 1.00 31.46 44 LYS D C 1
ATOM 5454 O O . LYS D 2 44 ? 12.670 8.392 109.413 1.00 39.06 44 LYS D O 1
ATOM 5460 N N . LYS D 2 45 ? 11.500 6.592 108.790 1.00 34.15 45 LYS D N 1
ATOM 5461 C CA . LYS D 2 45 ? 12.531 5.620 109.140 1.00 38.46 45 LYS D CA 1
ATOM 5462 C C . LYS D 2 45 ? 13.927 5.880 108.499 1.00 34.46 45 LYS D C 1
ATOM 5463 O O . LYS D 2 45 ? 14.033 6.168 107.321 1.00 35.05 45 LYS D O 1
ATOM 5469 N N . ILE D 2 46 ? 14.980 5.793 109.309 1.00 36.44 46 ILE D N 1
ATOM 5470 C CA . ILE D 2 46 ? 16.381 5.989 108.875 1.00 36.07 46 ILE D CA 1
ATOM 5471 C C . ILE D 2 46 ? 16.885 4.604 108.483 1.00 33.93 46 ILE D C 1
ATOM 5472 O O . ILE D 2 46 ? 16.721 3.671 109.269 1.00 34.51 46 ILE D O 1
ATOM 5477 N N . PRO D 2 47 ? 17.493 4.446 107.281 1.00 35.20 47 PRO D N 1
ATOM 5478 C CA . PRO D 2 47 ? 18.026 3.167 106.778 1.00 39.33 47 PRO D CA 1
ATOM 5479 C C . PRO D 2 47 ? 19.445 2.792 107.245 1.00 38.68 47 PRO D C 1
ATOM 5480 O O . PRO D 2 47 ? 20.279 3.662 107.494 1.00 38.88 47 PRO D O 1
ATOM 5484 N N . ASN D 2 48 ? 19.701 1.490 107.347 1.00 38.11 48 ASN D N 1
ATOM 5485 C CA . ASN D 2 48 ? 21.004 0.944 107.763 1.00 37.72 48 ASN D CA 1
ATOM 5486 C C . ASN D 2 48 ? 21.542 1.296 109.162 1.00 36.92 48 ASN D C 1
ATOM 5487 O O . ASN D 2 48 ? 22.682 1.742 109.274 1.00 32.40 48 ASN D O 1
ATOM 5492 N N . ILE D 2 49 ? 20.767 1.077 110.225 1.00 34.53 49 ILE D N 1
ATOM 5493 C CA . ILE D 2 49 ? 21.268 1.384 111.578 1.00 35.83 49 ILE D CA 1
ATOM 5494 C C . ILE D 2 49 ? 21.955 0.140 112.165 1.00 39.93 49 ILE D C 1
ATOM 5495 O O . ILE D 2 49 ? 21.816 -0.950 111.609 1.00 37.59 49 ILE D O 1
ATOM 5500 N N . GLU D 2 50 ? 22.672 0.293 113.288 1.00 37.02 50 GLU D N 1
ATOM 5501 C CA . GLU D 2 50 ? 23.340 -0.829 113.960 1.00 37.02 50 GLU D CA 1
ATOM 5502 C C . GLU D 2 50 ? 22.656 -1.232 115.261 1.00 39.12 50 GLU D C 1
ATOM 5503 O O . GLU D 2 50 ? 21.949 -0.430 115.851 1.00 45.05 50 GLU D O 1
ATOM 5509 N N . MET D 2 51 ? 22.878 -2.469 115.718 1.00 37.91 51 MET D N 1
ATOM 5510 C CA . MET D 2 51 ? 22.275 -2.972 116.950 1.00 35.05 51 MET D CA 1
ATOM 5511 C C . MET D 2 51 ? 23.263 -3.835 117.728 1.00 37.51 51 MET D C 1
ATOM 5512 O O . MET D 2 51 ? 23.998 -4.624 117.138 1.00 33.83 51 MET D O 1
ATOM 5517 N N . SER D 2 52 ? 23.278 -3.688 119.054 1.00 33.97 52 SER D N 1
ATOM 5518 C CA . SER D 2 52 ? 24.195 -4.476 119.876 1.00 33.68 52 SER D CA 1
ATOM 5519 C C . SER D 2 52 ? 23.565 -5.856 120.037 1.00 38.54 52 SER D C 1
ATOM 5520 O O . SER D 2 52 ? 22.472 -6.115 119.507 1.00 36.23 52 SER D O 1
ATOM 5523 N N . ASP D 2 53 ? 24.261 -6.732 120.757 1.00 33.09 53 ASP D N 1
ATOM 5524 C CA . ASP D 2 53 ? 23.750 -8.063 121.036 1.00 35.87 53 ASP D CA 1
ATOM 5525 C C . ASP D 2 53 ? 22.615 -7.895 122.055 1.00 39.22 53 ASP D C 1
ATOM 5526 O O . ASP D 2 53 ? 22.686 -7.005 122.898 1.00 38.40 53 ASP D O 1
ATOM 5531 N N . LEU D 2 54 ? 21.584 -8.739 121.973 1.00 39.38 54 LEU D N 1
ATOM 5532 C CA . LEU D 2 54 ? 20.457 -8.705 122.904 1.00 36.85 54 LEU D CA 1
ATOM 5533 C C . LEU D 2 54 ? 20.892 -9.448 124.180 1.00 38.15 54 LEU D C 1
ATOM 5534 O O . LEU D 2 54 ? 21.392 -10.577 124.090 1.00 37.20 54 LEU D O 1
ATOM 5539 N N . SER D 2 55 ? 20.709 -8.814 125.345 1.00 36.25 55 SER D N 1
ATOM 5540 C CA . SER D 2 55 ? 21.065 -9.385 126.653 1.00 33.01 55 SER D CA 1
ATOM 5541 C C . SER D 2 55 ? 19.957 -9.215 127.742 1.00 31.35 55 SER D C 1
ATOM 5542 O O . SER D 2 55 ? 18.825 -8.865 127.419 1.00 34.79 55 SER D O 1
ATOM 5545 N N . PHE D 2 56 ? 20.269 -9.477 129.015 1.00 26.15 56 PHE D N 1
ATOM 5546 C CA . PHE D 2 56 ? 19.267 -9.374 130.094 1.00 32.53 56 PHE D CA 1
ATOM 5547 C C . PHE D 2 56 ? 19.898 -9.217 131.468 1.00 33.65 56 PHE D C 1
ATOM 5548 O O . PHE D 2 56 ? 21.088 -9.478 131.638 1.00 36.32 56 PHE D O 1
ATOM 5556 N N . SER D 2 57 ? 19.111 -8.763 132.440 1.00 31.70 57 SER D N 1
ATOM 5557 C CA . SER D 2 57 ? 19.629 -8.544 133.793 1.00 36.36 57 SER D CA 1
ATOM 5558 C C . SER D 2 57 ? 19.145 -9.504 134.856 1.00 36.16 57 SER D C 1
ATOM 5559 O O . SER D 2 57 ? 18.335 -10.382 134.580 1.00 30.04 57 SER D O 1
ATOM 5562 N N . LYS D 2 58 ? 19.639 -9.297 136.082 1.00 38.75 58 LYS D N 1
ATOM 5563 C CA . LYS D 2 58 ? 19.316 -10.150 137.218 1.00 42.81 58 LYS D CA 1
ATOM 5564 C C . LYS D 2 58 ? 17.851 -10.518 137.379 1.00 41.41 58 LYS D C 1
ATOM 5565 O O . LYS D 2 58 ? 17.551 -11.619 137.812 1.00 43.97 58 LYS D O 1
ATOM 5571 N N . ASP D 2 59 ? 16.931 -9.609 137.053 1.00 40.41 59 ASP D N 1
ATOM 5572 C CA . ASP D 2 59 ? 15.507 -9.911 137.204 1.00 38.73 59 ASP D CA 1
ATOM 5573 C C . ASP D 2 59 ? 14.900 -10.544 135.966 1.00 42.23 59 ASP D C 1
ATOM 5574 O O . ASP D 2 59 ? 13.667 -10.638 135.865 1.00 39.71 59 ASP D O 1
ATOM 5579 N N . TRP D 2 60 ? 15.757 -10.946 135.020 1.00 34.95 60 TRP D N 1
ATOM 5580 C CA . TRP D 2 60 ? 15.328 -11.618 133.812 1.00 32.91 60 TRP D CA 1
ATOM 5581 C C . TRP D 2 60 ? 14.798 -10.770 132.659 1.00 33.92 60 TRP D C 1
ATOM 5582 O O . TRP D 2 60 ? 14.638 -11.288 131.555 1.00 29.99 60 TRP D O 1
ATOM 5593 N N . SER D 2 61 ? 14.512 -9.488 132.872 1.00 34.93 61 SER D N 1
ATOM 5594 C CA . SER D 2 61 ? 13.993 -8.685 131.751 1.00 38.92 61 SER D CA 1
ATOM 5595 C C . SER D 2 61 ? 15.105 -8.340 130.743 1.00 34.25 61 SER D C 1
ATOM 5596 O O . SER D 2 61 ? 16.230 -8.124 131.153 1.00 35.40 61 SER D O 1
ATOM 5599 N N . PHE D 2 62 ? 14.773 -8.283 129.444 1.00 32.68 62 PHE D N 1
ATOM 5600 C CA . PHE D 2 62 ? 15.718 -8.028 128.337 1.00 26.22 62 PHE D CA 1
ATOM 5601 C C . PHE D 2 62 ? 16.086 -6.575 128.017 1.00 29.65 62 PHE D C 1
ATOM 5602 O O . PHE D 2 62 ? 15.332 -5.660 128.354 1.00 27.31 62 PHE D O 1
ATOM 5610 N N . TYR D 2 63 ? 17.245 -6.378 127.363 1.00 24.63 63 TYR D N 1
ATOM 5611 C CA . TYR D 2 63 ? 17.757 -5.051 126.972 1.00 29.20 63 TYR D CA 1
ATOM 5612 C C . TYR D 2 63 ? 18.681 -5.066 125.732 1.00 28.71 63 TYR D C 1
ATOM 5613 O O . TYR D 2 63 ? 19.387 -6.040 125.477 1.00 27.91 63 TYR D O 1
ATOM 5622 N N . ILE D 2 64 ? 18.708 -3.960 124.988 1.00 32.36 64 ILE D N 1
ATOM 5623 C CA . ILE D 2 64 ? 19.518 -3.879 123.767 1.00 25.80 64 ILE D CA 1
ATOM 5624 C C . ILE D 2 64 ? 19.708 -2.409 123.391 1.00 28.52 64 ILE D C 1
ATOM 5625 O O . ILE D 2 64 ? 18.980 -1.560 123.894 1.00 26.75 64 ILE D O 1
ATOM 5630 N N . LEU D 2 65 ? 20.698 -2.113 122.540 1.00 25.80 65 LEU D N 1
ATOM 5631 C CA . LEU D 2 65 ? 20.999 -0.752 122.129 1.00 27.16 65 LEU D CA 1
ATOM 5632 C C . LEU D 2 65 ? 20.984 -0.545 120.593 1.00 36.23 65 LEU D C 1
ATOM 5633 O O . LEU D 2 65 ? 21.672 -1.286 119.847 1.00 34.33 65 LEU D O 1
ATOM 5638 N N . ALA D 2 66 ? 20.213 0.444 120.117 1.00 29.65 66 ALA D N 1
ATOM 5639 C CA . ALA D 2 66 ? 20.203 0.741 118.690 1.00 26.86 66 ALA D CA 1
ATOM 5640 C C . ALA D 2 66 ? 20.960 2.039 118.548 1.00 27.94 66 ALA D C 1
ATOM 5641 O O . ALA D 2 66 ? 20.792 2.941 119.357 1.00 33.72 66 ALA D O 1
ATOM 5643 N N . HIS D 2 67 ? 21.805 2.151 117.532 1.00 28.10 67 HIS D N 1
ATOM 5644 C CA . HIS D 2 67 ? 22.552 3.377 117.356 1.00 32.00 67 HIS D CA 1
ATOM 5645 C C . HIS D 2 67 ? 22.942 3.625 115.902 1.00 31.37 67 HIS D C 1
ATOM 5646 O O . HIS D 2 67 ? 22.860 2.733 115.091 1.00 31.64 67 HIS D O 1
ATOM 5653 N N . THR D 2 68 ? 23.337 4.854 115.574 1.00 33.65 68 THR D N 1
ATOM 5654 C CA . THR D 2 68 ? 23.767 5.198 114.224 1.00 31.20 68 THR D CA 1
ATOM 5655 C C . THR D 2 68 ? 24.472 6.550 114.245 1.00 34.27 68 THR D C 1
ATOM 5656 O O . THR D 2 68 ? 24.334 7.323 115.189 1.00 33.40 68 THR D O 1
ATOM 5660 N N . GLU D 2 69 ? 25.227 6.844 113.197 1.00 30.67 69 GLU D N 1
ATOM 5661 C CA . GLU D 2 69 ? 25.893 8.141 113.133 1.00 35.36 69 GLU D CA 1
ATOM 5662 C C . GLU D 2 69 ? 24.890 9.236 112.700 1.00 31.19 69 GLU D C 1
ATOM 5663 O O . GLU D 2 69 ? 23.979 8.974 111.924 1.00 29.30 69 GLU D O 1
ATOM 5669 N N . PHE D 2 70 ? 25.040 10.452 113.220 1.00 31.32 70 PHE D N 1
ATOM 5670 C CA . PHE D 2 70 ? 24.139 11.558 112.848 1.00 31.64 70 PHE D CA 1
ATOM 5671 C C . PHE D 2 70 ? 24.743 12.894 113.229 1.00 31.41 70 PHE D C 1
ATOM 5672 O O . PHE D 2 70 ? 25.660 12.944 114.060 1.00 35.06 70 PHE D O 1
ATOM 5680 N N . THR D 2 71 ? 24.267 13.961 112.590 1.00 31.14 71 THR D N 1
ATOM 5681 C CA . THR D 2 71 ? 24.720 15.327 112.883 1.00 35.01 71 THR D CA 1
ATOM 5682 C C . THR D 2 71 ? 23.502 16.152 113.322 1.00 35.07 71 THR D C 1
ATOM 5683 O O . THR D 2 71 ? 22.594 16.383 112.532 1.00 30.62 71 THR D O 1
ATOM 5687 N N . PRO D 2 72 ? 23.454 16.593 114.585 1.00 37.45 72 PRO D N 1
ATOM 5688 C CA . PRO D 2 72 ? 22.282 17.388 115.012 1.00 33.80 72 PRO D CA 1
ATOM 5689 C C . PRO D 2 72 ? 22.208 18.793 114.432 1.00 37.81 72 PRO D C 1
ATOM 5690 O O . PRO D 2 72 ? 23.244 19.437 114.222 1.00 39.18 72 PRO D O 1
ATOM 5694 N N . THR D 2 73 ? 20.974 19.259 114.194 1.00 35.81 73 THR D N 1
ATOM 5695 C CA . THR D 2 73 ? 20.691 20.612 113.667 1.00 36.54 73 THR D CA 1
ATOM 5696 C C . THR D 2 73 ? 19.519 21.226 114.445 1.00 37.38 73 THR D C 1
ATOM 5697 O O . THR D 2 73 ? 18.822 20.527 115.149 1.00 33.27 73 THR D O 1
ATOM 5701 N N . GLU D 2 74 ? 19.268 22.520 114.273 1.00 40.60 74 GLU D N 1
ATOM 5702 C CA . GLU D 2 74 ? 18.167 23.167 114.988 1.00 42.69 74 GLU D CA 1
ATOM 5703 C C . GLU D 2 74 ? 16.756 22.632 114.740 1.00 44.13 74 GLU D C 1
ATOM 5704 O O . GLU D 2 74 ? 15.955 22.525 115.691 1.00 39.52 74 GLU D O 1
ATOM 5710 N N . THR D 2 75 ? 16.451 22.300 113.480 1.00 39.79 75 THR D N 1
ATOM 5711 C CA . THR D 2 75 ? 15.112 21.868 113.098 1.00 38.62 75 THR D CA 1
ATOM 5712 C C . THR D 2 75 ? 14.744 20.386 112.963 1.00 41.32 75 THR D C 1
ATOM 5713 O O . THR D 2 75 ? 13.571 20.033 113.142 1.00 39.84 75 THR D O 1
ATOM 5717 N N . ASP D 2 76 ? 15.690 19.508 112.639 1.00 38.61 76 ASP D N 1
ATOM 5718 C CA . ASP D 2 76 ? 15.319 18.101 112.501 1.00 27.30 76 ASP D CA 1
ATOM 5719 C C . ASP D 2 76 ? 14.930 17.422 113.840 1.00 32.00 76 ASP D C 1
ATOM 5720 O O . ASP D 2 76 ? 15.547 17.683 114.873 1.00 28.85 76 ASP D O 1
ATOM 5725 N N . VAL D 2 77 ? 13.898 16.571 113.830 1.00 30.99 77 VAL D N 1
ATOM 5726 C CA . VAL D 2 77 ? 13.439 15.884 115.056 1.00 33.54 77 VAL D CA 1
ATOM 5727 C C . VAL D 2 77 ? 13.766 14.380 115.016 1.00 37.00 77 VAL D C 1
ATOM 5728 O O . VAL D 2 77 ? 13.390 13.687 114.058 1.00 34.57 77 VAL D O 1
ATOM 5732 N N . TYR D 2 78 ? 14.453 13.878 116.054 1.00 28.45 78 TYR D N 1
ATOM 5733 C CA . TYR D 2 78 ? 14.875 12.481 116.086 1.00 26.66 78 TYR D CA 1
ATOM 5734 C C . TYR D 2 78 ? 14.126 11.738 117.154 1.00 31.15 78 TYR D C 1
ATOM 5735 O O . TYR D 2 78 ? 13.855 12.273 118.249 1.00 27.34 78 TYR D O 1
ATOM 5744 N N . ALA D 2 79 ? 13.728 10.515 116.817 1.00 28.06 79 ALA D N 1
ATOM 5745 C CA . ALA D 2 79 ? 12.993 9.706 117.768 1.00 28.52 79 ALA D CA 1
ATOM 5746 C C . ALA D 2 79 ? 13.279 8.212 117.609 1.00 28.89 79 ALA D C 1
ATOM 5747 O O . ALA D 2 79 ? 13.998 7.783 116.696 1.00 26.05 79 ALA D O 1
ATOM 5749 N N . CYS D 2 80 ? 12.650 7.430 118.467 1.00 21.39 80 CYS D N 1
ATOM 5750 C CA . CYS D 2 80 ? 12.827 5.996 118.488 1.00 29.46 80 CYS D CA 1
ATOM 5751 C C . CYS D 2 80 ? 11.420 5.384 118.593 1.00 29.20 80 CYS D C 1
ATOM 5752 O O . CYS D 2 80 ? 10.701 5.654 119.549 1.00 35.11 80 CYS D O 1
ATOM 5755 N N . ARG D 2 81 ? 11.040 4.544 117.640 1.00 29.87 81 ARG D N 1
ATOM 5756 C CA . ARG D 2 81 ? 9.693 3.936 117.666 1.00 33.34 81 ARG D CA 1
ATOM 5757 C C . ARG D 2 81 ? 9.723 2.422 117.911 1.00 32.91 81 ARG D C 1
ATOM 5758 O O . ARG D 2 81 ? 10.508 1.712 117.287 1.00 36.60 81 ARG D O 1
ATOM 5766 N N . VAL D 2 82 ? 8.884 1.929 118.813 1.00 28.73 82 VAL D N 1
ATOM 5767 C CA . VAL D 2 82 ? 8.881 0.492 119.060 1.00 35.13 82 VAL D CA 1
ATOM 5768 C C . VAL D 2 82 ? 7.485 -0.196 119.107 1.00 39.35 82 VAL D C 1
ATOM 5769 O O . VAL D 2 82 ? 6.493 0.393 119.538 1.00 38.21 82 VAL D O 1
ATOM 5773 N N . LYS D 2 83 ? 7.423 -1.444 118.649 1.00 40.48 83 LYS D N 1
ATOM 5774 C CA . LYS D 2 83 ? 6.179 -2.230 118.678 1.00 41.08 83 LYS D CA 1
ATOM 5775 C C . LYS D 2 83 ? 6.442 -3.488 119.513 1.00 39.21 83 LYS D C 1
ATOM 5776 O O . LYS D 2 83 ? 7.523 -4.071 119.404 1.00 33.49 83 LYS D O 1
ATOM 5782 N N . HIS D 2 84 ? 5.437 -3.895 120.314 1.00 38.63 84 HIS D N 1
ATOM 5783 C CA . HIS D 2 84 ? 5.487 -5.048 121.230 1.00 41.41 84 HIS D CA 1
ATOM 5784 C C . HIS D 2 84 ? 4.039 -5.470 121.624 1.00 44.21 84 HIS D C 1
ATOM 5785 O O . HIS D 2 84 ? 3.092 -4.643 121.603 1.00 41.31 84 HIS D O 1
ATOM 5792 N N . VAL D 2 85 ? 3.863 -6.739 122.001 1.00 44.46 85 VAL D N 1
ATOM 5793 C CA . VAL D 2 85 ? 2.531 -7.253 122.387 1.00 43.43 85 VAL D CA 1
ATOM 5794 C C . VAL D 2 85 ? 1.823 -6.447 123.456 1.00 44.29 85 VAL D C 1
ATOM 5795 O O . VAL D 2 85 ? 0.601 -6.325 123.430 1.00 48.04 85 VAL D O 1
ATOM 5799 N N . THR D 2 86 ? 2.562 -5.926 124.427 1.00 42.18 86 THR D N 1
ATOM 5800 C CA . THR D 2 86 ? 1.920 -5.168 125.488 1.00 44.94 86 THR D CA 1
ATOM 5801 C C . THR D 2 86 ? 1.422 -3.792 125.008 1.00 46.45 86 THR D C 1
ATOM 5802 O O . THR D 2 86 ? 0.772 -3.076 125.761 1.00 41.17 86 THR D O 1
ATOM 5806 N N . LEU D 2 87 ? 1.735 -3.440 123.763 1.00 43.37 87 LEU D N 1
ATOM 5807 C CA . LEU D 2 87 ? 1.397 -2.139 123.215 1.00 45.10 87 LEU D CA 1
ATOM 5808 C C . LEU D 2 87 ? 0.253 -2.144 122.169 1.00 46.91 87 LEU D C 1
ATOM 5809 O O . LEU D 2 87 ? 0.442 -2.613 121.042 1.00 42.14 87 LEU D O 1
ATOM 5814 N N . LYS D 2 88 ? -0.915 -1.589 122.520 1.00 47.54 88 LYS D N 1
ATOM 5815 C CA . LYS D 2 88 ? -2.044 -1.550 121.571 1.00 46.83 88 LYS D CA 1
ATOM 5816 C C . LYS D 2 88 ? -1.650 -0.799 120.288 1.00 45.66 88 LYS D C 1
ATOM 5817 O O . LYS D 2 88 ? -1.948 -1.239 119.173 1.00 40.60 88 LYS D O 1
ATOM 5823 N N . GLU D 2 89 ? -0.968 0.326 120.451 1.00 43.49 89 GLU D N 1
ATOM 5824 C CA . GLU D 2 89 ? -0.474 1.103 119.326 1.00 43.80 89 GLU D CA 1
ATOM 5825 C C . GLU D 2 89 ? 1.027 1.357 119.566 1.00 42.57 89 GLU D C 1
ATOM 5826 O O . GLU D 2 89 ? 1.454 1.471 120.720 1.00 44.08 89 GLU D O 1
ATOM 5832 N N . PRO D 2 90 ? 1.835 1.463 118.494 1.00 40.37 90 PRO D N 1
ATOM 5833 C CA . PRO D 2 90 ? 3.280 1.710 118.657 1.00 40.18 90 PRO D CA 1
ATOM 5834 C C . PRO D 2 90 ? 3.578 2.915 119.567 1.00 46.54 90 PRO D C 1
ATOM 5835 O O . PRO D 2 90 ? 2.793 3.879 119.604 1.00 47.67 90 PRO D O 1
ATOM 5839 N N . LYS D 2 91 ? 4.683 2.853 120.322 1.00 43.79 91 LYS D N 1
ATOM 5840 C CA . LYS D 2 91 ? 5.094 3.975 121.192 1.00 38.95 91 LYS D CA 1
ATOM 5841 C C . LYS D 2 91 ? 6.221 4.698 120.453 1.00 35.60 91 LYS D C 1
ATOM 5842 O O . LYS D 2 91 ? 7.119 4.052 119.936 1.00 30.27 91 LYS D O 1
ATOM 5848 N N . THR D 2 92 ? 6.167 6.031 120.419 1.00 39.60 92 THR D N 1
ATOM 5849 C CA . THR D 2 92 ? 7.184 6.868 119.754 1.00 35.74 92 THR D CA 1
ATOM 5850 C C . THR D 2 92 ? 7.767 7.853 120.804 1.00 40.22 92 THR D C 1
ATOM 5851 O O . THR D 2 92 ? 7.038 8.674 121.358 1.00 34.35 92 THR D O 1
ATOM 5855 N N . VAL D 2 93 ? 9.069 7.763 121.078 1.00 36.31 93 VAL D N 1
ATOM 5856 C CA . VAL D 2 93 ? 9.712 8.632 122.064 1.00 34.53 93 VAL D CA 1
ATOM 5857 C C . VAL D 2 93 ? 10.702 9.615 121.404 1.00 35.61 93 VAL D C 1
ATOM 5858 O O . VAL D 2 93 ? 11.636 9.192 120.683 1.00 32.40 93 VAL D O 1
ATOM 5862 N N . THR D 2 94 ? 10.516 10.913 121.644 1.00 27.48 94 THR D N 1
ATOM 5863 C CA . THR D 2 94 ? 11.377 11.904 121.010 1.00 35.30 94 THR D CA 1
ATOM 5864 C C . THR D 2 94 ? 12.691 12.192 121.768 1.00 36.71 94 THR D C 1
ATOM 5865 O O . THR D 2 94 ? 12.719 12.168 123.002 1.00 36.88 94 THR D O 1
ATOM 5869 N N . TRP D 2 95 ? 13.785 12.430 121.042 1.00 34.55 95 TRP D N 1
ATOM 5870 C CA . TRP D 2 95 ? 15.097 12.729 121.673 1.00 35.30 95 TRP D CA 1
ATOM 5871 C C . TRP D 2 95 ? 15.156 14.104 122.400 1.00 38.06 95 TRP D C 1
ATOM 5872 O O . TRP D 2 95 ? 14.964 15.151 121.791 1.00 35.19 95 TRP D O 1
ATOM 5883 N N . ASP D 2 96 ? 15.447 14.067 123.695 1.00 40.48 96 ASP D N 1
ATOM 5884 C CA . ASP D 2 96 ? 15.609 15.261 124.546 1.00 42.45 96 ASP D CA 1
ATOM 5885 C C . ASP D 2 96 ? 17.121 15.631 124.619 1.00 41.27 96 ASP D C 1
ATOM 5886 O O . ASP D 2 96 ? 17.897 14.907 125.209 1.00 41.59 96 ASP D O 1
ATOM 5891 N N . ARG D 2 97 ? 17.520 16.755 124.034 1.00 44.84 97 ARG D N 1
ATOM 5892 C CA . ARG D 2 97 ? 18.927 17.217 124.013 1.00 48.27 97 ARG D CA 1
ATOM 5893 C C . ARG D 2 97 ? 19.689 17.442 125.353 1.00 46.31 97 ARG D C 1
ATOM 5894 O O . ARG D 2 97 ? 20.883 17.732 125.352 1.00 40.80 97 ARG D O 1
ATOM 5902 N N . ASP D 2 98 ? 19.010 17.341 126.485 1.00 44.73 98 ASP D N 1
ATOM 5903 C CA . ASP D 2 98 ? 19.669 17.566 127.771 1.00 49.29 98 ASP D CA 1
ATOM 5904 C C . ASP D 2 98 ? 20.125 16.270 128.446 1.00 52.20 98 ASP D C 1
ATOM 5905 O O . ASP D 2 98 ? 20.976 16.307 129.332 1.00 49.38 98 ASP D O 1
ATOM 5910 N N . MET D 2 99 ? 19.542 15.143 128.038 1.00 52.89 99 MET D N 1
ATOM 5911 C CA . MET D 2 99 ? 19.862 13.837 128.614 1.00 58.14 99 MET D CA 1
ATOM 5912 C C . MET D 2 99 ? 21.319 13.448 128.421 1.00 57.43 99 MET D C 1
ATOM 5913 O O . MET D 2 99 ? 21.958 13.955 127.475 1.00 53.63 99 MET D O 1
ATOM 5919 N N . ALA E 1 1 ? 58.923 17.750 92.945 1.00 100.97 1 ALA E N 1
ATOM 5920 C CA . ALA E 1 1 ? 60.032 16.839 93.357 1.00 100.97 1 ALA E CA 1
ATOM 5921 C C . ALA E 1 1 ? 59.636 15.992 94.568 1.00 100.97 1 ALA E C 1
ATOM 5922 O O . ALA E 1 1 ? 59.228 14.835 94.416 1.00 100.97 1 ALA E O 1
ATOM 5924 N N . GLU E 1 2 ? 59.757 16.578 95.762 1.00 100.97 2 GLU E N 1
ATOM 5925 C CA . GLU E 1 2 ? 59.426 15.906 97.028 1.00 100.97 2 GLU E CA 1
ATOM 5926 C C . GLU E 1 2 ? 57.983 15.377 97.063 1.00 100.97 2 GLU E C 1
ATOM 5927 O O . GLU E 1 2 ? 57.080 15.970 96.449 1.00 100.97 2 GLU E O 1
ATOM 5933 N N . PRO E 1 3 ? 57.746 14.262 97.791 1.00 100.97 3 PRO E N 1
ATOM 5934 C CA . PRO E 1 3 ? 56.394 13.689 97.876 1.00 100.97 3 PRO E CA 1
ATOM 5935 C C . PRO E 1 3 ? 55.306 14.763 97.978 1.00 100.97 3 PRO E C 1
ATOM 5936 O O . PRO E 1 3 ? 55.158 15.434 99.005 1.00 100.97 3 PRO E O 1
ATOM 5940 N N . ARG E 1 4 ? 54.561 14.923 96.889 1.00 100.41 4 ARG E N 1
ATOM 5941 C CA . ARG E 1 4 ? 53.491 15.903 96.814 1.00 97.93 4 ARG E CA 1
ATOM 5942 C C . ARG E 1 4 ? 52.166 15.249 97.216 1.00 94.72 4 ARG E C 1
ATOM 5943 O O . ARG E 1 4 ? 51.584 14.482 96.441 1.00 96.99 4 ARG E O 1
ATOM 5951 N N . LEU E 1 5 ? 51.702 15.551 98.429 1.00 87.53 5 LEU E N 1
ATOM 5952 C CA . LEU E 1 5 ? 50.453 14.998 98.947 1.00 80.74 5 LEU E CA 1
ATOM 5953 C C . LEU E 1 5 ? 49.198 15.585 98.279 1.00 77.22 5 LEU E C 1
ATOM 5954 O O . LEU E 1 5 ? 48.899 16.774 98.414 1.00 77.57 5 LEU E O 1
ATOM 5959 N N . PRO E 1 6 ? 48.458 14.757 97.525 1.00 72.56 6 PRO E N 1
ATOM 5960 C CA . PRO E 1 6 ? 47.242 15.212 96.851 1.00 68.82 6 PRO E CA 1
ATOM 5961 C C . PRO E 1 6 ? 45.960 15.017 97.679 1.00 69.32 6 PRO E C 1
ATOM 5962 O O . PRO E 1 6 ? 45.924 14.212 98.617 1.00 72.01 6 PRO E O 1
ATOM 5966 N N . LEU E 1 7 ? 44.922 15.775 97.329 1.00 68.73 7 LEU E N 1
ATOM 5967 C CA . LEU E 1 7 ? 43.608 15.698 97.970 1.00 65.94 7 LEU E CA 1
ATOM 5968 C C . LEU E 1 7 ? 42.642 15.426 96.805 1.00 63.45 7 LEU E C 1
ATOM 5969 O O . LEU E 1 7 ? 42.544 16.244 95.895 1.00 62.06 7 LEU E O 1
ATOM 5974 N N . MET E 1 8 ? 41.957 14.280 96.819 1.00 61.24 8 MET E N 1
ATOM 5975 C CA . MET E 1 8 ? 41.040 13.916 95.725 1.00 57.71 8 MET E CA 1
ATOM 5976 C C . MET E 1 8 ? 39.639 13.441 96.133 1.00 57.42 8 MET E C 1
ATOM 5977 O O . MET E 1 8 ? 39.498 12.671 97.092 1.00 61.19 8 MET E O 1
ATOM 5982 N N . TYR E 1 9 ? 38.621 13.876 95.378 1.00 53.07 9 TYR E N 1
ATOM 5983 C CA . TYR E 1 9 ? 37.227 13.486 95.594 1.00 52.35 9 TYR E CA 1
ATOM 5984 C C . TYR E 1 9 ? 36.796 12.536 94.456 1.00 51.79 9 TYR E C 1
ATOM 5985 O O . TYR E 1 9 ? 37.098 12.782 93.284 1.00 52.23 9 TYR E O 1
ATOM 5994 N N . HIS E 1 10 ? 36.087 11.464 94.808 1.00 50.83 10 HIS E N 1
ATOM 5995 C CA . HIS E 1 10 ? 35.594 10.474 93.849 1.00 47.94 10 HIS E CA 1
ATOM 5996 C C . HIS E 1 10 ? 34.057 10.542 93.814 1.00 48.89 10 HIS E C 1
ATOM 5997 O O . HIS E 1 10 ? 33.406 10.099 94.763 1.00 47.24 10 HIS E O 1
ATOM 6004 N N . LEU E 1 11 ? 33.470 11.065 92.735 1.00 47.98 11 LEU E N 1
ATOM 6005 C CA . LEU E 1 11 ? 32.001 11.168 92.644 1.00 44.92 11 LEU E CA 1
ATOM 6006 C C . LEU E 1 11 ? 31.358 10.190 91.646 1.00 43.12 11 LEU E C 1
ATOM 6007 O O . LEU E 1 11 ? 31.952 9.869 90.614 1.00 38.97 11 LEU E O 1
ATOM 6012 N N . ALA E 1 12 ? 30.133 9.743 91.945 1.00 40.64 12 ALA E N 1
ATOM 6013 C CA . ALA E 1 12 ? 29.420 8.804 91.082 1.00 38.58 12 ALA E CA 1
ATOM 6014 C C . ALA E 1 12 ? 27.897 8.872 91.232 1.00 40.11 12 ALA E C 1
ATOM 6015 O O . ALA E 1 12 ? 27.399 9.129 92.334 1.00 36.48 12 ALA E O 1
ATOM 6017 N N . ALA E 1 13 ? 27.177 8.618 90.131 1.00 42.10 13 ALA E N 1
ATOM 6018 C CA . ALA E 1 13 ? 25.696 8.603 90.094 1.00 45.48 13 ALA E CA 1
ATOM 6019 C C . ALA E 1 13 ? 25.210 7.551 89.083 1.00 45.55 13 ALA E C 1
ATOM 6020 O O . ALA E 1 13 ? 25.840 7.367 88.034 1.00 49.27 13 ALA E O 1
ATOM 6022 N N . VAL E 1 14 ? 24.092 6.892 89.388 1.00 43.30 14 VAL E N 1
ATOM 6023 C CA . VAL E 1 14 ? 23.543 5.839 88.542 1.00 43.98 14 VAL E CA 1
ATOM 6024 C C . VAL E 1 14 ? 22.006 5.877 88.332 1.00 49.82 14 VAL E C 1
ATOM 6025 O O . VAL E 1 14 ? 21.263 6.428 89.155 1.00 46.88 14 VAL E O 1
ATOM 6029 N N . SER E 1 15 ? 21.543 5.269 87.236 1.00 50.60 15 SER E N 1
ATOM 6030 C CA . SER E 1 15 ? 20.113 5.206 86.954 1.00 57.91 15 SER E CA 1
ATOM 6031 C C . SER E 1 15 ? 19.505 3.898 87.467 1.00 57.94 15 SER E C 1
ATOM 6032 O O . SER E 1 15 ? 18.436 3.920 88.069 1.00 56.95 15 SER E O 1
ATOM 6035 N N . ASP E 1 16 ? 20.187 2.771 87.249 1.00 60.76 16 ASP E N 1
ATOM 6036 C CA . ASP E 1 16 ? 19.683 1.467 87.711 1.00 62.88 16 ASP E CA 1
ATOM 6037 C C . ASP E 1 16 ? 19.832 1.264 89.239 1.00 62.19 16 ASP E C 1
ATOM 6038 O O . ASP E 1 16 ? 20.949 1.167 89.768 1.00 54.66 16 ASP E O 1
ATOM 6043 N N . LEU E 1 17 ? 18.696 1.198 89.937 1.00 62.78 17 LEU E N 1
ATOM 6044 C CA . LEU E 1 17 ? 18.700 1.018 91.388 1.00 65.09 17 LEU E CA 1
ATOM 6045 C C . LEU E 1 17 ? 18.338 -0.387 91.861 1.00 65.04 17 LEU E C 1
ATOM 6046 O O . LEU E 1 17 ? 18.133 -0.593 93.056 1.00 68.35 17 LEU E O 1
ATOM 6051 N N . SER E 1 18 ? 18.279 -1.353 90.951 1.00 63.31 18 SER E N 1
ATOM 6052 C CA . SER E 1 18 ? 17.915 -2.721 91.329 1.00 66.94 18 SER E CA 1
ATOM 6053 C C . SER E 1 18 ? 18.843 -3.482 92.303 1.00 66.04 18 SER E C 1
ATOM 6054 O O . SER E 1 18 ? 18.497 -4.580 92.736 1.00 68.06 18 SER E O 1
ATOM 6057 N N . THR E 1 19 ? 20.008 -2.931 92.643 1.00 63.78 19 THR E N 1
ATOM 6058 C CA . THR E 1 19 ? 20.900 -3.609 93.593 1.00 64.38 19 THR E CA 1
ATOM 6059 C C . THR E 1 19 ? 21.050 -2.8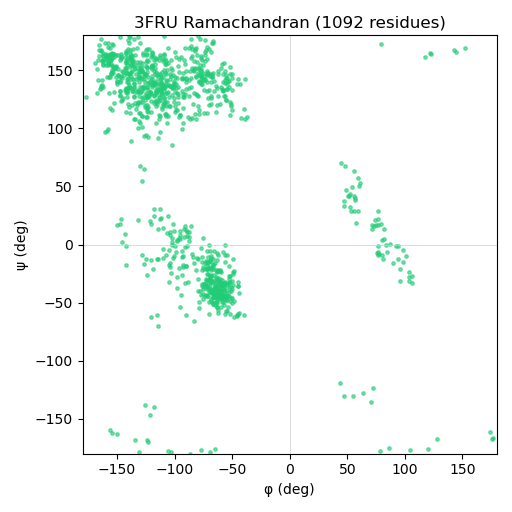13 94.897 1.00 62.48 19 THR E C 1
ATOM 6060 O O . THR E 1 19 ? 21.942 -3.077 95.715 1.00 60.82 19 THR E O 1
ATOM 6064 N N . GLY E 1 20 ? 20.169 -1.833 95.077 1.00 61.24 20 GLY E N 1
ATOM 6065 C CA . GLY E 1 20 ? 20.168 -1.038 96.290 1.00 54.65 20 GLY E CA 1
ATOM 6066 C C . GLY E 1 20 ? 21.181 0.080 96.461 1.00 56.84 20 GLY E C 1
ATOM 6067 O O . GLY E 1 20 ? 21.391 0.538 97.581 1.00 56.43 20 GLY E O 1
ATOM 6068 N N . LEU E 1 21 ? 21.811 0.540 95.386 1.00 55.43 21 LEU E N 1
ATOM 6069 C CA . LEU E 1 21 ? 22.790 1.616 95.527 1.00 52.99 21 LEU E CA 1
ATOM 6070 C C . LEU E 1 21 ? 22.069 2.952 95.668 1.00 53.58 21 LEU E C 1
ATOM 6071 O O . LEU E 1 21 ? 20.942 3.116 95.201 1.00 54.18 21 LEU E O 1
ATOM 6076 N N . PRO E 1 22 ? 22.681 3.910 96.375 1.00 51.32 22 PRO E N 1
ATOM 6077 C CA . PRO E 1 22 ? 21.998 5.201 96.487 1.00 47.33 22 PRO E CA 1
ATOM 6078 C C . PRO E 1 22 ? 22.156 5.838 95.108 1.00 48.69 22 PRO E C 1
ATOM 6079 O O . PRO E 1 22 ? 23.077 5.477 94.385 1.00 48.02 22 PRO E O 1
ATOM 6083 N N . SER E 1 23 ? 21.287 6.783 94.754 1.00 48.91 23 SER E N 1
ATOM 6084 C CA . SER E 1 23 ? 21.373 7.453 93.458 1.00 50.80 23 SER E CA 1
ATOM 6085 C C . SER E 1 23 ? 22.692 8.205 93.270 1.00 49.56 23 SER E C 1
ATOM 6086 O O . SER E 1 23 ? 23.165 8.349 92.135 1.00 48.30 23 SER E O 1
ATOM 6089 N N . PHE E 1 24 ? 23.274 8.687 94.372 1.00 45.34 24 PHE E N 1
ATOM 6090 C CA . PHE E 1 24 ? 24.524 9.461 94.299 1.00 47.79 24 PHE E CA 1
ATOM 6091 C C . PHE E 1 24 ? 25.376 9.284 95.557 1.00 49.93 24 PHE E C 1
ATOM 6092 O O . PHE E 1 24 ? 24.828 9.250 96.662 1.00 50.79 24 PHE E O 1
ATOM 6100 N N . TRP E 1 25 ? 26.701 9.166 95.402 1.00 46.67 25 TRP E N 1
ATOM 6101 C CA . TRP E 1 25 ? 27.592 9.025 96.565 1.00 46.79 25 TRP E CA 1
ATOM 6102 C C . TRP E 1 25 ? 29.035 9.522 96.307 1.00 48.79 25 TRP E C 1
ATOM 6103 O O . TRP E 1 25 ? 29.454 9.677 95.149 1.00 45.42 25 TRP E O 1
ATOM 6114 N N . ALA E 1 26 ? 29.786 9.773 97.381 1.00 44.75 26 ALA E N 1
ATOM 6115 C CA . ALA E 1 26 ? 31.156 10.267 97.256 1.00 48.66 26 ALA E CA 1
ATOM 6116 C C . ALA E 1 26 ? 32.096 9.869 98.404 1.00 53.13 26 ALA E C 1
ATOM 6117 O O . ALA E 1 26 ? 31.634 9.651 99.527 1.00 55.60 26 ALA E O 1
ATOM 6119 N N . THR E 1 27 ? 33.406 9.784 98.118 1.00 52.00 27 THR E N 1
ATOM 6120 C CA . THR E 1 27 ? 34.445 9.490 99.124 1.00 50.78 27 THR E CA 1
ATOM 6121 C C . THR E 1 27 ? 35.627 10.463 98.904 1.00 54.43 27 THR E C 1
ATOM 6122 O O . THR E 1 27 ? 35.818 10.951 97.787 1.00 57.85 27 THR E O 1
ATOM 6126 N N . GLY E 1 28 ? 36.415 10.742 99.947 1.00 48.06 28 GLY E N 1
ATOM 6127 C CA . GLY E 1 28 ? 37.537 11.675 99.830 1.00 47.62 28 GLY E CA 1
ATOM 6128 C C . GLY E 1 28 ? 38.878 11.131 100.338 1.00 52.13 28 GLY E C 1
ATOM 6129 O O . GLY E 1 28 ? 38.929 10.425 101.350 1.00 49.40 28 GLY E O 1
ATOM 6130 N N . TRP E 1 29 ? 39.981 11.466 99.660 1.00 51.26 29 TRP E N 1
ATOM 6131 C CA . TRP E 1 29 ? 41.290 10.931 100.049 1.00 49.36 29 TRP E CA 1
ATOM 6132 C C . TRP E 1 29 ? 42.471 11.911 100.205 1.00 52.38 29 TRP E C 1
ATOM 6133 O O . TRP E 1 29 ? 42.619 12.877 99.448 1.00 55.37 29 TRP E O 1
ATOM 6144 N N . LEU E 1 30 ? 43.324 11.629 101.187 1.00 51.99 30 LEU E N 1
ATOM 6145 C CA . LEU E 1 30 ? 44.514 12.436 101.429 1.00 53.73 30 LEU E CA 1
ATOM 6146 C C . LEU E 1 30 ? 45.662 11.498 101.124 1.00 53.94 30 LEU E C 1
ATOM 6147 O O . LEU E 1 30 ? 46.152 10.775 102.001 1.00 52.81 30 LEU E O 1
ATOM 6152 N N . GLY E 1 31 ? 46.117 11.520 99.880 1.00 52.78 31 GLY E N 1
ATOM 6153 C CA . GLY E 1 31 ? 47.159 10.585 99.524 1.00 50.54 31 GLY E CA 1
ATOM 6154 C C . GLY E 1 31 ? 46.479 9.214 99.466 1.00 52.64 31 GLY E C 1
ATOM 6155 O O . GLY E 1 31 ? 45.489 9.054 98.741 1.00 47.04 31 GLY E O 1
ATOM 6156 N N . ALA E 1 32 ? 46.972 8.240 100.237 1.00 53.52 32 ALA E N 1
ATOM 6157 C CA . ALA E 1 32 ? 46.415 6.892 100.222 1.00 54.98 32 ALA E CA 1
ATOM 6158 C C . ALA E 1 32 ? 45.378 6.528 101.283 1.00 57.52 32 ALA E C 1
ATOM 6159 O O . ALA E 1 32 ? 44.956 5.369 101.346 1.00 57.05 32 ALA E O 1
ATOM 6161 N N . GLN E 1 33 ? 44.960 7.484 102.109 1.00 57.45 33 GLN E N 1
ATOM 6162 C CA . GLN E 1 33 ? 43.948 7.174 103.116 1.00 59.68 33 GLN E CA 1
ATOM 6163 C C . GLN E 1 33 ? 42.680 8.002 102.943 1.00 54.69 33 GLN E C 1
ATOM 6164 O O . GLN E 1 33 ? 42.749 9.190 102.617 1.00 55.11 33 GLN E O 1
ATOM 6170 N N . GLN E 1 34 ? 41.530 7.357 103.145 1.00 51.73 34 GLN E N 1
ATOM 6171 C CA . GLN E 1 34 ? 40.215 8.006 103.043 1.00 49.87 34 GLN E CA 1
ATOM 6172 C C . GLN E 1 34 ? 39.961 8.814 104.345 1.00 51.07 34 GLN E C 1
ATOM 6173 O O . GLN E 1 34 ? 40.330 8.376 105.443 1.00 53.00 34 GLN E O 1
ATOM 6179 N N . TYR E 1 35 ? 39.369 10.001 104.220 1.00 47.78 35 TYR E N 1
ATOM 6180 C CA . TYR E 1 35 ? 39.063 10.823 105.400 1.00 50.67 35 TYR E CA 1
ATOM 6181 C C . TYR E 1 35 ? 37.610 11.259 105.413 1.00 48.84 35 TYR E C 1
ATOM 6182 O O . TYR E 1 35 ? 37.149 11.791 106.415 1.00 53.52 35 TYR E O 1
ATOM 6191 N N . LEU E 1 36 ? 36.886 11.017 104.317 1.00 49.03 36 LEU E N 1
ATOM 6192 C CA . LEU E 1 36 ? 35.490 11.454 104.206 1.00 45.49 36 LEU E CA 1
ATOM 6193 C C . LEU E 1 36 ? 34.536 10.545 103.425 1.00 44.64 36 LEU E C 1
ATOM 6194 O O . LEU E 1 36 ? 34.948 9.893 102.467 1.00 36.25 36 LEU E O 1
ATOM 6199 N N . THR E 1 37 ? 33.256 10.543 103.816 1.00 41.76 37 THR E N 1
ATOM 6200 C CA . THR E 1 37 ? 32.222 9.741 103.148 1.00 43.97 37 THR E CA 1
ATOM 6201 C C . THR E 1 37 ? 30.870 10.494 103.081 1.00 48.29 37 THR E C 1
ATOM 6202 O O . THR E 1 37 ? 30.567 11.319 103.958 1.00 51.45 37 THR E O 1
ATOM 6206 N N . TYR E 1 38 ? 30.057 10.196 102.062 1.00 43.11 38 TYR E N 1
ATOM 6207 C CA . TYR E 1 38 ? 28.763 10.859 101.872 1.00 43.05 38 TYR E CA 1
ATOM 6208 C C . TYR E 1 38 ? 27.864 10.161 100.853 1.00 42.42 38 TYR E C 1
ATOM 6209 O O . TYR E 1 38 ? 28.353 9.700 99.830 1.00 44.00 38 TYR E O 1
ATOM 6218 N N . ASN E 1 39 ? 26.555 10.107 101.114 1.00 43.13 39 ASN E N 1
ATOM 6219 C CA . ASN E 1 39 ? 25.586 9.540 100.152 1.00 42.91 39 ASN E CA 1
ATOM 6220 C C . ASN E 1 39 ? 24.234 10.263 100.234 1.00 46.31 39 ASN E C 1
ATOM 6221 O O . ASN E 1 39 ? 23.950 10.937 101.215 1.00 46.84 39 ASN E O 1
ATOM 6226 N N . ASN E 1 40 ? 23.405 10.147 99.202 1.00 49.14 40 ASN E N 1
ATOM 6227 C CA . ASN E 1 40 ? 22.131 10.868 99.190 1.00 52.37 40 ASN E CA 1
ATOM 6228 C C . ASN E 1 40 ? 20.973 10.330 100.048 1.00 53.97 40 ASN E C 1
ATOM 6229 O O . ASN E 1 40 ? 19.965 11.009 100.201 1.00 58.65 40 ASN E O 1
ATOM 6234 N N . LEU E 1 41 ? 21.084 9.125 100.592 1.00 54.08 41 LEU E N 1
ATOM 6235 C CA . LEU E 1 41 ? 20.019 8.622 101.457 1.00 52.86 41 LEU E CA 1
ATOM 6236 C C . LEU E 1 41 ? 20.161 9.249 102.870 1.00 55.55 41 LEU E C 1
ATOM 6237 O O . LEU E 1 41 ? 19.248 9.155 103.672 1.00 55.54 41 LEU E O 1
ATOM 6242 N N . ARG E 1 42 ? 21.299 9.889 103.163 1.00 54.92 42 ARG E N 1
ATOM 6243 C CA . ARG E 1 42 ? 21.544 10.484 104.478 1.00 53.47 42 ARG E CA 1
ATOM 6244 C C . ARG E 1 42 ? 21.879 11.983 104.459 1.00 54.20 42 ARG E C 1
ATOM 6245 O O . ARG E 1 42 ? 21.661 12.681 105.450 1.00 53.38 42 ARG E O 1
ATOM 6253 N N . GLN E 1 43 ? 22.433 12.455 103.344 1.00 54.70 43 GLN E N 1
ATOM 6254 C CA . GLN E 1 43 ? 22.819 13.852 103.153 1.00 54.78 43 GLN E CA 1
ATOM 6255 C C . GLN E 1 43 ? 23.778 14.466 104.165 1.00 55.68 43 GLN E C 1
ATOM 6256 O O . GLN E 1 43 ? 23.587 15.610 104.570 1.00 60.51 43 GLN E O 1
ATOM 6262 N N . GLU E 1 44 ? 24.804 13.730 104.583 1.00 50.57 44 GLU E N 1
ATOM 6263 C CA . GLU E 1 44 ? 25.776 14.288 105.522 1.00 50.54 44 GLU E CA 1
ATOM 6264 C C . GLU E 1 44 ? 27.173 13.823 105.178 1.00 50.62 44 GLU E C 1
ATOM 6265 O O . GLU E 1 44 ? 27.365 12.668 104.816 1.00 4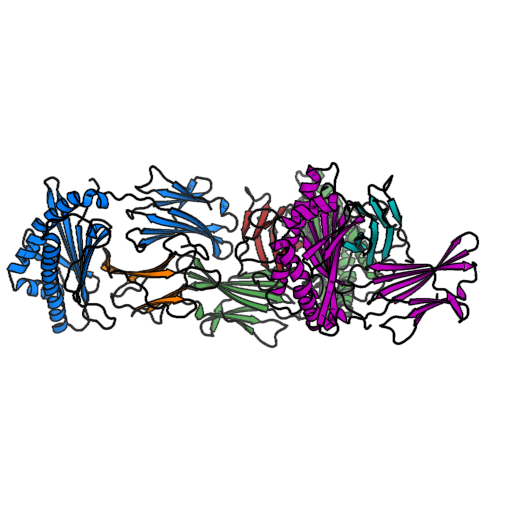7.48 44 GLU E O 1
ATOM 6271 N N . ALA E 1 45 ? 28.158 14.703 105.334 1.00 50.44 45 ALA E N 1
ATOM 6272 C CA . ALA E 1 45 ? 29.538 14.320 105.094 1.00 52.86 45 ALA E CA 1
ATOM 6273 C C . ALA E 1 45 ? 30.130 13.988 106.468 1.00 54.64 45 ALA E C 1
ATOM 6274 O O . ALA E 1 45 ? 30.135 14.821 107.370 1.00 56.18 45 ALA E O 1
ATOM 6276 N N . ASP E 1 46 ? 30.629 12.771 106.629 1.00 54.53 46 ASP E N 1
ATOM 6277 C CA . ASP E 1 46 ? 31.206 12.373 107.899 1.00 56.39 46 ASP E CA 1
ATOM 6278 C C . ASP E 1 46 ? 32.671 12.049 107.754 1.00 55.29 46 ASP E C 1
ATOM 6279 O O . ASP E 1 46 ? 33.135 11.732 106.663 1.00 51.72 46 ASP E O 1
ATOM 6284 N N . PRO E 1 47 ? 33.427 12.166 108.858 1.00 54.86 47 PRO E N 1
ATOM 6285 C CA . PRO E 1 47 ? 34.859 11.861 108.871 1.00 53.85 47 PRO E CA 1
ATOM 6286 C C . PRO E 1 47 ? 35.006 10.341 108.983 1.00 55.78 47 PRO E C 1
ATOM 6287 O O . PRO E 1 47 ? 34.086 9.659 109.448 1.00 54.53 47 PRO E O 1
ATOM 6291 N N . CYS E 1 48 ? 36.152 9.818 108.558 1.00 55.55 48 CYS E N 1
ATOM 6292 C CA . CYS E 1 48 ? 36.428 8.382 108.617 1.00 55.64 48 CYS E CA 1
ATOM 6293 C C . CYS E 1 48 ? 37.581 8.092 109.591 1.00 58.21 48 CYS E C 1
ATOM 6294 O O . CYS E 1 48 ? 38.502 8.895 109.736 1.00 56.30 48 CYS E O 1
ATOM 6297 N N . GLY E 1 49 ? 37.513 6.944 110.259 1.00 62.89 49 GLY E N 1
ATOM 6298 C CA . GLY E 1 49 ? 38.562 6.525 111.176 1.00 66.92 49 GLY E CA 1
ATOM 6299 C C . GLY E 1 49 ? 39.102 7.523 112.190 1.00 71.13 49 GLY E C 1
ATOM 6300 O O . GLY E 1 49 ? 38.335 8.169 112.909 1.00 69.71 49 GLY E O 1
ATOM 6301 N N . ALA E 1 50 ? 40.432 7.636 112.241 1.00 71.97 50 ALA E N 1
ATOM 6302 C CA . ALA E 1 50 ? 41.126 8.523 113.173 1.00 71.14 50 ALA E CA 1
ATOM 6303 C C . ALA E 1 50 ? 40.748 9.981 112.985 1.00 73.17 50 ALA E C 1
ATOM 6304 O O . ALA E 1 50 ? 40.723 10.752 113.946 1.00 74.71 50 ALA E O 1
ATOM 6306 N N . TRP E 1 51 ? 40.455 10.357 111.746 1.00 72.00 51 TRP E N 1
ATOM 6307 C CA . TRP E 1 51 ? 40.086 11.728 111.425 1.00 72.27 51 TRP E CA 1
ATOM 6308 C C . TRP E 1 51 ? 38.914 12.240 112.260 1.00 75.30 51 TRP E C 1
ATOM 6309 O O . TRP E 1 51 ? 38.610 13.433 112.231 1.00 74.18 51 TRP E O 1
ATOM 6320 N N . ILE E 1 52 ? 38.273 11.339 113.009 1.00 77.59 52 ILE E N 1
ATOM 6321 C CA . ILE E 1 52 ? 37.150 11.700 113.883 1.00 78.64 52 ILE E CA 1
ATOM 6322 C C . ILE E 1 52 ? 37.691 12.537 115.050 1.00 80.20 52 ILE E C 1
ATOM 6323 O O . ILE E 1 52 ? 36.976 13.367 115.607 1.00 80.33 52 ILE E O 1
ATOM 6328 N N . TRP E 1 53 ? 38.962 12.316 115.394 1.00 81.24 53 TRP E N 1
ATOM 6329 C CA . TRP E 1 53 ? 39.630 13.007 116.499 1.00 83.09 53 TRP E CA 1
ATOM 6330 C C . TRP E 1 53 ? 40.405 14.286 116.123 1.00 85.37 53 TRP E C 1
ATOM 6331 O O . TRP E 1 53 ? 40.850 15.025 117.005 1.00 86.83 53 TRP E O 1
ATOM 6342 N N . GLU E 1 54 ? 40.573 14.543 114.827 1.00 85.79 54 GLU E N 1
ATOM 6343 C CA . GLU E 1 54 ? 41.306 15.717 114.348 1.00 84.21 54 GLU E CA 1
ATOM 6344 C C . GLU E 1 54 ? 40.701 17.019 114.861 1.00 86.15 54 GLU E C 1
ATOM 6345 O O . GLU E 1 54 ? 39.487 17.214 114.795 1.00 87.28 54 GLU E O 1
ATOM 6351 N N . ASN E 1 55 ? 41.548 17.907 115.373 1.00 88.33 55 ASN E N 1
ATOM 6352 C CA . ASN E 1 55 ? 41.080 19.195 115.880 1.00 90.35 55 ASN E CA 1
ATOM 6353 C C . ASN E 1 55 ? 40.843 20.118 114.684 1.00 90.42 55 ASN E C 1
ATOM 6354 O O . ASN E 1 55 ? 41.791 20.510 114.002 1.00 89.02 55 ASN E O 1
ATOM 6359 N N . GLN E 1 56 ? 39.580 20.458 114.433 1.00 91.39 56 GLN E N 1
ATOM 6360 C CA . GLN E 1 56 ? 39.218 21.315 113.300 1.00 93.79 56 GLN E CA 1
ATOM 6361 C C . GLN E 1 56 ? 38.411 22.558 113.690 1.00 96.09 56 GLN E C 1
ATOM 6362 O O . GLN E 1 56 ? 37.845 22.629 114.789 1.00 98.43 56 GLN E O 1
ATOM 6368 N N . VAL E 1 57 ? 38.364 23.535 112.781 1.00 94.65 57 VAL E N 1
ATOM 6369 C CA . VAL E 1 57 ? 37.587 24.748 113.011 1.00 93.41 57 VAL E CA 1
ATOM 6370 C C . VAL E 1 57 ? 36.143 24.257 113.141 1.00 92.78 57 VAL E C 1
ATOM 6371 O O . VAL E 1 57 ? 35.775 23.261 112.527 1.00 92.72 57 VAL E O 1
ATOM 6375 N N . SER E 1 58 ? 35.329 24.949 113.928 1.00 91.69 58 SER E N 1
ATOM 6376 C CA . SER E 1 58 ? 33.956 24.516 114.171 1.00 91.57 58 SER E CA 1
ATOM 6377 C C . SER E 1 58 ? 32.982 24.438 112.993 1.00 90.16 58 SER E C 1
ATOM 6378 O O . SER E 1 58 ? 31.873 23.910 113.140 1.00 91.46 58 SER E O 1
ATOM 6381 N N . TRP E 1 59 ? 33.373 24.948 111.832 1.00 87.44 59 TRP E N 1
ATOM 6382 C CA . TRP E 1 59 ? 32.477 24.908 110.676 1.00 84.43 59 TRP E CA 1
ATOM 6383 C C . TRP E 1 59 ? 32.960 23.936 109.584 1.00 79.60 59 TRP E C 1
ATOM 6384 O O . TRP E 1 59 ? 32.263 23.715 108.593 1.00 75.84 59 TRP E O 1
ATOM 6395 N N . TYR E 1 60 ? 34.136 23.343 109.786 1.00 76.13 60 TYR E N 1
ATOM 6396 C CA . TYR E 1 60 ? 34.725 22.429 108.805 1.00 74.03 60 TYR E CA 1
ATOM 6397 C C . TYR E 1 60 ? 33.823 21.390 108.153 1.00 73.21 60 TYR E C 1
ATOM 6398 O O . TYR E 1 60 ? 33.702 21.366 106.932 1.00 76.64 60 TYR E O 1
ATOM 6407 N N . TRP E 1 61 ? 33.209 20.524 108.953 1.00 70.24 61 TRP E N 1
ATOM 6408 C CA . TRP E 1 61 ? 32.335 19.482 108.422 1.00 66.49 61 TRP E CA 1
ATOM 6409 C C . TRP E 1 61 ? 31.006 19.968 107.852 1.00 65.98 61 TRP E C 1
ATOM 6410 O O . TRP E 1 61 ? 30.372 19.266 107.053 1.00 69.97 61 TRP E O 1
ATOM 6421 N N . GLU E 1 62 ? 30.587 21.166 108.239 1.00 64.25 62 GLU E N 1
ATOM 6422 C CA . GLU E 1 62 ? 29.336 21.728 107.735 1.00 65.83 62 GLU E CA 1
ATOM 6423 C C . GLU E 1 62 ? 29.505 22.248 106.287 1.00 64.18 62 GLU E C 1
ATOM 6424 O O . GLU E 1 62 ? 28.594 22.139 105.457 1.00 56.01 62 GLU E O 1
ATOM 6430 N N . LYS E 1 63 ? 30.680 22.800 105.988 1.00 64.24 63 LYS E N 1
ATOM 6431 C CA . LYS E 1 63 ? 30.969 23.325 104.648 1.00 66.12 63 LYS E CA 1
ATOM 6432 C C . LYS E 1 63 ? 31.203 22.163 103.661 1.00 66.41 63 LYS E C 1
ATOM 6433 O O . LYS E 1 63 ? 30.862 22.236 102.466 1.00 63.01 63 LYS E O 1
ATOM 6439 N N . GLU E 1 64 ? 31.790 21.091 104.176 1.00 61.96 64 GLU E N 1
ATOM 6440 C CA . GLU E 1 64 ? 32.063 19.912 103.373 1.00 60.14 64 GLU E CA 1
ATOM 6441 C C . GLU E 1 64 ? 30.719 19.327 102.916 1.00 56.60 64 GLU E C 1
ATOM 6442 O O . GLU E 1 64 ? 30.570 18.904 101.771 1.00 58.34 64 GLU E O 1
ATOM 6448 N N . THR E 1 65 ? 29.726 19.335 103.803 1.00 57.58 65 THR E N 1
ATOM 6449 C CA . THR E 1 65 ? 28.397 18.809 103.461 1.00 57.98 65 THR E CA 1
ATOM 6450 C C . THR E 1 65 ? 27.686 19.644 102.406 1.00 60.77 65 THR E C 1
ATOM 6451 O O . THR E 1 65 ? 27.020 19.100 101.516 1.00 58.40 65 THR E O 1
ATOM 6455 N N . THR E 1 66 ? 27.801 20.967 102.511 1.00 62.74 66 THR E N 1
ATOM 6456 C CA . THR E 1 66 ? 27.109 21.828 101.562 1.00 62.05 66 THR E CA 1
ATOM 6457 C C . THR E 1 66 ? 27.710 21.770 100.156 1.00 57.70 66 THR E C 1
ATOM 6458 O O . THR E 1 66 ? 26.970 21.742 99.174 1.00 47.65 66 THR E O 1
ATOM 6462 N N . ASP E 1 67 ? 29.038 21.734 100.049 1.00 57.68 67 ASP E N 1
ATOM 6463 C CA . ASP E 1 67 ? 29.661 21.659 98.723 1.00 55.22 67 ASP E CA 1
ATOM 6464 C C . ASP E 1 67 ? 29.220 20.372 98.021 1.00 57.04 67 ASP E C 1
ATOM 6465 O O . ASP E 1 67 ? 28.899 20.388 96.824 1.00 58.23 67 ASP E O 1
ATOM 6470 N N . LEU E 1 68 ? 29.157 19.263 98.769 1.00 57.65 68 LEU E N 1
ATOM 6471 C CA . LEU E 1 68 ? 28.760 17.976 98.190 1.00 55.70 68 LEU E CA 1
ATOM 6472 C C . LEU E 1 68 ? 27.274 17.860 97.816 1.00 57.26 68 LEU E C 1
ATOM 6473 O O . LEU E 1 68 ? 26.899 17.075 96.934 1.00 54.80 68 LEU E O 1
ATOM 6478 N N . LYS E 1 69 ? 26.425 18.642 98.473 1.00 59.45 69 LYS E N 1
ATOM 6479 C CA . LYS E 1 69 ? 24.993 18.628 98.178 1.00 59.74 69 LYS E CA 1
ATOM 6480 C C . LYS E 1 69 ? 24.758 19.300 96.816 1.00 60.60 69 LYS E C 1
ATOM 6481 O O . LYS E 1 69 ? 23.801 18.981 96.094 1.00 50.50 69 LYS E O 1
ATOM 6487 N N . SER E 1 70 ? 25.634 20.253 96.492 1.00 60.71 70 SER E N 1
ATOM 6488 C CA . SER E 1 70 ? 25.565 20.988 95.225 1.00 61.97 70 SER E CA 1
ATOM 6489 C C . SER E 1 70 ? 25.867 20.036 94.069 1.00 58.71 70 SER E C 1
ATOM 6490 O O . SER E 1 70 ? 25.103 19.949 93.103 1.00 57.61 70 SER E O 1
ATOM 6493 N N . LYS E 1 71 ? 26.985 19.322 94.186 1.00 53.49 71 LYS E N 1
ATOM 6494 C CA . LYS E 1 71 ? 27.408 18.394 93.143 1.00 53.97 71 LYS E CA 1
ATOM 6495 C C . LYS E 1 71 ? 26.397 17.266 92.941 1.00 53.90 71 LYS E C 1
ATOM 6496 O O . LYS E 1 71 ? 26.230 16.750 91.832 1.00 50.75 71 LYS E O 1
ATOM 6502 N N . GLU E 1 72 ? 25.702 16.900 94.012 1.00 55.16 72 GLU E N 1
ATOM 6503 C CA . GLU E 1 72 ? 24.692 15.861 93.921 1.00 54.74 72 GLU E CA 1
ATOM 6504 C C . GLU E 1 72 ? 23.580 16.286 92.959 1.00 56.11 72 GLU E C 1
ATOM 6505 O O . GLU E 1 72 ? 23.094 15.482 92.159 1.00 56.40 72 GLU E O 1
ATOM 6511 N N . GLN E 1 73 ? 23.160 17.547 93.046 1.00 59.17 73 GLN E N 1
ATOM 6512 C CA . GLN E 1 73 ? 22.109 18.041 92.157 1.00 58.47 73 GLN E CA 1
ATOM 6513 C C . GLN E 1 73 ? 22.545 18.119 90.686 1.00 54.04 73 GLN E C 1
ATOM 6514 O O . GLN E 1 73 ? 21.764 17.780 89.790 1.00 46.55 73 GLN E O 1
ATOM 6520 N N . LEU E 1 74 ? 23.768 18.591 90.431 1.00 50.78 74 LEU E N 1
ATOM 6521 C CA . LEU E 1 74 ? 24.257 18.659 89.048 1.00 52.43 74 LEU E CA 1
ATOM 6522 C C . LEU E 1 74 ? 24.317 17.249 88.418 1.00 53.69 74 LEU E C 1
ATOM 6523 O O . LEU E 1 74 ? 23.846 17.054 87.298 1.00 53.99 74 LEU E O 1
ATOM 6528 N N . PHE E 1 75 ? 24.861 16.270 89.145 1.00 53.13 75 PHE E N 1
ATOM 6529 C CA . PHE E 1 75 ? 24.968 14.896 88.633 1.00 55.23 75 PHE E CA 1
ATOM 6530 C C . PHE E 1 75 ? 23.616 14.207 88.391 1.00 56.47 75 PHE E C 1
ATOM 6531 O O . PHE E 1 75 ? 23.418 13.563 87.359 1.00 56.01 75 PHE E O 1
ATOM 6539 N N . LEU E 1 76 ? 22.689 14.337 89.339 1.00 60.26 76 LEU E N 1
ATOM 6540 C CA . LEU E 1 76 ? 21.366 13.710 89.221 1.00 61.95 76 LEU E CA 1
ATOM 6541 C C . LEU E 1 76 ? 20.501 14.284 88.087 1.00 65.75 76 LEU E C 1
ATOM 6542 O O . LEU E 1 76 ? 19.685 13.574 87.495 1.00 61.18 76 LEU E O 1
ATOM 6547 N N . GLU E 1 77 ? 20.670 15.573 87.802 1.00 69.86 77 GLU E N 1
ATOM 6548 C CA . GLU E 1 77 ? 19.935 16.216 86.719 1.00 73.09 77 GLU E CA 1
ATOM 6549 C C . GLU E 1 77 ? 20.511 15.797 85.361 1.00 72.97 77 GLU E C 1
ATOM 6550 O O . GLU E 1 77 ? 19.767 15.638 84.387 1.00 71.26 77 GLU E O 1
ATOM 6556 N N . ALA E 1 78 ? 21.835 15.634 85.299 1.00 70.15 78 ALA E N 1
ATOM 6557 C CA . ALA E 1 78 ? 22.504 15.216 84.069 1.00 68.57 78 ALA E CA 1
ATOM 6558 C C . ALA E 1 78 ? 21.996 13.838 83.643 1.00 66.92 78 ALA E C 1
ATOM 6559 O O . ALA E 1 78 ? 21.773 13.586 82.463 1.00 65.88 78 ALA E O 1
ATOM 6561 N N . ILE E 1 79 ? 21.791 12.949 84.608 1.00 69.34 79 ILE E N 1
ATOM 6562 C CA . ILE E 1 79 ? 21.301 11.608 84.302 1.00 73.38 79 ILE E CA 1
ATOM 6563 C C . ILE E 1 79 ? 19.892 11.637 83.687 1.00 75.84 79 ILE E C 1
ATOM 6564 O O . ILE E 1 79 ? 19.651 11.006 82.659 1.00 78.72 79 ILE E O 1
ATOM 6569 N N . ARG E 1 80 ? 18.968 12.374 84.299 1.00 76.81 80 ARG E N 1
ATOM 6570 C CA . ARG E 1 80 ? 17.599 12.456 83.775 1.00 76.66 80 ARG E CA 1
ATOM 6571 C C . ARG E 1 80 ? 17.528 12.999 82.349 1.00 72.37 80 ARG E C 1
ATOM 6572 O O . ARG E 1 80 ? 16.732 12.528 81.548 1.00 68.78 80 ARG E O 1
ATOM 6580 N N . THR E 1 81 ? 18.359 13.985 82.032 1.00 69.36 81 THR E N 1
ATOM 6581 C CA . THR E 1 81 ? 18.376 14.549 80.686 1.00 70.04 81 THR E CA 1
ATOM 6582 C C . THR E 1 81 ? 18.792 13.509 79.642 1.00 72.31 81 THR E C 1
ATOM 6583 O O . THR E 1 81 ? 18.179 13.419 78.584 1.00 72.00 81 THR E O 1
ATOM 6587 N N . LEU E 1 82 ? 19.836 12.732 79.930 1.00 72.70 82 LEU E N 1
ATOM 6588 C CA . LEU E 1 82 ? 20.288 11.715 78.981 1.00 74.15 82 LEU E CA 1
ATOM 6589 C C . LEU E 1 82 ? 19.203 10.646 78.818 1.00 79.28 82 LEU E C 1
ATOM 6590 O O . LEU E 1 82 ? 18.979 10.126 77.719 1.00 80.41 82 LEU E O 1
ATOM 6595 N N . GLU E 1 83 ? 18.528 10.329 79.918 1.00 82.88 83 GLU E N 1
ATOM 6596 C CA . GLU E 1 83 ? 17.471 9.327 79.915 1.00 89.00 83 GLU E CA 1
ATOM 6597 C C . GLU E 1 83 ? 16.317 9.720 78.975 1.00 92.39 83 GLU E C 1
ATOM 6598 O O . GLU E 1 83 ? 15.564 8.868 78.496 1.00 94.69 83 GLU E O 1
ATOM 6604 N N . ASN E 1 84 ? 16.194 11.012 78.697 1.00 93.53 84 ASN E N 1
ATOM 6605 C CA . ASN E 1 84 ? 15.122 11.516 77.844 1.00 92.67 84 ASN E CA 1
ATOM 6606 C C . ASN E 1 84 ? 15.420 11.551 76.353 1.00 92.58 84 ASN E C 1
ATOM 6607 O O . ASN E 1 84 ? 14.515 11.389 75.536 1.00 92.24 84 ASN E O 1
ATOM 6612 N N . GLN E 1 85 ? 16.682 11.781 76.007 1.00 90.30 85 GLN E N 1
ATOM 6613 C CA . GLN E 1 85 ? 17.096 11.875 74.614 1.00 89.03 85 GLN E CA 1
ATOM 6614 C C . GLN E 1 85 ? 17.774 10.621 74.079 1.00 88.57 85 GLN E C 1
ATOM 6615 O O . GLN E 1 85 ? 17.981 10.490 72.872 1.00 89.70 85 GLN E O 1
ATOM 6621 N N . ILE E 1 86 ? 18.125 9.704 74.978 1.00 87.47 86 ILE E N 1
ATOM 6622 C CA . ILE E 1 86 ? 18.780 8.457 74.589 1.00 82.62 86 ILE E CA 1
ATOM 6623 C C . ILE E 1 86 ? 18.208 7.281 75.380 1.00 82.74 86 ILE E C 1
ATOM 6624 O O . ILE E 1 86 ? 17.720 7.435 76.505 1.00 81.07 86 ILE E O 1
ATOM 6629 N N . ASN E 1 87 ? 18.264 6.102 74.781 1.00 84.15 87 ASN E N 1
ATOM 6630 C CA . ASN E 1 87 ? 17.744 4.909 75.423 1.00 85.84 87 ASN E CA 1
ATOM 6631 C C . ASN E 1 87 ? 18.846 4.234 76.232 1.00 83.83 87 ASN E C 1
ATOM 6632 O O . ASN E 1 87 ? 20.032 4.417 75.953 1.00 84.03 87 ASN E O 1
ATOM 6637 N N . GLY E 1 88 ? 18.447 3.464 77.241 1.00 81.05 88 GLY E N 1
ATOM 6638 C CA . GLY E 1 88 ? 19.415 2.760 78.061 1.00 77.25 88 GLY E CA 1
ATOM 6639 C C . GLY E 1 88 ? 19.654 3.351 79.437 1.00 74.33 88 GLY E C 1
ATOM 6640 O O . GLY E 1 88 ? 19.008 4.323 79.838 1.00 73.11 88 GLY E O 1
ATOM 6641 N N . THR E 1 89 ? 20.594 2.753 80.163 1.00 70.96 89 THR E N 1
ATOM 6642 C CA . THR E 1 89 ? 20.930 3.211 81.501 1.00 69.08 89 THR E CA 1
ATOM 6643 C C . THR E 1 89 ? 22.297 3.877 81.508 1.00 66.50 89 THR E C 1
ATOM 6644 O O . THR E 1 89 ? 23.089 3.712 80.580 1.00 66.16 89 THR E O 1
ATOM 6648 N N . PHE E 1 90 ? 22.578 4.629 82.563 1.00 64.12 90 PHE E N 1
ATOM 6649 C CA . PHE E 1 90 ? 23.851 5.332 82.641 1.00 62.23 90 PHE E CA 1
ATOM 6650 C C . PHE E 1 90 ? 24.550 5.308 84.004 1.00 59.82 90 PHE E C 1
ATOM 6651 O O . PHE E 1 90 ? 23.929 5.073 85.049 1.00 58.13 90 PHE E O 1
ATOM 6659 N N . THR E 1 91 ? 25.857 5.558 83.957 1.00 56.33 91 THR E N 1
ATOM 6660 C CA . THR E 1 91 ? 26.721 5.647 85.131 1.00 50.31 91 THR E CA 1
ATOM 6661 C C . THR E 1 91 ? 27.618 6.863 84.855 1.00 50.17 91 THR E C 1
ATOM 6662 O O . THR E 1 91 ? 28.348 6.895 83.862 1.00 48.64 91 THR E O 1
ATOM 6666 N N . LEU E 1 92 ? 27.565 7.862 85.725 1.00 48.17 92 LEU E N 1
ATOM 6667 C CA . LEU E 1 92 ? 28.370 9.069 85.545 1.00 46.13 92 LEU E CA 1
ATOM 6668 C C . LEU E 1 92 ? 29.440 9.177 86.651 1.00 49.47 92 LEU E C 1
ATOM 6669 O O . LEU E 1 92 ? 29.132 8.985 87.841 1.00 55.56 92 LEU E O 1
ATOM 6674 N N . GLN E 1 93 ? 30.681 9.493 86.277 1.00 44.69 93 GLN E N 1
ATOM 6675 C CA . GLN E 1 93 ? 31.773 9.587 87.248 1.00 42.14 93 GLN E CA 1
ATOM 6676 C C . GLN E 1 93 ? 32.579 10.869 87.154 1.00 41.89 93 GLN E C 1
ATOM 6677 O O . GLN E 1 93 ? 32.639 11.522 86.105 1.00 38.31 93 GLN E O 1
ATOM 6683 N N . GLY E 1 94 ? 33.233 11.205 88.263 1.00 43.96 94 GLY E N 1
ATOM 6684 C CA . GLY E 1 94 ? 34.053 12.398 88.310 1.00 44.47 94 GLY E CA 1
ATOM 6685 C C . GLY E 1 94 ? 35.235 12.272 89.256 1.00 49.84 94 GLY E C 1
ATOM 6686 O O . GLY E 1 94 ? 35.158 11.622 90.295 1.00 50.01 94 GLY E O 1
ATOM 6687 N N . LEU E 1 95 ? 36.341 12.900 88.884 1.00 51.85 95 LEU E N 1
ATOM 6688 C CA . LEU E 1 95 ? 37.550 12.900 89.702 1.00 57.35 95 LEU E CA 1
ATOM 6689 C C . LEU E 1 95 ? 38.033 14.355 89.831 1.00 60.60 95 LEU E C 1
ATOM 6690 O O . LEU E 1 95 ? 38.588 14.926 88.883 1.00 59.62 95 LEU E O 1
ATOM 6695 N N . LEU E 1 96 ? 37.797 14.947 91.004 1.00 62.01 96 LEU E N 1
ATOM 6696 C CA . LEU E 1 96 ? 38.147 16.341 91.299 1.00 61.63 96 LEU E CA 1
ATOM 6697 C C . LEU E 1 96 ? 39.142 16.441 92.459 1.00 63.20 96 LEU E C 1
ATOM 6698 O O . LEU E 1 96 ? 38.980 15.747 93.459 1.00 66.81 96 LEU E O 1
ATOM 6703 N N . GLY E 1 97 ? 40.150 17.308 92.345 1.00 64.42 97 GLY E N 1
ATOM 6704 C CA . GLY E 1 97 ? 41.125 17.446 93.421 1.00 64.98 97 GLY E CA 1
ATOM 6705 C C . GLY E 1 97 ? 42.266 18.409 93.139 1.00 67.71 97 GLY E C 1
ATOM 6706 O O . GLY E 1 97 ? 42.205 19.182 92.187 1.00 68.05 97 GLY E O 1
ATOM 6707 N N . CYS E 1 98 ? 43.316 18.363 93.959 1.00 70.12 98 CYS E N 1
ATOM 6708 C CA . CYS E 1 98 ? 44.452 19.268 93.772 1.00 72.44 98 CYS E CA 1
ATOM 6709 C C . CYS E 1 98 ? 45.724 18.914 94.538 1.00 72.40 98 CYS E C 1
ATOM 6710 O O . CYS E 1 98 ? 45.730 18.019 95.385 1.00 68.53 98 CYS E O 1
ATOM 6713 N N . GLU E 1 99 ? 46.795 19.644 94.224 1.00 76.73 99 GLU E N 1
ATOM 6714 C CA . GLU E 1 99 ? 48.118 19.478 94.851 1.00 81.15 99 GLU E CA 1
ATOM 6715 C C . GLU E 1 99 ? 48.656 20.860 95.203 1.00 82.71 99 GLU E C 1
ATOM 6716 O O . GLU E 1 99 ? 48.172 21.864 94.676 1.00 83.77 99 GLU E O 1
ATOM 6722 N N . LEU E 1 100 ? 49.666 20.921 96.069 1.00 83.47 100 LEU E N 1
ATOM 6723 C CA . LEU E 1 100 ? 50.211 22.216 96.468 1.00 84.96 100 LEU E CA 1
ATOM 6724 C C . LEU E 1 100 ? 51.497 22.621 95.744 1.00 87.24 100 LEU E C 1
ATOM 6725 O O . LEU E 1 100 ? 52.443 21.832 95.656 1.00 87.58 100 LEU E O 1
ATOM 6730 N N . ALA E 1 101 ? 51.517 23.854 95.227 1.00 89.18 101 ALA E N 1
ATOM 6731 C CA . ALA E 1 101 ? 52.684 24.406 94.530 1.00 92.11 101 ALA E CA 1
ATOM 6732 C C . ALA E 1 101 ? 53.683 24.937 95.579 1.00 95.06 101 ALA E C 1
ATOM 6733 O O . ALA E 1 101 ? 53.332 25.095 96.755 1.00 95.87 101 ALA E O 1
ATOM 6735 N N . PRO E 1 102 ? 54.936 25.226 95.170 1.00 96.18 102 PRO E N 1
ATOM 6736 C CA . PRO E 1 102 ? 55.939 25.732 96.122 1.00 97.01 102 PRO E CA 1
ATOM 6737 C C . PRO E 1 102 ? 55.488 26.939 96.949 1.00 96.77 102 PRO E C 1
ATOM 6738 O O . PRO E 1 102 ? 55.890 27.097 98.104 1.00 96.85 102 PRO E O 1
ATOM 6742 N N . ASP E 1 103 ? 54.652 27.783 96.353 1.00 95.37 103 ASP E N 1
ATOM 6743 C CA . ASP E 1 103 ? 54.143 28.974 97.029 1.00 93.19 103 ASP E CA 1
ATOM 6744 C C . ASP E 1 103 ? 52.819 28.700 97.745 1.00 92.59 103 ASP E C 1
ATOM 6745 O O . ASP E 1 103 ? 52.122 29.637 98.146 1.00 93.52 103 ASP E O 1
ATOM 6750 N N . ASN E 1 104 ? 52.481 27.417 97.896 1.00 91.78 104 ASN E N 1
ATOM 6751 C CA . ASN E 1 104 ? 51.236 26.978 98.542 1.00 88.97 104 ASN E CA 1
ATOM 6752 C C . ASN E 1 104 ? 49.999 27.218 97.657 1.00 87.57 104 ASN E C 1
ATOM 6753 O O . ASN E 1 104 ? 48.859 27.193 98.135 1.00 86.54 104 ASN E O 1
ATOM 6758 N N . SER E 1 105 ? 50.243 27.448 96.367 1.00 86.05 105 SER E N 1
ATOM 6759 C CA . SER E 1 105 ? 49.187 27.675 95.380 1.00 86.36 105 SER E CA 1
ATOM 6760 C C . SER E 1 105 ? 48.716 26.311 94.862 1.00 87.42 105 SER E C 1
ATOM 6761 O O . SER E 1 105 ? 49.442 25.321 94.966 1.00 89.94 105 SER E O 1
ATOM 6764 N N . SER E 1 106 ? 47.520 26.260 94.281 1.00 86.05 106 SER E N 1
ATOM 6765 C CA . SER E 1 106 ? 46.955 24.998 93.796 1.00 84.19 106 SER E CA 1
ATOM 6766 C C . SER E 1 106 ? 47.304 24.522 92.383 1.00 82.37 106 SER E C 1
ATOM 6767 O O . SER E 1 106 ? 47.534 25.316 91.477 1.00 81.66 106 SER E O 1
ATOM 6770 N N . LEU E 1 107 ? 47.321 23.199 92.235 1.00 81.37 107 LEU E N 1
ATOM 6771 C CA . LEU E 1 107 ? 47.583 22.491 90.972 1.00 80.95 107 LEU E CA 1
ATOM 6772 C C . LEU E 1 107 ? 46.365 21.553 90.842 1.00 79.15 107 LEU E C 1
ATOM 6773 O O . LEU E 1 107 ? 46.382 20.442 91.374 1.00 80.26 107 LEU E O 1
ATOM 6778 N N . PRO E 1 108 ? 45.303 21.987 90.125 1.00 76.62 108 PRO E N 1
ATOM 6779 C CA . PRO E 1 108 ? 44.054 21.239 89.915 1.00 72.86 108 PRO E CA 1
ATOM 6780 C C . PRO E 1 108 ? 44.000 20.018 89.007 1.00 70.72 108 PRO E C 1
ATOM 6781 O O . PRO E 1 108 ? 44.933 19.730 88.254 1.00 72.83 108 PRO E O 1
ATOM 6785 N N . THR E 1 109 ? 42.858 19.332 89.095 1.00 64.42 109 THR E N 1
ATOM 6786 C CA . THR E 1 109 ? 42.533 18.116 88.347 1.00 58.16 109 THR E CA 1
ATOM 6787 C C . THR E 1 109 ? 41.013 18.034 88.306 1.00 57.52 109 THR E C 1
ATOM 6788 O O . THR E 1 109 ? 40.374 18.135 89.359 1.00 56.29 109 THR E O 1
ATOM 6792 N N . ALA E 1 110 ? 40.440 17.831 87.118 1.00 52.11 110 ALA E N 1
ATOM 6793 C CA . ALA E 1 110 ? 38.987 17.723 86.972 1.00 51.78 110 ALA E CA 1
ATOM 6794 C C . ALA E 1 110 ? 38.546 17.026 85.668 1.00 54.60 110 ALA E C 1
ATOM 6795 O O . ALA E 1 110 ? 38.438 17.665 84.619 1.00 59.09 110 ALA E O 1
ATOM 6797 N N . VAL E 1 111 ? 38.268 15.721 85.753 1.00 55.30 111 VAL E N 1
ATOM 6798 C CA . VAL E 1 111 ? 37.859 14.910 84.592 1.00 55.03 111 VAL E CA 1
ATOM 6799 C C . VAL E 1 111 ? 36.553 14.106 84.825 1.00 54.15 111 VAL E C 1
ATOM 6800 O O . VAL E 1 111 ? 36.275 13.688 85.942 1.00 54.95 111 VAL E O 1
ATOM 6804 N N . PHE E 1 112 ? 35.778 13.877 83.762 1.00 55.33 112 PHE E N 1
ATOM 6805 C CA . PHE E 1 112 ? 34.501 13.145 83.830 1.00 51.20 112 PHE E CA 1
ATOM 6806 C C . PHE E 1 112 ? 34.390 12.005 82.800 1.00 54.99 112 PHE E C 1
ATOM 6807 O O . PHE E 1 112 ? 34.945 12.098 81.689 1.00 54.67 112 PHE E O 1
ATOM 6815 N N . ALA E 1 113 ? 33.648 10.952 83.162 1.00 49.55 113 ALA E N 1
ATOM 6816 C CA . ALA E 1 113 ? 33.467 9.788 82.302 1.00 47.22 113 ALA E CA 1
ATOM 6817 C C . ALA E 1 113 ? 32.032 9.271 82.291 1.00 49.04 113 ALA E C 1
ATOM 6818 O O . ALA E 1 113 ? 31.309 9.383 83.297 1.00 48.46 113 ALA E O 1
ATOM 6820 N N . LEU E 1 114 ? 31.614 8.718 81.153 1.00 49.39 114 LEU E N 1
ATOM 6821 C CA . LEU E 1 114 ? 30.260 8.165 81.019 1.00 51.01 114 LEU E CA 1
ATOM 6822 C C . LEU E 1 114 ? 30.408 6.708 80.598 1.00 52.32 114 LEU E C 1
ATOM 6823 O O . LEU E 1 114 ? 31.201 6.384 79.709 1.00 51.08 114 LEU E O 1
ATOM 6828 N N . ASN E 1 115 ? 29.665 5.836 81.272 1.00 52.85 115 ASN E N 1
ATOM 6829 C CA . ASN E 1 115 ? 29.689 4.409 81.001 1.00 53.83 115 ASN E CA 1
ATOM 6830 C C . ASN E 1 115 ? 31.114 3.821 80.876 1.00 56.07 115 ASN E C 1
ATOM 6831 O O . ASN E 1 115 ? 31.361 2.888 80.108 1.00 59.21 115 ASN E O 1
ATOM 6836 N N . GLY E 1 116 ? 32.053 4.373 81.634 1.00 53.90 116 GLY E N 1
ATOM 6837 C CA . GLY E 1 116 ? 33.405 3.854 81.599 1.00 54.33 116 GLY E CA 1
ATOM 6838 C C . GLY E 1 116 ? 34.488 4.571 80.799 1.00 55.12 116 GLY E C 1
ATOM 6839 O O . GLY E 1 116 ? 35.667 4.227 80.927 1.00 54.57 116 GLY E O 1
ATOM 6840 N N . GLU E 1 117 ? 34.135 5.556 79.983 1.00 55.68 117 GLU E N 1
ATOM 6841 C CA . GLU E 1 117 ? 35.157 6.251 79.188 1.00 56.41 117 GLU E CA 1
ATOM 6842 C C . GLU E 1 117 ? 35.149 7.768 79.349 1.00 55.13 117 GLU E C 1
ATOM 6843 O O . GLU E 1 117 ? 34.088 8.394 79.455 1.00 51.14 117 GLU E O 1
ATOM 6849 N N . GLU E 1 118 ? 36.341 8.361 79.353 1.00 53.13 118 GLU E N 1
ATOM 6850 C CA . GLU E 1 118 ? 36.457 9.808 79.463 1.00 53.83 118 GLU E CA 1
ATOM 6851 C C . GLU E 1 118 ? 35.694 10.483 78.324 1.00 56.71 118 GLU E C 1
ATOM 6852 O O . GLU E 1 118 ? 35.823 10.084 77.170 1.00 52.51 118 GLU E O 1
ATOM 6858 N N . PHE E 1 119 ? 34.897 11.500 78.657 1.00 61.45 119 PHE E N 1
ATOM 6859 C CA . PHE E 1 119 ? 34.109 12.236 77.663 1.00 60.31 119 PHE E CA 1
ATOM 6860 C C . PHE E 1 119 ? 34.029 13.738 77.941 1.00 62.54 119 PHE E C 1
ATOM 6861 O O . PHE E 1 119 ? 33.435 14.479 77.163 1.00 67.44 119 PHE E O 1
ATOM 6869 N N . MET E 1 120 ? 34.638 14.194 79.033 1.00 61.73 120 MET E N 1
ATOM 6870 C CA . MET E 1 120 ? 34.580 15.610 79.386 1.00 58.76 120 MET E CA 1
ATOM 6871 C C . MET E 1 120 ? 35.656 16.018 80.395 1.00 57.67 120 MET E C 1
ATOM 6872 O O . MET E 1 120 ? 36.155 15.194 81.171 1.00 55.20 120 MET E O 1
ATOM 6877 N N . ARG E 1 121 ? 36.003 17.304 80.366 1.00 55.66 121 ARG E N 1
ATOM 6878 C CA . ARG E 1 121 ? 37.004 17.897 81.250 1.00 55.90 121 ARG E CA 1
ATOM 6879 C C . ARG E 1 121 ? 36.527 19.308 81.649 1.00 58.77 121 ARG E C 1
ATOM 6880 O O . ARG E 1 121 ? 35.602 19.853 81.030 1.00 59.43 121 ARG E O 1
ATOM 6888 N N . PHE E 1 122 ? 37.136 19.890 82.682 1.00 57.74 122 PHE E N 1
ATOM 6889 C CA . PHE E 1 122 ? 36.759 21.234 83.128 1.00 57.74 122 PHE E CA 1
ATOM 6890 C C . PHE E 1 122 ? 38.017 22.022 83.496 1.00 59.26 122 PHE E C 1
ATOM 6891 O O . PHE E 1 122 ? 38.923 21.510 84.162 1.00 56.91 122 PHE E O 1
ATOM 6899 N N . ASN E 1 123 ? 38.080 23.264 83.030 1.00 60.86 123 ASN E N 1
ATOM 6900 C CA . ASN E 1 123 ? 39.223 24.122 83.296 1.00 62.73 123 ASN E CA 1
ATOM 6901 C C . ASN E 1 123 ? 38.745 25.156 84.284 1.00 63.80 123 ASN E C 1
ATOM 6902 O O . ASN E 1 123 ? 37.918 25.996 83.946 1.00 61.72 123 ASN E O 1
ATOM 6907 N N . PRO E 1 124 ? 39.266 25.115 85.523 1.00 64.06 124 PRO E N 1
ATOM 6908 C CA . PRO E 1 124 ? 38.838 26.085 86.532 1.00 65.14 124 PRO E CA 1
ATOM 6909 C C . PRO E 1 124 ? 39.342 27.499 86.249 1.00 68.65 124 PRO E C 1
ATOM 6910 O O . PRO E 1 124 ? 38.679 28.477 86.611 1.00 67.88 124 PRO E O 1
ATOM 6914 N N . ARG E 1 125 ? 40.503 27.604 85.599 1.00 71.45 125 ARG E N 1
ATOM 6915 C CA . ARG E 1 125 ? 41.072 28.910 85.283 1.00 74.28 125 ARG E CA 1
ATOM 6916 C C . ARG E 1 125 ? 40.297 29.627 84.189 1.00 75.10 125 ARG E C 1
ATOM 6917 O O . ARG E 1 125 ? 40.426 30.840 84.045 1.00 77.64 125 ARG E O 1
ATOM 6925 N N . THR E 1 126 ? 39.499 28.889 83.418 1.00 75.50 126 THR E N 1
ATOM 6926 C CA . THR E 1 126 ? 38.708 29.509 82.354 1.00 77.61 126 THR E CA 1
ATOM 6927 C C . THR E 1 126 ? 37.213 29.307 82.585 1.00 78.33 126 THR E C 1
ATOM 6928 O O . THR E 1 126 ? 36.383 30.040 82.041 1.00 80.92 126 THR E O 1
ATOM 6932 N N . GLY E 1 127 ? 36.873 28.304 83.389 1.00 77.97 127 GLY E N 1
ATOM 6933 C CA . GLY E 1 127 ? 35.476 28.033 83.694 1.00 76.72 127 GLY E CA 1
ATOM 6934 C C . GLY E 1 127 ? 34.696 27.333 82.596 1.00 75.71 127 GLY E C 1
ATOM 6935 O O . GLY E 1 127 ? 33.473 27.485 82.478 1.00 71.66 127 GLY E O 1
ATOM 6936 N N . ASN E 1 128 ? 35.390 26.543 81.785 1.00 76.19 128 ASN E N 1
ATOM 6937 C CA . ASN E 1 128 ? 34.698 25.857 80.705 1.00 75.02 128 ASN E CA 1
ATOM 6938 C C . ASN E 1 128 ? 34.835 24.347 80.671 1.00 71.42 128 ASN E C 1
ATOM 6939 O O . ASN E 1 128 ? 35.849 23.783 81.090 1.00 67.73 128 ASN E O 1
ATOM 6944 N N . TRP E 1 129 ? 33.780 23.709 80.174 1.00 68.48 129 TRP E N 1
ATOM 6945 C CA . TRP E 1 129 ? 33.724 22.266 80.031 1.00 66.19 129 TRP E CA 1
ATOM 6946 C C . TRP E 1 129 ? 34.003 21.958 78.561 1.00 66.53 129 TRP E C 1
ATOM 6947 O O . TRP E 1 129 ? 33.472 22.629 77.679 1.00 63.57 129 TRP E O 1
ATOM 6958 N N . SER E 1 130 ? 34.838 20.957 78.296 1.00 68.75 130 SER E N 1
ATOM 6959 C CA . SER E 1 130 ? 35.170 20.579 76.919 1.00 69.57 130 SER E CA 1
ATOM 6960 C C . SER E 1 130 ? 35.057 19.069 76.668 1.00 69.88 130 SER E C 1
ATOM 6961 O O . SER E 1 130 ? 34.745 18.304 77.577 1.00 71.79 130 SER E O 1
ATOM 6964 N N . GLY E 1 131 ? 35.311 18.646 75.432 1.00 70.12 131 GLY E N 1
ATOM 6965 C CA . GLY E 1 131 ? 35.212 17.236 75.100 1.00 71.55 131 GLY E CA 1
ATOM 6966 C C . GLY E 1 131 ? 34.652 17.042 73.707 1.00 71.91 131 GLY E C 1
ATOM 6967 O O . GLY E 1 131 ? 34.121 17.982 73.117 1.00 73.73 131 GLY E O 1
ATOM 6968 N N . GLU E 1 132 ? 34.747 15.829 73.172 1.00 73.33 132 GLU E N 1
ATOM 6969 C CA . GLU E 1 132 ? 34.254 15.595 71.823 1.00 73.91 132 GLU E CA 1
ATOM 6970 C C . GLU E 1 132 ? 33.268 14.468 71.634 1.00 70.84 132 GLU E C 1
ATOM 6971 O O . GLU E 1 132 ? 33.562 13.506 70.944 1.00 74.52 132 GLU E O 1
ATOM 6977 N N . TRP E 1 133 ? 32.091 14.578 72.219 1.00 67.37 133 TRP E N 1
ATOM 6978 C CA . TRP E 1 133 ? 31.102 13.531 72.039 1.00 66.58 133 TRP E CA 1
ATOM 6979 C C . TRP E 1 133 ? 29.704 14.134 72.099 1.00 64.59 133 TRP E C 1
ATOM 6980 O O . TRP E 1 133 ? 29.495 15.153 72.731 1.00 63.91 133 TRP E O 1
ATOM 6991 N N . PRO E 1 134 ? 28.734 13.527 71.406 1.00 65.03 134 PRO E N 1
ATOM 6992 C CA . PRO E 1 134 ? 27.392 14.117 71.477 1.00 66.74 134 PRO E CA 1
ATOM 6993 C C . PRO E 1 134 ? 26.923 14.366 72.932 1.00 67.36 134 PRO E C 1
ATOM 6994 O O . PRO E 1 134 ? 26.246 15.366 73.211 1.00 65.45 134 PRO E O 1
ATOM 6998 N N . GLU E 1 135 ? 27.281 13.456 73.844 1.00 65.90 135 GLU E N 1
ATOM 6999 C CA . GLU E 1 135 ? 26.891 13.567 75.257 1.00 63.59 135 GLU E CA 1
ATOM 7000 C C . GLU E 1 135 ? 27.650 14.688 75.955 1.00 60.72 135 GLU E C 1
ATOM 7001 O O . GLU E 1 135 ? 27.182 15.223 76.955 1.00 53.94 135 GLU E O 1
ATOM 7007 N N . THR E 1 136 ? 28.832 15.027 75.444 1.00 57.23 136 THR E N 1
ATOM 7008 C CA . THR E 1 136 ? 29.598 16.129 76.017 1.00 55.08 136 THR E CA 1
ATOM 7009 C C . THR E 1 136 ? 28.762 17.410 75.828 1.00 59.60 136 THR E C 1
ATOM 7010 O O . THR E 1 136 ? 28.847 18.339 76.632 1.00 55.60 136 THR E O 1
ATOM 7014 N N . ASP E 1 137 ? 27.949 17.439 74.765 1.00 61.85 137 ASP E N 1
ATOM 7015 C CA . ASP E 1 137 ? 27.090 18.581 74.458 1.00 62.79 137 ASP E CA 1
ATOM 7016 C C . ASP E 1 137 ? 25.834 18.572 75.326 1.00 64.26 137 ASP E C 1
ATOM 7017 O O . ASP E 1 137 ? 25.480 19.596 75.916 1.00 66.73 137 ASP E O 1
ATOM 7022 N N . ILE E 1 138 ? 25.151 17.430 75.394 1.00 60.82 138 ILE E N 1
ATOM 7023 C CA . ILE E 1 138 ? 23.933 17.324 76.200 1.00 62.17 138 ILE E CA 1
ATOM 7024 C C . ILE E 1 138 ? 24.144 17.763 77.651 1.00 60.02 138 ILE E C 1
ATOM 7025 O O . ILE E 1 138 ? 23.417 18.605 78.157 1.00 60.81 138 ILE E O 1
ATOM 7030 N N . VAL E 1 139 ? 25.141 17.176 78.306 1.00 58.46 139 VAL E N 1
ATOM 7031 C CA . VAL E 1 139 ? 25.465 17.485 79.692 1.00 56.38 139 VAL E CA 1
ATOM 7032 C C . VAL E 1 139 ? 26.056 18.886 79.813 1.00 60.59 139 VAL E C 1
ATOM 7033 O O . VAL E 1 139 ? 25.505 19.745 80.511 1.00 65.16 139 VAL E O 1
ATOM 7037 N N . GLY E 1 140 ? 27.174 19.118 79.137 1.00 59.35 140 GLY E N 1
ATOM 7038 C CA . GLY E 1 140 ? 27.803 20.425 79.192 1.00 63.20 140 GLY E CA 1
ATOM 7039 C C . GLY E 1 140 ? 26.822 21.580 79.031 1.00 65.06 140 GLY E C 1
ATOM 7040 O O . GLY E 1 140 ? 26.980 22.634 79.656 1.00 64.57 140 GLY E O 1
ATOM 7041 N N . ASN E 1 141 ? 25.801 21.391 78.201 1.00 65.01 141 ASN E N 1
ATOM 7042 C CA . ASN E 1 141 ? 24.821 22.446 77.983 1.00 65.19 141 ASN E CA 1
ATOM 7043 C C . ASN E 1 141 ? 23.929 22.639 79.199 1.00 66.09 141 ASN E C 1
ATOM 7044 O O . ASN E 1 141 ? 23.660 23.770 79.615 1.00 62.49 141 ASN E O 1
ATOM 7049 N N . LEU E 1 142 ? 23.466 21.527 79.761 1.00 69.21 142 LEU E N 1
ATOM 7050 C CA . LEU E 1 142 ? 22.599 21.557 80.930 1.00 68.11 142 LEU E CA 1
ATOM 7051 C C . LEU E 1 142 ? 23.300 22.262 82.084 1.00 70.54 142 LEU E C 1
ATOM 7052 O O . LEU E 1 142 ? 22.702 23.092 82.759 1.00 69.50 142 LEU E O 1
ATOM 7057 N N . TRP E 1 143 ? 24.573 21.934 82.296 1.00 72.17 143 TRP E N 1
ATOM 7058 C CA . TRP E 1 143 ? 25.350 22.530 83.377 1.00 76.12 143 TRP E CA 1
ATOM 7059 C C . TRP E 1 143 ? 25.663 24.008 83.170 1.00 80.38 143 TRP E C 1
ATOM 7060 O O . TRP E 1 143 ? 26.082 24.702 84.106 1.00 82.91 143 TRP E O 1
ATOM 7071 N N . MET E 1 144 ? 25.467 24.497 81.953 1.00 82.41 144 MET E N 1
ATOM 7072 C CA . MET E 1 144 ? 25.733 25.898 81.683 1.00 85.25 144 MET E CA 1
ATOM 7073 C C . MET E 1 144 ? 24.482 26.763 81.760 1.00 85.58 144 MET E C 1
ATOM 7074 O O . MET E 1 144 ? 24.526 27.951 81.461 1.00 82.71 144 MET E O 1
ATOM 7079 N N . LYS E 1 145 ? 23.367 26.166 82.164 1.00 89.08 145 LYS E N 1
ATOM 7080 C CA . LYS E 1 145 ? 22.122 26.913 82.278 1.00 92.95 145 LYS E CA 1
ATOM 7081 C C . LYS E 1 145 ? 22.169 27.921 83.430 1.00 94.89 145 LYS E C 1
ATOM 7082 O O . LYS E 1 145 ? 21.378 28.860 83.461 1.00 94.87 145 LYS E O 1
ATOM 7088 N N . GLN E 1 146 ? 23.092 27.728 84.372 1.00 96.77 146 GLN E N 1
ATOM 7089 C CA . GLN E 1 146 ? 23.236 28.658 85.496 1.00 97.48 146 GLN E CA 1
ATOM 7090 C C . GLN E 1 146 ? 24.701 28.994 85.776 1.00 98.12 146 GLN E C 1
ATOM 7091 O O . GLN E 1 146 ? 25.459 28.156 86.277 1.00 98.77 146 GLN E O 1
ATOM 7097 N N . PRO E 1 147 ? 25.113 30.231 85.444 1.00 97.83 147 PRO E N 1
ATOM 7098 C CA . PRO E 1 147 ? 26.478 30.752 85.629 1.00 96.99 147 PRO E CA 1
ATOM 7099 C C . PRO E 1 147 ? 27.134 30.539 87.007 1.00 96.02 147 PRO E C 1
ATOM 7100 O O . PRO E 1 147 ? 28.372 30.548 87.117 1.00 95.47 147 PRO E O 1
ATOM 7104 N N . GLU E 1 148 ? 26.318 30.349 88.047 1.00 92.02 148 GLU E N 1
ATOM 7105 C CA . GLU E 1 148 ? 26.845 30.139 89.392 1.00 88.78 148 GLU E CA 1
ATOM 7106 C C . GLU E 1 148 ? 27.561 28.799 89.494 1.00 85.12 148 GLU E C 1
ATOM 7107 O O . GLU E 1 148 ? 28.539 28.665 90.234 1.00 86.07 148 GLU E O 1
ATOM 7113 N N . ALA E 1 149 ? 27.078 27.822 88.731 1.00 80.96 149 ALA E N 1
ATOM 7114 C CA . ALA E 1 149 ? 27.661 26.484 88.707 1.00 76.45 149 ALA E CA 1
ATOM 7115 C C . ALA E 1 149 ? 29.146 26.544 88.355 1.00 76.06 149 ALA E C 1
ATOM 7116 O O . ALA E 1 149 ? 30.005 26.118 89.143 1.00 74.88 149 ALA E O 1
ATOM 7118 N N . ALA E 1 150 ? 29.451 27.081 87.178 1.00 74.47 150 ALA E N 1
ATOM 7119 C CA . ALA E 1 150 ? 30.837 27.184 86.741 1.00 75.07 150 ALA E CA 1
ATOM 7120 C C . ALA E 1 150 ? 31.714 27.877 87.784 1.00 73.42 150 ALA E C 1
ATOM 7121 O O . ALA E 1 150 ? 32.823 27.412 88.079 1.00 72.89 150 ALA E O 1
ATOM 7123 N N . ARG E 1 151 ? 31.204 28.980 88.338 1.00 73.95 151 ARG E N 1
ATOM 7124 C CA . ARG E 1 151 ? 31.919 29.769 89.347 1.00 76.58 151 ARG E CA 1
ATOM 7125 C C . ARG E 1 151 ? 32.174 28.980 90.633 1.00 74.62 151 ARG E C 1
ATOM 7126 O O . ARG E 1 151 ? 33.276 29.001 91.194 1.00 73.43 151 ARG E O 1
ATOM 7134 N N . LYS E 1 152 ? 31.152 28.281 91.102 1.00 72.53 152 LYS E N 1
ATOM 7135 C CA . LYS E 1 152 ? 31.312 27.501 92.311 1.00 73.92 152 LYS E CA 1
ATOM 7136 C C . LYS E 1 152 ? 32.327 26.377 92.115 1.00 71.03 152 LYS E C 1
ATOM 7137 O O . LYS E 1 152 ? 33.170 26.135 92.994 1.00 72.31 152 LYS E O 1
ATOM 7143 N N . GLU E 1 153 ? 32.263 25.708 90.961 1.00 68.12 153 GLU E N 1
ATOM 7144 C CA . GLU E 1 153 ? 33.199 24.619 90.659 1.00 63.78 153 GLU E CA 1
ATOM 7145 C C . GLU E 1 153 ? 34.643 25.137 90.686 1.00 62.85 153 GLU E C 1
ATOM 7146 O O . GLU E 1 153 ? 35.540 24.484 91.220 1.00 60.95 153 GLU E O 1
ATOM 7152 N N . SER E 1 154 ? 34.842 26.332 90.136 1.00 64.15 154 SER E N 1
ATOM 7153 C CA . SER E 1 154 ? 36.149 26.979 90.086 1.00 66.76 154 SER E CA 1
ATOM 7154 C C . SER E 1 154 ? 36.695 27.306 91.474 1.00 67.35 154 SER E C 1
ATOM 7155 O O . SER E 1 154 ? 37.891 27.156 91.732 1.00 67.03 154 SER E O 1
ATOM 7158 N N . GLU E 1 155 ? 35.819 27.762 92.365 1.00 69.08 155 GLU E N 1
ATOM 7159 C CA . GLU E 1 155 ? 36.244 28.103 93.717 1.00 74.10 155 GLU E CA 1
ATOM 7160 C C . GLU E 1 155 ? 36.595 26.852 94.515 1.00 72.27 155 GLU E C 1
ATOM 7161 O O . GLU E 1 155 ? 37.546 26.859 95.306 1.00 72.79 155 GLU E O 1
ATOM 7167 N N . PHE E 1 156 ? 35.831 25.782 94.307 1.00 69.06 156 PHE E N 1
ATOM 7168 C CA . PHE E 1 156 ? 36.073 24.519 95.001 1.00 69.84 156 PHE E CA 1
ATOM 7169 C C . PHE E 1 156 ? 37.509 24.065 94.742 1.00 69.75 156 PHE E C 1
ATOM 7170 O O . PHE E 1 156 ? 38.237 23.672 95.663 1.00 67.68 156 PHE E O 1
ATOM 7178 N N . LEU E 1 157 ? 37.917 24.153 93.479 1.00 70.03 157 LEU E N 1
ATOM 7179 C CA . LEU E 1 157 ? 39.247 23.722 93.052 1.00 67.32 157 LEU E CA 1
ATOM 7180 C C . LEU E 1 157 ? 40.436 24.635 93.350 1.00 67.21 157 LEU E C 1
ATOM 7181 O O . LEU E 1 157 ? 41.491 24.158 93.781 1.00 63.47 157 LEU E O 1
ATOM 7186 N N . LEU E 1 158 ? 40.276 25.937 93.127 1.00 65.76 158 LEU E N 1
ATOM 7187 C CA . LEU E 1 158 ? 41.382 26.866 93.338 1.00 67.63 158 LEU E CA 1
ATOM 7188 C C . LEU E 1 158 ? 41.531 27.487 94.729 1.00 68.24 158 LEU E C 1
ATOM 7189 O O . LEU E 1 158 ? 42.607 27.969 95.073 1.00 64.77 158 LEU E O 1
ATOM 7194 N N . THR E 1 159 ? 40.472 27.457 95.533 1.00 72.42 159 THR E N 1
ATOM 7195 C CA . THR E 1 159 ? 40.535 28.027 96.880 1.00 76.13 159 THR E CA 1
ATOM 7196 C C . THR E 1 159 ? 40.393 26.983 98.004 1.00 76.89 159 THR E C 1
ATOM 7197 O O . THR E 1 159 ? 41.364 26.698 98.713 1.00 79.38 159 THR E O 1
ATOM 7201 N N . SER E 1 160 ? 39.195 26.417 98.160 1.00 75.30 160 SER E N 1
ATOM 7202 C CA . SER E 1 160 ? 38.928 25.429 99.216 1.00 75.18 160 SER E CA 1
ATOM 7203 C C . SER E 1 160 ? 39.894 24.258 99.290 1.00 76.43 160 SER E C 1
ATOM 7204 O O . SER E 1 160 ? 40.381 23.914 100.368 1.00 74.31 160 SER E O 1
ATOM 7207 N N . CYS E 1 161 ? 40.153 23.639 98.144 1.00 76.65 161 CYS E N 1
ATOM 7208 C CA . CYS E 1 161 ? 41.051 22.497 98.072 1.00 77.05 161 CYS E CA 1
ATOM 7209 C C . CYS E 1 161 ? 42.421 22.720 98.712 1.00 76.69 161 CYS E C 1
ATOM 7210 O O . CYS E 1 161 ? 42.814 22.000 99.634 1.00 77.62 161 CYS E O 1
ATOM 7213 N N . PRO E 1 162 ? 43.179 23.712 98.216 1.00 78.44 162 PRO E N 1
ATOM 7214 C CA . PRO E 1 162 ? 44.501 23.944 98.816 1.00 77.87 162 PRO E CA 1
ATOM 7215 C C . PRO E 1 162 ? 44.391 24.351 100.292 1.00 76.69 162 PRO E C 1
ATOM 7216 O O . PRO E 1 162 ? 45.293 24.088 101.086 1.00 77.58 162 PRO E O 1
ATOM 7220 N N . GLU E 1 163 ? 43.280 24.991 100.646 1.00 72.79 163 GLU E N 1
ATOM 7221 C CA . GLU E 1 163 ? 43.048 25.410 102.018 1.00 70.15 163 GLU E CA 1
ATOM 7222 C C . GLU E 1 163 ? 42.983 24.173 102.914 1.00 67.32 163 GLU E C 1
ATOM 7223 O O . GLU E 1 163 ? 43.773 24.028 103.849 1.00 62.26 163 GLU E O 1
ATOM 7229 N N . ARG E 1 164 ? 42.036 23.283 102.609 1.00 66.09 164 ARG E N 1
ATOM 7230 C CA . ARG E 1 164 ? 41.839 22.056 103.377 1.00 62.27 164 ARG E CA 1
ATOM 7231 C C . ARG E 1 164 ? 43.121 21.236 103.464 1.00 63.51 164 ARG E C 1
ATOM 7232 O O . ARG E 1 164 ? 43.463 20.725 104.542 1.00 58.73 164 ARG E O 1
ATOM 7240 N N . LEU E 1 165 ? 43.833 21.123 102.339 1.00 64.58 165 LEU E N 1
ATOM 7241 C CA . LEU E 1 165 ? 45.080 20.348 102.283 1.00 67.39 165 LEU E CA 1
ATOM 7242 C C . LEU E 1 165 ? 46.151 20.871 103.248 1.00 69.69 165 LEU E C 1
ATOM 7243 O O . LEU E 1 165 ? 46.825 20.096 103.930 1.00 68.20 165 LEU E O 1
ATOM 7248 N N . LEU E 1 166 ? 46.317 22.187 103.294 1.00 71.28 166 LEU E N 1
ATOM 7249 C CA . LEU E 1 166 ? 47.293 22.792 104.192 1.00 73.10 166 LEU E CA 1
ATOM 7250 C C . LEU E 1 166 ? 46.845 22.506 105.625 1.00 72.38 166 LEU E C 1
ATOM 7251 O O . LEU E 1 166 ? 47.658 22.219 106.503 1.00 75.76 166 LEU E O 1
ATOM 7256 N N . GLY E 1 167 ? 45.538 22.576 105.851 1.00 70.81 167 GLY E N 1
ATOM 7257 C CA . GLY E 1 167 ? 45.000 22.327 107.176 1.00 72.22 167 GLY E CA 1
ATOM 7258 C C . GLY E 1 167 ? 45.292 20.937 107.706 1.00 72.37 167 GLY E C 1
ATOM 7259 O O . GLY E 1 167 ? 45.714 20.776 108.852 1.00 72.44 167 GLY E O 1
ATOM 7260 N N . HIS E 1 168 ? 45.073 19.929 106.869 1.00 72.23 168 HIS E N 1
ATOM 7261 C CA . HIS E 1 168 ? 45.312 18.558 107.277 1.00 72.24 168 HIS E CA 1
ATOM 7262 C C . HIS E 1 168 ? 46.799 18.278 107.450 1.00 75.01 168 HIS E C 1
ATOM 7263 O O . HIS E 1 168 ? 47.176 17.439 108.266 1.00 77.27 168 HIS E O 1
ATOM 7270 N N . LEU E 1 169 ? 47.643 18.985 106.703 1.00 78.81 169 LEU E N 1
ATOM 7271 C CA . LEU E 1 169 ? 49.097 18.807 106.810 1.00 82.99 169 LEU E CA 1
ATOM 7272 C C . LEU E 1 169 ? 49.553 19.258 108.207 1.00 86.53 169 LEU E C 1
ATOM 7273 O O . LEU E 1 169 ? 50.567 18.795 108.738 1.00 88.26 169 LEU E O 1
ATOM 7278 N N . GLU E 1 170 ? 48.776 20.158 108.796 1.00 89.40 170 GLU E N 1
ATOM 7279 C CA . GLU E 1 170 ? 49.057 20.720 110.113 1.00 91.92 170 GLU E CA 1
ATOM 7280 C C . GLU E 1 170 ? 48.446 19.945 111.290 1.00 91.77 170 GLU E C 1
ATOM 7281 O O . GLU E 1 170 ? 49.164 19.462 112.164 1.00 90.69 170 GLU E O 1
ATOM 7287 N N . ARG E 1 171 ? 47.118 19.842 111.306 1.00 91.59 171 ARG E N 1
ATOM 7288 C CA . ARG E 1 171 ? 46.392 19.165 112.379 1.00 91.27 171 ARG E CA 1
ATOM 7289 C C . ARG E 1 171 ? 46.424 17.635 112.343 1.00 91.19 171 ARG E C 1
ATOM 7290 O O . ARG E 1 171 ? 46.207 16.979 113.362 1.00 91.11 171 ARG E O 1
ATOM 7298 N N . GLY E 1 172 ? 46.689 17.064 111.174 1.00 92.36 172 GLY E N 1
ATOM 7299 C CA . GLY E 1 172 ? 46.718 15.616 111.062 1.00 91.28 172 GLY E CA 1
ATOM 7300 C C . GLY E 1 172 ? 48.096 15.054 110.773 1.00 91.22 172 GLY E C 1
ATOM 7301 O O . GLY E 1 172 ? 48.223 13.936 110.267 1.00 90.13 172 GLY E O 1
ATOM 7302 N N . ARG E 1 173 ? 49.123 15.832 111.101 1.00 90.81 173 ARG E N 1
ATOM 7303 C CA . ARG E 1 173 ? 50.517 15.442 110.888 1.00 92.84 173 ARG E CA 1
ATOM 7304 C C . ARG E 1 173 ? 50.871 14.036 111.419 1.00 94.13 173 ARG E C 1
ATOM 7305 O O . ARG E 1 173 ? 51.688 13.320 110.827 1.00 92.04 173 ARG E O 1
ATOM 7313 N N . GLN E 1 174 ? 50.258 13.650 112.536 1.00 94.06 174 GLN E N 1
ATOM 7314 C CA . GLN E 1 174 ? 50.498 12.344 113.141 1.00 92.88 174 GLN E CA 1
ATOM 7315 C C . GLN E 1 174 ? 49.979 11.217 112.247 1.00 91.59 174 GLN E C 1
ATOM 7316 O O . GLN E 1 174 ? 50.625 10.177 112.109 1.00 88.81 174 GLN E O 1
ATOM 7322 N N . ASN E 1 175 ? 48.804 11.438 111.655 1.00 91.11 175 ASN E N 1
ATOM 7323 C CA . ASN E 1 175 ? 48.165 10.478 110.755 1.00 89.64 175 ASN E CA 1
ATOM 7324 C C . ASN E 1 175 ? 48.959 10.344 109.463 1.00 89.90 175 ASN E C 1
ATOM 7325 O O . ASN E 1 175 ? 49.232 9.238 108.990 1.00 90.58 175 ASN E O 1
ATOM 7330 N N . LEU E 1 176 ? 49.321 11.490 108.900 1.00 90.66 176 LEU E N 1
ATOM 7331 C CA . LEU E 1 176 ? 50.058 11.543 107.651 1.00 91.78 176 LEU E CA 1
ATOM 7332 C C . LEU E 1 176 ? 51.481 10.992 107.725 1.00 93.23 176 LEU E C 1
ATOM 7333 O O . LEU E 1 176 ? 52.055 10.619 106.701 1.00 94.59 176 LEU E O 1
ATOM 7338 N N . GLU E 1 177 ? 52.041 10.904 108.928 1.00 94.80 177 GLU E N 1
ATOM 7339 C CA . GLU E 1 177 ? 53.415 10.419 109.079 1.00 95.79 177 GLU E CA 1
ATOM 7340 C C . GLU E 1 177 ? 53.554 8.986 109.603 1.00 95.09 177 GLU E C 1
ATOM 7341 O O . GLU E 1 177 ? 54.659 8.520 109.894 1.00 92.45 177 GLU E O 1
ATOM 7347 N N . TRP E 1 178 ? 52.424 8.297 109.704 1.00 95.86 178 TRP E N 1
ATOM 7348 C CA . TRP E 1 178 ? 52.349 6.915 110.189 1.00 95.19 178 TRP E CA 1
ATOM 7349 C C . TRP E 1 178 ? 53.236 5.930 109.409 1.00 92.79 178 TRP E C 1
ATOM 7350 O O . TRP E 1 178 ? 53.174 5.857 108.176 1.00 93.35 178 TRP E O 1
ATOM 7361 N N . LYS E 1 179 ? 54.055 5.174 110.137 1.00 88.45 179 LYS E N 1
ATOM 7362 C CA . LYS E 1 179 ? 54.941 4.193 109.523 1.00 86.30 179 LYS E CA 1
ATOM 7363 C C . LYS E 1 179 ? 54.963 2.898 110.337 1.00 84.70 179 LYS E C 1
ATOM 7364 O O . LYS E 1 179 ? 55.444 2.877 111.471 1.00 83.34 179 LYS E O 1
ATOM 7370 N N . GLU E 1 180 ? 54.431 1.825 109.752 1.00 82.14 180 GLU E N 1
ATOM 7371 C CA . GLU E 1 180 ? 54.377 0.511 110.406 1.00 81.57 180 GLU E CA 1
ATOM 7372 C C . GLU E 1 180 ? 55.061 -0.528 109.506 1.00 78.50 180 GLU E C 1
ATOM 7373 O O . GLU E 1 180 ? 54.722 -0.669 108.326 1.00 76.35 180 GLU E O 1
ATOM 7379 N N . PRO E 1 181 ? 56.030 -1.273 110.060 1.00 74.80 181 PRO E N 1
ATOM 7380 C CA . PRO E 1 181 ? 56.777 -2.301 109.323 1.00 73.30 181 PRO E CA 1
ATOM 7381 C C . PRO E 1 181 ? 55.951 -3.572 109.113 1.00 67.89 181 PRO E C 1
ATOM 7382 O O . PRO E 1 181 ? 55.151 -3.948 109.964 1.00 67.81 181 PRO E O 1
ATOM 7386 N N . PRO E 1 182 ? 56.169 -4.270 107.990 1.00 64.56 182 PRO E N 1
ATOM 7387 C CA . PRO E 1 182 ? 55.419 -5.495 107.693 1.00 60.82 182 PRO E CA 1
ATOM 7388 C C . PRO E 1 182 ? 55.913 -6.769 108.355 1.00 58.31 182 PRO E C 1
ATOM 7389 O O . PRO E 1 182 ? 57.112 -6.961 108.514 1.00 58.33 182 PRO E O 1
ATOM 7393 N N . SER E 1 183 ? 54.983 -7.643 108.723 1.00 55.81 183 SER E N 1
ATOM 7394 C CA . SER E 1 183 ? 55.336 -8.949 109.277 1.00 54.75 183 SER E CA 1
ATOM 7395 C C . SER E 1 183 ? 55.487 -9.825 108.024 1.00 54.91 183 SER E C 1
ATOM 7396 O O . SER E 1 183 ? 54.564 -9.880 107.194 1.00 52.55 183 SER E O 1
ATOM 7399 N N . MET E 1 184 ? 56.621 -10.516 107.892 1.00 49.84 184 MET E N 1
ATOM 7400 C CA . MET E 1 184 ? 56.882 -11.334 106.704 1.00 53.27 184 MET E CA 1
ATOM 7401 C C . MET E 1 184 ? 56.809 -12.846 106.848 1.00 54.91 184 MET E C 1
ATOM 7402 O O . MET E 1 184 ? 57.083 -13.403 107.913 1.00 58.05 184 MET E O 1
ATOM 7407 N N . ARG E 1 185 ? 56.441 -13.500 105.749 1.00 50.11 185 ARG E N 1
ATOM 7408 C CA . ARG E 1 185 ? 56.348 -14.943 105.706 1.00 55.16 185 ARG E CA 1
ATOM 7409 C C . ARG E 1 185 ? 56.658 -15.424 104.281 1.00 57.56 185 ARG E C 1
ATOM 7410 O O . ARG E 1 185 ? 56.234 -14.818 103.298 1.00 57.74 185 ARG E O 1
ATOM 7418 N N . LEU E 1 186 ? 57.422 -16.506 104.183 1.00 59.92 186 LEU E N 1
ATOM 7419 C CA . LEU E 1 186 ? 57.794 -17.093 102.906 1.00 59.58 186 LEU E CA 1
ATOM 7420 C C . LEU E 1 186 ? 57.365 -18.560 102.935 1.00 58.65 186 LEU E C 1
ATOM 7421 O O . LEU E 1 186 ? 57.668 -19.274 103.885 1.00 58.85 186 LEU E O 1
ATOM 7426 N N . LYS E 1 187 ? 56.659 -19.014 101.907 1.00 59.79 187 LYS E N 1
ATOM 7427 C CA . LYS E 1 187 ? 56.205 -20.399 101.884 1.00 63.87 187 LYS E CA 1
ATOM 7428 C C . LYS E 1 187 ? 56.283 -21.020 100.502 1.00 65.66 187 LYS E C 1
ATOM 7429 O O . LYS E 1 187 ? 56.216 -20.328 99.476 1.00 61.49 187 LYS E O 1
ATOM 7435 N N . ALA E 1 188 ? 56.402 -22.343 100.497 1.00 65.41 188 ALA E N 1
ATOM 7436 C CA . ALA E 1 188 ? 56.521 -23.104 99.267 1.00 70.95 188 ALA E CA 1
ATOM 7437 C C . ALA E 1 188 ? 55.350 -24.074 99.071 1.00 73.63 188 ALA E C 1
ATOM 7438 O O . ALA E 1 188 ? 54.751 -24.532 100.039 1.00 73.95 188 ALA E O 1
ATOM 7440 N N . ARG E 1 189 ? 55.031 -24.378 97.814 1.00 78.48 189 ARG E N 1
ATOM 7441 C CA . ARG E 1 189 ? 53.951 -25.310 97.492 1.00 83.81 189 ARG E CA 1
ATOM 7442 C C . ARG E 1 189 ? 54.124 -25.896 96.084 1.00 86.85 189 ARG E C 1
ATOM 7443 O O . ARG E 1 189 ? 54.773 -25.296 95.225 1.00 85.21 189 ARG E O 1
ATOM 7451 N N . PRO E 1 190 ? 53.539 -27.081 95.832 1.00 90.90 190 PRO E N 1
ATOM 7452 C CA . PRO E 1 190 ? 53.648 -27.723 94.512 1.00 91.38 190 PRO E CA 1
ATOM 7453 C C . PRO E 1 190 ? 53.160 -26.822 93.378 1.00 91.54 190 PRO E C 1
ATOM 7454 O O . PRO E 1 190 ? 52.171 -26.094 93.527 1.00 90.02 190 PRO E O 1
ATOM 7458 N N . GLY E 1 191 ? 53.863 -26.876 92.250 1.00 92.30 191 GLY E N 1
ATOM 7459 C CA . GLY E 1 191 ? 53.491 -26.076 91.094 1.00 93.00 191 GLY E CA 1
ATOM 7460 C C . GLY E 1 191 ? 53.218 -26.973 89.902 1.00 94.91 191 GLY E C 1
ATOM 7461 O O . GLY E 1 191 ? 52.732 -28.097 90.060 1.00 93.87 191 GLY E O 1
ATOM 7462 N N . ASN E 1 192 ? 53.533 -26.496 88.702 1.00 97.36 192 ASN E N 1
ATOM 7463 C CA . ASN E 1 192 ? 53.303 -27.303 87.507 1.00 98.50 192 ASN E CA 1
ATOM 7464 C C . ASN E 1 192 ? 54.206 -28.538 87.551 1.00 98.40 192 ASN E C 1
ATOM 7465 O O . ASN E 1 192 ? 54.907 -28.770 88.542 1.00 97.36 192 ASN E O 1
ATOM 7470 N N . SER E 1 193 ? 54.183 -29.333 86.486 1.00 98.85 193 SER E N 1
ATOM 7471 C CA . SER E 1 193 ? 54.995 -30.549 86.420 1.00 97.73 193 SER E CA 1
ATOM 7472 C C . SER E 1 193 ? 56.475 -30.305 86.740 1.00 95.34 193 SER E C 1
ATOM 7473 O O . SER E 1 193 ? 57.185 -29.646 85.978 1.00 93.42 193 SER E O 1
ATOM 7476 N N . GLY E 1 194 ? 56.929 -30.832 87.876 1.00 93.46 194 GLY E N 1
ATOM 7477 C CA . GLY E 1 194 ? 58.322 -30.677 88.268 1.00 90.97 194 GLY E CA 1
ATOM 7478 C C . GLY E 1 194 ? 58.744 -29.310 88.795 1.00 89.47 194 GLY E C 1
ATOM 7479 O O . GLY E 1 194 ? 59.941 -29.002 88.870 1.00 87.81 194 GLY E O 1
ATOM 7480 N N . SER E 1 195 ? 57.772 -28.487 89.173 1.00 87.31 195 SER E N 1
ATOM 7481 C CA . SER E 1 195 ? 58.066 -27.154 89.686 1.00 84.05 195 SER E CA 1
ATOM 7482 C C . SER E 1 195 ? 57.450 -26.908 91.049 1.00 80.99 195 SER E C 1
ATOM 7483 O O . SER E 1 195 ? 56.599 -27.667 91.515 1.00 79.43 195 SER E O 1
ATOM 7486 N N . SER E 1 196 ? 57.896 -25.825 91.674 1.00 75.82 196 SER E N 1
ATOM 7487 C CA . SER E 1 196 ? 57.402 -25.408 92.979 1.00 71.07 196 SER E CA 1
ATOM 7488 C C . SER E 1 196 ? 57.143 -23.897 92.914 1.00 69.25 196 SER E C 1
ATOM 7489 O O . SER E 1 196 ? 57.767 -23.182 92.126 1.00 69.50 196 SER E O 1
ATOM 7492 N N . VAL E 1 197 ? 56.205 -23.413 93.717 1.00 67.05 197 VAL E N 1
ATOM 7493 C CA . VAL E 1 197 ? 55.934 -21.990 93.734 1.00 65.38 197 VAL E CA 1
ATOM 7494 C C . VAL E 1 197 ? 56.209 -21.406 95.115 1.00 66.15 197 VAL E C 1
ATOM 7495 O O . VAL E 1 197 ? 55.723 -21.905 96.147 1.00 62.82 197 VAL E O 1
ATOM 7499 N N . LEU E 1 198 ? 57.012 -20.351 95.127 1.00 63.61 198 LEU E N 1
ATOM 7500 C CA . LEU E 1 198 ? 57.343 -19.674 96.368 1.00 64.32 198 LEU E CA 1
ATOM 7501 C C . LEU E 1 198 ? 56.473 -18.409 96.486 1.00 64.25 198 LEU E C 1
ATOM 7502 O O . LEU E 1 198 ? 56.261 -17.688 95.496 1.00 61.46 198 LEU E O 1
ATOM 7507 N N . THR E 1 199 ? 55.955 -18.153 97.687 1.00 60.22 199 THR E N 1
ATOM 7508 C CA . THR E 1 199 ? 55.142 -16.954 97.915 1.00 58.38 199 THR E CA 1
ATOM 7509 C C . THR E 1 199 ? 55.709 -16.111 99.057 1.00 55.75 199 THR E C 1
ATOM 7510 O O . THR E 1 199 ? 55.842 -16.585 100.197 1.00 57.58 199 THR E O 1
ATOM 7514 N N . CYS E 1 200 ? 56.067 -14.870 98.752 1.00 54.61 200 CYS E N 1
ATOM 7515 C CA . CYS E 1 200 ? 56.561 -13.962 99.788 1.00 54.50 200 CYS E CA 1
ATOM 7516 C C . CYS E 1 200 ? 55.355 -13.071 100.142 1.00 52.58 200 CYS E C 1
ATOM 7517 O O . CYS E 1 200 ? 54.822 -12.367 99.274 1.00 50.94 200 CYS E O 1
ATOM 7520 N N . ALA E 1 201 ? 54.920 -13.114 101.404 1.00 49.24 201 ALA E N 1
ATOM 7521 C CA . ALA E 1 201 ? 53.752 -12.337 101.849 1.00 46.56 201 ALA E CA 1
ATOM 7522 C C . ALA E 1 201 ? 54.055 -11.342 102.952 1.00 44.62 201 ALA E C 1
ATOM 7523 O O . ALA E 1 201 ? 54.759 -11.652 103.914 1.00 45.61 201 ALA E O 1
ATOM 7525 N N . ALA E 1 202 ? 53.494 -10.146 102.810 1.00 42.68 202 ALA E N 1
ATOM 7526 C CA . ALA E 1 202 ? 53.687 -9.088 103.788 1.00 45.34 202 ALA E CA 1
ATOM 7527 C C . ALA E 1 202 ? 52.349 -8.687 104.412 1.00 47.84 202 ALA E C 1
ATOM 7528 O O . ALA E 1 202 ? 51.394 -8.391 103.676 1.00 45.03 202 ALA E O 1
ATOM 7530 N N . PHE E 1 203 ? 52.294 -8.656 105.754 1.00 49.11 203 PHE E N 1
ATOM 7531 C CA . PHE E 1 203 ? 51.075 -8.275 106.509 1.00 48.04 203 PHE E CA 1
ATOM 7532 C C . PHE E 1 203 ? 51.108 -6.956 107.315 1.00 50.09 203 PHE E C 1
ATOM 7533 O O . PHE E 1 203 ? 52.103 -6.625 107.957 1.00 48.66 203 PHE E O 1
ATOM 7541 N N . SER E 1 204 ? 49.978 -6.241 107.305 1.00 52.63 204 SER E N 1
ATOM 7542 C CA . SER E 1 204 ? 49.778 -4.989 108.055 1.00 50.69 204 SER E CA 1
ATOM 7543 C C . SER E 1 204 ? 50.879 -3.936 108.032 1.00 50.28 204 SER E C 1
ATOM 7544 O O . SER E 1 204 ? 51.522 -3.696 109.050 1.00 48.26 204 SER E O 1
ATOM 7547 N N . PHE E 1 205 ? 51.086 -3.278 106.906 1.00 50.96 205 PHE E N 1
ATOM 7548 C CA . PHE E 1 205 ? 52.128 -2.267 106.861 1.00 52.65 205 PHE E CA 1
ATOM 7549 C C . PHE E 1 205 ? 51.563 -0.957 106.326 1.00 57.31 205 PHE E C 1
ATOM 7550 O O . PHE E 1 205 ? 50.460 -0.924 105.751 1.00 55.61 205 PHE E O 1
ATOM 7558 N N . TYR E 1 206 ? 52.326 0.111 106.539 1.00 58.70 206 TYR E N 1
ATOM 7559 C CA . TYR E 1 206 ? 51.977 1.449 106.088 1.00 62.80 206 TYR E CA 1
ATOM 7560 C C . TYR E 1 206 ? 53.255 2.303 106.153 1.00 61.23 206 TYR E C 1
ATOM 7561 O O . TYR E 1 206 ? 53.983 2.242 107.154 1.00 58.57 206 TYR E O 1
ATOM 7570 N N . PRO E 1 207 ? 53.545 3.099 105.101 1.00 59.37 207 PRO E N 1
ATOM 7571 C CA . PRO E 1 207 ? 52.807 3.296 103.836 1.00 59.48 207 PRO E CA 1
ATOM 7572 C C . PRO E 1 207 ? 52.769 2.082 102.897 1.00 60.17 207 PRO E C 1
ATOM 7573 O O . PRO E 1 207 ? 53.430 1.077 103.137 1.00 57.87 207 PRO E O 1
ATOM 7577 N N . PRO E 1 208 ? 51.992 2.168 101.806 1.00 61.92 208 PRO E N 1
ATOM 7578 C CA . PRO E 1 208 ? 51.902 1.043 100.864 1.00 64.69 208 PRO E CA 1
ATOM 7579 C C . PRO E 1 208 ? 53.115 0.773 99.956 1.00 66.58 208 PRO E C 1
ATOM 7580 O O . PRO E 1 208 ? 53.192 -0.291 99.329 1.00 68.45 208 PRO E O 1
ATOM 7584 N N . GLU E 1 209 ? 54.049 1.716 99.868 1.00 66.63 209 GLU E N 1
ATOM 7585 C CA . GLU E 1 209 ? 55.241 1.514 99.029 1.00 65.74 209 GLU E CA 1
ATOM 7586 C C . GLU E 1 209 ? 56.118 0.418 99.639 1.00 63.58 209 GLU E C 1
ATOM 7587 O O . GLU E 1 209 ? 56.494 0.471 100.816 1.00 63.26 209 GLU E O 1
ATOM 7593 N N . LEU E 1 210 ? 56.433 -0.587 98.834 1.00 63.90 210 LEU E N 1
ATOM 7594 C CA . LEU E 1 210 ? 57.259 -1.698 99.299 1.00 62.72 210 LEU E CA 1
ATOM 7595 C C . LEU E 1 210 ? 58.043 -2.301 98.127 1.00 63.39 210 LEU E C 1
ATOM 7596 O O . LEU E 1 210 ? 57.590 -2.230 96.982 1.00 64.44 210 LEU E O 1
ATOM 7601 N N . LYS E 1 211 ? 59.211 -2.887 98.405 1.00 62.72 211 LYS E N 1
ATOM 7602 C CA . LYS E 1 211 ? 60.036 -3.498 97.350 1.00 62.56 211 LYS E CA 1
ATOM 7603 C C . LYS E 1 211 ? 60.415 -4.943 97.672 1.00 60.13 211 LYS E C 1
ATOM 7604 O O . LYS E 1 211 ? 60.960 -5.220 98.748 1.00 57.20 211 LYS E O 1
ATOM 7610 N N . PHE E 1 212 ? 60.123 -5.850 96.735 1.00 57.26 212 PHE E N 1
ATOM 7611 C CA . PHE E 1 212 ? 60.407 -7.289 96.872 1.00 61.69 212 PHE E CA 1
ATOM 7612 C C . PHE E 1 212 ? 61.644 -7.670 96.037 1.00 63.64 212 PHE E C 1
ATOM 7613 O O . PHE E 1 212 ? 61.865 -7.134 94.947 1.00 65.52 212 PHE E O 1
ATOM 7621 N N . ARG E 1 213 ? 62.440 -8.607 96.534 1.00 64.79 213 ARG E N 1
ATOM 7622 C CA . ARG E 1 213 ? 63.622 -9.060 95.803 1.00 68.43 213 ARG E CA 1
ATOM 7623 C C . ARG E 1 213 ? 64.014 -10.468 96.258 1.00 69.24 213 ARG E C 1
ATOM 7624 O O . ARG E 1 213 ? 64.334 -10.685 97.434 1.00 68.07 213 ARG E O 1
ATOM 7632 N N . PHE E 1 214 ? 63.974 -11.425 95.329 1.00 70.30 214 PHE E N 1
ATOM 7633 C CA . PHE E 1 214 ? 64.306 -12.817 95.647 1.00 70.02 214 PHE E CA 1
ATOM 7634 C C . PHE E 1 214 ? 65.805 -13.056 95.504 1.00 70.34 214 PHE E C 1
ATOM 7635 O O . PHE E 1 214 ? 66.440 -12.535 94.585 1.00 66.84 214 PHE E O 1
ATOM 7643 N N . LEU E 1 215 ? 66.363 -13.849 96.413 1.00 70.34 215 LEU E N 1
ATOM 7644 C CA . LEU E 1 215 ? 67.791 -14.151 96.400 1.00 72.17 215 LEU E CA 1
ATOM 7645 C C . LEU E 1 215 ? 68.082 -15.650 96.331 1.00 75.45 215 LEU E C 1
ATOM 7646 O O . LEU E 1 215 ? 67.427 -16.454 97.000 1.00 76.00 215 LEU E O 1
ATOM 7651 N N . ARG E 1 216 ? 69.084 -16.012 95.530 1.00 78.50 216 ARG E N 1
ATOM 7652 C CA . ARG E 1 216 ? 69.517 -17.404 95.397 1.00 80.51 216 ARG E CA 1
ATOM 7653 C C . ARG E 1 216 ? 71.003 -17.518 95.752 1.00 82.16 216 ARG E C 1
ATOM 7654 O O . ARG E 1 216 ? 71.873 -16.985 95.054 1.00 84.26 216 ARG E O 1
ATOM 7662 N N . ASN E 1 217 ? 71.287 -18.219 96.844 1.00 82.04 217 ASN E N 1
ATOM 7663 C CA . ASN E 1 217 ? 72.656 -18.383 97.312 1.00 82.19 217 ASN E CA 1
ATOM 7664 C C . ASN E 1 217 ? 73.300 -17.022 97.599 1.00 82.84 217 ASN E C 1
ATOM 7665 O O . ASN E 1 217 ? 74.511 -16.868 97.471 1.00 82.69 217 ASN E O 1
ATOM 7670 N N . GLY E 1 218 ? 72.487 -16.039 97.974 1.00 83.27 218 GLY E N 1
ATOM 7671 C CA . GLY E 1 218 ? 73.012 -14.726 98.293 1.00 82.25 218 GLY E CA 1
ATOM 7672 C C . GLY E 1 218 ? 73.057 -13.752 97.138 1.00 82.43 218 GLY E C 1
ATOM 7673 O O . GLY E 1 218 ? 73.455 -12.608 97.331 1.00 83.92 218 GLY E O 1
ATOM 7674 N N . LEU E 1 219 ? 72.642 -14.190 95.952 1.00 81.45 219 LEU E N 1
ATOM 7675 C CA . LEU E 1 219 ? 72.642 -13.337 94.761 1.00 82.66 219 LEU E CA 1
ATOM 7676 C C . LEU E 1 219 ? 71.255 -12.937 94.259 1.00 85.11 219 LEU E C 1
ATOM 7677 O O . LEU E 1 219 ? 70.352 -13.777 94.201 1.00 87.12 219 LEU E O 1
ATOM 7682 N N . ALA E 1 220 ? 71.094 -11.669 93.873 1.00 84.32 220 ALA E N 1
ATOM 7683 C CA . ALA E 1 220 ? 69.805 -11.190 93.371 1.00 84.53 220 ALA E CA 1
ATOM 7684 C C . ALA E 1 220 ? 69.352 -12.173 92.303 1.00 84.55 220 ALA E C 1
ATOM 7685 O O . ALA E 1 220 ? 70.190 -12.735 91.599 1.00 82.52 220 ALA E O 1
ATOM 7687 N N . SER E 1 221 ? 68.039 -12.384 92.182 1.00 85.88 221 SER E N 1
ATOM 7688 C CA . SER E 1 221 ? 67.508 -13.332 91.194 1.00 83.58 221 SER E CA 1
ATOM 7689 C C . SER E 1 221 ? 66.108 -13.022 90.634 1.00 81.51 221 SER E C 1
ATOM 7690 O O . SER E 1 221 ? 65.467 -13.892 90.040 1.00 79.06 221 SER E O 1
ATOM 7693 N N . GLY E 1 222 ? 65.642 -11.789 90.809 1.00 80.98 222 GLY E N 1
ATOM 7694 C CA . GLY E 1 222 ? 64.326 -11.418 90.314 1.00 81.41 222 GLY E CA 1
ATOM 7695 C C . GLY E 1 222 ? 63.387 -10.907 91.399 1.00 83.20 222 GLY E C 1
ATOM 7696 O 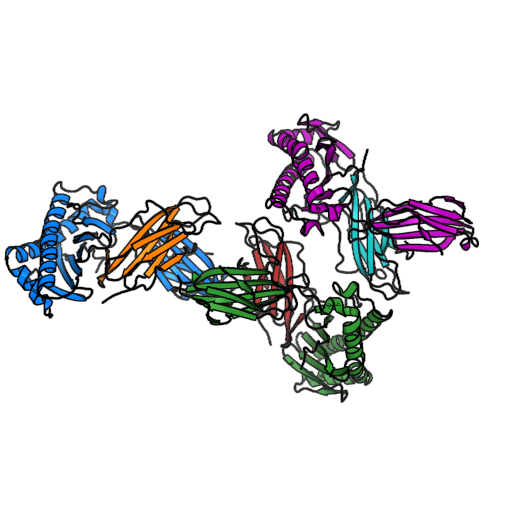O . GLY E 1 222 ? 63.641 -11.097 92.597 1.00 82.33 222 GLY E O 1
ATOM 7697 N N . SER E 1 223 ? 62.299 -10.263 90.972 1.00 83.65 223 SER E N 1
ATOM 7698 C CA . SER E 1 223 ? 61.298 -9.714 91.885 1.00 83.57 223 SER E CA 1
ATOM 7699 C C . SER E 1 223 ? 60.012 -10.560 91.989 1.00 81.71 223 SER E C 1
ATOM 7700 O O . SER E 1 223 ? 59.310 -10.484 92.999 1.00 81.41 223 SER E O 1
ATOM 7703 N N . GLY E 1 224 ? 59.714 -11.352 90.953 1.00 79.56 224 GLY E N 1
ATOM 7704 C CA . GLY E 1 224 ? 58.528 -12.210 90.945 1.00 75.37 224 GLY E CA 1
ATOM 7705 C C . GLY E 1 224 ? 57.256 -11.534 90.462 1.00 71.65 224 GLY E C 1
ATOM 7706 O O . GLY E 1 224 ? 57.307 -10.399 90.004 1.00 70.55 224 GLY E O 1
ATOM 7707 N N . ASN E 1 225 ? 56.120 -12.227 90.523 1.00 71.37 225 ASN E N 1
ATOM 7708 C CA . ASN E 1 225 ? 54.844 -11.607 90.130 1.00 74.59 225 ASN E CA 1
ATOM 7709 C C . ASN E 1 225 ? 54.245 -11.031 91.434 1.00 73.56 225 ASN E C 1
ATOM 7710 O O . ASN E 1 225 ? 53.939 -11.796 92.355 1.00 72.38 225 ASN E O 1
ATOM 7715 N N . CYS E 1 226 ? 54.071 -9.710 91.516 1.00 70.95 226 CYS E N 1
ATOM 7716 C CA . CYS E 1 226 ? 53.546 -9.093 92.745 1.00 72.73 226 CYS E CA 1
ATOM 7717 C C . CYS E 1 226 ? 52.270 -8.223 92.678 1.00 70.23 226 CYS E C 1
ATOM 7718 O O . CYS E 1 226 ? 51.911 -7.704 91.621 1.00 71.34 226 CYS E O 1
ATOM 7721 N N . SER E 1 227 ? 51.601 -8.071 93.827 1.00 67.80 227 SER E N 1
ATOM 7722 C CA . SER E 1 227 ? 50.366 -7.268 93.957 1.00 67.42 227 SER E CA 1
ATOM 7723 C C . SER E 1 227 ? 50.079 -6.832 95.398 1.00 65.05 227 SER E C 1
ATOM 7724 O O . SER E 1 227 ? 50.617 -7.401 96.356 1.00 63.52 227 SER E O 1
ATOM 7727 N N . THR E 1 228 ? 49.199 -5.839 95.546 1.00 62.11 228 THR E N 1
ATOM 7728 C CA . THR E 1 228 ? 48.841 -5.338 96.870 1.00 59.15 228 THR E CA 1
ATOM 7729 C C . THR E 1 228 ? 47.353 -4.983 97.026 1.00 56.48 228 THR E C 1
ATOM 7730 O O . THR E 1 228 ? 46.651 -4.758 96.046 1.00 53.30 228 THR E O 1
ATOM 7734 N N . GLY E 1 229 ? 46.879 -4.954 98.270 1.00 55.72 229 GLY E N 1
ATOM 7735 C CA . GLY E 1 229 ? 45.482 -4.638 98.546 1.00 51.58 229 GLY E CA 1
ATOM 7736 C C . GLY E 1 229 ? 45.230 -4.101 99.956 1.00 49.33 229 GLY E C 1
ATOM 7737 O O . GLY E 1 229 ? 46.135 -4.157 100.800 1.00 48.06 229 GLY E O 1
ATOM 7738 N N . PRO E 1 230 ? 44.014 -3.564 100.242 1.00 48.29 230 PRO E N 1
ATOM 7739 C CA . PRO E 1 230 ? 43.592 -2.996 101.545 1.00 47.29 230 PRO E CA 1
ATOM 7740 C C . PRO E 1 230 ? 43.317 -4.066 102.604 1.00 46.51 230 PRO E C 1
ATOM 7741 O O . PRO E 1 230 ? 42.616 -5.033 102.342 1.00 42.46 230 PRO E O 1
ATOM 7745 N N . ASN E 1 231 ? 43.852 -3.875 103.807 1.00 52.40 231 ASN E N 1
ATOM 7746 C CA . ASN E 1 231 ? 43.685 -4.862 104.865 1.00 57.82 231 ASN E CA 1
ATOM 7747 C C . ASN E 1 231 ? 42.421 -4.790 105.686 1.00 60.14 231 ASN E C 1
ATOM 7748 O O . ASN E 1 231 ? 42.135 -5.719 106.447 1.00 65.25 231 ASN E O 1
ATOM 7753 N N . GLY E 1 232 ? 41.655 -3.712 105.533 1.00 61.37 232 GLY E N 1
ATOM 7754 C CA . GLY E 1 232 ? 40.427 -3.567 106.296 1.00 60.12 232 GLY E CA 1
ATOM 7755 C C . GLY E 1 232 ? 40.463 -2.598 107.489 1.00 64.83 232 GLY E C 1
ATOM 7756 O O . GLY E 1 232 ? 39.419 -2.084 107.885 1.00 61.95 232 GLY E O 1
ATOM 7757 N N . ASP E 1 233 ? 41.645 -2.335 108.056 1.00 64.52 233 ASP E N 1
ATOM 7758 C CA . ASP E 1 233 ? 41.795 -1.438 109.211 1.00 60.14 233 ASP E CA 1
ATOM 7759 C C . ASP E 1 233 ? 42.725 -0.255 108.936 1.00 61.90 233 ASP E C 1
ATOM 7760 O O . ASP E 1 233 ? 43.244 0.343 109.872 1.00 60.30 233 ASP E O 1
ATOM 7765 N N . GLY E 1 234 ? 42.952 0.078 107.667 1.00 64.23 234 GLY E N 1
ATOM 7766 C CA . GLY E 1 234 ? 43.856 1.177 107.342 1.00 60.58 234 GLY E CA 1
ATOM 7767 C C . GLY E 1 234 ? 45.231 0.739 106.844 1.00 59.80 234 GLY E C 1
ATOM 7768 O O . GLY E 1 234 ? 45.871 1.471 106.093 1.00 64.43 234 GLY E O 1
ATOM 7769 N N . SER E 1 235 ? 45.698 -0.439 107.259 1.00 54.46 235 SER E N 1
ATOM 7770 C CA . SER E 1 235 ? 46.996 -0.943 106.811 1.00 52.53 235 SER E CA 1
ATOM 7771 C C . SER E 1 235 ? 46.840 -1.697 105.485 1.00 52.38 235 SER E C 1
ATOM 7772 O O . SER E 1 235 ? 45.723 -1.807 104.972 1.00 49.96 235 SER E O 1
ATOM 7775 N N . PHE E 1 236 ? 47.941 -2.222 104.942 1.00 51.77 236 PHE E N 1
ATOM 7776 C CA . PHE E 1 236 ? 47.888 -2.937 103.655 1.00 52.33 236 PHE E CA 1
ATOM 7777 C C . PHE E 1 236 ? 48.427 -4.357 103.691 1.00 50.65 236 PHE E C 1
ATOM 7778 O O . PHE E 1 236 ? 49.056 -4.751 104.659 1.00 49.86 236 PHE E O 1
ATOM 7786 N N . HIS E 1 237 ? 48.172 -5.110 102.623 1.00 49.29 237 HIS E N 1
ATOM 7787 C CA . HIS E 1 237 ? 48.619 -6.498 102.480 1.00 47.74 237 HIS E CA 1
ATOM 7788 C C . HIS E 1 237 ? 49.226 -6.642 101.065 1.00 49.04 237 HIS E C 1
ATOM 7789 O O . HIS E 1 237 ? 48.712 -6.034 100.128 1.00 48.51 237 HIS E O 1
ATOM 7796 N N . ALA E 1 238 ? 50.305 -7.421 100.907 1.00 48.43 238 ALA E N 1
ATOM 7797 C CA . ALA E 1 238 ? 50.922 -7.628 99.580 1.00 47.32 238 ALA E CA 1
ATOM 7798 C C . ALA E 1 238 ? 51.595 -8.982 99.459 1.00 45.98 238 ALA E C 1
ATOM 7799 O O . ALA E 1 238 ? 51.857 -9.623 100.463 1.00 47.75 238 ALA E O 1
ATOM 7801 N N . TRP E 1 239 ? 51.868 -9.416 98.224 1.00 52.96 239 TRP E N 1
ATOM 7802 C CA . TRP E 1 239 ? 52.515 -10.715 97.968 1.00 56.98 239 TRP E CA 1
ATOM 7803 C C . TRP E 1 239 ? 53.271 -10.786 96.604 1.00 60.62 239 TRP E C 1
ATOM 7804 O O . TRP E 1 239 ? 53.060 -9.961 95.705 1.00 50.61 239 TRP E O 1
ATOM 7815 N N . SER E 1 240 ? 54.155 -11.778 96.467 1.00 62.39 240 SER E N 1
ATOM 7816 C CA . SER E 1 240 ? 54.938 -11.969 95.242 1.00 63.23 240 SER E CA 1
ATOM 7817 C C . SER E 1 240 ? 55.207 -13.448 94.998 1.00 64.09 240 SER E C 1
ATOM 7818 O O . SER E 1 240 ? 55.694 -14.150 95.888 1.00 69.91 240 SER E O 1
ATOM 7821 N N . LEU E 1 241 ? 54.897 -13.920 93.795 1.00 68.19 241 LEU E N 1
ATOM 7822 C CA . LEU E 1 241 ? 55.116 -15.324 93.449 1.00 69.18 241 LEU E CA 1
ATOM 7823 C C . LEU E 1 241 ? 56.288 -15.533 92.482 1.00 68.30 241 LEU E C 1
ATOM 7824 O O . LEU E 1 241 ? 56.501 -14.739 91.549 1.00 64.28 241 LEU E O 1
ATOM 7829 N N . LEU E 1 242 ? 57.028 -16.619 92.720 1.00 68.97 242 LEU E N 1
ATOM 7830 C CA . LEU E 1 242 ? 58.185 -17.002 91.903 1.00 69.48 242 LEU E CA 1
ATOM 7831 C C . LEU E 1 242 ? 58.240 -18.526 91.717 1.00 69.56 242 LEU E C 1
ATOM 7832 O O . LEU E 1 242 ? 58.194 -19.283 92.700 1.00 67.29 242 LEU E O 1
ATOM 7837 N N . GLU E 1 243 ? 58.332 -18.962 90.457 1.00 67.62 243 GLU E N 1
ATOM 7838 C CA . GLU E 1 243 ? 58.416 -20.388 90.125 1.00 67.59 243 GLU E CA 1
ATOM 7839 C C . GLU E 1 243 ? 59.880 -20.852 90.146 1.00 66.22 243 GLU E C 1
ATOM 7840 O O . GLU E 1 243 ? 60.765 -20.166 89.625 1.00 61.46 243 GLU E O 1
ATOM 7846 N N . VAL E 1 244 ? 60.127 -22.002 90.775 1.00 66.37 244 VAL E N 1
ATOM 7847 C CA . VAL E 1 244 ? 61.479 -22.568 90.865 1.00 69.06 244 VAL E CA 1
ATOM 7848 C C . VAL E 1 244 ? 61.438 -24.063 90.554 1.00 73.08 244 VAL E C 1
ATOM 7849 O O . VAL E 1 244 ? 60.363 -24.625 90.319 1.00 76.97 244 VAL E O 1
ATOM 7853 N N . LYS E 1 245 ? 62.606 -24.705 90.539 1.00 75.23 245 LYS E N 1
ATOM 7854 C CA . LYS E 1 245 ? 62.663 -26.137 90.264 1.00 76.10 245 LYS E CA 1
ATOM 7855 C C . LYS E 1 245 ? 62.437 -26.910 91.552 1.00 73.21 245 LYS E C 1
ATOM 7856 O O . LYS E 1 245 ? 62.994 -26.568 92.596 1.00 70.73 245 LYS E O 1
ATOM 7862 N N . ARG E 1 246 ? 61.611 -27.946 91.479 1.00 70.31 246 ARG E N 1
ATOM 7863 C CA . ARG E 1 246 ? 61.319 -28.729 92.663 1.00 68.99 246 ARG E CA 1
ATOM 7864 C C . ARG E 1 246 ? 62.596 -29.302 93.278 1.00 70.48 246 ARG E C 1
ATOM 7865 O O . ARG E 1 246 ? 63.451 -29.858 92.584 1.00 70.13 246 ARG E O 1
ATOM 7873 N N . GLY E 1 247 ? 62.724 -29.152 94.591 1.00 70.74 247 GLY E N 1
ATOM 7874 C CA . GLY E 1 247 ? 63.901 -29.654 95.273 1.00 73.33 247 GLY E CA 1
ATOM 7875 C C . GLY E 1 247 ? 64.975 -28.603 95.558 1.00 76.27 247 GLY E C 1
ATOM 7876 O O . GLY E 1 247 ? 65.869 -28.838 96.375 1.00 78.71 247 GLY E O 1
ATOM 7877 N N . ASP E 1 248 ? 64.884 -27.440 94.914 1.00 72.58 248 ASP E N 1
ATOM 7878 C CA . ASP E 1 248 ? 65.866 -26.369 95.085 1.00 70.53 248 ASP E CA 1
ATOM 7879 C C . ASP E 1 248 ? 65.311 -25.187 95.920 1.00 70.21 248 ASP E C 1
ATOM 7880 O O . ASP E 1 248 ? 65.944 -24.136 96.052 1.00 64.90 248 ASP E O 1
ATOM 7885 N N . GLU E 1 249 ? 64.145 -25.375 96.525 1.00 72.11 249 GLU E N 1
ATOM 7886 C CA . GLU E 1 249 ? 63.528 -24.295 97.283 1.00 75.58 249 GLU E CA 1
ATOM 7887 C C . GLU E 1 249 ? 64.316 -23.776 98.478 1.00 76.81 249 GLU E C 1
ATOM 7888 O O . GLU E 1 249 ? 64.235 -22.596 98.801 1.00 75.70 249 GLU E O 1
ATOM 7894 N N . HIS E 1 250 ? 65.094 -24.627 99.130 1.00 77.24 250 HIS E N 1
ATOM 7895 C CA . HIS E 1 250 ? 65.837 -24.160 100.291 1.00 77.97 250 HIS E CA 1
ATOM 7896 C C . HIS E 1 250 ? 67.072 -23.303 100.026 1.00 78.40 250 HIS E C 1
ATOM 7897 O O . HIS E 1 250 ? 67.800 -22.952 100.958 1.00 73.72 250 HIS E O 1
ATOM 7904 N N . HIS E 1 251 ? 67.307 -22.954 98.766 1.00 79.48 251 HIS E N 1
ATOM 7905 C CA . HIS E 1 251 ? 68.460 -22.121 98.432 1.00 81.37 251 HIS E CA 1
ATOM 7906 C C . HIS E 1 251 ? 68.008 -20.684 98.287 1.00 80.60 251 HIS E C 1
ATOM 7907 O O . HIS E 1 251 ? 68.835 -19.784 98.132 1.00 82.63 251 HIS E O 1
ATOM 7914 N N . TYR E 1 252 ? 66.693 -20.474 98.353 1.00 76.71 252 TYR E N 1
ATOM 7915 C CA . TYR E 1 252 ? 66.121 -19.143 98.187 1.00 70.23 252 TYR E CA 1
ATOM 7916 C C . TYR E 1 252 ? 65.815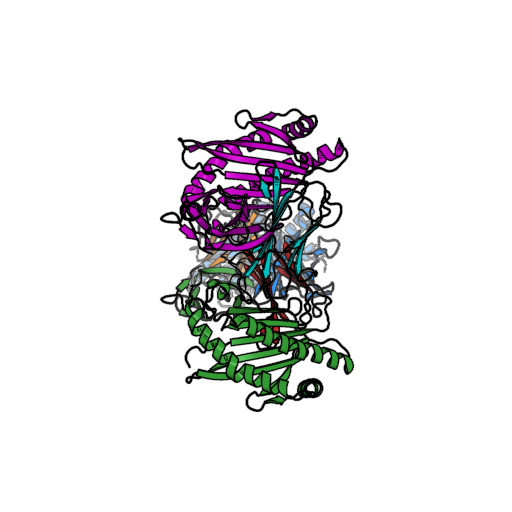 -18.383 99.464 1.00 69.96 252 TYR E C 1
ATOM 7917 O O . TYR E 1 252 ? 65.690 -18.960 100.541 1.00 70.38 252 TYR E O 1
ATOM 7926 N N . GLN E 1 253 ? 65.701 -17.068 99.317 1.00 67.61 253 GLN E N 1
ATOM 7927 C CA . GLN E 1 253 ? 65.365 -16.185 100.418 1.00 66.73 253 GLN E CA 1
ATOM 7928 C C . GLN E 1 253 ? 64.585 -15.020 99.815 1.00 64.44 253 GLN E C 1
ATOM 7929 O O . GLN E 1 253 ? 64.613 -14.818 98.601 1.00 59.22 253 GLN E O 1
ATOM 7935 N N . CYS E 1 254 ? 63.879 -14.269 100.656 1.00 65.24 254 CYS E N 1
ATOM 7936 C CA . CYS E 1 254 ? 63.131 -13.100 100.187 1.00 67.61 254 CYS E CA 1
ATOM 7937 C C . CYS E 1 254 ? 63.644 -11.896 100.976 1.00 66.03 254 CYS E C 1
ATOM 7938 O O . CYS E 1 254 ? 63.905 -12.005 102.173 1.00 68.91 254 CYS E O 1
ATOM 7941 N N . GLN E 1 255 ? 63.796 -10.758 100.307 1.00 65.31 255 GLN E N 1
ATOM 7942 C CA . GLN E 1 255 ? 64.276 -9.543 100.966 1.00 66.07 255 GLN E CA 1
ATOM 7943 C C . GLN E 1 255 ? 63.395 -8.340 100.630 1.00 63.39 255 GLN E C 1
ATOM 7944 O O . GLN E 1 255 ? 63.072 -8.121 99.468 1.00 64.60 255 GLN E O 1
ATOM 7950 N N . VAL E 1 256 ? 63.010 -7.561 101.635 1.00 61.57 256 VAL E N 1
ATOM 7951 C CA . VAL E 1 256 ? 62.177 -6.387 101.384 1.00 63.29 256 VAL E CA 1
ATOM 7952 C C . VAL E 1 256 ? 62.758 -5.072 101.916 1.00 62.38 256 VAL E C 1
ATOM 7953 O O . VAL E 1 256 ? 63.537 -5.063 102.864 1.00 63.13 256 VAL E O 1
ATOM 7957 N N . GLU E 1 257 ? 62.363 -3.966 101.286 1.00 62.30 257 GLU E N 1
ATOM 7958 C CA . GLU E 1 257 ? 62.775 -2.620 101.688 1.00 61.96 257 GLU E CA 1
ATOM 7959 C C . GLU E 1 257 ? 61.495 -1.845 101.988 1.00 61.37 257 GLU E C 1
ATOM 7960 O O . GLU E 1 257 ? 60.550 -1.858 101.183 1.00 58.37 257 GLU E O 1
ATOM 7966 N N . HIS E 1 258 ? 61.470 -1.172 103.138 1.00 60.10 258 HIS E N 1
ATOM 7967 C CA . HIS E 1 258 ? 60.302 -0.408 103.567 1.00 56.65 258 HIS E CA 1
ATOM 7968 C C . HIS E 1 258 ? 60.713 0.703 104.534 1.00 58.04 258 HIS E C 1
ATOM 7969 O O . HIS E 1 258 ? 61.651 0.554 105.319 1.00 51.14 258 HIS E O 1
ATOM 7976 N N . GLU E 1 259 ? 59.995 1.818 104.457 1.00 61.28 259 GLU E N 1
ATOM 7977 C CA . GLU E 1 259 ? 60.247 3.000 105.275 1.00 66.66 259 GLU E CA 1
ATOM 7978 C C . GLU E 1 259 ? 60.379 2.749 106.772 1.00 63.82 259 GLU E C 1
ATOM 7979 O O . GLU E 1 259 ? 61.091 3.472 107.463 1.00 63.39 259 GLU E O 1
ATOM 7985 N N . GLY E 1 260 ? 59.671 1.746 107.272 1.00 63.62 260 GLY E N 1
ATOM 7986 C CA . GLY E 1 260 ? 59.713 1.453 108.694 1.00 62.02 260 GLY E CA 1
ATOM 7987 C C . GLY E 1 260 ? 60.782 0.464 109.111 1.00 63.50 260 GLY E C 1
ATOM 7988 O O . GLY E 1 260 ? 60.767 -0.025 110.235 1.00 63.59 260 GLY E O 1
ATOM 7989 N N . LEU E 1 261 ? 61.710 0.163 108.210 1.00 65.06 261 LEU E N 1
ATOM 7990 C CA . LEU E 1 261 ? 62.799 -0.763 108.507 1.00 65.58 261 LEU E CA 1
ATOM 7991 C C . LEU E 1 261 ? 64.145 -0.026 108.450 1.00 68.37 261 LEU E C 1
ATOM 7992 O O . LEU E 1 261 ? 64.426 0.661 107.473 1.00 71.71 261 LEU E O 1
ATOM 7997 N N . ALA E 1 262 ? 64.976 -0.173 109.479 1.00 68.12 262 ALA E N 1
ATOM 7998 C CA . ALA E 1 262 ? 66.274 0.501 109.508 1.00 72.32 262 ALA E CA 1
ATOM 7999 C C . ALA E 1 262 ? 67.088 0.139 108.265 1.00 75.09 262 ALA E C 1
ATOM 8000 O O . ALA E 1 262 ? 67.862 0.945 107.748 1.00 74.91 262 ALA E O 1
ATOM 8002 N N . GLN E 1 263 ? 66.897 -1.083 107.783 1.00 77.91 263 GLN E N 1
ATOM 8003 C CA . GLN E 1 263 ? 67.599 -1.563 106.595 1.00 81.31 263 GLN E CA 1
ATOM 8004 C C . GLN E 1 263 ? 66.930 -2.831 106.089 1.00 78.40 263 GLN E C 1
ATOM 8005 O O . GLN E 1 263 ? 66.112 -3.430 106.783 1.00 79.59 263 GLN E O 1
ATOM 8011 N N . PRO E 1 264 ? 67.279 -3.262 104.872 1.00 75.81 264 PRO E N 1
ATOM 8012 C CA . PRO E 1 264 ? 66.690 -4.469 104.294 1.00 73.89 264 PRO E CA 1
ATOM 8013 C C . PRO E 1 264 ? 66.489 -5.594 105.296 1.00 73.37 264 PRO E C 1
ATOM 8014 O O . PRO E 1 264 ? 67.307 -5.788 106.191 1.00 73.29 264 PRO E O 1
ATOM 8018 N N . LEU E 1 265 ? 65.379 -6.314 105.140 1.00 72.52 265 LEU E N 1
ATOM 8019 C CA . LEU E 1 265 ? 65.035 -7.454 105.990 1.00 68.46 265 LEU E CA 1
ATOM 8020 C C . LEU E 1 265 ? 64.998 -8.700 105.092 1.00 66.54 265 LEU E C 1
ATOM 8021 O O . LEU E 1 265 ? 64.286 -8.747 104.088 1.00 60.39 265 LEU E O 1
ATOM 8026 N N . THR E 1 266 ? 65.791 -9.700 105.444 1.00 66.41 266 THR E N 1
ATOM 8027 C CA . THR E 1 266 ? 65.848 -10.935 104.674 1.00 63.76 266 THR E CA 1
ATOM 8028 C C . THR E 1 266 ? 64.951 -11.963 105.354 1.00 67.27 266 THR E C 1
ATOM 8029 O O . THR E 1 266 ? 64.879 -12.005 106.583 1.00 68.37 266 THR E O 1
ATOM 8033 N N . VAL E 1 267 ? 64.273 -12.789 104.561 1.00 66.31 267 VAL E N 1
ATOM 8034 C CA . VAL E 1 267 ? 63.357 -13.796 105.102 1.00 69.43 267 VAL E CA 1
ATOM 8035 C C . VAL E 1 267 ? 63.668 -15.223 104.669 1.00 69.18 267 VAL E C 1
ATOM 8036 O O . VAL E 1 267 ? 63.900 -15.484 103.484 1.00 66.55 267 VAL E O 1
ATOM 8040 N N . ASP E 1 268 ? 63.619 -16.142 105.633 1.00 70.93 268 ASP E N 1
ATOM 8041 C CA . ASP E 1 268 ? 63.891 -17.560 105.393 1.00 75.35 268 ASP E CA 1
ATOM 8042 C C . ASP E 1 268 ? 62.629 -18.420 105.394 1.00 76.44 268 ASP E C 1
ATOM 8043 O O . ASP E 1 268 ? 61.614 -18.048 105.997 1.00 76.91 268 ASP E O 1
ATOM 8048 N N . LEU E 1 269 ? 62.709 -19.573 104.727 1.00 77.32 269 LEU E N 1
ATOM 8049 C CA . LEU E 1 269 ? 61.597 -20.523 104.668 1.00 77.80 269 LEU E CA 1
ATOM 8050 C C . LEU E 1 269 ? 61.407 -21.115 106.071 1.00 81.35 269 LEU E C 1
ATOM 8051 O O . LEU E 1 269 ? 60.246 -21.298 106.496 1.00 82.12 269 LEU E O 1
ATOM 8057 N N . ILE F 2 1 ? 31.635 0.812 77.744 1.00 70.47 1 ILE F N 1
ATOM 8058 C CA . ILE F 2 1 ? 32.637 -0.290 77.871 1.00 69.71 1 ILE F CA 1
ATOM 8059 C C . ILE F 2 1 ? 32.404 -1.040 79.180 1.00 68.92 1 ILE F C 1
ATOM 8060 O O . ILE F 2 1 ? 32.006 -0.447 80.177 1.00 69.83 1 ILE F O 1
ATOM 8065 N N . GLN F 2 2 ? 32.635 -2.347 79.172 1.00 67.28 2 GLN F N 1
ATOM 8066 C CA . GLN F 2 2 ? 32.446 -3.156 80.369 1.00 65.45 2 GLN F CA 1
ATOM 8067 C C . GLN F 2 2 ? 33.771 -3.801 80.739 1.00 62.42 2 GLN F C 1
ATOM 8068 O O . GLN F 2 2 ? 34.632 -3.974 79.871 1.00 62.27 2 GLN F O 1
ATOM 8074 N N . LYS F 2 3 ? 33.944 -4.126 82.019 1.00 57.78 3 LYS F N 1
ATOM 8075 C CA . LYS F 2 3 ? 35.174 -4.764 82.511 1.00 57.71 3 LYS F CA 1
ATOM 8076 C C . LYS F 2 3 ? 34.844 -5.796 83.586 1.00 55.35 3 LYS F C 1
ATOM 8077 O O . LYS F 2 3 ? 34.101 -5.506 84.516 1.00 52.26 3 LYS F O 1
ATOM 8083 N N . THR F 2 4 ? 35.406 -6.991 83.453 1.00 50.53 4 THR F N 1
ATOM 8084 C CA . THR F 2 4 ? 35.168 -8.075 84.397 1.00 50.74 4 THR F CA 1
ATOM 8085 C C . THR F 2 4 ? 35.965 -7.926 85.684 1.00 48.27 4 THR F C 1
ATOM 8086 O O . THR F 2 4 ? 37.136 -7.523 85.658 1.00 46.73 4 THR F O 1
ATOM 8090 N N . PRO F 2 5 ? 35.340 -8.247 86.829 1.00 45.01 5 PRO F N 1
ATOM 8091 C CA . PRO F 2 5 ? 36.011 -8.141 88.126 1.00 46.23 5 PRO F CA 1
ATOM 8092 C C . PRO F 2 5 ? 37.173 -9.096 88.414 1.00 47.05 5 PRO F C 1
ATOM 8093 O O . PRO F 2 5 ? 37.174 -10.251 88.008 1.00 45.80 5 PRO F O 1
ATOM 8097 N N . GLN F 2 6 ? 38.160 -8.571 89.124 1.00 47.29 6 GLN F N 1
ATOM 8098 C CA . GLN F 2 6 ? 39.325 -9.326 89.570 1.00 49.02 6 GLN F CA 1
ATOM 8099 C C . GLN F 2 6 ? 39.006 -9.658 91.062 1.00 47.95 6 GLN F C 1
ATOM 8100 O O . GLN F 2 6 ? 38.523 -8.801 91.799 1.00 45.15 6 GLN F O 1
ATOM 8106 N N . ILE F 2 7 ? 39.282 -10.881 91.507 1.00 43.68 7 ILE F N 1
ATOM 8107 C CA . ILE F 2 7 ? 38.943 -11.288 92.868 1.00 42.15 7 ILE F CA 1
ATOM 8108 C C . ILE F 2 7 ? 40.117 -11.857 93.686 1.00 46.07 7 ILE F C 1
ATOM 8109 O O . ILE F 2 7 ? 40.717 -12.862 93.310 1.00 45.65 7 ILE F O 1
ATOM 8114 N N . GLN F 2 8 ? 40.446 -11.224 94.809 1.00 41.06 8 GLN F N 1
ATOM 8115 C CA . GLN F 2 8 ? 41.545 -11.713 95.645 1.00 44.46 8 GLN F CA 1
ATOM 8116 C C . GLN F 2 8 ? 41.100 -11.993 97.103 1.00 43.17 8 GLN F C 1
ATOM 8117 O O . GLN F 2 8 ? 40.375 -11.206 97.713 1.00 45.42 8 GLN F O 1
ATOM 8123 N N . VAL F 2 9 ? 41.527 -13.131 97.646 1.00 40.26 9 VAL F N 1
ATOM 8124 C CA . VAL F 2 9 ? 41.122 -13.534 98.988 1.00 41.96 9 VAL F CA 1
ATOM 8125 C C . VAL F 2 9 ? 42.319 -13.759 99.905 1.00 45.37 9 VAL F C 1
ATOM 8126 O O . VAL F 2 9 ? 43.255 -14.497 99.539 1.00 45.66 9 VAL F O 1
ATOM 8130 N N . TYR F 2 10 ? 42.301 -13.097 101.075 1.00 41.85 10 TYR F N 1
ATOM 8131 C CA . TYR F 2 10 ? 43.384 -13.220 102.063 1.00 44.31 10 TYR F CA 1
ATOM 8132 C C . TYR F 2 10 ? 42.961 -12.855 103.502 1.00 44.04 10 TYR F C 1
ATOM 8133 O O . TYR F 2 10 ? 41.852 -12.354 103.731 1.00 46.52 10 TYR F O 1
ATOM 8142 N N . SER F 2 11 ? 43.866 -13.090 104.453 1.00 38.23 11 SER F N 1
ATOM 8143 C CA . SER F 2 11 ? 43.631 -12.810 105.864 1.00 39.05 11 SER F CA 1
ATOM 8144 C C . SER F 2 11 ? 44.442 -11.596 106.350 1.00 44.17 11 SER F C 1
ATOM 8145 O O . SER F 2 11 ? 45.482 -11.227 105.761 1.00 41.60 11 SER F O 1
ATOM 8148 N N . ARG F 2 12 ? 43.946 -10.964 107.410 1.00 45.38 12 ARG F N 1
ATOM 8149 C CA . ARG F 2 12 ? 44.556 -9.756 107.961 1.00 48.32 12 ARG F CA 1
ATOM 8150 C C . ARG F 2 12 ? 45.923 -9.975 108.614 1.00 48.43 12 ARG F C 1
ATOM 8151 O O . ARG F 2 12 ? 46.857 -9.233 108.327 1.00 47.85 12 ARG F O 1
ATOM 8159 N N . HIS F 2 13 ? 46.019 -10.980 109.489 1.00 47.89 13 HIS F N 1
ATOM 8160 C CA . HIS F 2 13 ? 47.265 -11.323 110.200 1.00 47.47 13 HIS F CA 1
ATOM 8161 C C . HIS F 2 13 ? 47.700 -12.728 109.768 1.00 45.81 13 HIS F C 1
ATOM 8162 O O . HIS F 2 13 ? 46.877 -13.491 109.255 1.00 49.91 13 HIS F O 1
ATOM 8169 N N . PRO F 2 14 ? 48.993 -13.080 109.943 1.00 45.52 14 PRO F N 1
ATOM 8170 C CA . PRO F 2 14 ? 49.479 -14.420 109.557 1.00 44.58 14 PRO F CA 1
ATOM 8171 C C . PRO F 2 14 ? 48.563 -15.470 110.202 1.00 45.32 14 PRO F C 1
ATOM 8172 O O . PRO F 2 14 ? 48.426 -15.515 111.418 1.00 48.40 14 PRO F O 1
ATOM 8176 N N . PRO F 2 15 ? 47.945 -16.339 109.390 1.00 44.29 15 PRO F N 1
ATOM 8177 C CA . PRO F 2 15 ? 47.027 -17.364 109.908 1.00 43.23 15 PRO F CA 1
ATOM 8178 C C . PRO F 2 15 ? 47.589 -18.499 110.744 1.00 47.08 15 PRO F C 1
ATOM 8179 O O . PRO F 2 15 ? 48.723 -18.959 110.520 1.00 50.90 15 PRO F O 1
ATOM 8183 N N . GLU F 2 16 ? 46.778 -18.952 111.701 1.00 47.79 16 GLU F N 1
ATOM 8184 C CA . GLU F 2 16 ? 47.111 -20.083 112.578 1.00 48.37 16 GLU F CA 1
ATOM 8185 C C . GLU F 2 16 ? 45.795 -20.713 112.998 1.00 47.50 16 GLU F C 1
ATOM 8186 O O . GLU F 2 16 ? 44.883 -19.998 113.440 1.00 49.35 16 GLU F O 1
ATOM 8192 N N . ASN F 2 17 ? 45.701 -22.038 112.875 1.00 40.68 17 ASN F N 1
ATOM 8193 C CA . ASN F 2 17 ? 44.489 -22.747 113.232 1.00 45.16 17 ASN F CA 1
ATOM 8194 C C . ASN F 2 17 ? 44.033 -22.456 114.671 1.00 47.18 17 ASN F C 1
ATOM 8195 O O . ASN F 2 17 ? 44.854 -22.393 115.595 1.00 42.03 17 ASN F O 1
ATOM 8200 N N . GLY F 2 18 ? 42.724 -22.265 114.845 1.00 47.81 18 GLY F N 1
ATOM 8201 C CA . GLY F 2 18 ? 42.176 -21.994 116.165 1.00 50.64 18 GLY F CA 1
ATOM 8202 C C . GLY F 2 18 ? 42.360 -20.588 116.715 1.00 50.23 18 GLY F C 1
ATOM 8203 O O . GLY F 2 18 ? 41.889 -20.303 117.799 1.00 57.18 18 GLY F O 1
ATOM 8204 N N . LYS F 2 19 ? 43.027 -19.709 115.980 1.00 51.02 19 LYS F N 1
ATOM 8205 C CA . LYS F 2 19 ? 43.264 -18.343 116.433 1.00 51.83 19 LYS F CA 1
ATOM 8206 C C . LYS F 2 19 ? 42.353 -17.344 115.700 1.00 48.33 19 LYS F C 1
ATOM 8207 O O . LYS F 2 19 ? 42.438 -17.231 114.478 1.00 43.46 19 LYS F O 1
ATOM 8213 N N . PRO F 2 20 ? 41.480 -16.611 116.436 1.00 44.94 20 PRO F N 1
ATOM 8214 C CA . PRO F 2 20 ? 40.559 -15.616 115.832 1.00 42.25 20 PRO F CA 1
ATOM 8215 C C . PRO F 2 20 ? 41.324 -14.616 114.941 1.00 41.41 20 PRO F C 1
ATOM 8216 O O . PRO F 2 20 ? 42.381 -14.095 115.333 1.00 39.60 20 PRO F O 1
ATOM 8220 N N . ASN F 2 21 ? 40.768 -14.345 113.761 1.00 38.16 21 ASN F N 1
ATOM 8221 C CA . ASN F 2 21 ? 41.380 -13.476 112.744 1.00 41.39 21 ASN F CA 1
ATOM 8222 C C . ASN F 2 21 ? 40.249 -12.792 111.932 1.00 43.39 21 ASN F C 1
ATOM 8223 O O . ASN F 2 21 ? 39.093 -12.771 112.373 1.00 41.09 21 ASN F O 1
ATOM 8228 N N . PHE F 2 22 ? 40.583 -12.245 110.755 1.00 38.93 22 PHE F N 1
ATOM 8229 C CA . PHE F 2 22 ? 39.596 -11.607 109.876 1.00 35.39 22 PHE F CA 1
ATOM 8230 C C . PHE F 2 22 ? 39.832 -12.026 108.404 1.00 40.65 22 PHE F C 1
ATOM 8231 O O . PHE F 2 22 ? 40.979 -11.970 107.900 1.00 40.65 22 PHE F O 1
ATOM 8239 N N . LEU F 2 23 ? 38.751 -12.422 107.724 1.00 35.55 23 LEU F N 1
ATOM 8240 C CA . LEU F 2 23 ? 38.788 -12.843 106.304 1.00 40.24 23 LEU F CA 1
ATOM 8241 C C . LEU F 2 23 ? 38.372 -11.700 105.357 1.00 41.39 23 LEU F C 1
ATOM 8242 O O . LEU F 2 23 ? 37.313 -11.086 105.562 1.00 38.89 23 LEU F O 1
ATOM 8247 N N . ASN F 2 24 ? 39.201 -11.460 104.322 1.00 38.07 24 ASN F N 1
ATOM 8248 C CA . ASN F 2 24 ? 39.017 -10.393 103.323 1.00 34.57 24 ASN F CA 1
ATOM 8249 C C . ASN F 2 24 ? 38.786 -10.856 101.851 1.00 38.71 24 ASN F C 1
ATOM 8250 O O . ASN F 2 24 ? 39.408 -11.816 101.400 1.00 41.23 24 ASN F O 1
ATOM 8255 N N . CYS F 2 25 ? 37.890 -10.181 101.111 1.00 35.36 25 CYS F N 1
ATOM 8256 C CA . CYS F 2 25 ? 37.674 -10.494 99.693 1.00 37.26 25 CYS F CA 1
ATOM 8257 C C . CYS F 2 25 ? 37.720 -9.162 98.943 1.00 39.37 25 CYS F C 1
ATOM 8258 O O . CYS F 2 25 ? 36.793 -8.372 99.015 1.00 34.85 25 CYS F O 1
ATOM 8261 N N . TYR F 2 26 ? 38.819 -8.923 98.224 1.00 40.73 26 TYR F N 1
ATOM 8262 C CA . TYR F 2 26 ? 39.038 -7.687 97.473 1.00 37.79 26 TYR F CA 1
ATOM 8263 C C . TYR F 2 26 ? 38.632 -7.861 96.003 1.00 41.69 26 TYR F C 1
ATOM 8264 O O . TYR F 2 26 ? 39.300 -8.580 95.249 1.00 41.20 26 TYR F O 1
ATOM 8273 N N . VAL F 2 27 ? 37.532 -7.207 95.613 1.00 41.33 27 VAL F N 1
ATOM 8274 C CA . VAL F 2 27 ? 37.013 -7.239 94.243 1.00 36.76 27 VAL F CA 1
ATOM 8275 C C . VAL F 2 27 ? 37.304 -5.882 93.559 1.00 41.46 27 VAL F C 1
ATOM 8276 O O . VAL F 2 27 ? 36.884 -4.830 94.052 1.00 41.67 27 VAL F O 1
ATOM 8280 N N . SER F 2 28 ? 38.022 -5.923 92.424 1.00 39.13 28 SER F N 1
ATOM 8281 C CA . SER F 2 28 ? 38.438 -4.729 91.684 1.00 35.70 28 SER F CA 1
ATOM 8282 C C . SER F 2 28 ? 38.394 -4.782 90.134 1.00 38.91 28 SER F C 1
ATOM 8283 O O . SER F 2 28 ? 38.089 -5.807 89.520 1.00 35.92 28 SER F O 1
ATOM 8286 N N . GLN F 2 29 ? 38.711 -3.643 89.522 1.00 39.48 29 GLN F N 1
ATOM 8287 C CA . GLN F 2 29 ? 38.742 -3.486 88.078 1.00 44.83 29 GLN F CA 1
ATOM 8288 C C . GLN F 2 29 ? 37.434 -3.816 87.333 1.00 45.19 29 GLN F C 1
ATOM 8289 O O . GLN F 2 29 ? 37.462 -4.360 86.227 1.00 45.12 29 GLN F O 1
ATOM 8295 N N . PHE F 2 30 ? 36.289 -3.465 87.904 1.00 42.40 30 PHE F N 1
ATOM 8296 C CA . PHE F 2 30 ? 35.032 -3.753 87.224 1.00 40.85 30 PHE F CA 1
ATOM 8297 C C . PHE F 2 30 ? 34.223 -2.520 86.807 1.00 41.50 30 PHE F C 1
ATOM 8298 O O . PHE F 2 30 ? 34.460 -1.421 87.308 1.00 43.33 30 PHE F O 1
ATOM 8306 N N . HIS F 2 31 ? 33.311 -2.725 85.852 1.00 39.65 31 HIS F N 1
ATOM 8307 C CA . HIS F 2 31 ? 32.403 -1.704 85.320 1.00 38.51 31 HIS F CA 1
ATOM 8308 C C . HIS F 2 31 ? 31.337 -2.472 84.584 1.00 39.73 31 HIS F C 1
ATOM 8309 O O . HIS F 2 31 ? 31.673 -3.341 83.785 1.00 41.31 31 HIS F O 1
ATOM 8316 N N . PRO F 2 32 ? 30.038 -2.142 84.783 1.00 40.48 32 PRO F N 1
ATOM 8317 C CA . PRO F 2 32 ? 29.389 -1.117 85.616 1.00 40.54 32 PRO F CA 1
ATOM 8318 C C . PRO F 2 32 ? 29.391 -1.435 87.142 1.00 39.21 32 PRO F C 1
ATOM 8319 O O . PRO F 2 32 ? 29.598 -2.576 87.543 1.00 36.61 32 PRO F O 1
ATOM 8323 N N . PRO F 2 33 ? 29.086 -0.429 87.995 1.00 40.86 33 PRO F N 1
ATOM 8324 C CA . PRO F 2 33 ? 29.084 -0.624 89.465 1.00 41.90 33 PRO F CA 1
ATOM 8325 C C . PRO F 2 33 ? 28.110 -1.625 90.125 1.00 44.94 33 PRO F C 1
ATOM 8326 O O . PRO F 2 33 ? 28.373 -2.077 91.240 1.00 46.07 33 PRO F O 1
ATOM 8330 N N . GLN F 2 34 ? 27.007 -1.973 89.453 1.00 44.25 34 GLN F N 1
ATOM 8331 C CA . GLN F 2 34 ? 26.042 -2.934 90.006 1.00 46.77 34 GLN F CA 1
ATOM 8332 C C . GLN F 2 34 ? 26.688 -4.313 90.182 1.00 49.65 34 GLN F C 1
ATOM 8333 O O . GLN F 2 34 ? 27.120 -4.934 89.206 1.00 52.36 34 GLN F O 1
ATOM 8339 N N . ILE F 2 35 ? 26.723 -4.807 91.416 1.00 46.98 35 ILE F N 1
ATOM 8340 C CA . ILE F 2 35 ? 27.341 -6.100 91.699 1.00 44.76 35 ILE F CA 1
ATOM 8341 C C . ILE F 2 35 ? 26.784 -6.754 92.991 1.00 45.47 35 ILE F C 1
ATOM 8342 O O . ILE F 2 35 ? 26.138 -6.098 93.793 1.00 43.68 35 ILE F O 1
ATOM 8347 N N . GLU F 2 36 ? 27.013 -8.051 93.169 1.00 47.34 36 GLU F N 1
ATOM 8348 C CA . GLU F 2 36 ? 26.555 -8.776 94.353 1.00 45.17 36 GLU F CA 1
ATOM 8349 C C . GLU F 2 36 ? 27.729 -9.615 94.848 1.00 44.10 36 GLU F C 1
ATOM 8350 O O . GLU F 2 36 ? 28.334 -10.325 94.052 1.00 42.42 36 GLU F O 1
ATOM 8356 N N . ILE F 2 37 ? 28.028 -9.559 96.149 1.00 43.35 37 ILE F N 1
ATOM 8357 C CA . ILE F 2 37 ? 29.156 -10.304 96.729 1.00 42.17 37 ILE F CA 1
ATOM 8358 C C . ILE F 2 37 ? 28.781 -11.003 98.038 1.00 42.67 37 ILE F C 1
ATOM 8359 O O . ILE F 2 37 ? 28.092 -10.431 98.882 1.00 42.78 37 ILE F O 1
ATOM 8364 N N . GLU F 2 38 ? 29.234 -12.236 98.226 1.00 44.40 38 GLU F N 1
ATOM 8365 C CA . GLU F 2 38 ? 28.950 -12.926 99.472 1.00 44.96 38 GLU F CA 1
ATOM 8366 C C . GLU F 2 38 ? 30.084 -13.853 99.866 1.00 44.44 38 GLU F C 1
ATOM 8367 O O . GLU F 2 38 ? 30.755 -14.427 99.003 1.00 44.82 38 GLU F O 1
ATOM 8373 N N . LEU F 2 39 ? 30.324 -13.941 101.173 1.00 43.10 39 LEU F N 1
ATOM 8374 C CA . LEU F 2 39 ? 31.363 -14.774 101.746 1.00 41.27 39 LEU F CA 1
ATOM 8375 C C . LEU F 2 39 ? 30.721 -16.105 102.093 1.00 46.89 39 LEU F C 1
ATOM 8376 O O . LEU F 2 39 ? 29.576 -16.152 102.537 1.00 44.34 39 LEU F O 1
ATOM 8381 N N . LEU F 2 40 ? 31.465 -17.186 101.892 1.00 51.29 40 LEU F N 1
ATOM 8382 C CA . LEU F 2 40 ? 30.942 -18.521 102.139 1.00 52.99 40 LEU F CA 1
ATOM 8383 C C . LEU F 2 40 ? 31.778 -19.328 103.116 1.00 53.46 40 LEU F C 1
ATOM 8384 O O . LEU F 2 40 ? 32.982 -19.118 103.250 1.00 51.79 40 LEU F O 1
ATOM 8389 N N . LYS F 2 41 ? 31.106 -20.244 103.808 1.00 54.49 41 LYS F N 1
ATOM 8390 C CA . LYS F 2 41 ? 31.759 -21.170 104.728 1.00 56.20 41 LYS F CA 1
ATOM 8391 C C . LYS F 2 41 ? 31.205 -22.534 104.330 1.00 58.62 41 LYS F C 1
ATOM 8392 O O . LYS F 2 41 ? 30.002 -22.790 104.492 1.00 58.20 41 LYS F O 1
ATOM 8398 N N . ASN F 2 42 ? 32.075 -23.387 103.793 1.00 58.20 42 ASN F N 1
ATOM 8399 C CA . ASN F 2 42 ? 31.693 -24.722 103.341 1.00 59.44 42 ASN F CA 1
ATOM 8400 C C . ASN F 2 42 ? 30.496 -24.637 102.393 1.00 60.67 42 ASN F C 1
ATOM 8401 O O . ASN F 2 42 ? 29.547 -25.414 102.509 1.00 62.61 42 ASN F O 1
ATOM 8406 N N . GLY F 2 43 ? 30.537 -23.664 101.481 1.00 61.53 43 GLY F N 1
ATOM 8407 C CA . GLY F 2 43 ? 29.472 -23.495 100.498 1.00 61.30 43 GLY F CA 1
ATOM 8408 C C . GLY F 2 43 ? 28.182 -22.788 100.896 1.00 63.79 43 GLY F C 1
ATOM 8409 O O . GLY F 2 43 ? 27.345 -22.488 100.030 1.00 59.70 43 GLY F O 1
ATOM 8410 N N . LYS F 2 44 ? 28.015 -22.510 102.189 1.00 63.20 44 LYS F N 1
ATOM 8411 C CA . LYS F 2 44 ? 26.812 -21.842 102.686 1.00 64.34 44 LYS F CA 1
ATOM 8412 C C . LYS F 2 44 ? 27.108 -20.379 103.035 1.00 63.27 44 LYS F C 1
ATOM 8413 O O . LYS F 2 44 ? 28.124 -20.051 103.647 1.00 64.51 44 LYS F O 1
ATOM 8419 N N . LYS F 2 45 ? 26.193 -19.505 102.656 1.00 59.64 45 LYS F N 1
ATOM 8420 C CA . LYS F 2 45 ? 26.359 -18.083 102.890 1.00 59.93 45 LYS F CA 1
ATOM 8421 C C . LYS F 2 45 ? 26.436 -17.671 104.354 1.00 60.23 45 LYS F C 1
ATOM 8422 O O . LYS F 2 45 ? 25.569 -18.014 105.152 1.00 61.60 45 LYS F O 1
ATOM 8428 N N . ILE F 2 46 ? 27.483 -16.922 104.693 1.00 60.79 46 ILE F N 1
ATOM 8429 C CA . ILE F 2 46 ? 27.695 -16.428 106.054 1.00 57.27 46 ILE F CA 1
ATOM 8430 C C . ILE F 2 46 ? 26.826 -15.178 106.243 1.00 57.12 46 ILE F C 1
ATOM 8431 O O . ILE F 2 46 ? 26.837 -14.275 105.416 1.00 54.20 46 ILE F O 1
ATOM 8436 N N . PRO F 2 47 ? 26.039 -15.131 107.326 1.00 58.94 47 PRO F N 1
ATOM 8437 C CA . PRO F 2 47 ? 25.162 -13.984 107.611 1.00 61.60 47 PRO F CA 1
ATOM 8438 C C . PRO F 2 47 ? 25.826 -12.790 108.315 1.00 60.72 47 PRO F C 1
ATOM 8439 O O . PRO F 2 47 ? 26.770 -12.941 109.093 1.00 63.69 47 PRO F O 1
ATOM 8443 N N . ASN F 2 48 ? 25.316 -11.601 108.029 1.00 59.04 48 ASN F N 1
ATOM 8444 C CA . ASN F 2 48 ? 25.823 -10.360 108.623 1.00 62.78 48 ASN F CA 1
ATOM 8445 C C . ASN F 2 48 ? 27.294 -9.977 108.400 1.00 59.87 48 ASN F C 1
ATOM 8446 O O . ASN F 2 48 ? 28.021 -9.768 109.375 1.00 64.01 48 ASN F O 1
ATOM 8451 N N . ILE F 2 49 ? 27.727 -9.854 107.145 1.00 54.35 49 ILE F N 1
ATOM 8452 C CA . ILE F 2 49 ? 29.112 -9.474 106.858 1.00 51.28 49 ILE F CA 1
ATOM 8453 C C . ILE F 2 49 ? 29.198 -7.969 106.646 1.00 50.75 49 ILE F C 1
ATOM 8454 O O . ILE F 2 49 ? 28.185 -7.337 106.382 1.00 49.40 49 ILE F O 1
ATOM 8459 N N . GLU F 2 50 ? 30.397 -7.395 106.756 1.00 47.87 50 GLU F N 1
ATOM 8460 C CA . GLU F 2 50 ? 30.572 -5.954 106.551 1.00 48.88 50 GLU F CA 1
ATOM 8461 C C . GLU F 2 50 ? 31.113 -5.619 105.158 1.00 45.22 50 GLU F C 1
ATOM 8462 O O . GLU F 2 50 ? 31.602 -6.499 104.461 1.00 42.38 50 GLU F O 1
ATOM 8468 N N . MET F 2 51 ? 31.026 -4.345 104.763 1.00 48.92 51 MET F N 1
ATOM 8469 C CA . MET F 2 51 ? 31.514 -3.892 103.453 1.00 49.52 51 MET F CA 1
ATOM 8470 C C . MET F 2 51 ? 32.058 -2.472 103.459 1.00 47.04 51 MET F C 1
ATOM 8471 O O . MET F 2 51 ? 31.412 -1.566 103.974 1.00 48.39 51 MET F O 1
ATOM 8476 N N . SER F 2 52 ? 33.239 -2.269 102.878 1.00 41.14 52 SER F N 1
ATOM 8477 C CA . SER F 2 52 ? 33.810 -0.917 102.816 1.00 38.12 52 SER F CA 1
ATOM 8478 C C . SER F 2 52 ? 32.976 -0.026 101.838 1.00 39.14 52 SER F C 1
ATOM 8479 O O . SER F 2 52 ? 31.958 -0.467 101.294 1.00 33.82 52 SER F O 1
ATOM 8482 N N . ASP F 2 53 ? 33.397 1.227 101.646 1.00 38.73 53 ASP F N 1
ATOM 8483 C CA . ASP F 2 53 ? 32.718 2.133 100.716 1.00 44.30 53 ASP F CA 1
ATOM 8484 C C . ASP F 2 53 ? 33.139 1.739 99.270 1.00 45.80 53 ASP F C 1
ATOM 8485 O O . ASP F 2 53 ? 34.290 1.334 99.023 1.00 46.95 53 ASP F O 1
ATOM 8490 N N . LEU F 2 54 ? 32.217 1.855 98.321 1.00 42.79 54 LEU F N 1
ATOM 8491 C CA . LEU F 2 54 ? 32.517 1.524 96.924 1.00 44.06 54 LEU F CA 1
ATOM 8492 C C . LEU F 2 54 ? 33.277 2.708 96.318 1.00 43.53 54 LEU F C 1
ATOM 8493 O O . LEU F 2 54 ? 32.729 3.809 96.224 1.00 44.42 54 LEU F O 1
ATOM 8498 N N . SER F 2 55 ? 34.535 2.484 95.936 1.00 44.20 55 SER F N 1
ATOM 8499 C CA . SER F 2 55 ? 35.371 3.525 95.338 1.00 47.32 55 SER F CA 1
ATOM 8500 C C . SER F 2 55 ? 35.938 3.150 93.939 1.00 45.92 55 SER F C 1
ATOM 8501 O O . SER F 2 55 ? 35.507 2.162 93.359 1.00 39.32 55 SER F O 1
ATOM 8504 N N . PHE F 2 56 ? 36.880 3.942 93.406 1.00 42.28 56 PHE F N 1
ATOM 8505 C CA . PHE F 2 56 ? 37.464 3.691 92.072 1.00 48.11 56 PHE F CA 1
ATOM 8506 C C . PHE F 2 56 ? 38.842 4.331 91.831 1.00 47.72 56 PHE F C 1
ATOM 8507 O O . PHE F 2 56 ? 39.191 5.308 92.483 1.00 44.90 56 PHE F O 1
ATOM 8515 N N . SER F 2 57 ? 39.618 3.798 90.882 1.00 50.25 57 SER F N 1
ATOM 8516 C CA . SER F 2 57 ? 40.949 4.360 90.610 1.00 54.50 57 SER F CA 1
ATOM 8517 C C . SER F 2 57 ? 41.098 5.232 89.363 1.00 54.83 57 SER F C 1
ATOM 8518 O O . SER F 2 57 ? 40.130 5.462 88.627 1.00 53.10 57 SER F O 1
ATOM 8521 N N . LYS F 2 58 ? 42.337 5.693 89.153 1.00 53.85 58 LYS F N 1
ATOM 8522 C CA . LYS F 2 58 ? 42.731 6.562 88.039 1.00 52.85 58 LYS F CA 1
ATOM 8523 C C . LYS F 2 58 ? 42.169 6.167 86.686 1.00 49.10 58 LYS F C 1
ATOM 8524 O O . LYS F 2 58 ? 41.754 7.027 85.918 1.00 50.29 58 LYS F O 1
ATOM 8530 N N . ASP F 2 59 ? 42.160 4.876 86.382 1.00 45.60 59 ASP F N 1
ATOM 8531 C CA . ASP F 2 59 ? 41.625 4.420 85.104 1.00 44.43 59 ASP F CA 1
ATOM 8532 C C . ASP F 2 59 ? 40.095 4.188 85.068 1.00 43.76 59 ASP F C 1
ATOM 8533 O O . ASP F 2 59 ? 39.599 3.514 84.162 1.00 44.88 59 ASP F O 1
ATOM 8538 N N . TRP F 2 60 ? 39.380 4.729 86.069 1.00 46.53 60 TRP F N 1
ATOM 8539 C CA . TRP F 2 60 ? 37.912 4.664 86.220 1.00 41.56 60 TRP F CA 1
ATOM 8540 C C . TRP F 2 60 ? 37.255 3.353 86.690 1.00 43.05 60 TRP F C 1
ATOM 8541 O O . TRP F 2 60 ? 36.047 3.328 86.964 1.00 45.55 60 TRP F O 1
ATOM 8552 N N . SER F 2 61 ? 38.010 2.267 86.810 1.00 39.17 61 SER F N 1
ATOM 8553 C CA . SER F 2 61 ? 37.398 1.029 87.280 1.00 40.45 61 SER F CA 1
ATOM 8554 C C . SER F 2 61 ? 37.159 1.023 88.825 1.00 41.63 61 SER F C 1
ATOM 8555 O O . SER F 2 61 ? 37.940 1.608 89.616 1.00 36.94 61 SER F O 1
ATOM 8558 N N . PHE F 2 62 ? 36.067 0.354 89.215 1.00 37.00 62 PHE F N 1
ATOM 8559 C CA . PHE F 2 62 ? 35.596 0.252 90.598 1.00 37.78 62 PHE F CA 1
ATOM 8560 C C . PHE F 2 62 ? 36.230 -0.852 91.448 1.00 40.81 62 PHE F C 1
ATOM 8561 O O . PHE F 2 62 ? 36.639 -1.891 90.935 1.00 38.18 62 PHE F O 1
ATOM 8569 N N . TYR F 2 63 ? 36.287 -0.613 92.758 1.00 39.54 63 TYR F N 1
ATOM 8570 C CA . TYR F 2 63 ? 36.810 -1.579 93.714 1.00 40.71 63 TYR F CA 1
ATOM 8571 C C . TYR F 2 63 ? 36.076 -1.467 95.056 1.00 42.89 63 TYR F C 1
ATOM 8572 O O . TYR F 2 63 ? 35.464 -0.446 95.352 1.00 43.29 63 TYR F O 1
ATOM 8581 N N . ILE F 2 64 ? 36.136 -2.542 95.843 1.00 42.21 64 ILE F N 1
ATOM 8582 C CA . ILE F 2 64 ? 35.480 -2.626 97.142 1.00 42.98 64 ILE F CA 1
ATOM 8583 C C . ILE F 2 64 ? 36.011 -3.843 97.938 1.00 45.41 64 ILE F C 1
ATOM 8584 O O . ILE F 2 64 ? 36.574 -4.796 97.346 1.00 44.59 64 ILE F O 1
ATOM 8589 N N . LEU F 2 65 ? 35.835 -3.799 99.268 1.00 42.25 65 LEU F N 1
ATOM 8590 C CA . LEU F 2 65 ? 36.275 -4.874 100.168 1.00 40.50 65 LEU F CA 1
ATOM 8591 C C . LEU F 2 65 ? 35.123 -5.379 101.069 1.00 41.17 65 LEU F C 1
ATOM 8592 O O . LEU F 2 65 ? 34.360 -4.596 101.631 1.00 43.58 65 LEU F O 1
ATOM 8597 N N . ALA F 2 66 ? 35.014 -6.698 101.174 1.00 35.65 66 ALA F N 1
ATOM 8598 C CA . ALA F 2 66 ? 34.017 -7.352 101.998 1.00 37.05 66 ALA F CA 1
ATOM 8599 C C . ALA F 2 66 ? 34.829 -8.148 103.042 1.00 40.59 66 ALA F C 1
ATOM 8600 O O . ALA F 2 66 ? 35.844 -8.783 102.690 1.00 37.02 66 ALA F O 1
ATOM 8602 N N . HIS F 2 67 ? 34.402 -8.106 104.307 1.00 36.76 67 HIS F N 1
ATOM 8603 C CA . HIS F 2 67 ? 35.115 -8.811 105.399 1.00 39.73 67 HIS F CA 1
ATOM 8604 C C . HIS F 2 67 ? 34.254 -9.224 106.579 1.00 40.77 67 HIS F C 1
ATOM 8605 O O . HIS F 2 67 ? 33.152 -8.704 106.789 1.00 40.50 67 HIS F O 1
ATOM 8612 N N . THR F 2 68 ? 34.775 -10.167 107.354 1.00 43.07 68 THR F N 1
ATOM 8613 C CA . THR F 2 68 ? 34.091 -10.665 108.533 1.00 42.56 68 THR F CA 1
ATOM 8614 C C . THR F 2 68 ? 35.067 -11.377 109.473 1.00 43.96 68 THR F C 1
ATOM 8615 O O . THR F 2 68 ? 36.161 -11.789 109.072 1.00 40.99 68 THR F O 1
ATOM 8619 N N . GLU F 2 69 ? 34.675 -11.510 110.734 1.00 46.17 69 GLU F N 1
ATOM 8620 C CA . GLU F 2 69 ? 35.507 -12.199 111.712 1.00 48.69 69 GLU F CA 1
ATOM 8621 C C . GLU F 2 69 ? 35.378 -13.689 111.441 1.00 45.13 69 GLU F C 1
ATOM 8622 O O . GLU F 2 69 ? 34.310 -14.146 111.067 1.00 42.05 69 GLU F O 1
ATOM 8628 N N . PHE F 2 70 ? 36.471 -14.428 111.615 1.00 43.39 70 PHE F N 1
ATOM 8629 C CA . PHE F 2 70 ? 36.483 -15.877 111.437 1.00 38.79 70 PHE F CA 1
ATOM 8630 C C . PHE F 2 70 ? 37.681 -16.538 112.156 1.00 40.14 70 PHE F C 1
ATOM 8631 O O . PHE F 2 70 ? 38.636 -15.869 112.576 1.00 40.16 70 PHE F O 1
ATOM 8639 N N . THR F 2 71 ? 37.603 -17.851 112.332 1.00 40.54 71 THR F N 1
ATOM 8640 C CA . THR F 2 71 ? 38.662 -18.584 112.999 1.00 41.97 71 THR F CA 1
ATOM 8641 C C . THR F 2 71 ? 39.007 -19.767 112.098 1.00 49.28 71 THR F C 1
ATOM 8642 O O . THR F 2 71 ? 38.176 -20.654 111.871 1.00 54.81 71 THR F O 1
ATOM 8646 N N . PRO F 2 72 ? 40.214 -19.774 111.519 1.00 45.48 72 PRO F N 1
ATOM 8647 C CA . PRO F 2 72 ? 40.545 -20.915 110.657 1.00 45.06 72 PRO F CA 1
ATOM 8648 C C . PRO F 2 72 ? 40.786 -22.232 111.404 1.00 51.05 72 PRO F C 1
ATOM 8649 O O . PRO F 2 72 ? 41.263 -22.246 112.550 1.00 49.39 72 PRO F O 1
ATOM 8653 N N . THR F 2 73 ? 40.423 -23.335 110.751 1.00 53.66 73 THR F N 1
ATOM 8654 C CA . THR F 2 73 ? 40.621 -24.684 111.283 1.00 58.48 73 THR F CA 1
ATOM 8655 C C . THR F 2 73 ? 41.081 -25.554 110.119 1.00 61.95 73 THR F C 1
ATOM 8656 O O . THR F 2 73 ? 40.942 -25.171 108.953 1.00 65.43 73 THR F O 1
ATOM 8660 N N . GLU F 2 74 ? 41.611 -26.731 110.434 1.00 67.30 74 GLU F N 1
ATOM 8661 C CA . GLU F 2 74 ? 42.105 -27.654 109.408 1.00 69.70 74 GLU F CA 1
ATOM 8662 C C . GLU F 2 74 ? 41.099 -28.082 108.322 1.00 68.15 74 GLU F C 1
ATOM 8663 O O . GLU F 2 74 ? 41.487 -28.248 107.169 1.00 67.76 74 GLU F O 1
ATOM 8669 N N . THR F 2 75 ? 39.819 -28.230 108.668 1.00 66.40 75 THR F N 1
ATOM 8670 C CA . THR F 2 75 ? 38.824 -28.683 107.693 1.00 66.73 75 THR F CA 1
ATOM 8671 C C . THR F 2 75 ? 37.814 -27.713 107.059 1.00 66.45 75 THR F C 1
ATOM 8672 O O . THR F 2 75 ? 37.225 -28.043 106.029 1.00 67.44 75 THR F O 1
ATOM 8676 N N . ASP F 2 76 ? 37.585 -26.536 107.633 1.00 62.00 76 ASP F N 1
ATOM 8677 C CA . ASP F 2 76 ? 36.609 -25.638 107.015 1.00 57.67 76 ASP F CA 1
ATOM 8678 C C . ASP F 2 76 ? 37.143 -24.955 105.752 1.00 53.62 76 ASP F C 1
ATOM 8679 O O . ASP F 2 76 ? 38.304 -24.579 105.680 1.00 49.15 76 ASP F O 1
ATOM 8684 N N . VAL F 2 77 ? 36.286 -24.802 104.755 1.00 51.42 77 VAL F N 1
ATOM 8685 C CA . VAL F 2 77 ? 36.695 -24.184 103.516 1.00 51.09 77 VAL F CA 1
ATOM 8686 C C . VAL F 2 77 ? 35.984 -22.837 103.391 1.00 50.88 77 VAL F C 1
ATOM 8687 O O . VAL F 2 77 ? 34.767 -22.743 103.587 1.00 48.51 77 VAL F O 1
ATOM 8691 N N . TYR F 2 78 ? 36.763 -21.793 103.107 1.00 46.27 78 TYR F N 1
ATOM 8692 C CA . TYR F 2 78 ? 36.235 -20.441 102.973 1.00 49.12 78 TYR F CA 1
ATOM 8693 C C . TYR F 2 78 ? 36.368 -19.918 101.557 1.00 49.08 78 TYR F C 1
ATOM 8694 O O . TYR F 2 78 ? 37.349 -20.206 100.872 1.00 53.28 78 TYR F O 1
ATOM 8703 N N . ALA F 2 79 ? 35.386 -19.141 101.120 1.00 48.12 79 ALA F N 1
ATOM 8704 C CA . ALA F 2 79 ? 35.404 -18.611 99.762 1.00 49.73 79 ALA F CA 1
ATOM 8705 C C . ALA F 2 79 ? 34.617 -17.311 99.583 1.00 49.72 79 ALA F C 1
ATOM 8706 O O . ALA F 2 79 ? 33.891 -16.864 100.502 1.00 47.79 79 ALA F O 1
ATOM 8708 N N . CYS F 2 80 ? 34.746 -16.727 98.386 1.00 43.05 80 CYS F N 1
ATOM 8709 C CA . CYS F 2 80 ? 34.067 -15.479 98.031 1.00 44.03 80 CYS F CA 1
ATOM 8710 C C . CYS F 2 80 ? 33.360 -15.726 96.682 1.00 46.77 80 CYS F C 1
ATOM 8711 O O . CYS F 2 80 ? 33.986 -16.248 95.756 1.00 51.38 80 CYS F O 1
ATOM 8714 N N . ARG F 2 81 ? 32.077 -15.367 96.574 1.00 47.63 81 ARG F N 1
ATOM 8715 C CA . ARG F 2 81 ? 31.287 -15.577 95.343 1.00 47.98 81 ARG F CA 1
ATOM 8716 C C . ARG F 2 81 ? 30.647 -14.286 94.778 1.00 50.64 81 ARG F C 1
ATOM 8717 O O . ARG F 2 81 ? 29.926 -13.580 95.504 1.00 51.01 81 ARG F O 1
ATOM 8725 N N . VAL F 2 82 ? 30.863 -13.997 93.488 1.00 47.40 82 VAL F N 1
ATOM 8726 C CA . VAL F 2 82 ? 30.311 -12.777 92.898 1.00 47.37 82 VAL F CA 1
ATOM 8727 C C . VAL F 2 82 ? 29.442 -12.892 91.606 1.00 49.49 82 VAL F C 1
ATOM 8728 O O . VAL F 2 82 ? 29.654 -13.767 90.754 1.00 48.90 82 VAL F O 1
ATOM 8732 N N . LYS F 2 83 ? 28.460 -11.991 91.502 1.00 46.98 83 LYS F N 1
ATOM 8733 C CA . LYS F 2 83 ? 27.537 -11.917 90.369 1.00 52.58 83 LYS F CA 1
ATOM 8734 C C . LYS F 2 83 ? 27.651 -10.543 89.702 1.00 50.55 83 LYS F C 1
ATOM 8735 O O . LYS F 2 83 ? 27.588 -9.514 90.384 1.00 50.21 83 LYS F O 1
ATOM 8741 N N . HIS F 2 84 ? 27.802 -10.542 88.375 1.00 48.74 84 HIS F N 1
ATOM 8742 C CA . HIS F 2 84 ? 27.969 -9.326 87.572 1.00 45.82 84 HIS F CA 1
ATOM 8743 C C . HIS F 2 84 ? 27.565 -9.565 86.083 1.00 49.26 84 HIS F C 1
ATOM 8744 O O . HIS F 2 84 ? 27.635 -10.705 85.608 1.00 51.18 84 HIS F O 1
ATOM 8751 N N . VAL F 2 85 ? 27.164 -8.513 85.349 1.00 51.16 85 VAL F N 1
ATOM 8752 C CA . VAL F 2 85 ? 26.769 -8.671 83.919 1.00 55.56 85 VAL F CA 1
ATOM 8753 C C . VAL F 2 85 ? 27.770 -9.368 82.992 1.00 57.94 85 VAL F C 1
ATOM 8754 O O . VAL F 2 85 ? 27.373 -10.149 82.137 1.00 60.19 85 VAL F O 1
ATOM 8758 N N . THR F 2 86 ? 29.054 -9.060 83.150 1.00 58.78 86 THR F N 1
ATOM 8759 C CA . THR F 2 86 ? 30.103 -9.653 82.336 1.00 58.54 86 THR F CA 1
ATOM 8760 C C . THR F 2 86 ? 30.357 -11.134 82.605 1.00 59.27 86 THR F C 1
ATOM 8761 O O . THR F 2 86 ? 31.160 -11.746 81.905 1.00 61.62 86 THR F O 1
ATOM 8765 N N . LEU F 2 87 ? 29.694 -11.702 83.611 1.00 60.41 87 LEU F N 1
ATOM 8766 C CA . LEU F 2 87 ? 29.883 -13.119 83.982 1.00 62.77 87 LEU F CA 1
ATOM 8767 C C . LEU F 2 87 ? 28.721 -14.024 83.537 1.00 62.34 87 LEU F C 1
ATOM 8768 O O . LEU F 2 87 ? 27.574 -13.750 83.874 1.00 66.32 87 LEU F O 1
ATOM 8773 N N . LYS F 2 88 ? 29.017 -15.108 82.817 1.00 64.46 88 LYS F N 1
ATOM 8774 C CA . LYS F 2 88 ? 27.968 -16.033 82.354 1.00 66.20 88 LYS F CA 1
ATOM 8775 C C . LYS F 2 88 ? 27.288 -16.838 83.475 1.00 66.46 88 LYS F C 1
ATOM 8776 O O . LYS F 2 88 ? 26.171 -17.334 83.304 1.00 68.68 88 LYS F O 1
ATOM 8782 N N . GLU F 2 89 ? 27.972 -16.968 84.609 1.00 66.29 89 GLU F N 1
ATOM 8783 C CA . GLU F 2 89 ? 27.457 -17.682 85.779 1.00 62.02 89 GLU F CA 1
ATOM 8784 C C . GLU F 2 89 ? 28.230 -17.101 86.966 1.00 59.39 89 GLU F C 1
ATOM 8785 O O . GLU F 2 89 ? 29.260 -16.451 86.778 1.00 55.25 89 GLU F O 1
ATOM 8791 N N . PRO F 2 90 ? 27.716 -17.270 88.194 1.00 56.26 90 PRO F N 1
ATOM 8792 C CA . PRO F 2 90 ? 28.437 -16.735 89.360 1.00 53.57 90 PRO F CA 1
ATOM 8793 C C . PRO F 2 90 ? 29.875 -17.241 89.438 1.00 52.92 90 PRO F C 1
ATOM 8794 O O . PRO F 2 90 ? 30.166 -18.382 89.071 1.00 52.23 90 PRO F O 1
ATOM 8798 N N . LYS F 2 91 ? 30.771 -16.395 89.935 1.00 53.15 91 LYS F N 1
ATOM 8799 C CA . LYS F 2 91 ? 32.187 -16.751 90.057 1.00 51.46 91 LYS F CA 1
ATOM 8800 C C . LYS F 2 91 ? 32.591 -16.992 91.509 1.00 52.91 91 LYS F C 1
ATOM 8801 O O . LYS F 2 91 ? 32.500 -16.082 92.339 1.00 50.85 91 LYS F O 1
ATOM 8807 N N . THR F 2 92 ? 33.050 -18.203 91.820 1.00 53.81 92 THR F N 1
ATOM 8808 C CA . THR F 2 92 ? 33.474 -18.524 93.183 1.00 53.13 92 THR F CA 1
ATOM 8809 C C . THR F 2 92 ? 34.985 -18.695 93.193 1.00 53.07 92 THR F C 1
ATOM 8810 O O . THR F 2 92 ? 35.532 -19.310 92.289 1.00 60.22 92 THR F O 1
ATOM 8814 N N . VAL F 2 93 ? 35.652 -18.116 94.192 1.00 50.28 93 VAL F N 1
ATOM 8815 C CA . VAL F 2 93 ? 37.113 -18.198 94.354 1.00 44.97 93 VAL F CA 1
ATOM 8816 C C . VAL F 2 93 ? 37.445 -18.580 95.813 1.00 46.73 93 VAL F C 1
ATOM 8817 O O . VAL F 2 93 ? 37.075 -17.854 96.747 1.00 40.18 93 VAL F O 1
ATOM 8821 N N . THR F 2 94 ? 38.163 -19.692 95.982 1.00 42.10 94 THR F N 1
ATOM 8822 C CA . THR F 2 94 ? 38.532 -20.248 97.276 1.00 49.40 94 THR F CA 1
ATOM 8823 C C . THR F 2 94 ? 39.758 -19.593 97.928 1.00 52.65 94 THR F C 1
ATOM 8824 O O . THR F 2 94 ? 40.701 -19.193 97.241 1.00 52.27 94 THR F O 1
ATOM 8828 N N . TRP F 2 95 ? 39.735 -19.492 99.260 1.00 50.65 95 TRP F N 1
ATOM 8829 C CA . TRP F 2 95 ? 40.832 -18.869 100.012 1.00 51.13 95 TRP F CA 1
ATOM 8830 C C . TRP F 2 95 ? 42.068 -19.756 100.028 1.00 52.29 95 TRP F C 1
ATOM 8831 O O . TRP F 2 95 ? 41.972 -20.939 100.299 1.00 48.02 95 TRP F O 1
ATOM 8842 N N . ASP F 2 96 ? 43.221 -19.155 99.730 1.00 60.17 96 ASP F N 1
ATOM 8843 C CA . ASP F 2 96 ? 44.531 -19.822 99.711 1.00 63.99 96 ASP F CA 1
ATOM 8844 C C . ASP F 2 96 ? 45.357 -19.335 100.917 1.00 66.53 96 ASP F C 1
ATOM 8845 O O . ASP F 2 96 ? 45.769 -18.173 100.975 1.00 70.68 96 ASP F O 1
ATOM 8850 N N . ARG F 2 97 ? 45.609 -20.226 101.869 1.00 65.98 97 ARG F N 1
ATOM 8851 C CA . ARG F 2 97 ? 46.367 -19.889 103.079 1.00 68.51 97 ARG F CA 1
ATOM 8852 C C . ARG F 2 97 ? 47.788 -19.304 102.977 1.00 69.36 97 ARG F C 1
ATOM 8853 O O . ARG F 2 97 ? 48.414 -19.047 104.002 1.00 65.38 97 ARG F O 1
ATOM 8861 N N . ASP F 2 98 ? 48.321 -19.110 101.778 1.00 72.93 98 ASP F N 1
ATOM 8862 C CA . ASP F 2 98 ? 49.682 -18.565 101.664 1.00 75.14 98 ASP F CA 1
ATOM 8863 C C . ASP F 2 98 ? 49.711 -17.114 101.183 1.00 74.90 98 ASP F C 1
ATOM 8864 O O . ASP F 2 98 ? 50.758 -16.473 101.204 1.00 70.39 98 ASP F O 1
ATOM 8869 N N . MET F 2 99 ? 48.559 -16.611 100.755 1.00 75.38 99 MET F N 1
ATOM 8870 C CA . MET F 2 99 ? 48.440 -15.246 100.262 1.00 79.13 99 MET F CA 1
ATOM 8871 C C . MET F 2 99 ? 48.614 -14.170 101.347 1.00 78.57 99 MET F C 1
ATOM 8872 O O . MET F 2 99 ? 48.311 -14.450 102.528 1.00 76.93 99 MET F O 1
#

Sequence (1104 aa):
AEPRLPLMYHLAAVSDLSTGLPSFWATGWLGAQQYLTYNNLRQEADPCGAWIWENQVSWYWEKETTDLKSKEQLFLEAIRTLENQINGTFTLQGLLGCELAPDNSSLPTAVFALNGEEFMRFNPRTGNWSGEWPETDIVGNLWMKQPEAARKESEFLLTSCPERLLGHLERGRQNLEWKEPPSMRLKARPGNSGSSVLTCAAFSFYPPELKFRFLRNGLASGSGNCSTGPNGDGSFHAWSLLEVKRGDEHHYQCQVEHEGLAQPLTVDLIQKTPQIQVYSRHPPENGKPNFLNCYVSQFHPPQIEIELLKNGKKIPNIEMSDLSFSKDWSFYILAHTEFTPTETDVYACRVKHVTLKEPKTVTWDRDMAEPRLPLMYHLAAVSDLSTGLPSFWATGWLGAQQYLTYNNLRQEADPCGAWIWENQVSWYWEKETTDLKSKEQLFLEAIRTLENQINGTFTLQGLLGCELAPDNSSLPTAVFALNGEEFMRFNPRTGNWSGEWPETDIVGNLWMKQPEAARKESEFLLTSCPERLLGHLERGRQNLEWKEPPSMRLKARPGNSGSSVLTCAAFSFYPPELKFRFLRNGLASGSGNCSTGPNGDGSFHAWSLLEVKRGDEHHYQCQVEHEGLAQPLTVDLIQKTPQIQVYSRHPPENGKPNFLNCYVSQFHPPQIEIELLKNGKKIPNIEMSDLSFSKDWSFYILAHTEFTPTETDVYACRVKHVTLKEPKTVTWDRDMAEPRLPLMYHLAAVSDLSTGLPSFWATGWLGAQQYLTYNNLRQEADPCGAWIWENQVSWYWEKETTDLKSKEQLFLEAIRTLENQINGTFTLQGLLGCELAPDNSSLPTAVFALNGEEFMRFNPRTGNWSGEWPETDIVGNLWMKQPEAARKESEFLLTSCPERLLGHLERGRQNLEWKEPPSMRLKARPGNSGSSVLTCAAFSFYPPELKFRFLRNGLASGSGNCSTGPNGDGSFHAWSLLEVKRGDEHHYQCQVEHEGLAQPLTVDLIQKTPQIQVYSRHPPENGKPNFLNCYVSQFHPPQIEIELLKNGKKIPNIEMSDLSFSKDWSFYILAHTEFTPTETDVYACRVKHVTLKEPKTVTWDRDM

Secondary structure (DSSP, 8-state):
------EEEEEEEES--TT---SEEEEEEETTEEEEEEETTT---EE-GGGGG----TTHHHHHHHHHHHHHHHHHHHHHHHHHHS-S--EEEEEEEEEE-TTS-EEEEEEEEETTEEEEEEETTTTEEE-SSHHHHHHHHHHTSSHHHHHHHHHIIIIIHHHHHHHHHHHTHHHHT--BPPEEEEEEEE-STTEEEEEEEEEEEBSS--EEEEEETTEE----EEEEEE-SSS-EEEEEEEEEETT-GGGEEEEEE-TTSSS-EEE--/--BPPEEEEEESS---TT--EEEEEEEEEEBSS--EEEEEETTEEPSS-EE---EE-TTS-EEEEEEEEE---SS--EEEEEE-TT-SS-EEEE--TT-/------EEEEEEEES--TT---SEEEEEEETTEEEEEEETTT---EE-GGGGG----TTHHHHHHHHHHHHHHHHHHHHHHHHHHS-S--EEEEEEEEEE-TTS-EEEEEEEEETTEEEEEEETTTTEEE-SSHHHHHHHHHHTTSTHHHHHHHHIIIIIHHHHHHHHHHHTHHHHH--BPPEEEEEEEE-STTEEEEEEEEEEEBSS--EEEEEETTEE----EEEEEE-SSS-EEEEEEEEEETT-GGGEEEEEE-TTSSS-EEE--/--BPPEEEEEESS---TTS-EEEEEEEEEEBSS--EEEEEETTEEPSS-EE---EE-TTS-EEEEEEEEE---SS--EEEEEE-TT-SS-EEEE--TT-/------EEEEEEEES--TT---SEEEEEEETTEEEEEEETTT---EE-GGGGS----TTHHHHHHHHHHHHHHHHHHHHHHHHHHS-S--EEEEEEEEEE-TTS-EEEEEEEEETTEEEEEEETTTTEEE-SSHHHHHHHHHHTSSHHHHHHHHHIIIIIHHHHHHHHHHHTHHHHT--BPPEEEEEEEE-STTEEEEEEEEEEEBSS--EEEEEETTEE----EEEEEE-SSS-EEEEEEEEEETT-GGGEEEEEE-TTSSS-EEE--/--BPPEEEEEESS---TTS-EEEEEEEEEEBSS--EEEEEETTEEPSS-EE---EE-TTS-EEEEEEEEE---SS--EEEEEE-TT-SS-EEEE--TT-

Foldseek 3Di:
DPPWWKKKKKWKAWDDCPPPAARIWIWIDTHQFTQWTGGPVPQFIHGDAPNNPFDDDVCVRVVVSVLVVVVVVLVVVLQVQCVVVDPDIKMKIKMWTFTADPVLWTDIDIWIDMPPGTAWGADLVVLAMDGDDPSSCSSRVVQVPDPVSSVSSSCVGGPVRSVVSVVCVPRVVVVVVDFFFWDWDWDWDDDPVQKIKIKIKTHFGPDPDKAKFKDFQRHTDDRAQKDKDPDPNRGIMMMGMDMDGPPRQQRMWMWMDGPNDPGIDIGGD/DWWDKDKDKEWDDQADAPDKTKIKIKIWQTPDPDKDKFKDKQPDTDPDWDKDDWDADPVGIIIIMIMDIDGDHDPIWMWMWMDDPVDPDIDIGTHDSVD/DPDWWKKKKKWKAWDDCPPPDARIWMWIDTRPDTQWTGGPVVQFIDGDDPNNPFDDDVCVRVVVSVVVVVVVVLVNVLQVQCVVPDPDIKMKIWMWIWTADPVLWTDIDIFIDMPPDTAWGADLVVLAMDGDDPSSCRSRVVQPPDSVSSVVSSCVGGPVRSVVSVVCVPRVVCVVPDWDFWDWDKDWADDPVFKIKIKIKTDFTPDPDKAKFKDFQRHTDDRAQKDKDDDPRRGIMMMGMDIDGPPRPQRMKMWMDDPNDPGIDIGHD/DWWDKDKDKDWDDQADAPDKTKIKIKIWQGPDPDKDKFKDKQRDGDPDWDKDDWDHDPVGIIIIMIMDMDGDHDPIWMWMWMDDPVDPDIDIGTDDSVD/DPPWWKKKKKWKAWDDCVVPDARIWIWIDTRPDTFWTDGDVVQFIHGDDPNNVFDDDVCVRVVVSVLVVVVSVLVNVLQVQCVVVDPDIKMKIWMWIWTADPVLWTDIDIWIDIPPDTAWGADLVVLAIDGDDPSSCSSRVVQPPDPVSSVSSSCVGGPVRSVVNVVCVPRVVVVVVDWDFWDWDKDWDDDPVQKIKIKIKTDFTPDPDKAKFKDFQRHTDDRAQKDKDDPPNRGIIMMGMDMDGPPRVQRMWMWMDGPNDPDIDIGGD/DWWDKDWDKDWDDQADAQDKTKIKIKIKQTPDPDKDKFKDKQRDTDPDWDWDDWDADPVGIIIIMIMDIDGDHPDIWIWMWMDDPVDPDIDIDTDDNPD

Organism: Rattus norvegicus (NCBI:txid10116)

InterPro domains:
  IPR003006 Immunoglobulin/major histocompatibility complex, conserved site [PS00290] (274-280)
  IPR003597 Immunoglobulin C1-set [PF07654] (215-283)
  IPR003597 Immunoglobulin C1-set [SM00407] (217-286)
  IPR007110 Immunoglobulin-like domain [PS50835] (203-290)
  IPR011161 MHC class I-like antigen recognition-like [PF00129] (26-198)
  IPR011162 MHC classes I/II-like antigen recognition protein [SSF54452] (28-200)
  IPR013783 Immunoglobulin-like fold [G3DSA:2.60.40.10] (200-291)
  IPR036179 Immunoglobulin-like domain superfamily [SSF48726] (202-290)
  IPR037055 MHC class I-like antigen recognition-like superfamily [G3DSA:3.30.500.10] (24-199)
  IPR050208 Antigen-presenting and immune regulatory MHC class I-related [PTHR16675] (27-325)

Solvent-accessible surface area: 53802 Å² total; per-residue (Å²): 131,136,123,145,55,47,0,32,1,29,0,1,0,6,29,54,92,98,50,63,33,22,31,0,18,1,4,0,45,1,30,35,17,44,1,0,34,7,41,42,122,185,101,89,1,68,38,27,56,57,8,97,214,29,123,40,47,116,166,19,56,111,88,1,8,70,34,1,85,36,9,32,114,37,4,31,75,0,8,143,31,0,74,134,114,70,150,55,91,17,9,0,0,0,40,1,0,3,41,49,19,145,109,87,49,3,78,44,50,8,17,7,0,18,55,10,102,78,12,4,125,13,65,16,155,98,17,80,24,67,39,150,146,96,38,8,95,34,1,9,103,31,10,89,152,122,87,95,15,22,139,104,17,19,103,10,0,52,69,9,0,12,119,18,1,76,23,0,62,134,110,4,136,162,31,39,102,80,106,73,52,10,63,20,97,8,75,49,26,50,3,48,63,34,20,6,3,0,3,0,3,0,6,23,0,14,18,32,127,42,103,12,64,0,19,86,106,51,139,75,44,43,50,27,92,79,38,75,3,38,0,34,81,46,6,36,0,2,12,0,22,35,99,11,136,71,0,24,25,94,29,28,58,0,34,0,74,16,106,25,39,113,127,66,74,62,21,94,107,101,118,75,73,10,81,24,28,7,0,2,36,83,30,23,95,69,56,116,105,6,57,0,0,0,27,0,9,101,0,5,32,0,23,26,88,28,26,1,11,87,74,50,153,141,31,99,145,47,113,81,48,60,17,5,6,52,200,81,32,3,0,50,20,4,0,25,20,124,19,59,0,51,76,119,40,72,14,8,0,60,0,72,16,108,36,32,204,74,67,52,46,14,77,24,12,88,28,19,132,147,131,127,60,43,0,33,1,27,1,2,0,7,30,50,92,100,53,71,37,24,30,0,21,1,3,0,47,1,28,39,30,45,1,0,40,7,48,30,106,59,68,24,2,12,6,29,58,59,10,62,179,26,122,28,44,76,161,19,23,80,93,1,14,71,35,1,93,36,9,1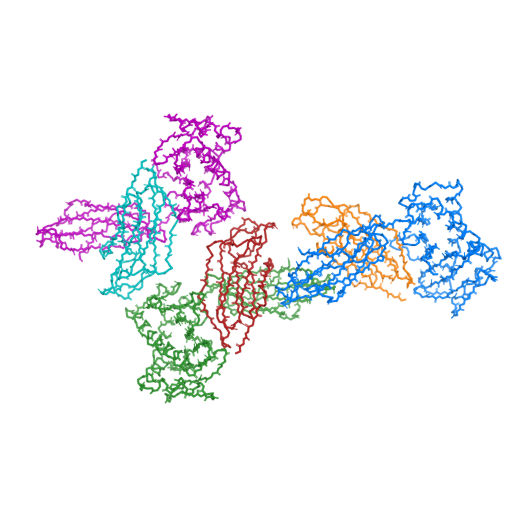9,113,40,5,32,78,0,10,140,32,0,76,131,114,66,150,53,85,14,6,0,0,0,26,2,0,4,43,36,19,137,110,80,54,6,74,41,49,8,15,8,0,18,53,8,86,77,9,3,122,9,72,15,153,99,22,74,25,70,43,156,143,96,39,10,94,34,1,9,100,34,11,89,151,120,91,90,13,19,143,100,18,20,103,10,0,53,67,8,1,12,117,19,0,79,22,0,57,129,106,3,133,159,27,36,104,98,93,69,59,10,56,17,105,10,77,46,33,41,0,44,68,45,21,8,3,0,3,0,2,0,4,19,0,16,18,31,121,42,107,13,62,0,20,86,100,53,137,74,47,41,53,24,97,76,40,75,3,44,0,34,78,50,6,34,0,3,14,0,24,33,98,10,140,51,7,27,30,122,38,25,59,0,33,0,69,17,118,28,41,105,129,69,72,60,18,95,110,116,113,71,67,10,68,8,16,6,0,1,30,54,30,26,97,62,15,67,33,6,34,1,0,0,30,0,10,94,0,4,32,2,32,29,92,29,29,1,7,65,76,44,155,139,7,48,138,46,110,82,51,66,18,4,5,51,187,77,24,3,0,45,21,6,1,26,14,51,0,18,0,49,98,124,46,68,6,7,0,58,0,71,15,106,46,26,210,80,58,22,50,8,81,23,30,82,26,27,134,145,130,141,55,42,0,34,1,23,1,1,0,6,27,54,90,98,57,63,36,25,28,0,21,1,3,0,44,2,31,46,32,41,1,0,38,5,44,30,98,47,62,20,2,18,12,28,54,56,10,73,189,27,121,36,43,81,163,18,27,84,92,1,18,72,32,1,95,36,7,19,111,32,4,28,73,0,8,137,34,0,76,135,115,66,147,56,90,15,7,0,0,0,25,2,0,3,42,39,20,147,107,86,48,5,76,43,50,7,15,8,0,16,59,10,101,78,10,3,120,12,64,15,152,95,16,77,24,69,44,153,146,94,38,11,93,31,0,8,100,31,10,88,150,120,86,92,13,19,138,100,16,21,102,11,0,52,65,7,0,12,113,17,0,75,22,1,58,133,107,3,137,160,30,31,96,93,92,58,66,9,55,17,101,8,81,44,85,103,29,115,124,49,21,5,22,0,4,0,2,0,7,18,0,16,13,32,123,43,105,13,59,0,22,86,106,54,133,74,52,41,54,25,121,85,42,75,4,36,0,34,76,47,6,34,0,4,15,0,61,33,112,11,160,130,64,28,35,149,95,25,57,0,32,0,72,15,116,30,40,112,130,67,69,58,19,94,86,111,105,74,74,19,80,25,29,5,0,1,31,52,30,27,96,68,15,68,39,7,29,0,0,0,30,0,12,93,0,5,28,1,29,30,93,30,29,0,10,62,74,45,159,140,15,49,141,43,112,80,51,60,20,2,4,51,191,83,29,3,0,46,18,8,0,28,10,43,4,16,1,41,156,123,44,70,8,8,0,57,0,74,17,106,45,38,215,128,68,99,66,41,82,27,58,86,27,34

Radius of gyration: 40.64 Å; Cα contacts (8 Å, |Δi|>4): 2331; chains: 6; bounding box: 110×107×92 Å

GO terms:
  GO:0005886 plasma membrane (C, EXP)
  GO:0030881 beta-2-microglobulin binding (F, IDA)
  GO:0006959 humoral immune response (P, TAS)
  GO:0019770 IgG receptor activity (F, TAS)
  GO:0005515 protein binding (F, IPI)

B-factor: mean 51.66, std 18.47, range [14.62, 100.97]